Protein 2KDK (pdb70)

Sequence (118 aa):
NSGEINVKPTEFITRFAVNGKFVYVDQRATAILGYLPQELLGTSCYEYFHQDDHNNLTDKHKAVLQSKEKILTDSYKFRAKDGSFVTLKSQWFSFTNPDTKELEYIVSVNTLVLGHSENSGEINVKPTEFITRFAVNGKFVYVDQRATAILGYLPQELLGTSCYEYFHQDDHNNLTDKHKAVLQSKEKILTDSYKFRAKDGSFVTLKSQWFSFTNPDTKELEYIVSVNTLVLGHSENSGEINVKPTEFITRFAVNGKFVYVDQRATAILGYLPQELLGTSCYEYFHQDDHNNLTDKHKAVLQSKEKILTDSYKFRAKDGSFVTLKSQWFSFTNPDTKELEYIVSVNTLVLGHSENSGEINVKPTEFITRFAVNGKFVYVDQRATAILGYLPQELLGTSCYEYFHQDDHNNLTDKHKAVLQSKEKILTDSYKFRAKDGSFVTLKSQWFSFTNPDTKELEYIVSVNTLVLGHSENSGEINVKPTEFITRFAVNGKFVYVDQRATAILGYLPQELLGTSCYEYFHQDDHNNLTDKHKAVLQSKEKILTDSYKFRAKDGSFVTLKSQWFSFTNPDTKELEYIVSVNTLVLGHSENSGEINVKPTEFITRFAVNGKFVYVDQRATAILGYLPQELLGTSCYEYFHQDDHNNLTDKHKAVLQSKEKILTDSYKFRAKDGSFVTLKSQWFSFTNPDTKELEYIVSVNTLVLGHSENSGEINVKPTEFITRFAVNGKFVYVDQRATAILGYLPQELLGTSCYEYFHQDDHNNLTDKHKAVLQSKEKILTDSYKFRAKDGSFVTLKSQWFSFTNPDTKELEYIVSVNTLVLGHSENSGEINVKPTEFITRFAVNGKFVYVDQRATAILGYLPQELLGTSCYEYFHQDDHNNLTDKHKAVLQSKEKILTDSYKFRAKDGSFVTLKSQWFSFTNPDTKELEYIVSVNTLVLGHSENSGEINVKPTEFITRFAVNGKFVYVDQRATAILGYLPQELLGTSCYEYFHQDDHNNLTDKHKAVLQSKEKILTDSYKFRAKDGSFVTLKSQWFSFTNPDTKELEYIVSVNTLVLGHSENSGEINVKPTEFITRFAVNGKFVYVDQRATAILGYLPQELLGTSCYEYFHQDDHNNLTDKHKAVLQSKEKILTDSYKFRAKDGSFVTLKSQWFSFTNPDTKELEYIVSVNTLVLGHSE

CATH classification: 3.30.450.20

Structure (mmCIF, N/CA/C/O backbone):
data_2KDK
#
_entry.id   2KDK
#
loop_
_atom_site.group_PDB
_atom_site.id
_atom_site.type_symbol
_atom_site.label_atom_id
_atom_site.label_alt_id
_atom_site.label_comp_id
_atom_site.label_asym_id
_atom_site.label_entity_id
_atom_site.label_seq_id
_atom_site.pdbx_PDB_ins_code
_atom_site.Cartn_x
_atom_site.Cartn_y
_atom_site.Cartn_z
_atom_site.occupancy
_atom_site.B_iso_or_equiv
_atom_site.auth_seq_id
_atom_site.auth_comp_id
_atom_site.auth_asym_id
_atom_site.auth_atom_id
_atom_site.pdbx_PDB_model_num
ATOM 1 N N . ASN A 1 4 ? 22.939 11.244 19.318 1.00 0.00 309 ASN A N 1
ATOM 2 C CA . ASN A 1 4 ? 22.867 9.769 19.121 1.00 0.00 309 ASN A CA 1
ATOM 3 C C . ASN A 1 4 ? 22.395 9.443 17.698 1.00 0.00 309 ASN A C 1
ATOM 4 O O . ASN A 1 4 ? 21.220 9.632 17.379 1.00 0.00 309 ASN A O 1
ATOM 15 N N . SER A 1 5 ? 23.281 8.921 16.843 1.00 0.00 310 SER A N 1
ATOM 16 C CA . SER A 1 5 ? 22.981 8.588 15.447 1.00 0.00 310 SER A CA 1
ATOM 17 C C . SER A 1 5 ? 21.885 7.516 15.295 1.00 0.00 310 SER A C 1
ATOM 18 O O . SER A 1 5 ? 21.243 7.445 14.244 1.00 0.00 310 SER A O 1
ATOM 26 N N . GLY A 1 6 ? 21.649 6.696 16.330 1.00 0.00 311 GLY A N 1
ATOM 27 C CA . GLY A 1 6 ? 20.618 5.669 16.342 1.00 0.00 311 GLY A CA 1
ATOM 28 C C . GLY A 1 6 ? 19.202 6.197 16.608 1.00 0.00 311 GLY A C 1
ATOM 29 O O . GLY A 1 6 ? 18.246 5.420 16.541 1.00 0.00 311 GLY A O 1
ATOM 33 N N . GLU A 1 7 ? 19.043 7.489 16.927 1.00 0.00 312 GLU A N 1
ATOM 34 C CA . GLU A 1 7 ? 17.734 8.104 17.124 1.00 0.00 312 GLU A CA 1
ATOM 35 C C . GLU A 1 7 ? 16.953 8.065 15.800 1.00 0.00 312 GLU A C 1
ATOM 36 O O . GLU A 1 7 ? 17.514 8.340 14.733 1.00 0.00 312 GLU A O 1
ATOM 48 N N . ILE A 1 8 ? 15.663 7.729 15.865 1.00 0.00 313 ILE A N 1
ATOM 49 C CA . ILE A 1 8 ? 14.767 7.607 14.722 1.00 0.00 313 ILE A CA 1
ATOM 50 C C . ILE A 1 8 ? 13.337 7.742 15.257 1.00 0.00 313 ILE A C 1
ATOM 51 O O . ILE A 1 8 ? 13.089 7.472 16.438 1.00 0.00 313 ILE A O 1
ATOM 67 N N . ASN A 1 9 ? 12.380 8.120 14.404 1.00 0.00 314 ASN A N 1
ATOM 68 C CA . ASN A 1 9 ? 10.965 8.035 14.734 1.00 0.00 314 ASN A CA 1
ATOM 69 C C . ASN A 1 9 ? 10.176 7.908 13.434 1.00 0.00 314 ASN A C 1
ATOM 70 O O . ASN A 1 9 ? 10.477 8.613 12.469 1.00 0.00 314 ASN A O 1
ATOM 81 N N . VAL A 1 10 ? 9.187 7.008 13.397 1.00 0.00 315 VAL A N 1
ATOM 82 C CA . VAL A 1 10 ? 8.495 6.621 12.157 1.00 0.00 315 VAL A CA 1
ATOM 83 C C . VAL A 1 10 ? 6.963 6.635 12.362 1.00 0.00 315 VAL A C 1
ATOM 84 O O . VAL A 1 10 ? 6.200 6.247 11.480 1.00 0.00 315 VAL A O 1
ATOM 97 N N . LYS A 1 11 ? 6.484 7.075 13.532 1.00 0.00 316 LYS A N 1
ATOM 98 C CA . LYS A 1 11 ? 5.059 7.096 13.885 1.00 0.00 316 LYS A CA 1
ATOM 99 C C . LYS A 1 11 ? 4.309 8.061 12.972 1.00 0.00 316 LYS A C 1
ATOM 100 O O . LYS A 1 11 ? 4.892 9.011 12.449 1.00 0.00 316 LYS A O 1
ATOM 119 N N . PRO A 1 12 ? 3.050 7.735 12.651 1.00 0.00 317 PRO A N 1
ATOM 120 C CA . PRO A 1 12 ? 1.876 7.788 13.507 1.00 0.00 317 PRO A CA 1
ATOM 121 C C . PRO A 1 12 ? 1.023 6.530 13.180 1.00 0.00 317 PRO A C 1
ATOM 122 O O . PRO A 1 12 ? 1.494 5.412 13.379 1.00 0.00 317 PRO A O 1
ATOM 133 N N . THR A 1 13 ? -0.163 6.684 12.599 1.00 0.00 318 THR A N 1
ATOM 134 C CA . THR A 1 13 ? -1.164 5.642 12.438 1.00 0.00 318 THR A CA 1
ATOM 135 C C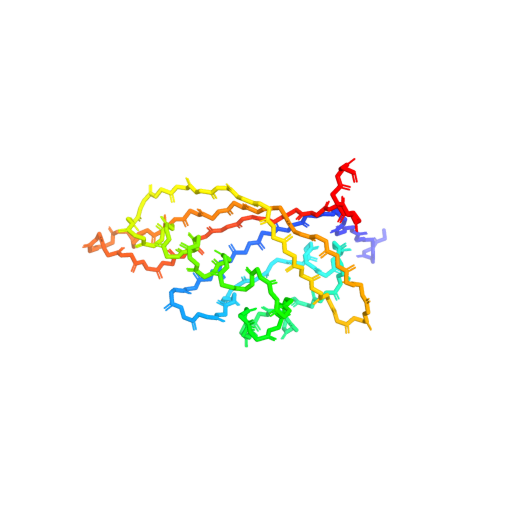 . THR A 1 13 ? -1.771 5.856 11.034 1.00 0.00 318 THR A C 1
ATOM 136 O O . THR A 1 13 ? -2.974 5.763 10.782 1.00 0.00 3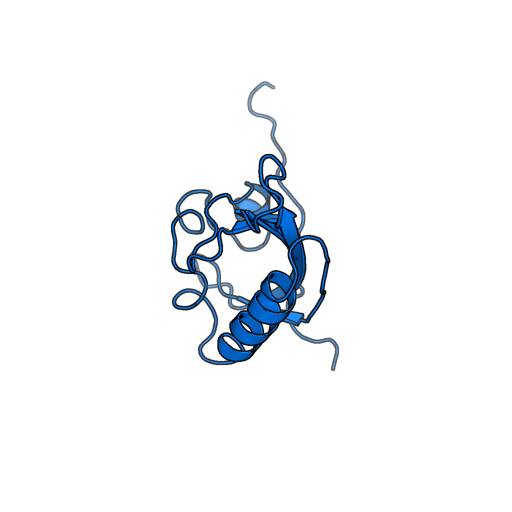18 THR A O 1
ATOM 147 N N . GLU A 1 14 ? -0.866 6.160 10.102 1.00 0.00 319 GLU A N 1
ATOM 148 C CA . GLU A 1 14 ? -1.077 6.627 8.745 1.00 0.00 319 GLU A CA 1
ATOM 149 C C . GLU A 1 14 ? 0.146 6.203 7.933 1.00 0.00 319 GLU A C 1
ATOM 150 O O . GLU A 1 14 ? 1.199 5.918 8.509 1.00 0.00 319 GLU A O 1
ATOM 162 N N . PHE A 1 15 ? 0.021 6.161 6.608 1.00 0.00 320 PHE A N 1
ATOM 163 C CA . PHE A 1 15 ? 1.135 5.990 5.685 1.00 0.00 320 PHE A CA 1
ATOM 164 C C . PHE A 1 15 ? 0.762 6.547 4.309 1.00 0.00 320 PHE A C 1
ATOM 165 O O . PHE A 1 15 ? -0.264 7.209 4.148 1.00 0.00 320 PHE A O 1
ATOM 182 N N . ILE A 1 16 ? 1.620 6.313 3.321 1.00 0.00 321 ILE A N 1
ATOM 183 C CA . ILE A 1 16 ? 1.591 6.924 2.014 1.00 0.00 321 ILE A CA 1
ATOM 184 C C . ILE A 1 16 ? 2.197 5.887 1.084 1.00 0.00 321 ILE A C 1
ATOM 185 O O . ILE A 1 16 ? 3.029 5.066 1.499 1.00 0.00 321 ILE A O 1
ATOM 201 N N . THR A 1 17 ? 1.745 5.899 -0.161 1.00 0.00 322 THR A N 1
ATOM 202 C CA . THR A 1 17 ? 1.937 4.761 -1.031 1.00 0.00 322 THR A CA 1
ATOM 203 C C . THR A 1 17 ? 1.828 5.141 -2.511 1.00 0.00 322 THR A C 1
ATOM 204 O O . THR A 1 17 ? 1.375 6.236 -2.860 1.00 0.00 322 THR A O 1
ATOM 215 N N . ARG A 1 18 ? 2.209 4.208 -3.391 1.00 0.00 323 ARG A N 1
ATOM 216 C CA . ARG A 1 18 ? 1.869 4.279 -4.813 1.00 0.00 323 ARG A CA 1
ATOM 217 C C . ARG A 1 18 ? 1.516 2.862 -5.232 1.00 0.00 323 ARG A C 1
ATOM 218 O O . ARG A 1 18 ? 2.162 1.907 -4.804 1.00 0.00 323 ARG A O 1
ATOM 239 N N . PHE A 1 19 ? 0.532 2.705 -6.098 1.00 0.00 324 PHE A N 1
ATOM 240 C CA . PHE A 1 19 ? 0.064 1.428 -6.594 1.00 0.00 324 PHE A CA 1
ATOM 241 C C . PHE A 1 19 ? -0.112 1.698 -8.078 1.00 0.00 324 PHE A C 1
ATOM 242 O O . PHE A 1 19 ? -0.727 2.688 -8.460 1.00 0.00 324 PHE A O 1
ATOM 259 N N . ALA A 1 20 ? 0.511 0.899 -8.930 1.00 0.00 325 ALA A N 1
ATOM 260 C CA . ALA A 1 20 ? 0.177 0.934 -10.353 1.00 0.00 325 ALA A CA 1
ATOM 261 C C . ALA A 1 20 ? -1.181 0.259 -10.503 1.00 0.00 325 ALA A C 1
ATOM 262 O O . ALA A 1 20 ? -1.557 -0.501 -9.617 1.00 0.00 325 ALA A O 1
ATOM 269 N N . VAL A 1 21 ? -1.896 0.476 -11.612 1.00 0.00 326 VAL A N 1
ATOM 270 C CA . VAL A 1 21 ? -3.093 -0.315 -11.961 1.00 0.00 326 VAL A CA 1
ATOM 271 C C . VAL A 1 21 ? -2.582 -1.759 -12.224 1.00 0.00 326 VAL A C 1
ATOM 272 O O . VAL A 1 21 ? -2.310 -2.153 -13.360 1.00 0.00 326 VAL A O 1
ATOM 285 N N . ASN A 1 22 ? -2.332 -2.504 -11.140 1.00 0.00 327 ASN A N 1
ATOM 286 C CA . ASN A 1 22 ? -1.543 -3.742 -11.137 1.00 0.00 327 ASN A CA 1
ATOM 287 C C . ASN A 1 22 ? -1.866 -4.695 -9.974 1.00 0.00 327 ASN A C 1
ATOM 288 O O . ASN A 1 22 ? -1.444 -5.849 -10.002 1.00 0.00 327 ASN A O 1
ATOM 299 N N . GLY A 1 23 ? -2.584 -4.245 -8.933 1.00 0.00 328 GLY A N 1
ATOM 300 C CA . GLY A 1 23 ? -2.946 -5.103 -7.803 1.00 0.00 328 GLY A CA 1
ATOM 301 C C . GLY A 1 23 ? -1.894 -5.187 -6.694 1.00 0.00 328 GLY A C 1
ATOM 302 O O . GLY A 1 23 ? -2.063 -5.996 -5.790 1.00 0.00 328 GLY A O 1
ATOM 306 N N . LYS A 1 24 ? -0.837 -4.363 -6.707 1.00 0.00 329 LYS A N 1
ATOM 307 C CA . LYS A 1 24 ? 0.129 -4.264 -5.603 1.00 0.00 329 LYS A CA 1
ATOM 308 C C . LYS A 1 24 ? 0.450 -2.805 -5.338 1.00 0.00 329 LYS A C 1
ATOM 309 O O . LYS A 1 24 ? 0.404 -1.995 -6.267 1.00 0.00 329 LYS A O 1
ATOM 328 N N . PHE A 1 25 ? 0.898 -2.488 -4.126 1.00 0.00 330 PHE A N 1
ATOM 329 C CA . PHE A 1 25 ? 1.489 -1.188 -3.876 1.00 0.00 330 PHE A CA 1
ATOM 330 C C . PHE A 1 25 ? 2.908 -1.307 -4.396 1.00 0.00 330 PHE A C 1
ATOM 331 O O . PHE A 1 25 ? 3.736 -2.014 -3.826 1.00 0.00 330 PHE A O 1
ATOM 348 N N . VAL A 1 26 ? 3.170 -0.702 -5.547 1.00 0.00 331 VAL A N 1
ATOM 349 C CA . VAL A 1 26 ? 4.476 -0.750 -6.190 1.00 0.00 331 VAL A CA 1
ATOM 350 C C . VAL A 1 26 ? 5.475 0.140 -5.425 1.00 0.00 331 VAL A C 1
ATOM 351 O O . VAL A 1 26 ? 6.681 0.021 -5.627 1.00 0.00 331 VAL A O 1
ATOM 364 N N . TYR A 1 27 ? 4.982 0.993 -4.518 1.00 0.00 332 TYR A N 1
ATOM 365 C CA . TYR A 1 27 ? 5.788 1.698 -3.527 1.00 0.00 332 TYR A CA 1
ATOM 366 C C . TYR A 1 27 ? 4.959 1.771 -2.249 1.00 0.00 332 TYR A C 1
ATOM 367 O O . TYR A 1 27 ? 3.745 1.959 -2.313 1.00 0.00 332 TYR A O 1
ATOM 385 N N . VAL A 1 28 ? 5.607 1.699 -1.088 1.00 0.00 333 VAL A N 1
ATOM 386 C CA . VAL A 1 28 ? 4.990 1.854 0.224 1.00 0.00 333 VAL A CA 1
ATOM 387 C C . VAL A 1 28 ? 5.995 2.648 1.060 1.00 0.00 333 VAL A C 1
ATOM 388 O O . VAL A 1 28 ? 7.203 2.486 0.881 1.00 0.00 333 VAL A O 1
ATOM 401 N N . ASP A 1 29 ? 5.505 3.478 1.981 1.00 0.00 334 ASP A N 1
ATOM 402 C CA . ASP A 1 29 ? 6.343 4.245 2.908 1.00 0.00 334 ASP A CA 1
ATOM 403 C C . ASP A 1 29 ? 6.520 3.536 4.253 1.00 0.00 334 ASP A C 1
ATOM 404 O O . ASP A 1 29 ? 5.644 2.790 4.669 1.00 0.00 334 ASP A O 1
ATOM 413 N N . GLN A 1 30 ? 7.625 3.772 4.962 1.00 0.00 335 GLN A N 1
ATOM 414 C CA . GLN A 1 30 ? 7.957 3.198 6.271 1.00 0.00 335 GLN A CA 1
ATOM 415 C C . GLN A 1 30 ? 6.970 3.560 7.401 1.00 0.00 335 GLN A C 1
ATOM 416 O O . GLN A 1 30 ? 6.839 2.835 8.400 1.00 0.00 335 GLN A O 1
ATOM 430 N N . ARG A 1 31 ? 6.184 4.631 7.265 1.00 0.00 336 ARG A N 1
ATOM 431 C CA . ARG A 1 31 ? 5.097 4.820 8.225 1.00 0.00 336 ARG A CA 1
ATOM 432 C C . ARG A 1 31 ? 4.141 3.619 8.116 1.00 0.00 336 ARG A C 1
ATOM 433 O O . ARG A 1 31 ? 3.492 3.302 9.104 1.00 0.00 336 ARG A O 1
ATOM 454 N N . ALA A 1 32 ? 4.139 2.855 7.009 1.00 0.00 337 ALA A N 1
ATOM 455 C CA . ALA A 1 32 ? 3.479 1.541 6.964 1.00 0.00 337 ALA A CA 1
ATOM 456 C C . ALA A 1 32 ? 4.091 0.532 7.956 1.00 0.00 337 ALA A C 1
ATOM 457 O O . ALA A 1 32 ? 3.379 -0.226 8.620 1.00 0.00 337 ALA A O 1
ATOM 464 N N . THR A 1 33 ? 5.409 0.545 8.101 1.00 0.00 338 THR A N 1
ATOM 465 C CA . THR A 1 33 ? 6.117 -0.185 9.137 1.00 0.00 338 THR A CA 1
ATOM 466 C C . THR A 1 33 ? 5.680 0.292 10.527 1.00 0.00 338 THR A C 1
ATOM 467 O O . THR A 1 33 ? 5.820 -0.483 11.473 1.00 0.00 338 THR A O 1
ATOM 478 N N . ALA A 1 34 ? 5.115 1.503 10.681 1.00 0.00 339 ALA A N 1
ATOM 479 C CA . ALA A 1 34 ? 4.751 1.968 12.023 1.00 0.00 339 ALA A CA 1
ATOM 480 C C . ALA A 1 34 ? 3.256 1.849 12.366 1.00 0.00 339 ALA A C 1
ATOM 481 O O . ALA A 1 34 ? 2.904 1.479 13.485 1.00 0.00 339 ALA A O 1
ATOM 488 N N . ILE A 1 35 ? 2.370 2.159 11.417 1.00 0.00 340 ILE A N 1
ATOM 489 C CA . ILE A 1 35 ? 0.913 2.257 11.566 1.00 0.00 340 ILE A CA 1
ATOM 490 C C . ILE A 1 35 ? 0.288 0.983 12.105 1.00 0.00 340 ILE A C 1
ATOM 491 O O . ILE A 1 35 ? -0.497 1.011 13.053 1.00 0.00 340 ILE A O 1
ATOM 507 N N . LEU A 1 36 ? 0.638 -0.119 11.459 1.00 0.00 341 LEU A N 1
ATOM 508 C CA . LEU A 1 36 ? 0.127 -1.449 11.748 1.00 0.00 341 LEU A CA 1
ATOM 509 C C . LEU A 1 36 ? 1.269 -2.468 11.674 1.00 0.00 341 LEU A C 1
ATOM 510 O O . LEU A 1 36 ? 1.220 -3.484 12.365 1.00 0.00 341 LEU A O 1
ATOM 526 N N . GLY A 1 37 ? 2.320 -2.174 10.900 1.00 0.00 342 GLY A N 1
ATOM 527 C CA . GLY A 1 37 ? 3.555 -2.916 10.934 1.00 0.00 342 GLY A CA 1
ATOM 528 C C . GLY A 1 37 ? 3.695 -3.933 9.826 1.00 0.00 342 GLY A C 1
ATOM 529 O O . GLY A 1 37 ? 3.425 -5.109 10.005 1.00 0.00 342 GLY A O 1
ATOM 533 N N . TYR A 1 38 ? 4.082 -3.462 8.645 1.00 0.00 343 TYR A N 1
ATOM 534 C CA . TYR A 1 38 ? 4.567 -4.295 7.556 1.00 0.00 343 TYR A CA 1
ATOM 535 C C . TYR A 1 38 ? 5.514 -3.423 6.764 1.00 0.00 343 TYR A C 1
ATOM 536 O O . TYR A 1 38 ? 5.416 -2.197 6.798 1.00 0.00 343 TYR A O 1
ATOM 554 N N . LEU A 1 39 ? 6.480 -4.059 6.124 1.00 0.00 344 LEU A N 1
ATOM 555 C CA . LEU A 1 39 ? 7.580 -3.303 5.566 1.00 0.00 344 LEU A CA 1
ATOM 556 C C . LEU A 1 39 ? 7.103 -2.643 4.282 1.00 0.00 344 LEU A C 1
ATOM 557 O O . LEU A 1 39 ? 6.344 -3.258 3.509 1.00 0.00 344 LEU A O 1
ATOM 573 N N . PRO A 1 40 ? 7.932 -1.685 3.881 1.00 0.00 345 PRO A N 1
ATOM 574 C CA . PRO A 1 40 ? 8.377 -1.693 2.455 1.00 0.00 345 PRO A CA 1
ATOM 575 C C . PRO A 1 40 ? 9.067 -2.947 1.866 1.00 0.00 345 PRO A C 1
ATOM 576 O O . PRO A 1 40 ? 10.113 -2.850 1.214 1.00 0.00 345 PRO A O 1
ATOM 587 N N . GLN A 1 41 ? 8.466 -4.138 2.049 1.00 0.00 346 GLN A N 1
ATOM 588 C CA . GLN A 1 41 ? 8.694 -5.403 1.335 1.00 0.00 346 GLN A CA 1
ATOM 589 C C . GLN A 1 41 ? 7.591 -6.415 1.677 1.00 0.00 346 GLN A C 1
ATOM 590 O O . GLN A 1 41 ? 7.320 -7.303 0.871 1.00 0.00 346 GLN A O 1
ATOM 604 N N . GLU A 1 42 ? 6.926 -6.283 2.846 1.00 0.00 347 GLU A N 1
ATOM 605 C CA . GLU A 1 42 ? 5.790 -7.141 3.197 1.00 0.00 347 GLU A CA 1
ATOM 606 C C . GLU A 1 42 ? 4.488 -6.511 2.689 1.00 0.00 347 GLU A C 1
ATOM 607 O O . GLU A 1 42 ? 3.445 -7.160 2.717 1.00 0.00 347 GLU A O 1
ATOM 619 N N . LEU A 1 43 ? 4.556 -5.264 2.210 1.00 0.00 348 LEU A N 1
ATOM 620 C CA . LEU A 1 43 ? 3.408 -4.591 1.600 1.00 0.00 348 LEU A CA 1
ATOM 621 C C . LEU A 1 43 ? 3.697 -4.081 0.199 1.00 0.00 348 LEU A C 1
ATOM 622 O O . LEU A 1 43 ? 2.799 -3.627 -0.505 1.00 0.00 348 LEU A O 1
ATOM 638 N N . LEU A 1 44 ? 4.965 -4.132 -0.202 1.00 0.00 349 LEU A N 1
ATOM 639 C CA . LEU A 1 44 ? 5.472 -3.447 -1.373 1.00 0.00 349 LEU A CA 1
ATOM 640 C C . LEU A 1 44 ? 5.812 -4.542 -2.371 1.00 0.00 349 LEU A C 1
ATOM 641 O O . LEU A 1 44 ? 6.577 -5.445 -2.037 1.00 0.00 349 LEU A O 1
ATOM 657 N N . GLY A 1 45 ? 5.182 -4.505 -3.546 1.00 0.00 350 GLY A N 1
ATOM 658 C CA . GLY A 1 45 ? 5.205 -5.640 -4.457 1.00 0.00 350 GLY A CA 1
ATOM 659 C C . GLY A 1 45 ? 4.448 -6.836 -3.866 1.00 0.00 350 GLY A C 1
ATOM 660 O O . GLY A 1 45 ? 4.786 -7.982 -4.157 1.00 0.00 350 GLY A O 1
ATOM 664 N N . THR A 1 46 ? 3.440 -6.562 -3.025 1.00 0.00 351 THR A N 1
ATOM 665 C CA . THR A 1 46 ? 2.622 -7.570 -2.355 1.00 0.00 351 THR A CA 1
ATOM 666 C C . THR A 1 46 ? 1.172 -7.293 -2.755 1.00 0.00 351 THR A C 1
ATOM 667 O O . THR A 1 46 ? 0.773 -6.130 -2.844 1.00 0.00 351 THR A O 1
ATOM 678 N N . SER A 1 47 ? 0.417 -8.339 -3.098 1.00 0.00 352 SER A N 1
ATOM 679 C CA . SER A 1 47 ? -0.905 -8.236 -3.697 1.00 0.00 352 SER A CA 1
ATOM 680 C C . SER A 1 47 ? -1.922 -7.625 -2.737 1.00 0.00 352 SER A C 1
ATOM 681 O O . SER A 1 47 ? -2.478 -8.325 -1.891 1.00 0.00 352 SER A O 1
ATOM 689 N N . CYS A 1 48 ? -2.180 -6.327 -2.919 1.00 0.00 353 CYS A N 1
ATOM 690 C CA . CYS A 1 48 ? -3.215 -5.554 -2.263 1.00 0.00 353 CYS A CA 1
ATOM 691 C C . CYS A 1 48 ? -4.485 -6.365 -2.033 1.00 0.00 353 CYS A C 1
ATOM 692 O O . CYS A 1 48 ? -4.913 -6.507 -0.893 1.00 0.00 353 CYS A O 1
ATOM 700 N N . TYR A 1 49 ? -5.078 -6.912 -3.097 1.00 0.00 354 TYR A N 1
ATOM 701 C CA . TYR A 1 49 ? -6.398 -7.522 -3.006 1.00 0.00 354 TYR A CA 1
ATOM 702 C C . TYR A 1 49 ? -6.390 -8.802 -2.154 1.00 0.00 354 TYR A C 1
ATOM 703 O O . TYR A 1 49 ? -7.309 -9.025 -1.366 1.00 0.00 354 TYR A O 1
ATOM 721 N N . GLU A 1 50 ? -5.362 -9.645 -2.307 1.00 0.00 355 GLU A N 1
ATOM 722 C CA . GLU A 1 50 ? -5.285 -10.936 -1.617 1.00 0.00 355 GLU A CA 1
ATOM 723 C C . GLU A 1 50 ? -4.870 -10.756 -0.150 1.00 0.00 355 GLU A C 1
ATOM 724 O O . GLU A 1 50 ? -5.241 -11.563 0.707 1.00 0.00 355 GLU A O 1
ATOM 736 N N . TYR A 1 51 ? -4.106 -9.702 0.141 1.00 0.00 356 TYR A N 1
ATOM 737 C CA . TYR A 1 51 ? -3.513 -9.421 1.446 1.00 0.00 356 TYR A CA 1
ATOM 738 C C . TYR A 1 51 ? -4.419 -8.478 2.276 1.00 0.00 356 TYR A C 1
ATOM 739 O O . TYR A 1 51 ? -4.059 -8.065 3.379 1.00 0.00 356 TYR A O 1
ATOM 757 N N . PHE A 1 52 ? -5.612 -8.156 1.765 1.00 0.00 357 PHE A N 1
ATOM 758 C CA . PHE A 1 52 ? -6.642 -7.329 2.373 1.00 0.00 357 PHE A CA 1
ATOM 759 C C . PHE A 1 52 ? -7.701 -8.277 2.964 1.00 0.00 357 PHE A C 1
ATOM 760 O O . PHE A 1 52 ? -7.596 -9.504 2.849 1.00 0.00 357 PHE A O 1
ATOM 777 N N . HIS A 1 53 ? -8.697 -7.722 3.657 1.00 0.00 358 HIS A N 1
ATOM 778 C CA . HIS A 1 53 ? -9.762 -8.497 4.297 1.00 0.00 358 HIS A CA 1
ATOM 779 C C . HIS A 1 53 ? -10.583 -9.335 3.302 1.00 0.00 358 HIS A C 1
ATOM 780 O O . HIS A 1 53 ? -10.620 -9.052 2.102 1.00 0.00 358 HIS A O 1
ATOM 794 N N . GLN A 1 54 ? -11.303 -10.337 3.825 1.00 0.00 359 GLN A N 1
ATOM 795 C CA . GLN A 1 54 ? -12.134 -11.262 3.046 1.00 0.00 359 GLN A CA 1
ATOM 796 C C . GLN A 1 54 ? -13.325 -10.581 2.349 1.00 0.00 359 GLN A C 1
ATOM 797 O O . GLN A 1 54 ? -13.935 -11.170 1.456 1.00 0.00 359 GLN A O 1
ATOM 811 N N . ASP A 1 55 ? -13.677 -9.365 2.767 1.00 0.00 360 ASP A N 1
ATOM 812 C CA . ASP A 1 55 ? -14.798 -8.572 2.271 1.00 0.00 360 ASP A CA 1
ATOM 813 C C . ASP A 1 55 ? -14.358 -7.106 2.324 1.00 0.00 360 ASP A C 1
ATOM 814 O O . ASP A 1 55 ? -13.498 -6.778 3.147 1.00 0.00 360 ASP A O 1
ATOM 823 N N . ASP A 1 56 ? -14.864 -6.237 1.438 1.00 0.00 361 ASP A N 1
ATOM 824 C CA . ASP A 1 56 ? -14.453 -4.860 1.254 1.00 0.00 361 ASP A CA 1
ATOM 825 C C . ASP A 1 56 ? -13.246 -4.829 0.317 1.00 0.00 361 ASP A C 1
ATOM 826 O O . ASP A 1 56 ? -12.951 -3.777 -0.221 1.00 0.00 361 ASP A O 1
ATOM 835 N N . HIS A 1 57 ? -12.597 -5.969 0.007 1.00 0.00 362 HIS A N 1
ATOM 836 C CA . HIS A 1 57 ? -11.609 -6.015 -1.074 1.00 0.00 362 HIS A CA 1
ATOM 837 C C . HIS A 1 57 ? -12.302 -5.718 -2.407 1.00 0.00 362 HIS A C 1
ATOM 838 O O . HIS A 1 57 ? -11.708 -5.091 -3.283 1.00 0.00 362 HIS A O 1
ATOM 852 N N . ASN A 1 58 ? -13.585 -6.085 -2.540 1.00 0.00 363 ASN A N 1
ATOM 853 C CA . ASN A 1 58 ? -14.393 -5.678 -3.682 1.00 0.00 363 ASN A CA 1
ATOM 854 C C . ASN A 1 58 ? -14.501 -4.185 -3.640 1.00 0.00 363 ASN A C 1
ATOM 855 O O . ASN A 1 58 ? -14.263 -3.539 -4.649 1.00 0.00 363 ASN A O 1
ATOM 866 N N . ASN A 1 59 ? -14.898 -3.650 -2.493 1.00 0.00 364 ASN A N 1
ATOM 867 C CA . ASN A 1 59 ? -15.192 -2.252 -2.412 1.00 0.00 364 ASN A CA 1
ATOM 868 C C . ASN A 1 59 ? -13.919 -1.469 -2.749 1.00 0.00 364 ASN A C 1
ATOM 869 O O . ASN A 1 59 ? -13.941 -0.595 -3.598 1.00 0.00 364 ASN A O 1
ATOM 880 N N . LEU A 1 60 ? -12.793 -1.869 -2.171 1.00 0.00 365 LEU A N 1
ATOM 881 C CA . LEU A 1 60 ? -11.443 -1.418 -2.441 1.00 0.00 365 LEU A CA 1
ATOM 882 C C . LEU A 1 60 ? -11.141 -1.437 -3.935 1.00 0.00 365 LEU A C 1
ATOM 883 O O . LEU A 1 60 ? -10.669 -0.438 -4.467 1.00 0.00 365 LEU A O 1
ATOM 899 N N . THR A 1 61 ? -11.487 -2.513 -4.627 1.00 0.00 366 THR A N 1
ATOM 900 C CA . THR A 1 61 ? -11.237 -2.681 -6.057 1.00 0.00 366 THR A CA 1
ATOM 901 C C . THR A 1 61 ? -12.197 -1.808 -6.880 1.00 0.00 366 THR A C 1
ATOM 902 O O . THR A 1 61 ? -11.885 -1.312 -7.962 1.00 0.00 366 THR A O 1
ATOM 913 N N . ASP A 1 62 ? -13.401 -1.598 -6.370 1.00 0.00 367 ASP A N 1
ATOM 914 C CA . ASP A 1 62 ? -14.455 -0.856 -7.040 1.00 0.00 367 ASP A CA 1
ATOM 915 C C . ASP A 1 62 ? -14.158 0.633 -6.898 1.00 0.00 367 ASP A C 1
ATOM 916 O O . ASP A 1 62 ? -14.348 1.438 -7.808 1.00 0.00 367 ASP A O 1
ATOM 925 N N . LYS A 1 63 ? -13.554 0.981 -5.772 1.00 0.00 368 LYS A N 1
ATOM 926 C CA . LYS A 1 63 ? -13.100 2.310 -5.460 1.00 0.00 368 LYS A CA 1
ATOM 927 C C . LYS A 1 63 ? -11.850 2.620 -6.216 1.00 0.00 368 LYS A C 1
ATOM 928 O O . LYS A 1 63 ? -11.772 3.694 -6.801 1.00 0.00 368 LYS A O 1
ATOM 947 N N . HIS A 1 64 ? -10.869 1.730 -6.239 1.00 0.00 369 HIS A N 1
ATOM 948 C CA . HIS A 1 64 ? -9.651 2.120 -6.895 1.00 0.00 369 HIS A CA 1
ATOM 949 C C . HIS A 1 64 ? -9.916 2.145 -8.405 1.00 0.00 369 HIS A C 1
ATOM 950 O O . HIS A 1 64 ? -9.370 3.031 -9.054 1.00 0.00 369 HIS A O 1
ATOM 964 N N . LYS A 1 65 ? -10.810 1.312 -8.989 1.00 0.00 370 LYS A N 1
ATOM 965 C CA . LYS A 1 65 ? -11.208 1.576 -10.379 1.00 0.00 370 LYS A CA 1
ATOM 966 C C . LYS A 1 65 ? -11.989 2.862 -10.450 1.00 0.00 370 LYS A C 1
ATOM 967 O O . LYS A 1 65 ? -11.882 3.520 -11.463 1.00 0.00 370 LYS A O 1
ATOM 986 N N . ALA A 1 66 ? -12.721 3.272 -9.420 1.00 0.00 371 ALA A N 1
ATOM 987 C CA . ALA A 1 66 ? -13.323 4.598 -9.438 1.00 0.00 371 ALA A CA 1
ATOM 988 C C . ALA A 1 66 ? -12.257 5.708 -9.387 1.00 0.00 371 ALA A C 1
ATOM 989 O O . ALA A 1 66 ? -12.538 6.824 -9.821 1.00 0.00 371 ALA A O 1
ATOM 996 N N . VAL A 1 67 ? -11.033 5.420 -8.927 1.00 0.00 372 VAL A N 1
ATOM 997 C CA . VAL A 1 67 ? -9.920 6.381 -8.985 1.00 0.00 372 VAL A CA 1
ATOM 998 C C . VAL A 1 67 ? -9.344 6.346 -10.417 1.00 0.00 372 VAL A C 1
ATOM 999 O O . VAL A 1 67 ? -9.246 7.376 -11.081 1.00 0.00 372 VAL A O 1
ATOM 1012 N N . LEU A 1 68 ? -9.021 5.142 -10.911 1.00 0.00 373 LEU A N 1
ATOM 1013 C CA . LEU A 1 68 ? -8.454 4.821 -12.236 1.00 0.00 373 LEU A CA 1
ATOM 1014 C C . LEU A 1 68 ? -9.416 5.103 -13.397 1.00 0.00 373 LEU A C 1
ATOM 1015 O O . LEU A 1 68 ? -9.020 5.147 -14.561 1.00 0.00 373 LEU A O 1
ATOM 1031 N N . GLN A 1 69 ? -10.691 5.257 -13.062 1.00 0.00 374 GLN A N 1
ATOM 1032 C CA . GLN A 1 69 ? -11.787 5.543 -13.981 1.00 0.00 374 GLN A CA 1
ATOM 1033 C C . GLN A 1 69 ? -11.412 6.792 -14.806 1.00 0.00 374 GLN A C 1
ATOM 1034 O O . GLN A 1 69 ? -11.670 6.855 -16.010 1.00 0.00 374 GLN A O 1
ATOM 1048 N N . SER A 1 70 ? -10.765 7.754 -14.134 1.00 0.00 375 SER A N 1
ATOM 1049 C CA . SER A 1 70 ? -10.146 8.949 -14.706 1.00 0.00 375 SER A CA 1
ATOM 1050 C C . SER A 1 70 ? -8.624 8.877 -14.470 1.00 0.00 375 SER A C 1
ATOM 1051 O O . SER A 1 70 ? -8.125 7.868 -13.970 1.00 0.00 375 SER A O 1
ATOM 1059 N N . LYS A 1 71 ? -7.845 9.916 -14.811 1.00 0.00 376 LYS A N 1
ATOM 1060 C CA . LYS A 1 71 ? -6.385 9.819 -14.848 1.00 0.00 376 LYS A CA 1
ATOM 1061 C C . LYS A 1 71 ? -5.772 10.902 -13.970 1.00 0.00 376 LYS A C 1
ATOM 1062 O O . LYS A 1 71 ? -4.551 11.018 -13.936 1.00 0.00 376 LYS A O 1
ATOM 1081 N N . GLU A 1 72 ? -6.605 11.703 -13.292 1.00 0.00 377 GLU A N 1
ATOM 1082 C CA . GLU A 1 72 ? -6.145 12.914 -12.641 1.00 0.00 377 GLU A CA 1
ATOM 1083 C C . GLU A 1 72 ? -6.990 13.330 -11.417 1.00 0.00 377 GLU A C 1
ATOM 1084 O O . GLU A 1 72 ? -7.120 14.528 -11.148 1.00 0.00 377 GLU A O 1
ATOM 1096 N N . LYS A 1 73 ? -7.611 12.393 -10.678 1.00 0.00 378 LYS A N 1
ATOM 1097 C CA . LYS A 1 73 ? -8.555 12.750 -9.606 1.00 0.00 378 LYS A CA 1
ATOM 1098 C C . LYS A 1 73 ? -8.428 11.861 -8.396 1.00 0.00 378 LYS A C 1
ATOM 1099 O O . LYS A 1 73 ? -7.789 10.821 -8.462 1.00 0.00 378 LYS A O 1
ATOM 1118 N N . ILE A 1 74 ? -9.106 12.252 -7.323 1.00 0.00 379 ILE A N 1
ATOM 1119 C CA . ILE A 1 74 ? -8.921 11.716 -5.992 1.00 0.00 379 ILE A CA 1
ATOM 1120 C C . ILE A 1 74 ? -10.253 11.293 -5.383 1.00 0.00 379 ILE A C 1
ATOM 1121 O O . ILE A 1 74 ? -11.244 12.020 -5.483 1.00 0.00 379 ILE A O 1
ATOM 1137 N N . LEU A 1 75 ? -10.262 10.116 -4.746 1.00 0.00 380 LEU A N 1
ATOM 1138 C CA . LEU A 1 75 ? -11.407 9.580 -4.006 1.00 0.00 380 LEU A CA 1
ATOM 1139 C C . LEU A 1 75 ? -10.941 9.130 -2.630 1.00 0.00 380 LEU A C 1
ATOM 1140 O O . LEU A 1 75 ? -9.789 8.729 -2.466 1.00 0.00 380 LEU A O 1
ATOM 1156 N N . THR A 1 76 ? -11.862 9.153 -1.668 1.00 0.00 381 THR A N 1
ATOM 1157 C CA . THR A 1 76 ? -11.632 8.801 -0.276 1.00 0.00 381 THR A CA 1
ATOM 1158 C C . THR A 1 76 ? -12.778 7.889 0.166 1.00 0.00 381 THR A C 1
ATOM 1159 O O . THR A 1 76 ? -13.949 8.196 -0.080 1.00 0.00 381 THR A O 1
ATOM 1170 N N . ASP A 1 77 ? -12.442 6.777 0.821 1.00 0.00 382 ASP A N 1
ATOM 1171 C CA . ASP A 1 77 ? -13.403 5.873 1.465 1.00 0.00 382 ASP A CA 1
ATOM 1172 C C . ASP A 1 77 ? -12.760 5.157 2.665 1.00 0.00 382 ASP A C 1
ATOM 1173 O O . ASP A 1 77 ? -11.539 5.224 2.861 1.00 0.00 382 ASP A O 1
ATOM 1182 N N . SER A 1 78 ? -13.579 4.499 3.486 1.00 0.00 383 SER A N 1
ATOM 1183 C CA . SER A 1 78 ? -13.141 3.593 4.540 1.00 0.00 383 SER A CA 1
ATOM 1184 C C . SER A 1 78 ? -12.890 2.203 3.931 1.00 0.00 383 SER A C 1
ATOM 1185 O O . SER A 1 78 ? -13.602 1.772 3.017 1.00 0.00 383 SER A O 1
ATOM 1193 N N . TYR A 1 79 ? -11.913 1.490 4.482 1.00 0.00 384 TYR A N 1
ATOM 1194 C CA . TYR A 1 79 ? -11.438 0.179 4.067 1.00 0.00 384 TYR A CA 1
ATOM 1195 C C . TYR A 1 79 ? -10.976 -0.554 5.301 1.00 0.00 384 TYR A C 1
ATOM 1196 O O . TYR A 1 79 ? -11.162 -0.109 6.435 1.00 0.00 384 TYR A O 1
ATOM 1214 N N . LYS A 1 80 ? -10.401 -1.723 5.078 1.00 0.00 385 LYS A N 1
ATOM 1215 C CA . LYS A 1 80 ? -10.104 -2.651 6.152 1.00 0.00 385 LYS A CA 1
ATOM 1216 C C . LYS A 1 80 ? -8.889 -3.443 5.733 1.00 0.00 385 LYS A C 1
ATOM 1217 O O . LYS A 1 80 ? -8.785 -3.833 4.577 1.00 0.00 385 LYS A O 1
ATOM 1236 N N . PHE A 1 81 ? -7.942 -3.652 6.640 1.00 0.00 386 PHE A N 1
ATOM 1237 C CA . PHE A 1 81 ? -6.630 -4.136 6.258 1.00 0.00 386 PHE A CA 1
ATOM 1238 C C . PHE A 1 81 ? -6.056 -4.943 7.411 1.00 0.00 386 PHE A C 1
ATOM 1239 O O . PHE A 1 81 ? -6.568 -4.901 8.532 1.00 0.00 386 PHE A O 1
ATOM 1256 N N . ARG A 1 82 ? -5.015 -5.721 7.148 1.00 0.00 387 ARG A N 1
ATOM 1257 C CA . ARG A 1 82 ? -4.392 -6.550 8.165 1.00 0.00 387 ARG A CA 1
ATOM 1258 C C . ARG A 1 82 ? -2.898 -6.619 7.876 1.00 0.00 387 ARG A C 1
ATOM 1259 O O . ARG A 1 82 ? -2.484 -7.032 6.796 1.00 0.00 387 ARG A O 1
ATOM 1280 N N . ALA A 1 83 ? -2.115 -6.146 8.844 1.00 0.00 388 ALA A N 1
ATOM 1281 C CA . ALA A 1 83 ? -0.667 -6.091 8.783 1.00 0.00 388 ALA A CA 1
ATOM 1282 C C . ALA A 1 83 ? -0.008 -7.439 9.089 1.00 0.00 388 ALA A C 1
ATOM 1283 O O . ALA A 1 83 ? -0.689 -8.451 9.235 1.00 0.00 388 ALA A O 1
ATOM 1290 N N . LYS A 1 84 ? 1.325 -7.450 9.176 1.00 0.00 389 LYS A N 1
ATOM 1291 C CA . LYS A 1 84 ? 2.128 -8.675 9.198 1.00 0.00 389 LYS A CA 1
ATOM 1292 C C . LYS A 1 84 ? 1.814 -9.618 10.369 1.00 0.00 389 LYS A C 1
ATOM 1293 O O . LYS A 1 84 ? 1.764 -10.834 10.184 1.00 0.00 389 LYS A O 1
ATOM 1312 N N . ASP A 1 85 ? 1.648 -9.056 11.574 1.00 0.00 390 ASP A N 1
ATOM 1313 C CA . ASP A 1 85 ? 1.719 -9.843 12.807 1.00 0.00 390 ASP A CA 1
ATOM 1314 C C . ASP A 1 85 ? 0.379 -10.473 13.148 1.00 0.00 390 ASP A C 1
ATOM 1315 O O . ASP A 1 85 ? 0.292 -11.672 13.417 1.00 0.00 390 ASP A O 1
ATOM 1324 N N . GLY A 1 86 ? -0.661 -9.642 13.128 1.00 0.00 391 GLY A N 1
ATOM 1325 C CA . GLY A 1 86 ? -1.972 -10.030 13.643 1.00 0.00 391 GLY A CA 1
ATOM 1326 C C . GLY A 1 86 ? -2.979 -8.888 13.799 1.00 0.00 391 GLY A C 1
ATOM 1327 O O . GLY A 1 86 ? -4.116 -9.120 14.205 1.00 0.00 391 GLY A O 1
ATOM 1331 N N . SER A 1 87 ? -2.569 -7.658 13.494 1.00 0.00 392 SER A N 1
ATOM 1332 C CA . SER A 1 87 ? -3.328 -6.435 13.659 1.00 0.00 392 SER A CA 1
ATOM 1333 C C . SER A 1 87 ? -4.358 -6.317 12.535 1.00 0.00 392 SER A C 1
ATOM 1334 O O . SER A 1 87 ? -4.112 -5.693 11.501 1.00 0.00 392 SER A O 1
ATOM 1342 N N . PHE A 1 88 ? -5.491 -7.000 12.695 1.00 0.00 393 PHE A N 1
ATOM 1343 C CA . PHE A 1 88 ? -6.659 -6.794 11.849 1.00 0.00 393 PHE A CA 1
ATOM 1344 C C . PHE A 1 88 ? -7.217 -5.431 12.268 1.00 0.00 393 PHE A C 1
ATOM 1345 O O . PHE A 1 88 ? -7.445 -5.188 13.457 1.00 0.00 393 PHE A O 1
ATOM 1362 N N . VAL A 1 89 ? -7.359 -4.512 11.313 1.00 0.00 394 VAL A N 1
ATOM 1363 C CA . VAL A 1 89 ? -7.577 -3.103 11.607 1.00 0.00 394 VAL A CA 1
ATOM 1364 C C . VAL A 1 89 ? -8.358 -2.433 10.470 1.00 0.00 394 VAL A C 1
ATOM 1365 O O . VAL A 1 89 ? -8.649 -3.058 9.444 1.00 0.00 394 VAL A O 1
ATOM 1378 N N . THR A 1 90 ? -8.756 -1.176 10.660 1.00 0.00 395 THR A N 1
ATOM 1379 C CA . THR A 1 90 ? -9.432 -0.428 9.613 1.00 0.00 395 THR A CA 1
ATOM 1380 C C . THR A 1 90 ? -8.329 0.166 8.745 1.00 0.00 395 THR A C 1
ATOM 1381 O O . THR A 1 90 ? -7.146 0.073 9.068 1.00 0.00 395 THR A O 1
ATOM 1392 N N . LEU A 1 91 ? -8.713 0.762 7.631 1.00 0.00 396 LEU A N 1
ATOM 1393 C CA . LEU A 1 91 ? -7.889 1.695 6.891 1.00 0.00 396 LEU A CA 1
ATOM 1394 C C . LEU A 1 91 ? -8.896 2.743 6.430 1.00 0.00 396 LEU A C 1
ATOM 1395 O O . LEU A 1 91 ? -10.095 2.492 6.340 1.00 0.00 396 LEU A O 1
ATOM 1411 N N . LYS A 1 92 ? -8.456 3.954 6.199 1.00 0.00 397 LYS A N 1
ATOM 1412 C CA . LYS A 1 92 ? -9.279 5.081 5.803 1.00 0.00 397 LYS A CA 1
ATOM 1413 C C . LYS A 1 92 ? -8.309 5.724 4.849 1.00 0.00 397 LYS A C 1
ATOM 1414 O O . LYS A 1 92 ? -7.206 6.060 5.277 1.00 0.00 397 LYS A O 1
ATOM 1433 N N . SER A 1 93 ? -8.636 5.813 3.572 1.00 0.00 398 SER A N 1
ATOM 1434 C CA . SER A 1 93 ? -7.578 6.068 2.614 1.00 0.00 398 SER A CA 1
ATOM 1435 C C . SER A 1 93 ? -8.070 6.884 1.452 1.00 0.00 398 SER A C 1
ATOM 1436 O O . SER A 1 93 ? -9.273 6.957 1.184 1.00 0.00 398 SER A O 1
ATOM 1444 N N . GLN A 1 94 ? -7.109 7.497 0.776 1.00 0.00 399 GLN A N 1
ATOM 1445 C CA . GLN A 1 94 ? -7.357 8.444 -0.287 1.00 0.00 399 GLN A CA 1
ATOM 1446 C C . GLN A 1 94 ? -6.405 8.082 -1.413 1.00 0.00 399 GLN A C 1
ATOM 1447 O O . GLN A 1 94 ? -5.214 7.889 -1.160 1.00 0.00 399 GLN A O 1
ATOM 1461 N N . TRP A 1 95 ? -6.899 8.004 -2.645 1.00 0.00 400 TRP A N 1
ATOM 1462 C CA . TRP A 1 95 ? -6.095 7.571 -3.776 1.00 0.00 400 TRP A CA 1
ATOM 1463 C C . TRP A 1 95 ? -6.378 8.514 -4.936 1.00 0.00 400 TRP A C 1
ATOM 1464 O O . TRP A 1 95 ? -7.546 8.778 -5.242 1.00 0.00 400 TRP A O 1
ATOM 1485 N N . PHE A 1 96 ? -5.317 9.017 -5.562 1.00 0.00 401 PHE A N 1
ATOM 1486 C CA . PHE A 1 96 ? -5.357 9.962 -6.659 1.00 0.00 401 PHE A CA 1
ATOM 1487 C C . PHE A 1 96 ? -4.836 9.202 -7.869 1.00 0.00 401 PHE A C 1
ATOM 1488 O O . PHE A 1 96 ? -3.768 8.589 -7.785 1.00 0.00 401 PHE A O 1
ATOM 1505 N N . SER A 1 97 ? -5.537 9.220 -8.993 1.00 0.00 402 SER A N 1
ATOM 1506 C CA . SER A 1 97 ? -4.957 8.722 -10.221 1.00 0.00 402 SER A CA 1
ATOM 1507 C C . SER A 1 97 ? -3.852 9.700 -10.639 1.00 0.00 402 SER A C 1
ATOM 1508 O O . SER A 1 97 ? -3.982 10.918 -10.486 1.00 0.00 402 SER A O 1
ATOM 1516 N N . PHE A 1 98 ? -2.748 9.146 -11.138 1.00 0.00 403 PHE A N 1
ATOM 1517 C CA . PHE A 1 98 ? -1.536 9.863 -11.478 1.00 0.00 403 PHE A CA 1
ATOM 1518 C C . PHE A 1 98 ? -1.272 9.588 -12.942 1.00 0.00 403 PHE A C 1
ATOM 1519 O O . PHE A 1 98 ? -1.102 8.432 -13.353 1.00 0.00 403 PHE A O 1
ATOM 1536 N N . THR A 1 99 ? -1.237 10.662 -13.717 1.00 0.00 404 THR A N 1
ATOM 1537 C CA . THR A 1 99 ? -0.915 10.615 -15.123 1.00 0.00 404 THR A CA 1
ATOM 1538 C C . THR A 1 99 ? 0.586 10.881 -15.299 1.00 0.00 404 THR A C 1
ATOM 1539 O O . THR A 1 99 ? 1.230 11.487 -14.441 1.00 0.00 404 THR A O 1
ATOM 1550 N N . ASN A 1 100 ? 1.141 10.387 -16.412 1.00 0.00 405 ASN A N 1
ATOM 1551 C CA . ASN A 1 100 ? 2.579 10.437 -16.723 1.00 0.00 405 ASN A CA 1
ATOM 1552 C C . ASN A 1 100 ? 3.067 11.900 -16.756 1.00 0.00 405 ASN A C 1
ATOM 1553 O O . ASN A 1 100 ? 4.198 12.167 -16.351 1.00 0.00 405 ASN A O 1
ATOM 1564 N N . PRO A 1 101 ? 2.181 12.847 -17.103 1.00 0.00 406 PRO A N 1
ATOM 1565 C CA . PRO A 1 101 ? 1.740 13.031 -18.468 1.00 0.00 406 PRO A CA 1
ATOM 1566 C C . PRO A 1 101 ? 2.921 13.444 -19.402 1.00 0.00 406 PRO A C 1
ATOM 1567 O O . PRO A 1 101 ? 3.032 14.594 -19.826 1.00 0.00 406 PRO A O 1
ATOM 1578 N N . ASP A 1 102 ? 3.709 12.462 -19.857 1.00 0.00 407 ASP A N 1
ATOM 1579 C CA . ASP A 1 102 ? 4.344 12.550 -21.186 1.00 0.00 407 ASP A CA 1
ATOM 1580 C C . ASP A 1 102 ? 3.348 12.285 -22.306 1.00 0.00 407 ASP A C 1
ATOM 1581 O O . ASP A 1 102 ? 3.501 12.795 -23.418 1.00 0.00 407 ASP A O 1
ATOM 1590 N N . THR A 1 103 ? 2.285 11.551 -21.982 1.00 0.00 408 THR A N 1
ATOM 1591 C CA . THR A 1 103 ? 1.333 11.027 -22.946 1.00 0.00 408 THR A CA 1
ATOM 1592 C C . THR A 1 103 ? -0.125 11.270 -22.523 1.00 0.00 408 THR A C 1
ATOM 1593 O O . THR A 1 103 ? -1.062 10.911 -23.240 1.00 0.00 408 THR A O 1
ATOM 1604 N N . LYS A 1 104 ? -0.304 11.838 -21.319 1.00 0.00 409 LYS A N 1
ATOM 1605 C CA . LYS A 1 104 ? -1.565 11.935 -20.583 1.00 0.00 409 LYS A CA 1
ATOM 1606 C C . LYS A 1 104 ? -2.201 10.558 -20.314 1.00 0.00 409 LYS A C 1
ATOM 1607 O O . LYS A 1 104 ? -3.408 10.465 -20.101 1.00 0.00 409 LYS A O 1
ATOM 1626 N N . GLU A 1 105 ? -1.413 9.478 -20.286 1.00 0.00 410 GLU A N 1
ATOM 1627 C CA . GLU A 1 105 ? -1.902 8.171 -19.842 1.00 0.00 410 GLU A CA 1
ATOM 1628 C C . GLU A 1 105 ? -2.051 8.141 -18.332 1.00 0.00 410 GLU A C 1
ATOM 1629 O O . GLU A 1 105 ? -1.407 8.920 -17.634 1.00 0.00 410 GLU A O 1
ATOM 1641 N N . LEU A 1 106 ? -2.859 7.210 -17.827 1.00 0.00 411 LEU A N 1
ATOM 1642 C CA . LEU A 1 106 ? -2.901 6.882 -16.418 1.00 0.00 411 LEU A CA 1
ATOM 1643 C C . LEU A 1 106 ? -1.738 5.921 -16.236 1.00 0.00 411 LEU A C 1
ATOM 1644 O O . LEU A 1 106 ? -1.637 4.908 -16.932 1.00 0.00 411 LEU A O 1
ATOM 1660 N N . GLU A 1 107 ? -0.873 6.269 -15.300 1.00 0.00 412 GLU A N 1
ATOM 1661 C CA . GLU A 1 107 ? 0.428 5.651 -15.131 1.00 0.00 412 GLU A CA 1
ATOM 1662 C C . GLU A 1 107 ? 0.565 5.067 -13.713 1.00 0.00 412 GLU A C 1
ATOM 1663 O O . GLU A 1 107 ? 1.128 3.979 -13.579 1.00 0.00 412 GLU A O 1
ATOM 1675 N N . TYR A 1 108 ? -0.050 5.663 -12.673 1.00 0.00 413 TYR A N 1
ATOM 1676 C CA . TYR A 1 108 ? -0.141 5.062 -11.343 1.00 0.00 413 TYR A CA 1
ATOM 1677 C C . TYR A 1 108 ? -1.378 5.592 -10.644 1.00 0.00 413 TYR A C 1
ATOM 1678 O O . TYR A 1 108 ? -2.105 6.435 -11.160 1.00 0.00 413 TYR A O 1
ATOM 1696 N N . ILE A 1 109 ? -1.550 5.142 -9.416 1.00 0.00 414 ILE A N 1
ATOM 1697 C CA . ILE A 1 109 ? -2.473 5.666 -8.442 1.00 0.00 414 ILE A CA 1
ATOM 1698 C C . ILE A 1 109 ? -1.541 5.981 -7.280 1.00 0.00 414 ILE A C 1
ATOM 1699 O O . ILE A 1 109 ? -0.923 5.078 -6.712 1.00 0.00 414 ILE A O 1
ATOM 1715 N N . VAL A 1 110 ? -1.346 7.261 -6.997 1.00 0.00 415 VAL A N 1
ATOM 1716 C CA . VAL A 1 110 ? -0.583 7.664 -5.809 1.00 0.00 415 VAL A CA 1
ATOM 1717 C C . VAL A 1 110 ? -1.593 7.781 -4.667 1.00 0.00 415 VAL A C 1
ATOM 1718 O O . VAL A 1 110 ? -2.789 7.925 -4.943 1.00 0.00 415 VAL A O 1
ATOM 1731 N N . SER A 1 111 ? -1.190 7.679 -3.398 1.00 0.00 416 SER A N 1
ATOM 1732 C CA . SER A 1 111 ? -2.195 7.529 -2.353 1.00 0.00 416 SER A CA 1
ATOM 1733 C C . SER A 1 111 ? -1.683 7.752 -0.942 1.00 0.00 416 SER A C 1
ATOM 1734 O O . SER A 1 111 ? -0.477 7.732 -0.693 1.00 0.00 416 SER A O 1
ATOM 1742 N N . VAL A 1 112 ? -2.623 7.885 -0.009 1.00 0.00 417 VAL A N 1
ATOM 1743 C CA . VAL A 1 112 ? -2.357 7.912 1.417 1.00 0.00 417 VAL A CA 1
ATOM 1744 C C . VAL A 1 112 ? -3.355 7.053 2.162 1.00 0.00 417 VAL A C 1
ATOM 1745 O O . VAL A 1 112 ? -4.426 6.727 1.644 1.00 0.00 417 VAL A O 1
ATOM 1758 N N . ASN A 1 113 ? -3.003 6.685 3.392 1.00 0.00 418 ASN A N 1
ATOM 1759 C CA . ASN A 1 113 ? -3.708 5.689 4.148 1.00 0.00 418 ASN A CA 1
ATOM 1760 C C . ASN A 1 113 ? -3.660 6.151 5.576 1.00 0.00 418 ASN A C 1
ATOM 1761 O O . ASN A 1 113 ? -2.670 6.733 6.016 1.00 0.00 418 ASN A O 1
ATOM 1772 N N . THR A 1 114 ? -4.683 5.784 6.311 1.00 0.00 419 THR A N 1
ATOM 1773 C CA . THR A 1 114 ? -4.859 6.125 7.707 1.00 0.00 419 THR A CA 1
ATOM 1774 C C . THR A 1 114 ? -5.564 4.929 8.346 1.00 0.00 419 THR A C 1
ATOM 1775 O O . THR A 1 114 ? -6.143 4.141 7.605 1.00 0.00 419 THR A O 1
ATOM 1786 N N . LEU A 1 115 ? -5.589 4.765 9.673 1.00 0.00 420 LEU A N 1
ATOM 1787 C CA . LEU A 1 115 ? -6.503 3.810 10.303 1.00 0.00 420 LEU A CA 1
ATOM 1788 C C . LEU A 1 115 ? -7.042 4.283 11.646 1.00 0.00 420 LEU A C 1
ATOM 1789 O O . LEU A 1 115 ? -6.586 5.268 12.221 1.00 0.00 420 LEU A O 1
ATOM 1805 N N . VAL A 1 116 ? -8.004 3.499 12.123 1.00 0.00 421 VAL A N 1
ATOM 1806 C CA . VAL A 1 116 ? -8.620 3.508 13.439 1.00 0.00 421 VAL A CA 1
ATOM 1807 C C . VAL A 1 116 ? -8.679 2.032 13.866 1.00 0.00 421 VAL A C 1
ATOM 1808 O O . VAL A 1 116 ? -8.520 1.142 13.024 1.00 0.00 421 VAL A O 1
ATOM 1821 N N . LEU A 1 117 ? -8.888 1.748 15.154 1.00 0.00 422 LEU A N 1
ATOM 1822 C CA . LEU A 1 117 ? -8.987 0.362 15.626 1.00 0.00 422 LEU A CA 1
ATOM 1823 C C . LEU A 1 117 ? -10.285 -0.292 15.135 1.00 0.00 422 LEU A C 1
ATOM 1824 O O . LEU A 1 117 ? -10.331 -1.509 14.952 1.00 0.00 422 LEU A O 1
ATOM 1840 N N . GLY A 1 118 ? -11.326 0.508 14.893 1.00 0.00 423 GLY A N 1
ATOM 1841 C CA . GLY A 1 118 ? -12.623 0.081 14.399 1.00 0.00 423 GLY A CA 1
ATOM 1842 C C . GLY A 1 118 ? -13.488 1.296 14.061 1.00 0.00 423 GLY A C 1
ATOM 1843 O O . GLY A 1 118 ? -13.095 2.433 14.344 1.00 0.00 423 GLY A O 1
ATOM 1847 N N . HIS A 1 119 ? -14.647 1.065 13.442 1.00 0.00 424 HIS A N 1
ATOM 1848 C CA . HIS A 1 119 ? -15.592 2.136 13.122 1.00 0.00 424 HIS A CA 1
ATOM 1849 C C . HIS A 1 119 ? -16.147 2.753 14.415 1.00 0.00 424 HIS A C 1
ATOM 1850 O O . HIS A 1 119 ? -16.195 2.093 15.461 1.00 0.00 424 HIS A O 1
ATOM 1864 N N . SER A 1 120 ? -16.572 4.015 14.344 1.00 0.00 425 SER A N 1
ATOM 1865 C CA . SER A 1 120 ? -17.099 4.772 15.473 1.00 0.00 425 SER A CA 1
ATOM 1866 C C . SER A 1 120 ? -18.518 4.330 15.876 1.00 0.00 425 SER A C 1
ATOM 1867 O O . SER A 1 120 ? -18.958 4.645 16.988 1.00 0.00 425 SER A O 1
ATOM 1875 N N . GLU A 1 121 ? -19.249 3.641 14.988 1.00 0.00 426 GLU A N 1
ATOM 1876 C CA . GLU A 1 121 ? -20.590 3.122 15.258 1.00 0.00 426 GLU A CA 1
ATOM 1877 C C . GLU A 1 121 ? -20.536 2.115 16.415 1.00 0.00 426 GLU A C 1
ATOM 1878 O O . GLU A 1 121 ? -19.709 1.175 16.365 1.00 0.00 426 GLU A O 1
ATOM 1891 N N . ASN A 1 4 ? 4.362 -14.501 17.307 1.00 0.00 309 ASN A N 2
ATOM 1892 C CA . ASN A 1 4 ? 3.054 -13.963 16.835 1.00 0.00 309 ASN A CA 2
ATOM 1893 C C . ASN A 1 4 ? 2.864 -12.513 17.299 1.00 0.00 309 ASN A C 2
ATOM 1894 O O . ASN A 1 4 ? 3.129 -12.194 18.462 1.00 0.00 309 ASN A O 2
ATOM 1905 N N . SER A 1 5 ? 2.380 -11.642 16.407 1.00 0.00 310 SER A N 2
ATOM 1906 C CA . SER A 1 5 ? 2.274 -10.199 16.610 1.00 0.00 310 SER A CA 2
ATOM 1907 C C . SER A 1 5 ? 0.843 -9.761 16.281 1.00 0.00 310 SER A C 2
ATOM 1908 O O . SER A 1 5 ? 0.592 -9.100 15.273 1.00 0.00 310 SER A O 2
ATOM 1916 N N . GLY A 1 6 ? -0.104 -10.198 17.123 1.00 0.00 311 GLY A N 2
ATOM 1917 C CA . GLY A 1 6 ? -1.546 -10.018 16.953 1.00 0.00 311 GLY A CA 2
ATOM 1918 C C . GLY A 1 6 ? -2.013 -8.567 16.799 1.00 0.00 311 GLY A C 2
ATOM 1919 O O . GLY A 1 6 ? -3.075 -8.325 16.225 1.00 0.00 311 GLY A O 2
ATOM 1923 N N . GLU A 1 7 ? -1.214 -7.603 17.255 1.00 0.00 312 GLU A N 2
ATOM 1924 C CA . GLU A 1 7 ? -1.392 -6.175 17.009 1.00 0.00 312 GLU A CA 2
ATOM 1925 C C . GLU A 1 7 ? 0.015 -5.572 16.954 1.00 0.00 312 GLU A C 2
ATOM 1926 O O . GLU A 1 7 ? 0.865 -5.909 17.785 1.00 0.00 312 GLU A O 2
ATOM 1938 N N . ILE A 1 8 ? 0.267 -4.723 15.953 1.00 0.00 313 ILE A N 2
ATOM 1939 C CA . ILE A 1 8 ? 1.567 -4.086 15.729 1.00 0.00 313 ILE A CA 2
ATOM 1940 C C . ILE A 1 8 ? 1.355 -2.682 15.135 1.00 0.00 313 ILE A C 2
ATOM 1941 O O . ILE A 1 8 ? 1.911 -2.290 14.108 1.00 0.00 313 ILE A O 2
ATOM 1957 N N . ASN A 1 9 ? 0.487 -1.910 15.782 1.00 0.00 314 ASN A N 2
ATOM 1958 C CA . ASN A 1 9 ? 0.182 -0.517 15.483 1.00 0.00 314 ASN A CA 2
ATOM 1959 C C . ASN A 1 9 ? 1.247 0.343 16.168 1.00 0.00 314 ASN A C 2
ATOM 1960 O O . ASN A 1 9 ? 0.953 1.103 17.089 1.00 0.00 314 ASN A O 2
ATOM 1971 N N . VAL A 1 10 ? 2.501 0.135 15.757 1.00 0.00 315 VAL A N 2
ATOM 1972 C CA . VAL A 1 10 ? 3.716 0.677 16.362 1.00 0.00 315 VAL A CA 2
ATOM 1973 C C . VAL A 1 10 ? 3.574 2.148 16.744 1.00 0.00 315 VAL A C 2
ATOM 1974 O O . VAL A 1 10 ? 3.643 2.437 17.937 1.00 0.00 315 VAL A O 2
ATOM 1987 N N . LYS A 1 11 ? 3.348 3.014 15.750 1.00 0.00 316 LYS A N 2
ATOM 1988 C CA . LYS A 1 11 ? 3.017 4.451 15.768 1.00 0.00 316 LYS A CA 2
ATOM 1989 C C . LYS A 1 11 ? 3.961 5.251 14.895 1.00 0.00 316 LYS A C 2
ATOM 1990 O O . LYS A 1 11 ? 5.157 4.951 14.879 1.00 0.00 316 LYS A O 2
ATOM 2009 N N . PRO A 1 12 ? 3.472 6.300 14.213 1.00 0.00 317 PRO A N 2
ATOM 2010 C CA . PRO A 1 12 ? 2.097 6.663 13.967 1.00 0.00 317 PRO A CA 2
ATOM 2011 C C . PRO A 1 12 ? 1.498 5.679 12.950 1.00 0.00 317 PRO A C 2
ATOM 2012 O O . PRO A 1 12 ? 2.134 4.725 12.505 1.00 0.00 317 PRO A O 2
ATOM 2023 N N . THR A 1 13 ? 0.227 5.896 12.651 1.00 0.00 318 THR A N 2
ATOM 2024 C CA . THR A 1 13 ? -0.678 4.791 12.367 1.00 0.00 318 THR A CA 2
ATOM 2025 C C . THR A 1 13 ? -1.439 5.205 11.094 1.00 0.00 318 THR A C 2
ATOM 2026 O O . THR A 1 13 ? -2.657 5.110 10.956 1.00 0.00 318 THR A O 2
ATOM 2037 N N . GLU A 1 14 ? -0.636 5.705 10.155 1.00 0.00 319 GLU A N 2
ATOM 2038 C CA . GLU A 1 14 ? -0.942 6.202 8.826 1.00 0.00 319 GLU A CA 2
ATOM 2039 C C . GLU A 1 14 ? 0.246 5.820 7.937 1.00 0.00 319 GLU A C 2
ATOM 2040 O O . GLU A 1 14 ? 1.268 5.391 8.462 1.00 0.00 319 GLU A O 2
ATOM 2052 N N . PHE A 1 15 ? 0.131 5.936 6.617 1.00 0.00 320 PHE A N 2
ATOM 2053 C CA . PHE A 1 15 ? 1.232 5.771 5.671 1.00 0.00 320 PHE A CA 2
ATOM 2054 C C . PHE A 1 15 ? 0.868 6.447 4.346 1.00 0.00 320 PHE A C 2
ATOM 2055 O O . PHE A 1 15 ? -0.236 6.969 4.181 1.00 0.00 320 PHE A O 2
ATOM 2072 N N . ILE A 1 16 ? 1.797 6.445 3.396 1.00 0.00 321 ILE A N 2
ATOM 2073 C CA . ILE A 1 16 ? 1.679 7.075 2.088 1.00 0.00 321 ILE A CA 2
ATOM 2074 C C . ILE A 1 16 ? 2.222 6.049 1.098 1.00 0.00 321 ILE A C 2
ATOM 2075 O O . ILE A 1 16 ? 3.099 5.247 1.441 1.00 0.00 321 ILE A O 2
ATOM 2091 N N . THR A 1 17 ? 1.629 6.000 -0.088 1.00 0.00 322 THR A N 2
ATOM 2092 C CA . THR A 1 17 ? 1.792 4.871 -0.995 1.00 0.00 322 THR A CA 2
ATOM 2093 C C . THR A 1 17 ? 1.705 5.287 -2.464 1.00 0.00 322 THR A C 2
ATOM 2094 O O . THR A 1 17 ? 1.161 6.344 -2.798 1.00 0.00 322 THR A O 2
ATOM 2105 N N . ARG A 1 18 ? 2.212 4.422 -3.354 1.00 0.00 323 ARG A N 2
ATOM 2106 C CA . ARG A 1 18 ? 1.932 4.488 -4.791 1.00 0.00 323 ARG A CA 2
ATOM 2107 C C . ARG A 1 18 ? 1.597 3.068 -5.226 1.00 0.00 323 ARG A C 2
ATOM 2108 O O . ARG A 1 18 ? 2.261 2.121 -4.791 1.00 0.00 323 ARG A O 2
ATOM 2129 N N . PHE A 1 19 ? 0.613 2.877 -6.100 1.00 0.00 324 PHE A N 2
ATOM 2130 C CA . PHE A 1 19 ? 0.319 1.570 -6.646 1.00 0.00 324 PHE A CA 2
ATOM 2131 C C . PHE A 1 19 ? -0.234 1.750 -8.038 1.00 0.00 324 PHE A C 2
ATOM 2132 O O . PHE A 1 19 ? -1.104 2.580 -8.284 1.00 0.00 324 PHE A O 2
ATOM 2149 N N . ALA A 1 20 ? 0.355 1.014 -8.971 1.00 0.00 325 ALA A N 2
ATOM 2150 C CA . ALA A 1 20 ? -0.179 0.917 -10.314 1.00 0.00 325 ALA A CA 2
ATOM 2151 C C . ALA A 1 20 ? -1.489 0.140 -10.271 1.00 0.00 325 ALA A C 2
ATOM 2152 O O . ALA A 1 20 ? -1.823 -0.486 -9.263 1.00 0.00 325 ALA A O 2
ATOM 2159 N N . VAL A 1 21 ? -2.195 0.123 -11.398 1.00 0.00 326 VAL A N 2
ATOM 2160 C CA . VAL A 1 21 ? -3.338 -0.779 -11.602 1.00 0.00 326 VAL A CA 2
ATOM 2161 C C . VAL A 1 21 ? -2.739 -2.191 -11.794 1.00 0.00 326 VAL A C 2
ATOM 2162 O O . VAL A 1 21 ? -2.562 -2.673 -12.913 1.00 0.00 326 VAL A O 2
ATOM 2175 N N . ASN A 1 22 ? -2.301 -2.800 -10.683 1.00 0.00 327 ASN A N 2
ATOM 2176 C CA . ASN A 1 22 ? -1.465 -4.009 -10.674 1.00 0.00 327 ASN A CA 2
ATOM 2177 C C . ASN A 1 22 ? -1.774 -4.957 -9.502 1.00 0.00 327 ASN A C 2
ATOM 2178 O O . ASN A 1 22 ? -1.179 -6.027 -9.412 1.00 0.00 327 ASN A O 2
ATOM 2189 N N . GLY A 1 23 ? -2.680 -4.591 -8.584 1.00 0.00 328 GLY A N 2
ATOM 2190 C CA . GLY A 1 23 ? -3.092 -5.453 -7.477 1.00 0.00 328 GLY A CA 2
ATOM 2191 C C . GLY A 1 23 ? -2.074 -5.625 -6.343 1.00 0.00 328 GLY A C 2
ATOM 2192 O O . GLY A 1 23 ? -2.310 -6.417 -5.433 1.00 0.00 328 GLY A O 2
ATOM 2196 N N . LYS A 1 24 ? -0.969 -4.876 -6.347 1.00 0.00 329 LYS A N 2
ATOM 2197 C CA . LYS A 1 24 ? 0.005 -4.809 -5.250 1.00 0.00 329 LYS A CA 2
ATOM 2198 C C . LYS A 1 24 ? 0.348 -3.353 -5.050 1.00 0.00 329 LYS A C 2
ATOM 2199 O O . LYS A 1 24 ? 0.271 -2.603 -6.026 1.00 0.00 329 LYS A O 2
ATOM 2218 N N . PHE A 1 25 ? 0.818 -2.959 -3.867 1.00 0.00 330 PHE A N 2
ATOM 2219 C CA . PHE A 1 25 ? 1.359 -1.618 -3.772 1.00 0.00 330 PHE A CA 2
ATOM 2220 C C . PHE A 1 25 ? 2.744 -1.700 -4.371 1.00 0.00 330 PHE A C 2
ATOM 2221 O O . PHE A 1 25 ? 3.522 -2.592 -4.031 1.00 0.00 330 PHE A O 2
ATOM 2238 N N . VAL A 1 26 ? 3.046 -0.788 -5.287 1.00 0.00 331 VAL A N 2
ATOM 2239 C CA . VAL A 1 26 ? 4.309 -0.830 -6.019 1.00 0.00 331 VAL A CA 2
ATOM 2240 C C . VAL A 1 26 ? 5.326 0.080 -5.316 1.00 0.00 331 VAL A C 2
ATOM 2241 O O . VAL A 1 26 ? 6.512 0.048 -5.636 1.00 0.00 331 VAL A O 2
ATOM 2254 N N . TYR A 1 27 ? 4.865 0.853 -4.325 1.00 0.00 332 TYR A N 2
ATOM 2255 C CA . TYR A 1 27 ? 5.691 1.565 -3.365 1.00 0.00 332 TYR A CA 2
ATOM 2256 C C . TYR A 1 27 ? 4.875 1.759 -2.095 1.00 0.00 332 TYR A C 2
ATOM 2257 O O . TYR A 1 27 ? 3.683 2.057 -2.183 1.00 0.00 332 TYR A O 2
ATOM 2275 N N . VAL A 1 28 ? 5.535 1.721 -0.941 1.00 0.00 333 VAL A N 2
ATOM 2276 C CA . VAL A 1 28 ? 4.946 2.146 0.310 1.00 0.00 333 VAL A CA 2
ATOM 2277 C C . VAL A 1 28 ? 6.027 2.784 1.182 1.00 0.00 333 VAL A C 2
ATOM 2278 O O . VAL A 1 28 ? 7.207 2.445 1.081 1.00 0.00 333 VAL A O 2
ATOM 2291 N N . ASP A 1 29 ? 5.596 3.700 2.041 1.00 0.00 334 ASP A N 2
ATOM 2292 C CA . ASP A 1 29 ? 6.424 4.425 2.996 1.00 0.00 334 ASP A CA 2
ATOM 2293 C C . ASP A 1 29 ? 6.702 3.627 4.271 1.00 0.00 334 ASP A C 2
ATOM 2294 O O . ASP A 1 29 ? 5.960 2.709 4.599 1.00 0.00 334 ASP A O 2
ATOM 2303 N N . GLN A 1 30 ? 7.740 3.995 5.032 1.00 0.00 335 GLN A N 2
ATOM 2304 C CA . GLN A 1 30 ? 8.113 3.364 6.303 1.00 0.00 335 GLN A CA 2
ATOM 2305 C C . GLN A 1 30 ? 7.061 3.520 7.421 1.00 0.00 335 GLN A C 2
ATOM 2306 O O . GLN A 1 30 ? 6.992 2.684 8.337 1.00 0.00 335 GLN A O 2
ATOM 2320 N N . ARG A 1 31 ? 6.140 4.494 7.358 1.00 0.00 336 ARG A N 2
ATOM 2321 C CA . ARG A 1 31 ? 5.031 4.403 8.299 1.00 0.00 336 ARG A CA 2
ATOM 2322 C C . ARG A 1 31 ? 4.189 3.170 7.989 1.00 0.00 336 ARG A C 2
ATOM 2323 O O . ARG A 1 31 ? 3.470 2.777 8.888 1.00 0.00 336 ARG A O 2
ATOM 2344 N N . ALA A 1 32 ? 4.315 2.478 6.840 1.00 0.00 337 ALA A N 2
ATOM 2345 C CA . ALA A 1 32 ? 3.746 1.120 6.727 1.00 0.00 337 ALA A CA 2
ATOM 2346 C C . ALA A 1 32 ? 4.295 0.202 7.848 1.00 0.00 337 ALA A C 2
ATOM 2347 O O . ALA A 1 32 ? 3.547 -0.554 8.473 1.00 0.00 337 ALA A O 2
ATOM 2354 N N . THR A 1 33 ? 5.582 0.333 8.177 1.00 0.00 338 THR A N 2
ATOM 2355 C CA . THR A 1 33 ? 6.210 -0.324 9.318 1.00 0.00 338 THR A CA 2
ATOM 2356 C C . THR A 1 33 ? 5.737 0.284 10.642 1.00 0.00 338 THR A C 2
ATOM 2357 O O . THR A 1 33 ? 5.849 -0.353 11.688 1.00 0.00 338 THR A O 2
ATOM 2368 N N . ALA A 1 34 ? 5.195 1.506 10.638 1.00 0.00 339 ALA A N 2
ATOM 2369 C CA . ALA A 1 34 ? 4.674 2.088 11.873 1.00 0.00 339 ALA A CA 2
ATOM 2370 C C . ALA A 1 34 ? 3.184 1.764 12.109 1.00 0.00 339 ALA A C 2
ATOM 2371 O O . ALA A 1 34 ? 2.746 1.697 13.255 1.00 0.00 339 ALA A O 2
ATOM 2378 N N . ILE A 1 35 ? 2.396 1.558 11.056 1.00 0.00 340 ILE A N 2
ATOM 2379 C CA . ILE A 1 35 ? 0.945 1.440 11.117 1.00 0.00 340 ILE A CA 2
ATOM 2380 C C . ILE A 1 35 ? 0.506 0.007 11.278 1.00 0.00 340 ILE A C 2
ATOM 2381 O O . ILE A 1 35 ? -0.359 -0.291 12.096 1.00 0.00 340 ILE A O 2
ATOM 2397 N N . LEU A 1 36 ? 1.074 -0.863 10.459 1.00 0.00 341 LEU A N 2
ATOM 2398 C CA . LEU A 1 36 ? 0.631 -2.238 10.277 1.00 0.00 341 LEU A CA 2
ATOM 2399 C C . LEU A 1 36 ? 1.853 -3.150 10.422 1.00 0.00 341 LEU A C 2
ATOM 2400 O O . LEU A 1 36 ? 1.883 -4.262 9.908 1.00 0.00 341 LEU A O 2
ATOM 2416 N N . GLY A 1 37 ? 2.881 -2.596 11.058 1.00 0.00 342 GLY A N 2
ATOM 2417 C CA . GLY A 1 37 ? 4.240 -3.092 11.206 1.00 0.00 342 GLY A CA 2
ATOM 2418 C C . GLY A 1 37 ? 4.716 -4.177 10.243 1.00 0.00 342 GLY A C 2
ATOM 2419 O O . GLY A 1 37 ? 5.281 -5.176 10.678 1.00 0.00 342 GLY A O 2
ATOM 2423 N N . TYR A 1 38 ? 4.538 -3.944 8.942 1.00 0.00 343 TYR A N 2
ATOM 2424 C CA . TYR A 1 38 ? 5.059 -4.769 7.864 1.00 0.00 343 TYR A CA 2
ATOM 2425 C C . TYR A 1 38 ? 5.770 -3.803 6.940 1.00 0.00 343 TYR A C 2
ATOM 2426 O O . TYR A 1 38 ? 5.324 -2.670 6.739 1.00 0.00 343 TYR A O 2
ATOM 2444 N N . LEU A 1 39 ? 6.943 -4.231 6.487 1.00 0.00 344 LEU A N 2
ATOM 2445 C CA . LEU A 1 39 ? 7.909 -3.358 5.845 1.00 0.00 344 LEU A CA 2
ATOM 2446 C C . LEU A 1 39 ? 7.320 -2.668 4.615 1.00 0.00 344 LEU A C 2
ATOM 2447 O O . LEU A 1 39 ? 6.532 -3.273 3.880 1.00 0.00 344 LEU A O 2
ATOM 2463 N N . PRO A 1 40 ? 8.071 -1.635 4.214 1.00 0.00 345 PRO A N 2
ATOM 2464 C CA . PRO A 1 40 ? 8.355 -1.518 2.754 1.00 0.00 345 PRO A CA 2
ATOM 2465 C C . PRO A 1 40 ? 9.120 -2.670 2.039 1.00 0.00 345 PRO A C 2
ATOM 2466 O O . PRO A 1 40 ? 10.110 -2.440 1.349 1.00 0.00 345 PRO A O 2
ATOM 2477 N N . GLN A 1 41 ? 8.617 -3.904 2.158 1.00 0.00 346 GLN A N 2
ATOM 2478 C CA . GLN A 1 41 ? 8.903 -5.076 1.311 1.00 0.00 346 GLN A CA 2
ATOM 2479 C C . GLN A 1 41 ? 7.817 -6.132 1.553 1.00 0.00 346 GLN A C 2
ATOM 2480 O O . GLN A 1 41 ? 7.431 -6.835 0.623 1.00 0.00 346 GLN A O 2
ATOM 2494 N N . GLU A 1 42 ? 7.261 -6.197 2.775 1.00 0.00 347 GLU A N 2
ATOM 2495 C CA . GLU A 1 42 ? 6.077 -7.015 3.015 1.00 0.00 347 GLU A CA 2
ATOM 2496 C C . GLU A 1 42 ? 4.859 -6.360 2.366 1.00 0.00 347 GLU A C 2
ATOM 2497 O O . GLU A 1 42 ? 4.045 -7.068 1.789 1.00 0.00 347 GLU A O 2
ATOM 2509 N N . LEU A 1 43 ? 4.745 -5.026 2.398 1.00 0.00 348 LEU A N 2
ATOM 2510 C CA . LEU A 1 43 ? 3.669 -4.294 1.696 1.00 0.00 348 LEU A CA 2
ATOM 2511 C C . LEU A 1 43 ? 4.092 -3.811 0.308 1.00 0.00 348 LEU A C 2
ATOM 2512 O O . LEU A 1 43 ? 3.361 -3.034 -0.305 1.00 0.00 348 LEU A O 2
ATOM 2528 N N . LEU A 1 44 ? 5.259 -4.205 -0.199 1.00 0.00 349 LEU A N 2
ATOM 2529 C CA . LEU A 1 44 ? 5.831 -3.581 -1.385 1.00 0.00 349 LEU A CA 2
ATOM 2530 C C . LEU A 1 44 ? 6.142 -4.659 -2.416 1.00 0.00 349 LEU A C 2
ATOM 2531 O O . LEU A 1 44 ? 7.025 -5.491 -2.210 1.00 0.00 349 LEU A O 2
ATOM 2547 N N . GLY A 1 45 ? 5.383 -4.642 -3.514 1.00 0.00 350 GLY A N 2
ATOM 2548 C CA . GLY A 1 45 ? 5.429 -5.668 -4.543 1.00 0.00 350 GLY A CA 2
ATOM 2549 C C . GLY A 1 45 ? 4.575 -6.894 -4.205 1.00 0.00 350 GLY A C 2
ATOM 2550 O O . GLY A 1 45 ? 4.781 -7.967 -4.767 1.00 0.00 350 GLY A O 2
ATOM 2554 N N . THR A 1 46 ? 3.617 -6.730 -3.293 1.00 0.00 351 THR A N 2
ATOM 2555 C CA . THR A 1 46 ? 2.871 -7.804 -2.647 1.00 0.00 351 THR A CA 2
ATOM 2556 C C . THR A 1 46 ? 1.365 -7.485 -2.649 1.00 0.00 351 THR A C 2
ATOM 2557 O O . THR A 1 46 ? 0.959 -6.323 -2.587 1.00 0.00 351 THR A O 2
ATOM 2568 N N . SER A 1 47 ? 0.540 -8.523 -2.774 1.00 0.00 352 SER A N 2
ATOM 2569 C CA . SER A 1 47 ? -0.882 -8.454 -3.068 1.00 0.00 352 SER A CA 2
ATOM 2570 C C . SER A 1 47 ? -1.747 -7.626 -2.106 1.00 0.00 352 SER A C 2
ATOM 2571 O O . SER A 1 47 ? -2.150 -8.084 -1.026 1.00 0.00 352 SER A O 2
ATOM 2579 N N . CYS A 1 48 ? -2.142 -6.435 -2.569 1.00 0.00 353 CYS A N 2
ATOM 2580 C CA . CYS A 1 48 ? -3.170 -5.648 -1.926 1.00 0.00 353 CYS A CA 2
ATOM 2581 C C . CYS A 1 48 ? -4.426 -6.502 -1.712 1.00 0.00 353 CYS A C 2
ATOM 2582 O O . CYS A 1 48 ? -4.966 -6.531 -0.608 1.00 0.00 353 CYS A O 2
ATOM 2590 N N . TYR A 1 49 ? -4.853 -7.249 -2.741 1.00 0.00 354 TYR A N 2
ATOM 2591 C CA . TYR A 1 49 ? -6.053 -8.081 -2.680 1.00 0.00 354 TYR A CA 2
ATOM 2592 C C . TYR A 1 49 ? -5.828 -9.423 -1.946 1.00 0.00 354 TYR A C 2
ATOM 2593 O O . TYR A 1 49 ? -6.513 -10.415 -2.207 1.00 0.00 354 TYR A O 2
ATOM 2611 N N . GLU A 1 50 ? -4.837 -9.484 -1.059 1.00 0.00 355 GLU A N 2
ATOM 2612 C CA . GLU A 1 50 ? -4.654 -10.569 -0.097 1.00 0.00 355 GLU A CA 2
ATOM 2613 C C . GLU A 1 50 ? -4.525 -9.941 1.295 1.00 0.00 355 GLU A C 2
ATOM 2614 O O . GLU A 1 50 ? -5.041 -10.506 2.259 1.00 0.00 355 GLU A O 2
ATOM 2626 N N . TYR A 1 51 ? -3.936 -8.741 1.404 1.00 0.00 356 TYR A N 2
ATOM 2627 C CA . TYR A 1 51 ? -3.982 -7.955 2.639 1.00 0.00 356 TYR A CA 2
ATOM 2628 C C . TYR A 1 51 ? -5.352 -7.309 2.908 1.00 0.00 356 TYR A C 2
ATOM 2629 O O . TYR A 1 51 ? -5.515 -6.634 3.928 1.00 0.00 356 TYR A O 2
ATOM 2647 N N . PHE A 1 52 ? -6.344 -7.484 2.033 1.00 0.00 357 PHE A N 2
ATOM 2648 C CA . PHE A 1 52 ? -7.676 -6.960 2.204 1.00 0.00 357 PHE A CA 2
ATOM 2649 C C . PHE A 1 52 ? -8.498 -7.972 3.009 1.00 0.00 357 PHE A C 2
ATOM 2650 O O . PHE A 1 52 ? -8.123 -9.144 3.133 1.00 0.00 357 PHE A O 2
ATOM 2667 N N . HIS A 1 53 ? -9.588 -7.524 3.622 1.00 0.00 358 HIS A N 2
ATOM 2668 C CA . HIS A 1 53 ? -10.455 -8.413 4.391 1.00 0.00 358 HIS A CA 2
ATOM 2669 C C . HIS A 1 53 ? -11.389 -9.187 3.448 1.00 0.00 358 HIS A C 2
ATOM 2670 O O . HIS A 1 53 ? -11.650 -8.751 2.323 1.00 0.00 358 HIS A O 2
ATOM 2684 N N . GLN A 1 54 ? -11.933 -10.320 3.919 1.00 0.00 359 GLN A N 2
ATOM 2685 C CA . GLN A 1 54 ? -12.757 -11.231 3.112 1.00 0.00 359 GLN A CA 2
ATOM 2686 C C . GLN A 1 54 ? -14.108 -10.639 2.677 1.00 0.00 359 GLN A C 2
ATOM 2687 O O . GLN A 1 54 ? -14.774 -11.201 1.809 1.00 0.00 359 GLN A O 2
ATOM 2701 N N . ASP A 1 55 ? -14.539 -9.550 3.314 1.00 0.00 360 ASP A N 2
ATOM 2702 C CA . ASP A 1 55 ? -15.745 -8.787 3.014 1.00 0.00 360 ASP A CA 2
ATOM 2703 C C . ASP A 1 55 ? -15.313 -7.343 3.232 1.00 0.00 360 ASP A C 2
ATOM 2704 O O . ASP A 1 55 ? -14.857 -7.043 4.339 1.00 0.00 360 ASP A O 2
ATOM 2713 N N . ASP A 1 56 ? -15.372 -6.504 2.183 1.00 0.00 361 ASP A N 2
ATOM 2714 C CA . ASP A 1 56 ? -14.746 -5.195 2.009 1.00 0.00 361 ASP A CA 2
ATOM 2715 C C . ASP A 1 56 ? -13.892 -5.321 0.750 1.00 0.00 361 ASP A C 2
ATOM 2716 O O . ASP A 1 56 ? -13.653 -4.338 0.073 1.00 0.00 361 ASP A O 2
ATOM 2725 N N . HIS A 1 57 ? -13.511 -6.540 0.367 1.00 0.00 362 HIS A N 2
ATOM 2726 C CA . HIS A 1 57 ? -12.879 -6.888 -0.892 1.00 0.00 362 HIS A CA 2
ATOM 2727 C C . HIS A 1 57 ? -13.517 -6.211 -2.102 1.00 0.00 362 HIS A C 2
ATOM 2728 O O . HIS A 1 57 ? -12.820 -5.572 -2.893 1.00 0.00 362 HIS A O 2
ATOM 2742 N N . ASN A 1 58 ? -14.846 -6.281 -2.231 1.00 0.00 363 ASN A N 2
ATOM 2743 C CA . ASN A 1 58 ? -15.526 -5.656 -3.361 1.00 0.00 363 ASN A CA 2
ATOM 2744 C C . ASN A 1 58 ? -15.428 -4.172 -3.169 1.00 0.00 363 ASN A C 2
ATOM 2745 O O . ASN A 1 58 ? -15.207 -3.459 -4.133 1.00 0.00 363 ASN A O 2
ATOM 2756 N N . ASN A 1 59 ? -15.599 -3.704 -1.930 1.00 0.00 364 ASN A N 2
ATOM 2757 C CA . ASN A 1 59 ? -15.642 -2.287 -1.679 1.00 0.00 364 ASN A CA 2
ATOM 2758 C C . ASN A 1 59 ? -14.293 -1.655 -2.080 1.00 0.00 364 ASN A C 2
ATOM 2759 O O . ASN A 1 59 ? -14.249 -0.682 -2.834 1.00 0.00 364 ASN A O 2
ATOM 2770 N N . LEU A 1 60 ? -13.195 -2.282 -1.643 1.00 0.00 365 LEU A N 2
ATOM 2771 C CA . LEU A 1 60 ? -11.813 -1.960 -1.951 1.00 0.00 365 LEU A CA 2
ATOM 2772 C C . LEU A 1 60 ? -11.633 -1.920 -3.453 1.00 0.00 365 LEU A C 2
ATOM 2773 O O . LEU A 1 60 ? -11.125 -0.943 -3.979 1.00 0.00 365 LEU A O 2
ATOM 2789 N N . THR A 1 61 ? -12.097 -2.951 -4.141 1.00 0.00 366 THR A N 2
ATOM 2790 C CA . THR A 1 61 ? -11.878 -3.136 -5.574 1.00 0.00 366 THR A CA 2
ATOM 2791 C C . THR A 1 61 ? -12.765 -2.168 -6.380 1.00 0.00 366 THR A C 2
ATOM 2792 O O . THR A 1 61 ? -12.450 -1.746 -7.492 1.00 0.00 366 THR A O 2
ATOM 2803 N N . ASP A 1 62 ? -13.888 -1.756 -5.805 1.00 0.00 367 ASP A N 2
ATOM 2804 C CA . ASP A 1 62 ? -14.822 -0.841 -6.435 1.00 0.00 367 ASP A CA 2
ATOM 2805 C C . ASP A 1 62 ? -14.276 0.576 -6.287 1.00 0.00 367 ASP A C 2
ATOM 2806 O O . ASP A 1 62 ? -14.406 1.390 -7.191 1.00 0.00 367 ASP A O 2
ATOM 2815 N N . LYS A 1 63 ? -13.546 0.837 -5.203 1.00 0.00 368 LYS A N 2
ATOM 2816 C CA . LYS A 1 63 ? -12.820 2.087 -4.971 1.00 0.00 368 LYS A CA 2
ATOM 2817 C C . LYS A 1 63 ? -11.582 2.112 -5.802 1.00 0.00 368 LYS A C 2
ATOM 2818 O O . LYS A 1 63 ? -11.307 3.148 -6.397 1.00 0.00 368 LYS A O 2
ATOM 2837 N N . HIS A 1 64 ? -10.820 1.027 -5.849 1.00 0.00 369 HIS A N 2
ATOM 2838 C CA . HIS A 1 64 ? -9.549 1.111 -6.504 1.00 0.00 369 HIS A CA 2
ATOM 2839 C C . HIS A 1 64 ? -9.868 1.285 -8.004 1.00 0.00 369 HIS A C 2
ATOM 2840 O O . HIS A 1 64 ? -9.280 2.158 -8.638 1.00 0.00 369 HIS A O 2
ATOM 2854 N N . LYS A 1 65 ? -10.905 0.615 -8.567 1.00 0.00 370 LYS A N 2
ATOM 2855 C CA . LYS A 1 65 ? -11.324 0.952 -9.932 1.00 0.00 370 LYS A CA 2
ATOM 2856 C C . LYS A 1 65 ? -11.908 2.337 -9.985 1.00 0.00 370 LYS A C 2
ATOM 2857 O O . LYS A 1 65 ? -11.642 3.010 -10.960 1.00 0.00 370 LYS A O 2
ATOM 2876 N N . ALA A 1 66 ? -12.636 2.800 -8.970 1.00 0.00 371 ALA A N 2
ATOM 2877 C CA . ALA A 1 66 ? -13.211 4.144 -9.006 1.00 0.00 371 ALA A CA 2
ATOM 2878 C C . ALA A 1 66 ? -12.118 5.219 -9.030 1.00 0.00 371 ALA A C 2
ATOM 2879 O O . ALA A 1 66 ? -12.354 6.335 -9.486 1.00 0.00 371 ALA A O 2
ATOM 2886 N N . VAL A 1 67 ? -10.920 4.885 -8.559 1.00 0.00 372 VAL A N 2
ATOM 2887 C CA . VAL A 1 67 ? -9.821 5.827 -8.335 1.00 0.00 372 VAL A CA 2
ATOM 2888 C C . VAL A 1 67 ? -8.793 5.654 -9.480 1.00 0.00 372 VAL A C 2
ATOM 2889 O O . VAL A 1 67 ? -8.002 6.554 -9.733 1.00 0.00 372 VAL A O 2
ATOM 2902 N N . LEU A 1 68 ? -8.896 4.552 -10.246 1.00 0.00 373 LEU A N 2
ATOM 2903 C CA . LEU A 1 68 ? -8.279 4.265 -11.558 1.00 0.00 373 LEU A CA 2
ATOM 2904 C C . LEU A 1 68 ? -9.196 4.724 -12.713 1.00 0.00 373 LEU A C 2
ATOM 2905 O O . LEU A 1 68 ? -8.754 4.846 -13.853 1.00 0.00 373 LEU A O 2
ATOM 2921 N N . GLN A 1 69 ? -10.484 4.905 -12.421 1.00 0.00 374 GLN A N 2
ATOM 2922 C CA . GLN A 1 69 ? -11.560 5.105 -13.399 1.00 0.00 374 GLN A CA 2
ATOM 2923 C C . GLN A 1 69 ? -11.203 6.273 -14.333 1.00 0.00 374 GLN A C 2
ATOM 2924 O O . GLN A 1 69 ? -11.401 6.198 -15.548 1.00 0.00 374 GLN A O 2
ATOM 2938 N N . SER A 1 70 ? -10.676 7.338 -13.723 1.00 0.00 375 SER A N 2
ATOM 2939 C CA . SER A 1 70 ? -10.149 8.539 -14.364 1.00 0.00 375 SER A CA 2
ATOM 2940 C C . SER A 1 70 ? -8.619 8.550 -14.184 1.00 0.00 375 SER A C 2
ATOM 2941 O O . SER A 1 70 ? -8.053 7.591 -13.662 1.00 0.00 375 SER A O 2
ATOM 2949 N N . LYS A 1 71 ? -7.909 9.616 -14.579 1.00 0.00 376 LYS A N 2
ATOM 2950 C CA . LYS A 1 71 ? -6.449 9.603 -14.643 1.00 0.00 376 LYS A CA 2
ATOM 2951 C C . LYS A 1 71 ? -5.883 10.679 -13.728 1.00 0.00 376 LYS A C 2
ATOM 2952 O O . LYS A 1 71 ? -4.669 10.866 -13.711 1.00 0.00 376 LYS A O 2
ATOM 2971 N N . GLU A 1 72 ? -6.749 11.380 -12.982 1.00 0.00 377 GLU A N 2
ATOM 2972 C CA . GLU A 1 72 ? -6.341 12.567 -12.263 1.00 0.00 377 GLU A CA 2
ATOM 2973 C C . GLU A 1 72 ? -7.348 12.981 -11.174 1.00 0.00 377 GLU A C 2
ATOM 2974 O O . GLU A 1 72 ? -7.572 14.180 -10.981 1.00 0.00 377 GLU A O 2
ATOM 2986 N N . LYS A 1 73 ? -8.004 12.038 -10.470 1.00 0.00 378 LYS A N 2
ATOM 2987 C CA . LYS A 1 73 ? -8.964 12.417 -9.432 1.00 0.00 378 LYS A CA 2
ATOM 2988 C C . LYS A 1 73 ? -8.867 11.520 -8.229 1.00 0.00 378 LYS A C 2
ATOM 2989 O O . LYS A 1 73 ? -8.307 10.429 -8.296 1.00 0.00 378 LYS A O 2
ATOM 3008 N N . ILE A 1 74 ? -9.452 12.019 -7.154 1.00 0.00 379 ILE A N 2
ATOM 3009 C CA . ILE A 1 74 ? -9.312 11.539 -5.805 1.00 0.00 379 ILE A CA 2
ATOM 3010 C C . ILE A 1 74 ? -10.631 10.984 -5.287 1.00 0.00 379 ILE A C 2
ATOM 3011 O O . ILE A 1 74 ? -11.697 11.545 -5.548 1.00 0.00 379 ILE A O 2
ATOM 3027 N N . LEU A 1 75 ? -10.534 9.890 -4.531 1.00 0.00 380 LEU A N 2
ATOM 3028 C CA . LEU A 1 75 ? -11.626 9.328 -3.755 1.00 0.00 380 LEU A CA 2
ATOM 3029 C C . LEU A 1 75 ? -11.127 9.026 -2.347 1.00 0.00 380 LEU A C 2
ATOM 3030 O O . LEU A 1 75 ? -9.993 8.576 -2.175 1.00 0.00 380 LEU A O 2
ATOM 3046 N N . THR A 1 76 ? -11.998 9.243 -1.364 1.00 0.00 381 THR A N 2
ATOM 3047 C CA . THR A 1 76 ? -11.756 8.960 0.043 1.00 0.00 381 THR A CA 2
ATOM 3048 C C . THR A 1 76 ? -12.915 8.087 0.526 1.00 0.00 381 THR A C 2
ATOM 3049 O O . THR A 1 76 ? -14.081 8.411 0.282 1.00 0.00 381 THR A O 2
ATOM 3060 N N . ASP A 1 77 ? -12.597 6.970 1.181 1.00 0.00 382 ASP A N 2
ATOM 3061 C CA . ASP A 1 77 ? -13.572 6.021 1.725 1.00 0.00 382 ASP A CA 2
ATOM 3062 C C . ASP A 1 77 ? -12.900 5.184 2.826 1.00 0.00 382 ASP A C 2
ATOM 3063 O O . ASP A 1 77 ? -11.744 5.440 3.190 1.00 0.00 382 ASP A O 2
ATOM 3072 N N . SER A 1 78 ? -13.613 4.190 3.350 1.00 0.00 383 SER A N 2
ATOM 3073 C CA . SER A 1 78 ? -13.130 3.201 4.302 1.00 0.00 383 SER A CA 2
ATOM 3074 C C . SER A 1 78 ? -12.739 1.914 3.567 1.00 0.00 383 SER A C 2
ATOM 3075 O O . SER A 1 78 ? -13.291 1.598 2.506 1.00 0.00 383 SER A O 2
ATOM 3083 N N . TYR A 1 79 ? -11.824 1.154 4.174 1.00 0.00 384 TYR A N 2
ATOM 3084 C CA . TYR A 1 79 ? -11.358 -0.157 3.736 1.00 0.00 384 TYR A CA 2
ATOM 3085 C C . TYR A 1 79 ? -10.996 -0.923 4.983 1.00 0.00 384 TYR A C 2
ATOM 3086 O O . TYR A 1 79 ? -10.841 -0.378 6.075 1.00 0.00 384 TYR A O 2
ATOM 3104 N N . LYS A 1 80 ? -10.859 -2.219 4.827 1.00 0.00 385 LYS A N 2
ATOM 3105 C CA . LYS A 1 80 ? -10.718 -3.149 5.922 1.00 0.00 385 LYS A CA 2
ATOM 3106 C C . LYS A 1 80 ? -9.538 -3.966 5.462 1.00 0.00 385 LYS A C 2
ATOM 3107 O O . LYS A 1 80 ? -9.595 -4.653 4.437 1.00 0.00 385 LYS A O 2
ATOM 3126 N N . PHE A 1 81 ? -8.421 -3.784 6.158 1.00 0.00 386 PHE A N 2
ATOM 3127 C CA . PHE A 1 81 ? -7.123 -4.167 5.651 1.00 0.00 386 PHE A CA 2
ATOM 3128 C C . PHE A 1 81 ? -6.275 -4.741 6.777 1.00 0.00 386 PHE A C 2
ATOM 3129 O O . PHE A 1 81 ? -6.623 -4.585 7.958 1.00 0.00 386 PHE A O 2
ATOM 3146 N N . ARG A 1 82 ? -5.203 -5.460 6.440 1.00 0.00 387 ARG A N 2
ATOM 3147 C CA . ARG A 1 82 ? -4.502 -6.252 7.455 1.00 0.00 387 ARG A CA 2
ATOM 3148 C C . ARG A 1 82 ? -2.988 -6.423 7.243 1.00 0.00 387 ARG A C 2
ATOM 3149 O O . ARG A 1 82 ? -2.518 -6.982 6.256 1.00 0.00 387 ARG A O 2
ATOM 3170 N N . ALA A 1 83 ? -2.290 -5.933 8.270 1.00 0.00 388 ALA A N 2
ATOM 3171 C CA . ALA A 1 83 ? -0.919 -5.976 8.715 1.00 0.00 388 ALA A CA 2
ATOM 3172 C C . ALA A 1 83 ? -0.246 -7.336 8.777 1.00 0.00 388 ALA A C 2
ATOM 3173 O O . ALA A 1 83 ? -0.885 -8.386 8.819 1.00 0.00 388 ALA A O 2
ATOM 3180 N N . LYS A 1 84 ? 1.075 -7.215 8.951 1.00 0.00 389 LYS A N 2
ATOM 3181 C CA . LYS A 1 84 ? 2.095 -8.202 9.302 1.00 0.00 389 LYS A CA 2
ATOM 3182 C C . LYS A 1 84 ? 1.550 -9.593 9.631 1.00 0.00 389 LYS A C 2
ATOM 3183 O O . LYS A 1 84 ? 1.613 -10.495 8.799 1.00 0.00 389 LYS A O 2
ATOM 3202 N N . ASP A 1 85 ? 1.081 -9.770 10.867 1.00 0.00 390 ASP A N 2
ATOM 3203 C CA . ASP A 1 85 ? 0.725 -11.070 11.440 1.00 0.00 390 ASP A CA 2
ATOM 3204 C C . ASP A 1 85 ? -0.469 -10.899 12.391 1.00 0.00 390 ASP A C 2
ATOM 3205 O O . ASP A 1 85 ? -0.731 -11.754 13.238 1.00 0.00 390 ASP A O 2
ATOM 3214 N N . GLY A 1 86 ? -1.190 -9.771 12.280 1.00 0.00 391 GLY A N 2
ATOM 3215 C CA . GLY A 1 86 ? -2.179 -9.432 13.288 1.00 0.00 391 GLY A CA 2
ATOM 3216 C C . GLY A 1 86 ? -3.170 -8.342 12.957 1.00 0.00 391 GLY A C 2
ATOM 3217 O O . GLY A 1 86 ? -4.300 -8.677 12.606 1.00 0.00 391 GLY A O 2
ATOM 3221 N N . SER A 1 87 ? -2.765 -7.073 13.071 1.00 0.00 392 SER A N 2
ATOM 3222 C CA . SER A 1 87 ? -3.670 -5.928 13.038 1.00 0.00 392 SER A CA 2
ATOM 3223 C C . SER A 1 87 ? -4.663 -6.047 11.876 1.00 0.00 392 SER A C 2
ATOM 3224 O O . SER A 1 87 ? -4.254 -6.104 10.719 1.00 0.00 392 SER A O 2
ATOM 3232 N N . PHE A 1 88 ? -5.954 -6.098 12.183 1.00 0.00 393 PHE A N 2
ATOM 3233 C CA . PHE A 1 88 ? -7.051 -6.388 11.268 1.00 0.00 393 PHE A CA 2
ATOM 3234 C C . PHE A 1 88 ? -7.925 -5.180 11.540 1.00 0.00 393 PHE A C 2
ATOM 3235 O O . PHE A 1 88 ? -8.683 -5.111 12.506 1.00 0.00 393 PHE A O 2
ATOM 3252 N N . VAL A 1 89 ? -7.657 -4.153 10.746 1.00 0.00 394 VAL A N 2
ATOM 3253 C CA . VAL A 1 89 ? -8.027 -2.785 11.078 1.00 0.00 394 VAL A CA 2
ATOM 3254 C C . VAL A 1 89 ? -8.714 -2.080 9.913 1.00 0.00 394 VAL A C 2
ATOM 3255 O O . VAL A 1 89 ? -8.909 -2.667 8.848 1.00 0.00 394 VAL A O 2
ATOM 3268 N N . THR A 1 90 ? -9.129 -0.828 10.126 1.00 0.00 395 THR A N 2
ATOM 3269 C CA . THR A 1 90 ? -9.984 -0.115 9.192 1.00 0.00 395 THR A CA 2
ATOM 3270 C C . THR A 1 90 ? -9.096 0.938 8.594 1.00 0.00 395 THR A C 2
ATOM 3271 O O . THR A 1 90 ? -8.832 1.935 9.257 1.00 0.00 395 THR A O 2
ATOM 3282 N N . LEU A 1 91 ? -8.597 0.693 7.386 1.00 0.00 396 LEU A N 2
ATOM 3283 C CA . LEU A 1 91 ? -7.924 1.737 6.650 1.00 0.00 396 LEU A CA 2
ATOM 3284 C C . LEU A 1 91 ? -9.006 2.728 6.237 1.00 0.00 396 LEU A C 2
ATOM 3285 O O . LEU A 1 91 ? -10.195 2.418 6.167 1.00 0.00 396 LEU A O 2
ATOM 3301 N N . LYS A 1 92 ? -8.599 3.949 5.981 1.00 0.00 397 LYS A N 2
ATOM 3302 C CA . LYS A 1 92 ? -9.459 5.096 5.812 1.00 0.00 397 LYS A CA 2
ATOM 3303 C C . LYS A 1 92 ? -8.460 5.946 5.061 1.00 0.00 397 LYS A C 2
ATOM 3304 O O . LYS A 1 92 ? -7.433 6.322 5.626 1.00 0.00 397 LYS A O 2
ATOM 3323 N N . SER A 1 93 ? -8.646 6.083 3.761 1.00 0.00 398 SER A N 2
ATOM 3324 C CA . SER A 1 93 ? -7.556 6.528 2.908 1.00 0.00 398 SER A CA 2
ATOM 3325 C C . SER A 1 93 ? -8.084 7.281 1.714 1.00 0.00 398 SER A C 2
ATOM 3326 O O . SER A 1 93 ? -9.252 7.130 1.345 1.00 0.00 398 SER A O 2
ATOM 3334 N N . GLN A 1 94 ? -7.197 8.061 1.110 1.00 0.00 399 GLN A N 2
ATOM 3335 C CA . GLN A 1 94 ? -7.478 9.006 0.061 1.00 0.00 399 GLN A CA 2
ATOM 3336 C C . GLN A 1 94 ? -6.497 8.656 -1.050 1.00 0.00 399 GLN A C 2
ATOM 3337 O O . GLN A 1 94 ? -5.285 8.722 -0.837 1.00 0.00 399 GLN A O 2
ATOM 3351 N N . TRP A 1 95 ? -6.998 8.274 -2.221 1.00 0.00 400 TRP A N 2
ATOM 3352 C CA . TRP A 1 95 ? -6.150 7.823 -3.314 1.00 0.00 400 TRP A CA 2
ATOM 3353 C C . TRP A 1 95 ? -6.515 8.625 -4.543 1.00 0.00 400 TRP A C 2
ATOM 3354 O O . TRP A 1 95 ? -7.685 8.941 -4.732 1.00 0.00 400 TRP A O 2
ATOM 3375 N N . PHE A 1 96 ? -5.545 8.946 -5.380 1.00 0.00 401 PHE A N 2
ATOM 3376 C CA . PHE A 1 96 ? -5.677 9.844 -6.502 1.00 0.00 401 PHE A CA 2
ATOM 3377 C C . PHE A 1 96 ? -4.919 9.250 -7.673 1.00 0.00 401 PHE A C 2
ATOM 3378 O O . PHE A 1 96 ? -3.757 8.849 -7.544 1.00 0.00 401 PHE A O 2
ATOM 3395 N N . SER A 1 97 ? -5.595 9.132 -8.812 1.00 0.00 402 SER A N 2
ATOM 3396 C CA . SER A 1 97 ? -4.960 8.655 -10.023 1.00 0.00 402 SER A CA 2
ATOM 3397 C C . SER A 1 97 ? -3.834 9.616 -10.432 1.00 0.00 402 SER A C 2
ATOM 3398 O O . SER A 1 97 ? -3.862 10.812 -10.121 1.00 0.00 402 SER A O 2
ATOM 3406 N N . PHE A 1 98 ? -2.851 9.075 -11.146 1.00 0.00 403 PHE A N 2
ATOM 3407 C CA . PHE A 1 98 ? -1.649 9.760 -11.579 1.00 0.00 403 PHE A CA 2
ATOM 3408 C C . PHE A 1 98 ? -1.432 9.393 -13.038 1.00 0.00 403 PHE A C 2
ATOM 3409 O O . PHE A 1 98 ? -1.520 8.216 -13.418 1.00 0.00 403 PHE A O 2
ATOM 3426 N N . THR A 1 99 ? -1.101 10.397 -13.840 1.00 0.00 404 THR A N 2
ATOM 3427 C CA . THR A 1 99 ? -0.997 10.270 -15.275 1.00 0.00 404 THR A CA 2
ATOM 3428 C C . THR A 1 99 ? 0.428 10.601 -15.724 1.00 0.00 404 THR A C 2
ATOM 3429 O O . THR A 1 99 ? 1.154 11.373 -15.085 1.00 0.00 404 THR A O 2
ATOM 3440 N N . ASN A 1 100 ? 0.813 9.975 -16.838 1.00 0.00 405 ASN A N 2
ATOM 3441 C CA . ASN A 1 100 ? 1.992 10.279 -17.615 1.00 0.00 405 ASN A CA 2
ATOM 3442 C C . ASN A 1 100 ? 1.856 11.718 -18.137 1.00 0.00 405 ASN A C 2
ATOM 3443 O O . ASN A 1 100 ? 0.792 12.323 -17.980 1.00 0.00 405 ASN A O 2
ATOM 3454 N N . PRO A 1 101 ? 2.838 12.222 -18.900 1.00 0.00 406 PRO A N 2
ATOM 3455 C CA . PRO A 1 101 ? 2.413 13.138 -19.978 1.00 0.00 406 PRO A CA 2
ATOM 3456 C C . PRO A 1 101 ? 3.274 13.126 -21.272 1.00 0.00 406 PRO A C 2
ATOM 3457 O O . PRO A 1 101 ? 2.999 13.930 -22.164 1.00 0.00 406 PRO A O 2
ATOM 3468 N N . ASP A 1 102 ? 4.230 12.208 -21.443 1.00 0.00 407 ASP A N 2
ATOM 3469 C CA . ASP A 1 102 ? 4.535 11.717 -22.797 1.00 0.00 407 ASP A CA 2
ATOM 3470 C C . ASP A 1 102 ? 3.340 11.086 -23.498 1.00 0.00 407 ASP A C 2
ATOM 3471 O O . ASP A 1 102 ? 3.184 11.277 -24.708 1.00 0.00 407 ASP A O 2
ATOM 3480 N N . THR A 1 103 ? 2.445 10.436 -22.750 1.00 0.00 408 THR A N 2
ATOM 3481 C CA . THR A 1 103 ? 1.256 9.812 -23.320 1.00 0.00 408 THR A CA 2
ATOM 3482 C C . THR A 1 103 ? -0.048 10.320 -22.692 1.00 0.00 408 THR A C 2
ATOM 3483 O O . THR A 1 103 ? -1.116 10.201 -23.296 1.00 0.00 408 THR A O 2
ATOM 3494 N N . LYS A 1 104 ? 0.047 10.872 -21.472 1.00 0.00 409 LYS A N 2
ATOM 3495 C CA . LYS A 1 104 ? -1.084 11.252 -20.620 1.00 0.00 409 LYS A CA 2
ATOM 3496 C C . LYS A 1 104 ? -2.034 10.073 -20.372 1.00 0.00 409 LYS A C 2
ATOM 3497 O O . LYS A 1 104 ? -3.245 10.249 -20.265 1.00 0.00 409 LYS A O 2
ATOM 3516 N N . GLU A 1 105 ? -1.509 8.852 -20.304 1.00 0.00 410 GLU A N 2
ATOM 3517 C CA . GLU A 1 105 ? -2.260 7.684 -19.853 1.00 0.00 410 GLU A CA 2
ATOM 3518 C C . GLU A 1 105 ? -2.398 7.714 -18.336 1.00 0.00 410 GLU A C 2
ATOM 3519 O O . GLU A 1 105 ? -1.613 8.380 -17.659 1.00 0.00 410 GLU A O 2
ATOM 3531 N N . LEU A 1 106 ? -3.378 6.986 -17.798 1.00 0.00 411 LEU A N 2
ATOM 3532 C CA . LEU A 1 106 ? -3.424 6.689 -16.378 1.00 0.00 411 LEU A CA 2
ATOM 3533 C C . LEU A 1 106 ? -2.302 5.679 -16.207 1.00 0.00 411 LEU A C 2
ATOM 3534 O O . LEU A 1 106 ? -2.312 4.616 -16.833 1.00 0.00 411 LEU A O 2
ATOM 3550 N N . GLU A 1 107 ? -1.330 6.045 -15.390 1.00 0.00 412 GLU A N 2
ATOM 3551 C CA . GLU A 1 107 ? -0.082 5.322 -15.260 1.00 0.00 412 GLU A CA 2
ATOM 3552 C C . GLU A 1 107 ? 0.022 4.723 -13.847 1.00 0.00 412 GLU A C 2
ATOM 3553 O O . GLU A 1 107 ? 0.379 3.548 -13.742 1.00 0.00 412 GLU A O 2
ATOM 3565 N N . TYR A 1 108 ? -0.430 5.416 -12.787 1.00 0.00 413 TYR A N 2
ATOM 3566 C CA . TYR A 1 108 ? -0.555 4.815 -11.449 1.00 0.00 413 TYR A CA 2
ATOM 3567 C C . TYR A 1 108 ? -1.669 5.477 -10.672 1.00 0.00 413 TYR A C 2
ATOM 3568 O O . TYR A 1 108 ? -2.366 6.365 -11.145 1.00 0.00 413 TYR A O 2
ATOM 3586 N N . ILE A 1 109 ? -1.773 5.064 -9.425 1.00 0.00 414 ILE A N 2
ATOM 3587 C CA . ILE A 1 109 ? -2.502 5.752 -8.400 1.00 0.00 414 ILE A CA 2
ATOM 3588 C C . ILE A 1 109 ? -1.445 5.991 -7.325 1.00 0.00 414 ILE A C 2
ATOM 3589 O O . ILE A 1 109 ? -0.471 5.253 -7.157 1.00 0.00 414 ILE A O 2
ATOM 3605 N N . VAL A 1 110 ? -1.660 7.061 -6.610 1.00 0.00 415 VAL A N 2
ATOM 3606 C CA . VAL A 1 110 ? -0.839 7.550 -5.499 1.00 0.00 415 VAL A CA 2
ATOM 3607 C C . VAL A 1 110 ? -1.807 7.942 -4.392 1.00 0.00 415 VAL A C 2
ATOM 3608 O O . VAL A 1 110 ? -2.970 8.235 -4.673 1.00 0.00 415 VAL A O 2
ATOM 3621 N N . SER A 1 111 ? -1.383 7.894 -3.135 1.00 0.00 416 SER A N 2
ATOM 3622 C CA . SER A 1 111 ? -2.350 7.992 -2.052 1.00 0.00 416 SER A CA 2
ATOM 3623 C C . SER A 1 111 ? -1.735 8.217 -0.684 1.00 0.00 416 SER A C 2
ATOM 3624 O O . SER A 1 111 ? -0.530 8.045 -0.491 1.00 0.00 416 SER A O 2
ATOM 3632 N N . VAL A 1 112 ? -2.602 8.529 0.280 1.00 0.00 417 VAL A N 2
ATOM 3633 C CA . VAL A 1 112 ? -2.266 8.563 1.691 1.00 0.00 417 VAL A CA 2
ATOM 3634 C C . VAL A 1 112 ? -3.355 7.818 2.434 1.00 0.00 417 VAL A C 2
ATOM 3635 O O . VAL A 1 112 ? -4.534 7.882 2.067 1.00 0.00 417 VAL A O 2
ATOM 3648 N N . ASN A 1 113 ? -2.965 7.125 3.503 1.00 0.00 418 ASN A N 2
ATOM 3649 C CA . ASN A 1 113 ? -3.771 6.107 4.104 1.00 0.00 418 ASN A CA 2
ATOM 3650 C C . ASN A 1 113 ? -3.608 6.278 5.565 1.00 0.00 418 ASN A C 2
ATOM 3651 O O . ASN A 1 113 ? -2.535 6.613 6.064 1.00 0.00 418 ASN A O 2
ATOM 3662 N N . THR A 1 114 ? -4.686 6.000 6.254 1.00 0.00 419 THR A N 2
ATOM 3663 C CA . THR A 1 114 ? -4.730 6.135 7.677 1.00 0.00 419 THR A CA 2
ATOM 3664 C C . THR A 1 114 ? -5.541 4.959 8.208 1.00 0.00 419 THR A C 2
ATOM 3665 O O . THR A 1 114 ? -6.057 4.182 7.402 1.00 0.00 419 THR A O 2
ATOM 3676 N N . LEU A 1 115 ? -5.691 4.813 9.523 1.00 0.00 420 LEU A N 2
ATOM 3677 C CA . LEU A 1 115 ? -6.693 3.900 10.063 1.00 0.00 420 LEU A CA 2
ATOM 3678 C C . LEU A 1 115 ? -7.468 4.521 11.218 1.00 0.00 420 LEU A C 2
ATOM 3679 O O . LEU A 1 115 ? -7.082 5.558 11.763 1.00 0.00 420 LEU A O 2
ATOM 3695 N N . VAL A 1 116 ? -8.560 3.857 11.587 1.00 0.00 421 VAL A N 2
ATOM 3696 C CA . VAL A 1 116 ? -9.306 4.116 12.815 1.00 0.00 421 VAL A CA 2
ATOM 3697 C C . VAL A 1 116 ? -8.746 3.132 13.850 1.00 0.00 421 VAL A C 2
ATOM 3698 O O . VAL A 1 116 ? -8.478 1.972 13.518 1.00 0.00 421 VAL A O 2
ATOM 3711 N N . LEU A 1 117 ? -8.564 3.589 15.088 1.00 0.00 422 LEU A N 2
ATOM 3712 C CA . LEU A 1 117 ? -8.094 2.784 16.215 1.00 0.00 422 LEU A CA 2
ATOM 3713 C C . LEU A 1 117 ? -8.614 3.444 17.494 1.00 0.00 422 LEU A C 2
ATOM 3714 O O . LEU A 1 117 ? -8.525 4.666 17.633 1.00 0.00 422 LEU A O 2
ATOM 3730 N N . GLY A 1 118 ? -9.166 2.651 18.412 1.00 0.00 423 GLY A N 2
ATOM 3731 C CA . GLY A 1 118 ? -9.754 3.137 19.649 1.00 0.00 423 GLY A CA 2
ATOM 3732 C C . GLY A 1 118 ? -10.570 2.051 20.350 1.00 0.00 423 GLY A C 2
ATOM 3733 O O . GLY A 1 118 ? -10.598 0.899 19.901 1.00 0.00 423 GLY A O 2
ATOM 3737 N N . HIS A 1 119 ? -11.245 2.424 21.436 1.00 0.00 424 HIS A N 2
ATOM 3738 C CA . HIS A 1 119 ? -12.168 1.576 22.187 1.00 0.00 424 HIS A CA 2
ATOM 3739 C C . HIS A 1 119 ? -13.283 2.453 22.772 1.00 0.00 424 HIS A C 2
ATOM 3740 O O . HIS A 1 119 ? -13.167 3.686 22.778 1.00 0.00 424 HIS A O 2
ATOM 3754 N N . SER A 1 120 ? -14.355 1.831 23.259 1.00 0.00 425 SER A N 2
ATOM 3755 C CA . SER A 1 120 ? -15.461 2.497 23.932 1.00 0.00 425 SER A CA 2
ATOM 3756 C C . SER A 1 120 ? -14.972 3.277 25.166 1.00 0.00 425 SER A C 2
ATOM 3757 O O . SER A 1 120 ? -13.991 2.893 25.815 1.00 0.00 425 SER A O 2
ATOM 3765 N N . GLU A 1 121 ? -15.672 4.368 25.498 1.00 0.00 426 GLU A N 2
ATOM 3766 C CA . GLU A 1 121 ? -15.479 5.098 26.751 1.00 0.00 426 GLU A CA 2
ATOM 3767 C C . GLU A 1 121 ? -15.799 4.166 27.926 1.00 0.00 426 GLU A C 2
ATOM 3768 O O . GLU A 1 121 ? -16.848 3.482 27.887 1.00 0.00 426 GLU A O 2
ATOM 3781 N N . ASN A 1 4 ? 14.222 -7.461 21.045 1.00 0.00 309 ASN A N 3
ATOM 3782 C CA . ASN A 1 4 ? 14.026 -8.453 19.958 1.00 0.00 309 ASN A CA 3
ATOM 3783 C C . ASN A 1 4 ? 12.766 -8.115 19.153 1.00 0.00 309 ASN A C 3
ATOM 3784 O O . ASN A 1 4 ? 11.670 -8.087 19.721 1.00 0.00 309 ASN A O 3
ATOM 3795 N N . SER A 1 5 ? 12.902 -7.863 17.845 1.00 0.00 310 SER A N 3
ATOM 3796 C CA . SER A 1 5 ? 11.823 -7.462 16.937 1.00 0.00 310 SER A CA 3
ATOM 3797 C C . SER A 1 5 ? 11.027 -6.237 17.436 1.00 0.00 310 SER A C 3
ATOM 3798 O O . SER A 1 5 ? 9.815 -6.141 17.213 1.00 0.00 310 SER A O 3
ATOM 3806 N N . GLY A 1 6 ? 11.693 -5.294 18.115 1.00 0.00 311 GLY A N 3
ATOM 3807 C CA . GLY A 1 6 ? 11.071 -4.109 18.690 1.00 0.00 311 GLY A CA 3
ATOM 3808 C C . GLY A 1 6 ? 12.092 -3.023 19.036 1.00 0.00 311 GLY A C 3
ATOM 3809 O O . GLY A 1 6 ? 11.960 -2.349 20.060 1.00 0.00 311 GLY A O 3
ATOM 3813 N N . GLU A 1 7 ? 13.143 -2.894 18.218 1.00 0.00 312 GLU A N 3
ATOM 3814 C CA . GLU A 1 7 ? 14.290 -2.034 18.510 1.00 0.00 312 GLU A CA 3
ATOM 3815 C C . GLU A 1 7 ? 14.021 -0.568 18.120 1.00 0.00 312 GLU A C 3
ATOM 3816 O O . GLU A 1 7 ? 14.824 0.312 18.443 1.00 0.00 312 GLU A O 3
ATOM 3828 N N . ILE A 1 8 ? 12.906 -0.286 17.434 1.00 0.00 313 ILE A N 3
ATOM 3829 C CA . ILE A 1 8 ? 12.491 1.046 17.004 1.00 0.00 313 ILE A CA 3
ATOM 3830 C C . ILE A 1 8 ? 10.952 1.052 16.936 1.00 0.00 313 ILE A C 3
ATOM 3831 O O . ILE A 1 8 ? 10.315 0.006 17.103 1.00 0.00 313 ILE A O 3
ATOM 3847 N N . ASN A 1 9 ? 10.354 2.222 16.685 1.00 0.00 314 ASN A N 3
ATOM 3848 C CA . ASN A 1 9 ? 8.894 2.407 16.625 1.00 0.00 314 ASN A CA 3
ATOM 3849 C C . ASN A 1 9 ? 8.457 3.373 15.516 1.00 0.00 314 ASN A C 3
ATOM 3850 O O . ASN A 1 9 ? 7.328 3.265 15.043 1.00 0.00 314 ASN A O 3
ATOM 3861 N N . VAL A 1 10 ? 9.347 4.262 15.052 1.00 0.00 315 VAL A N 3
ATOM 3862 C CA . VAL A 1 10 ? 9.119 5.237 13.980 1.00 0.00 315 VAL A CA 3
ATOM 3863 C C . VAL A 1 10 ? 8.072 6.285 14.394 1.00 0.00 315 VAL A C 3
ATOM 3864 O O . VAL A 1 10 ? 8.458 7.369 14.835 1.00 0.00 315 VAL A O 3
ATOM 3877 N N . LYS A 1 11 ? 6.787 5.922 14.313 1.00 0.00 316 LYS A N 3
ATOM 3878 C CA . LYS A 1 11 ? 5.579 6.750 14.539 1.00 0.00 316 LYS A CA 3
ATOM 3879 C C . LYS A 1 11 ? 5.475 7.932 13.588 1.00 0.00 316 LYS A C 3
ATOM 3880 O O . LYS A 1 11 ? 6.479 8.344 13.004 1.00 0.00 316 LYS A O 3
ATOM 3899 N N . PRO A 1 12 ? 4.268 8.515 13.434 1.00 0.00 317 PRO A N 3
ATOM 3900 C CA . PRO A 1 12 ? 2.921 8.081 13.775 1.00 0.00 317 PRO A CA 3
ATOM 3901 C C . PRO A 1 12 ? 2.400 7.005 12.819 1.00 0.00 317 PRO A C 3
ATOM 3902 O O . PRO A 1 12 ? 3.157 6.254 12.216 1.00 0.00 317 PRO A O 3
ATOM 3913 N N . THR A 1 13 ? 1.077 6.909 12.771 1.00 0.00 318 THR A N 3
ATOM 3914 C CA . THR A 1 13 ? 0.299 5.695 12.585 1.00 0.00 318 THR A CA 3
ATOM 3915 C C . THR A 1 13 ? -0.650 5.987 11.399 1.00 0.00 318 THR A C 3
ATOM 3916 O O . THR A 1 13 ? -1.867 5.845 11.457 1.00 0.00 318 THR A O 3
ATOM 3927 N N . GLU A 1 14 ? -0.017 6.440 10.317 1.00 0.00 319 GLU A N 3
ATOM 3928 C CA . GLU A 1 14 ? -0.529 6.721 8.974 1.00 0.00 319 GLU A CA 3
ATOM 3929 C C . GLU A 1 14 ? 0.472 6.089 7.993 1.00 0.00 319 GLU A C 3
ATOM 3930 O O . GLU A 1 14 ? 1.521 5.625 8.433 1.00 0.00 319 GLU A O 3
ATOM 3942 N N . PHE A 1 15 ? 0.190 6.012 6.696 1.00 0.00 320 PHE A N 3
ATOM 3943 C CA . PHE A 1 15 ? 1.217 5.663 5.700 1.00 0.00 320 PHE A CA 3
ATOM 3944 C C . PHE A 1 15 ? 0.879 6.316 4.362 1.00 0.00 320 PHE A C 3
ATOM 3945 O O . PHE A 1 15 ? -0.237 6.788 4.167 1.00 0.00 320 PHE A O 3
ATOM 3962 N N . ILE A 1 16 ? 1.836 6.351 3.439 1.00 0.00 321 ILE A N 3
ATOM 3963 C CA . ILE A 1 16 ? 1.713 6.973 2.123 1.00 0.00 321 ILE A CA 3
ATOM 3964 C C . ILE A 1 16 ? 2.265 5.947 1.134 1.00 0.00 321 ILE A C 3
ATOM 3965 O O . ILE A 1 16 ? 3.114 5.126 1.504 1.00 0.00 321 ILE A O 3
ATOM 3981 N N . THR A 1 17 ? 1.712 5.891 -0.074 1.00 0.00 322 THR A N 3
ATOM 3982 C CA . THR A 1 17 ? 1.935 4.774 -0.987 1.00 0.00 322 THR A CA 3
ATOM 3983 C C . THR A 1 17 ? 1.685 5.150 -2.450 1.00 0.00 322 THR A C 3
ATOM 3984 O O . THR A 1 17 ? 1.091 6.185 -2.758 1.00 0.00 322 THR A O 3
ATOM 3995 N N . ARG A 1 18 ? 2.136 4.271 -3.355 1.00 0.00 323 ARG A N 3
ATOM 3996 C CA . ARG A 1 18 ? 1.742 4.255 -4.769 1.00 0.00 323 ARG A CA 3
ATOM 3997 C C . ARG A 1 18 ? 1.350 2.820 -5.117 1.00 0.00 323 ARG A C 3
ATOM 3998 O O . ARG A 1 18 ? 1.962 1.873 -4.612 1.00 0.00 323 ARG A O 3
ATOM 4019 N N . PHE A 1 19 ? 0.380 2.618 -5.998 1.00 0.00 324 PHE A N 3
ATOM 4020 C CA . PHE A 1 19 ? -0.145 1.307 -6.344 1.00 0.00 324 PHE A CA 3
ATOM 4021 C C . PHE A 1 19 ? -0.349 1.392 -7.833 1.00 0.00 324 PHE A C 3
ATOM 4022 O O . PHE A 1 19 ? -0.966 2.338 -8.316 1.00 0.00 324 PHE A O 3
ATOM 4039 N N . ALA A 1 20 ? 0.220 0.457 -8.575 1.00 0.00 325 ALA A N 3
ATOM 4040 C CA . ALA A 1 20 ? -0.112 0.338 -9.982 1.00 0.00 325 ALA A CA 3
ATOM 4041 C C . ALA A 1 20 ? -1.438 -0.411 -10.070 1.00 0.00 325 ALA A C 3
ATOM 4042 O O . ALA A 1 20 ? -1.832 -1.112 -9.145 1.00 0.00 325 ALA A O 3
ATOM 4049 N N . VAL A 1 21 ? -2.110 -0.328 -11.215 1.00 0.00 326 VAL A N 3
ATOM 4050 C CA . VAL A 1 21 ? -3.412 -0.996 -11.392 1.00 0.00 326 VAL A CA 3
ATOM 4051 C C . VAL A 1 21 ? -3.274 -2.535 -11.516 1.00 0.00 326 VAL A C 3
ATOM 4052 O O . VAL A 1 21 ? -4.260 -3.241 -11.730 1.00 0.00 326 VAL A O 3
ATOM 4065 N N . ASN A 1 22 ? -2.051 -3.065 -11.349 1.00 0.00 327 ASN A N 3
ATOM 4066 C CA . ASN A 1 22 ? -1.718 -4.486 -11.217 1.00 0.00 327 ASN A CA 3
ATOM 4067 C C . ASN A 1 22 ? -2.379 -5.168 -10.005 1.00 0.00 327 ASN A C 3
ATOM 4068 O O . ASN A 1 22 ? -2.369 -6.399 -9.942 1.00 0.00 327 ASN A O 3
ATOM 4079 N N . GLY A 1 23 ? -2.917 -4.420 -9.033 1.00 0.00 328 GLY A N 3
ATOM 4080 C CA . GLY A 1 23 ? -3.480 -5.004 -7.821 1.00 0.00 328 GLY A CA 3
ATOM 4081 C C . GLY A 1 23 ? -2.469 -5.142 -6.682 1.00 0.00 328 GLY A C 3
ATOM 4082 O O . GLY A 1 23 ? -2.756 -5.825 -5.699 1.00 0.00 328 GLY A O 3
ATOM 4086 N N . LYS A 1 24 ? -1.290 -4.522 -6.782 1.00 0.00 329 LYS A N 3
ATOM 4087 C CA . LYS A 1 24 ? -0.273 -4.524 -5.726 1.00 0.00 329 LYS A CA 3
ATOM 4088 C C . LYS A 1 24 ? 0.142 -3.107 -5.403 1.00 0.00 329 LYS A C 3
ATOM 4089 O O . LYS A 1 24 ? 0.119 -2.231 -6.271 1.00 0.00 329 LYS A O 3
ATOM 4108 N N . PHE A 1 25 ? 0.567 -2.869 -4.160 1.00 0.00 330 PHE A N 3
ATOM 4109 C CA . PHE A 1 25 ? 1.247 -1.611 -3.912 1.00 0.00 330 PHE A CA 3
ATOM 4110 C C . PHE A 1 25 ? 2.574 -1.748 -4.629 1.00 0.00 330 PHE A C 3
ATOM 4111 O O . PHE A 1 25 ? 3.191 -2.815 -4.593 1.00 0.00 330 PHE A O 3
ATOM 4128 N N . VAL A 1 26 ? 3.024 -0.678 -5.263 1.00 0.00 331 VAL A N 3
ATOM 4129 C CA . VAL A 1 26 ? 4.248 -0.675 -6.053 1.00 0.00 331 VAL A CA 3
ATOM 4130 C C . VAL A 1 26 ? 5.262 0.297 -5.438 1.00 0.00 331 VAL A C 3
ATOM 4131 O O . VAL A 1 26 ? 6.438 0.276 -5.794 1.00 0.00 331 VAL A O 3
ATOM 4144 N N . TYR A 1 27 ? 4.822 1.095 -4.460 1.00 0.00 332 TYR A N 3
ATOM 4145 C CA . TYR A 1 27 ? 5.709 1.829 -3.564 1.00 0.00 332 TYR A CA 3
ATOM 4146 C C . TYR A 1 27 ? 4.959 1.991 -2.250 1.00 0.00 332 TYR A C 3
ATOM 4147 O O . TYR A 1 27 ? 3.741 2.151 -2.262 1.00 0.00 332 TYR A O 3
ATOM 4165 N N . VAL A 1 28 ? 5.668 1.958 -1.123 1.00 0.00 333 VAL A N 3
ATOM 4166 C CA . VAL A 1 28 ? 5.082 2.034 0.205 1.00 0.00 333 VAL A CA 3
ATOM 4167 C C . VAL A 1 28 ? 6.099 2.765 1.081 1.00 0.00 333 VAL A C 3
ATOM 4168 O O . VAL A 1 28 ? 7.305 2.556 0.927 1.00 0.00 333 VAL A O 3
ATOM 4181 N N . ASP A 1 29 ? 5.630 3.602 2.002 1.00 0.00 334 ASP A N 3
ATOM 4182 C CA . ASP A 1 29 ? 6.493 4.386 2.887 1.00 0.00 334 ASP A CA 3
ATOM 4183 C C . ASP A 1 29 ? 6.729 3.697 4.233 1.00 0.00 334 ASP A C 3
ATOM 4184 O O . ASP A 1 29 ? 5.913 2.891 4.662 1.00 0.00 334 ASP A O 3
ATOM 4193 N N . GLN A 1 30 ? 7.823 4.021 4.934 1.00 0.00 335 GLN A N 3
ATOM 4194 C CA . GLN A 1 30 ? 8.182 3.473 6.250 1.00 0.00 335 GLN A CA 3
ATOM 4195 C C . GLN A 1 30 ? 7.172 3.788 7.375 1.00 0.00 335 GLN A C 3
ATOM 4196 O O . GLN A 1 30 ? 7.078 3.046 8.364 1.00 0.00 335 GLN A O 3
ATOM 4210 N N . ARG A 1 31 ? 6.318 4.808 7.245 1.00 0.00 336 ARG A N 3
ATOM 4211 C CA . ARG A 1 31 ? 5.216 4.919 8.198 1.00 0.00 336 ARG A CA 3
ATOM 4212 C C . ARG A 1 31 ? 4.303 3.697 8.052 1.00 0.00 336 ARG A C 3
ATOM 4213 O O . ARG A 1 31 ? 3.689 3.330 9.044 1.00 0.00 336 ARG A O 3
ATOM 4234 N N . ALA A 1 32 ? 4.285 2.967 6.922 1.00 0.00 337 ALA A N 3
ATOM 4235 C CA . ALA A 1 32 ? 3.641 1.646 6.888 1.00 0.00 337 ALA A CA 3
ATOM 4236 C C . ALA A 1 32 ? 4.270 0.680 7.911 1.00 0.00 337 ALA A C 3
ATOM 4237 O O . ALA A 1 32 ? 3.554 -0.064 8.579 1.00 0.00 337 ALA A O 3
ATOM 4244 N N . THR A 1 33 ? 5.584 0.741 8.117 1.00 0.00 338 THR A N 3
ATOM 4245 C CA . THR A 1 33 ? 6.276 0.034 9.193 1.00 0.00 338 THR A CA 3
ATOM 4246 C C . THR A 1 33 ? 5.914 0.605 10.573 1.00 0.00 338 THR A C 3
ATOM 4247 O O . THR A 1 33 ? 6.062 -0.105 11.568 1.00 0.00 338 THR A O 3
ATOM 4258 N N . ALA A 1 34 ? 5.437 1.851 10.672 1.00 0.00 339 ALA A N 3
ATOM 4259 C CA . ALA A 1 34 ? 5.028 2.383 11.971 1.00 0.00 339 ALA A CA 3
ATOM 4260 C C . ALA A 1 34 ? 3.601 1.947 12.352 1.00 0.00 339 ALA A C 3
ATOM 4261 O O . ALA A 1 34 ? 3.347 1.573 13.493 1.00 0.00 339 ALA A O 3
ATOM 4268 N N . ILE A 1 35 ? 2.673 2.049 11.398 1.00 0.00 340 ILE A N 3
ATOM 4269 C CA . ILE A 1 35 ? 1.228 1.875 11.549 1.00 0.00 340 ILE A CA 3
ATOM 4270 C C . ILE A 1 35 ? 0.862 0.406 11.704 1.00 0.00 340 ILE A C 3
ATOM 4271 O O . ILE A 1 35 ? 0.823 -0.117 12.817 1.00 0.00 340 ILE A O 3
ATOM 4287 N N . LEU A 1 36 ? 0.571 -0.254 10.585 1.00 0.00 341 LEU A N 3
ATOM 4288 C CA . LEU A 1 36 ? 0.205 -1.650 10.563 1.00 0.00 341 LEU A CA 3
ATOM 4289 C C . LEU A 1 36 ? 1.470 -2.500 10.740 1.00 0.00 341 LEU A C 3
ATOM 4290 O O . LEU A 1 36 ? 1.376 -3.667 11.080 1.00 0.00 341 LEU A O 3
ATOM 4306 N N . GLY A 1 37 ? 2.653 -1.934 10.508 1.00 0.00 342 GLY A N 3
ATOM 4307 C CA . GLY A 1 37 ? 3.924 -2.529 10.869 1.00 0.00 342 GLY A CA 3
ATOM 4308 C C . GLY A 1 37 ? 4.449 -3.620 9.952 1.00 0.00 342 GLY A C 3
ATOM 4309 O O . GLY A 1 37 ? 5.371 -4.325 10.356 1.00 0.00 342 GLY A O 3
ATOM 4313 N N . TYR A 1 38 ? 3.914 -3.749 8.732 1.00 0.00 343 TYR A N 3
ATOM 4314 C CA . TYR A 1 38 ? 4.538 -4.609 7.734 1.00 0.00 343 TYR A CA 3
ATOM 4315 C C . TYR A 1 38 ? 5.326 -3.666 6.849 1.00 0.00 343 TYR A C 3
ATOM 4316 O O . TYR A 1 38 ? 4.895 -2.534 6.598 1.00 0.00 343 TYR A O 3
ATOM 4334 N N . LEU A 1 39 ? 6.503 -4.118 6.433 1.00 0.00 344 LEU A N 3
ATOM 4335 C CA . LEU A 1 39 ? 7.458 -3.247 5.787 1.00 0.00 344 LEU A CA 3
ATOM 4336 C C . LEU A 1 39 ? 6.876 -2.670 4.496 1.00 0.00 344 LEU A C 3
ATOM 4337 O O . LEU A 1 39 ? 6.145 -3.352 3.770 1.00 0.00 344 LEU A O 3
ATOM 4353 N N . PRO A 1 40 ? 7.614 -1.636 4.068 1.00 0.00 345 PRO A N 3
ATOM 4354 C CA . PRO A 1 40 ? 7.915 -1.586 2.613 1.00 0.00 345 PRO A CA 3
ATOM 4355 C C . PRO A 1 40 ? 8.754 -2.748 2.000 1.00 0.00 345 PRO A C 3
ATOM 4356 O O . PRO A 1 40 ? 9.750 -2.516 1.316 1.00 0.00 345 PRO A O 3
ATOM 4367 N N . GLN A 1 41 ? 8.299 -3.987 2.186 1.00 0.00 346 GLN A N 3
ATOM 4368 C CA . GLN A 1 41 ? 8.631 -5.181 1.386 1.00 0.00 346 GLN A CA 3
ATOM 4369 C C . GLN A 1 41 ? 7.550 -6.238 1.625 1.00 0.00 346 GLN A C 3
ATOM 4370 O O . GLN A 1 41 ? 7.215 -6.984 0.710 1.00 0.00 346 GLN A O 3
ATOM 4384 N N . GLU A 1 42 ? 6.937 -6.251 2.819 1.00 0.00 347 GLU A N 3
ATOM 4385 C CA . GLU A 1 42 ? 5.746 -7.068 3.063 1.00 0.00 347 GLU A CA 3
ATOM 4386 C C . GLU A 1 42 ? 4.537 -6.474 2.342 1.00 0.00 347 GLU A C 3
ATOM 4387 O O . GLU A 1 42 ? 3.578 -7.189 2.055 1.00 0.00 347 GLU A O 3
ATOM 4399 N N . LEU A 1 43 ? 4.586 -5.167 2.059 1.00 0.00 348 LEU A N 3
ATOM 4400 C CA . LEU A 1 43 ? 3.543 -4.493 1.295 1.00 0.00 348 LEU A CA 3
ATOM 4401 C C . LEU A 1 43 ? 4.066 -4.121 -0.088 1.00 0.00 348 LEU A C 3
ATOM 4402 O O . LEU A 1 43 ? 3.343 -4.213 -1.075 1.00 0.00 348 LEU A O 3
ATOM 4418 N N . LEU A 1 44 ? 5.328 -3.686 -0.178 1.00 0.00 349 LEU A N 3
ATOM 4419 C CA . LEU A 1 44 ? 5.903 -3.169 -1.414 1.00 0.00 349 LEU A CA 3
ATOM 4420 C C . LEU A 1 44 ? 6.039 -4.317 -2.414 1.00 0.00 349 LEU A C 3
ATOM 4421 O O . LEU A 1 44 ? 6.756 -5.281 -2.145 1.00 0.00 349 LEU A O 3
ATOM 4437 N N . GLY A 1 45 ? 5.348 -4.223 -3.550 1.00 0.00 350 GLY A N 3
ATOM 4438 C CA . GLY A 1 45 ? 5.364 -5.250 -4.571 1.00 0.00 350 GLY A CA 3
ATOM 4439 C C . GLY A 1 45 ? 4.495 -6.451 -4.219 1.00 0.00 350 GLY A C 3
ATOM 4440 O O . GLY A 1 45 ? 4.779 -7.563 -4.670 1.00 0.00 350 GLY A O 3
ATOM 4444 N N . THR A 1 46 ? 3.464 -6.242 -3.395 1.00 0.00 351 THR A N 3
ATOM 4445 C CA . THR A 1 46 ? 2.694 -7.326 -2.782 1.00 0.00 351 THR A CA 3
ATOM 4446 C C . THR A 1 46 ? 1.197 -7.029 -2.934 1.00 0.00 351 THR A C 3
ATOM 4447 O O . THR A 1 46 ? 0.800 -5.876 -3.114 1.00 0.00 351 THR A O 3
ATOM 4458 N N . SER A 1 47 ? 0.376 -8.079 -2.950 1.00 0.00 352 SER A N 3
ATOM 4459 C CA . SER A 1 47 ? -1.020 -8.031 -3.349 1.00 0.00 352 SER A CA 3
ATOM 4460 C C . SER A 1 47 ? -1.951 -7.286 -2.386 1.00 0.00 352 SER A C 3
ATOM 4461 O O . SER A 1 47 ? -2.342 -7.802 -1.333 1.00 0.00 352 SER A O 3
ATOM 4469 N N . CYS A 1 48 ? -2.425 -6.133 -2.869 1.00 0.00 353 CYS A N 3
ATOM 4470 C CA . CYS A 1 48 ? -3.504 -5.326 -2.321 1.00 0.00 353 CYS A CA 3
ATOM 4471 C C . CYS A 1 48 ? -4.832 -6.068 -2.188 1.00 0.00 353 CYS A C 3
ATOM 4472 O O . CYS A 1 48 ? -5.791 -5.506 -1.665 1.00 0.00 353 CYS A O 3
ATOM 4480 N N . TYR A 1 49 ? -4.906 -7.296 -2.688 1.00 0.00 354 TYR A N 3
ATOM 4481 C CA . TYR A 1 49 ? -6.086 -8.134 -2.688 1.00 0.00 354 TYR A CA 3
ATOM 4482 C C . TYR A 1 49 ? -5.829 -9.400 -1.844 1.00 0.00 354 TYR A C 3
ATOM 4483 O O . TYR A 1 49 ? -6.643 -10.321 -1.878 1.00 0.00 354 TYR A O 3
ATOM 4501 N N . GLU A 1 50 ? -4.710 -9.467 -1.101 1.00 0.00 355 GLU A N 3
ATOM 4502 C CA . GLU A 1 50 ? -4.316 -10.643 -0.319 1.00 0.00 355 GLU A CA 3
ATOM 4503 C C . GLU A 1 50 ? -3.901 -10.247 1.101 1.00 0.00 355 GLU A C 3
ATOM 4504 O O . GLU A 1 50 ? -4.338 -10.905 2.045 1.00 0.00 355 GLU A O 3
ATOM 4516 N N . TYR A 1 51 ? -3.157 -9.144 1.294 1.00 0.00 356 TYR A N 3
ATOM 4517 C CA . TYR A 1 51 ? -2.945 -8.589 2.646 1.00 0.00 356 TYR A CA 3
ATOM 4518 C C . TYR A 1 51 ? -4.176 -7.781 3.110 1.00 0.00 356 TYR A C 3
ATOM 4519 O O . TYR A 1 51 ? -4.123 -7.034 4.090 1.00 0.00 356 TYR A O 3
ATOM 4537 N N . PHE A 1 52 ? -5.288 -7.921 2.390 1.00 0.00 357 PHE A N 3
ATOM 4538 C CA . PHE A 1 52 ? -6.502 -7.149 2.458 1.00 0.00 357 PHE A CA 3
ATOM 4539 C C . PHE A 1 52 ? -7.663 -8.131 2.650 1.00 0.00 357 PHE A C 3
ATOM 4540 O O . PHE A 1 52 ? -7.581 -9.262 2.156 1.00 0.00 357 PHE A O 3
ATOM 4557 N N . HIS A 1 53 ? -8.722 -7.747 3.374 1.00 0.00 358 HIS A N 3
ATOM 4558 C CA . HIS A 1 53 ? -9.743 -8.717 3.762 1.00 0.00 358 HIS A CA 3
ATOM 4559 C C . HIS A 1 53 ? -10.717 -9.025 2.628 1.00 0.00 358 HIS A C 3
ATOM 4560 O O . HIS A 1 53 ? -11.086 -8.138 1.857 1.00 0.00 358 HIS A O 3
ATOM 4574 N N . GLN A 1 54 ? -11.190 -10.272 2.565 1.00 0.00 359 GLN A N 3
ATOM 4575 C CA . GLN A 1 54 ? -12.284 -10.664 1.682 1.00 0.00 359 GLN A CA 3
ATOM 4576 C C . GLN A 1 54 ? -13.598 -10.008 2.154 1.00 0.00 359 GLN A C 3
ATOM 4577 O O . GLN A 1 54 ? -13.727 -9.635 3.324 1.00 0.00 359 GLN A O 3
ATOM 4591 N N . ASP A 1 55 ? -14.587 -9.929 1.255 1.00 0.00 360 ASP A N 3
ATOM 4592 C CA . ASP A 1 55 ? -15.899 -9.299 1.473 1.00 0.00 360 ASP A CA 3
ATOM 4593 C C . ASP A 1 55 ? -15.735 -7.837 1.914 1.00 0.00 360 ASP A C 3
ATOM 4594 O O . ASP A 1 55 ? -16.292 -7.385 2.917 1.00 0.00 360 ASP A O 3
ATOM 4603 N N . ASP A 1 56 ? -14.906 -7.116 1.146 1.00 0.00 361 ASP A N 3
ATOM 4604 C CA . ASP A 1 56 ? -14.425 -5.748 1.272 1.00 0.00 361 ASP A CA 3
ATOM 4605 C C . ASP A 1 56 ? -13.304 -5.607 0.238 1.00 0.00 361 ASP A C 3
ATOM 4606 O O . ASP A 1 56 ? -13.059 -4.523 -0.263 1.00 0.00 361 ASP A O 3
ATOM 4615 N N . HIS A 1 57 ? -12.667 -6.714 -0.172 1.00 0.00 362 HIS A N 3
ATOM 4616 C CA . HIS A 1 57 ? -11.769 -6.776 -1.323 1.00 0.00 362 HIS A CA 3
ATOM 4617 C C . HIS A 1 57 ? -12.459 -6.231 -2.576 1.00 0.00 362 HIS A C 3
ATOM 4618 O O . HIS A 1 57 ? -11.830 -5.515 -3.351 1.00 0.00 362 HIS A O 3
ATOM 4632 N N . ASN A 1 58 ? -13.763 -6.483 -2.756 1.00 0.00 363 ASN A N 3
ATOM 4633 C CA . ASN A 1 58 ? -14.502 -5.856 -3.850 1.00 0.00 363 ASN A CA 3
ATOM 4634 C C . ASN A 1 58 ? -14.625 -4.384 -3.569 1.00 0.00 363 ASN A C 3
ATOM 4635 O O . ASN A 1 58 ? -14.497 -3.597 -4.494 1.00 0.00 363 ASN A O 3
ATOM 4646 N N . ASN A 1 59 ? -14.905 -4.011 -2.315 1.00 0.00 364 ASN A N 3
ATOM 4647 C CA . ASN A 1 59 ? -15.105 -2.620 -1.981 1.00 0.00 364 ASN A CA 3
ATOM 4648 C C . ASN A 1 59 ? -13.845 -1.840 -2.375 1.00 0.00 364 ASN A C 3
ATOM 4649 O O . ASN A 1 59 ? -13.916 -0.885 -3.144 1.00 0.00 364 ASN A O 3
ATOM 4660 N N . LEU A 1 60 ? -12.693 -2.332 -1.920 1.00 0.00 365 LEU A N 3
ATOM 4661 C CA . LEU A 1 60 ? -11.367 -1.857 -2.247 1.00 0.00 365 LEU A CA 3
ATOM 4662 C C . LEU A 1 60 ? -11.237 -1.749 -3.749 1.00 0.00 365 LEU A C 3
ATOM 4663 O O . LEU A 1 60 ? -11.037 -0.671 -4.265 1.00 0.00 365 LEU A O 3
ATOM 4679 N N . THR A 1 61 ? -11.440 -2.837 -4.466 1.00 0.00 366 THR A N 3
ATOM 4680 C CA . THR A 1 61 ? -11.174 -2.920 -5.895 1.00 0.00 366 THR A CA 3
ATOM 4681 C C . THR A 1 61 ? -12.082 -1.940 -6.647 1.00 0.00 366 THR A C 3
ATOM 4682 O O . THR A 1 61 ? -11.673 -1.324 -7.632 1.00 0.00 366 THR A O 3
ATOM 4693 N N . ASP A 1 62 ? -13.302 -1.746 -6.158 1.00 0.00 367 ASP A N 3
ATOM 4694 C CA . ASP A 1 62 ? -14.317 -0.926 -6.795 1.00 0.00 367 ASP A CA 3
ATOM 4695 C C . ASP A 1 62 ? -13.938 0.529 -6.592 1.00 0.00 367 ASP A C 3
ATOM 4696 O O . ASP A 1 62 ? -13.962 1.322 -7.532 1.00 0.00 367 ASP A O 3
ATOM 4705 N N . LYS A 1 63 ? -13.450 0.862 -5.399 1.00 0.00 368 LYS A N 3
ATOM 4706 C CA . LYS A 1 63 ? -12.835 2.146 -5.112 1.00 0.00 368 LYS A CA 3
ATOM 4707 C C . LYS A 1 63 ? -11.581 2.340 -5.917 1.00 0.00 368 LYS A C 3
ATOM 4708 O O . LYS A 1 63 ? -11.336 3.437 -6.392 1.00 0.00 368 LYS A O 3
ATOM 4727 N N . HIS A 1 64 ? -10.803 1.297 -6.126 1.00 0.00 369 HIS A N 3
ATOM 4728 C CA . HIS A 1 64 ? -9.481 1.438 -6.686 1.00 0.00 369 HIS A CA 3
ATOM 4729 C C . HIS A 1 64 ? -9.599 1.779 -8.155 1.00 0.00 369 HIS A C 3
ATOM 4730 O O . HIS A 1 64 ? -8.916 2.676 -8.647 1.00 0.00 369 HIS A O 3
ATOM 4744 N N . LYS A 1 65 ? -10.587 1.186 -8.823 1.00 0.00 370 LYS A N 3
ATOM 4745 C CA . LYS A 1 65 ? -10.956 1.668 -10.162 1.00 0.00 370 LYS A CA 3
ATOM 4746 C C . LYS A 1 65 ? -11.693 2.976 -10.057 1.00 0.00 370 LYS A C 3
ATOM 4747 O O . LYS A 1 65 ? -11.596 3.755 -10.986 1.00 0.00 370 LYS A O 3
ATOM 4766 N N . ALA A 1 66 ? -12.435 3.248 -8.995 1.00 0.00 371 ALA A N 3
ATOM 4767 C CA . ALA A 1 66 ? -13.120 4.525 -8.913 1.00 0.00 371 ALA A CA 3
ATOM 4768 C C . ALA A 1 66 ? -12.109 5.685 -8.849 1.00 0.00 371 ALA A C 3
ATOM 4769 O O . ALA A 1 66 ? -12.431 6.780 -9.301 1.00 0.00 371 ALA A O 3
ATOM 4776 N N . VAL A 1 67 ? -10.885 5.447 -8.360 1.00 0.00 372 VAL A N 3
ATOM 4777 C CA . VAL A 1 67 ? -9.763 6.374 -8.470 1.00 0.00 372 VAL A CA 3
ATOM 4778 C C . VAL A 1 67 ? -9.201 6.256 -9.907 1.00 0.00 372 VAL A C 3
ATOM 4779 O O . VAL A 1 67 ? -9.021 7.268 -10.583 1.00 0.00 372 VAL A O 3
ATOM 4792 N N . LEU A 1 68 ? -8.913 5.030 -10.387 1.00 0.00 373 LEU A N 3
ATOM 4793 C CA . LEU A 1 68 ? -8.212 4.783 -11.661 1.00 0.00 373 LEU A CA 3
ATOM 4794 C C . LEU A 1 68 ? -8.995 5.194 -12.909 1.00 0.00 373 LEU A C 3
ATOM 4795 O O . LEU A 1 68 ? -8.409 5.408 -13.963 1.00 0.00 373 LEU A O 3
ATOM 4811 N N . GLN A 1 69 ? -10.318 5.238 -12.806 1.00 0.00 374 GLN A N 3
ATOM 4812 C CA . GLN A 1 69 ? -11.217 5.527 -13.916 1.00 0.00 374 GLN A CA 3
ATOM 4813 C C . GLN A 1 69 ? -10.887 6.935 -14.463 1.00 0.00 374 GLN A C 3
ATOM 4814 O O . GLN A 1 69 ? -10.921 7.174 -15.673 1.00 0.00 374 GLN A O 3
ATOM 4828 N N . SER A 1 70 ? -10.580 7.858 -13.539 1.00 0.00 375 SER A N 3
ATOM 4829 C CA . SER A 1 70 ? -10.109 9.218 -13.773 1.00 0.00 375 SER A CA 3
ATOM 4830 C C . SER A 1 70 ? -8.609 9.204 -14.129 1.00 0.00 375 SER A C 3
ATOM 4831 O O . SER A 1 70 ? -8.002 8.142 -14.241 1.00 0.00 375 SER A O 3
ATOM 4839 N N . LYS A 1 71 ? -7.963 10.363 -14.282 1.00 0.00 376 LYS A N 3
ATOM 4840 C CA . LYS A 1 71 ? -6.533 10.456 -14.580 1.00 0.00 376 LYS A CA 3
ATOM 4841 C C . LYS A 1 71 ? -5.950 11.583 -13.728 1.00 0.00 376 LYS A C 3
ATOM 4842 O O . LYS A 1 71 ? -4.854 12.058 -14.023 1.00 0.00 376 LYS A O 3
ATOM 4861 N N . GLU A 1 72 ? -6.672 12.047 -12.699 1.00 0.00 377 GLU A N 3
ATOM 4862 C CA . GLU A 1 72 ? -6.319 13.259 -11.984 1.00 0.00 377 GLU A CA 3
ATOM 4863 C C . GLU A 1 72 ? -7.125 13.464 -10.686 1.00 0.00 377 GLU A C 3
ATOM 4864 O O . GLU A 1 72 ? -7.188 14.602 -10.213 1.00 0.00 377 GLU A O 3
ATOM 4876 N N . LYS A 1 73 ? -7.771 12.439 -10.091 1.00 0.00 378 LYS A N 3
ATOM 4877 C CA . LYS A 1 73 ? -8.753 12.691 -9.037 1.00 0.00 378 LYS A CA 3
ATOM 4878 C C . LYS A 1 73 ? -8.664 11.729 -7.901 1.00 0.00 378 LYS A C 3
ATOM 4879 O O . LYS A 1 73 ? -8.098 10.650 -8.016 1.00 0.00 378 LYS A O 3
ATOM 4898 N N . ILE A 1 74 ? -9.248 12.203 -6.811 1.00 0.00 379 ILE A N 3
ATOM 4899 C CA . ILE A 1 74 ? -9.107 11.731 -5.466 1.00 0.00 379 ILE A CA 3
ATOM 4900 C C . ILE A 1 74 ? -10.452 11.280 -4.912 1.00 0.00 379 ILE A C 3
ATOM 4901 O O . ILE A 1 74 ? -11.471 11.948 -5.106 1.00 0.00 379 ILE A O 3
ATOM 4917 N N . LEU A 1 75 ? -10.425 10.159 -4.191 1.00 0.00 380 LEU A N 3
ATOM 4918 C CA . LEU A 1 75 ? -11.540 9.611 -3.443 1.00 0.00 380 LEU A CA 3
ATOM 4919 C C . LEU A 1 75 ? -11.094 9.421 -1.998 1.00 0.00 380 LEU A C 3
ATOM 4920 O O . LEU A 1 75 ? -9.917 9.144 -1.744 1.00 0.00 380 LEU A O 3
ATOM 4936 N N . THR A 1 76 ? -12.058 9.487 -1.081 1.00 0.00 381 THR A N 3
ATOM 4937 C CA . THR A 1 76 ? -11.839 9.319 0.346 1.00 0.00 381 THR A CA 3
ATOM 4938 C C . THR A 1 76 ? -12.911 8.342 0.837 1.00 0.00 381 THR A C 3
ATOM 4939 O O . THR A 1 76 ? -14.107 8.604 0.677 1.00 0.00 381 THR A O 3
ATOM 4950 N N . ASP A 1 77 ? -12.493 7.181 1.355 1.00 0.00 382 ASP A N 3
ATOM 4951 C CA . ASP A 1 77 ? -13.387 6.065 1.690 1.00 0.00 382 ASP A CA 3
ATOM 4952 C C . ASP A 1 77 ? -12.742 5.177 2.767 1.00 0.00 382 ASP A C 3
ATOM 4953 O O . ASP A 1 77 ? -11.641 5.483 3.241 1.00 0.00 382 ASP A O 3
ATOM 4962 N N . SER A 1 78 ? -13.407 4.082 3.143 1.00 0.00 383 SER A N 3
ATOM 4963 C CA . SER A 1 78 ? -12.969 3.105 4.134 1.00 0.00 383 SER A CA 3
ATOM 4964 C C . SER A 1 78 ? -12.644 1.768 3.456 1.00 0.00 383 SER A C 3
ATOM 4965 O O . SER A 1 78 ? -13.252 1.398 2.443 1.00 0.00 383 SER A O 3
ATOM 4973 N N . TYR A 1 79 ? -11.704 1.024 4.041 1.00 0.00 384 TYR A N 3
ATOM 4974 C CA . TYR A 1 79 ? -11.186 -0.222 3.498 1.00 0.00 384 TYR A CA 3
ATOM 4975 C C . TYR A 1 79 ? -10.775 -1.087 4.665 1.00 0.00 384 TYR A C 3
ATOM 4976 O O . TYR A 1 79 ? -10.433 -0.599 5.741 1.00 0.00 384 TYR A O 3
ATOM 4994 N N . LYS A 1 80 ? -10.820 -2.388 4.462 1.00 0.00 385 LYS A N 3
ATOM 4995 C CA . LYS A 1 80 ? -10.680 -3.354 5.534 1.00 0.00 385 LYS A CA 3
ATOM 4996 C C . LYS A 1 80 ? -9.444 -4.160 5.215 1.00 0.00 385 LYS A C 3
ATOM 4997 O O . LYS A 1 80 ? -9.440 -5.082 4.404 1.00 0.00 385 LYS A O 3
ATOM 5016 N N . PHE A 1 81 ? -8.358 -3.714 5.814 1.00 0.00 386 PHE A N 3
ATOM 5017 C CA . PHE A 1 81 ? -7.013 -4.103 5.513 1.00 0.00 386 PHE A CA 3
ATOM 5018 C C . PHE A 1 81 ? -6.555 -4.949 6.704 1.00 0.00 386 PHE A C 3
ATOM 5019 O O . PHE A 1 81 ? -7.333 -5.200 7.629 1.00 0.00 386 PHE A O 3
ATOM 5036 N N . ARG A 1 82 ? -5.320 -5.442 6.725 1.00 0.00 387 ARG A N 3
ATOM 5037 C CA . ARG A 1 82 ? -4.763 -5.919 7.990 1.00 0.00 387 ARG A CA 3
ATOM 5038 C C . ARG A 1 82 ? -3.512 -5.187 8.456 1.00 0.00 387 ARG A C 3
ATOM 5039 O O . ARG A 1 82 ? -3.547 -3.965 8.459 1.00 0.00 387 ARG A O 3
ATOM 5060 N N . ALA A 1 83 ? -2.498 -5.851 8.989 1.00 0.00 388 ALA A N 3
ATOM 5061 C CA . ALA A 1 83 ? -1.357 -5.303 9.684 1.00 0.00 388 ALA A CA 3
ATOM 5062 C C . ALA A 1 83 ? -0.421 -6.487 9.913 1.00 0.00 388 ALA A C 3
ATOM 5063 O O . ALA A 1 83 ? -0.861 -7.634 9.838 1.00 0.00 388 ALA A O 3
ATOM 5070 N N . LYS A 1 84 ? 0.850 -6.242 10.215 1.00 0.00 389 LYS A N 3
ATOM 5071 C CA . LYS A 1 84 ? 1.875 -7.270 10.418 1.00 0.00 389 LYS A CA 3
ATOM 5072 C C . LYS A 1 84 ? 1.408 -8.312 11.427 1.00 0.00 389 LYS A C 3
ATOM 5073 O O . LYS A 1 84 ? 1.402 -9.500 11.116 1.00 0.00 389 LYS A O 3
ATOM 5092 N N . ASP A 1 85 ? 0.965 -7.858 12.596 1.00 0.00 390 ASP A N 3
ATOM 5093 C CA . ASP A 1 85 ? 0.557 -8.735 13.694 1.00 0.00 390 ASP A CA 3
ATOM 5094 C C . ASP A 1 85 ? -0.834 -8.314 14.180 1.00 0.00 390 ASP A C 3
ATOM 5095 O O . ASP A 1 85 ? -1.165 -8.453 15.361 1.00 0.00 390 ASP A O 3
ATOM 5104 N N . GLY A 1 86 ? -1.640 -7.745 13.273 1.00 0.00 391 GLY A N 3
ATOM 5105 C CA . GLY A 1 86 ? -2.982 -7.274 13.573 1.00 0.00 391 GLY A CA 3
ATOM 5106 C C . GLY A 1 86 ? -3.900 -7.857 12.523 1.00 0.00 391 GLY A C 3
ATOM 5107 O O . GLY A 1 86 ? -3.857 -7.435 11.371 1.00 0.00 391 GLY A O 3
ATOM 5111 N N . SER A 1 87 ? -4.653 -8.882 12.912 1.00 0.00 392 SER A N 3
ATOM 5112 C CA . SER A 1 87 ? -5.449 -9.731 12.033 1.00 0.00 392 SER A CA 3
ATOM 5113 C C . SER A 1 87 ? -6.398 -8.940 11.128 1.00 0.00 392 SER A C 3
ATOM 5114 O O . SER A 1 87 ? -6.658 -9.370 10.005 1.00 0.00 392 SER A O 3
ATOM 5122 N N . PHE A 1 88 ? -6.860 -7.761 11.558 1.00 0.00 393 PHE A N 3
ATOM 5123 C CA . PHE A 1 88 ? -7.572 -6.815 10.714 1.00 0.00 393 PHE A CA 3
ATOM 5124 C C . PHE A 1 88 ? -7.305 -5.411 11.237 1.00 0.00 393 PHE A C 3
ATOM 5125 O O . PHE A 1 88 ? -7.266 -5.197 12.450 1.00 0.00 393 PHE A O 3
ATOM 5142 N N . VAL A 1 89 ? -7.120 -4.461 10.325 1.00 0.00 394 VAL A N 3
ATOM 5143 C CA . VAL A 1 89 ? -7.113 -3.037 10.648 1.00 0.00 394 VAL A CA 3
ATOM 5144 C C . VAL A 1 89 ? -7.938 -2.279 9.589 1.00 0.00 394 VAL A C 3
ATOM 5145 O O . VAL A 1 89 ? -7.882 -2.590 8.403 1.00 0.00 394 VAL A O 3
ATOM 5158 N N . THR A 1 90 ? -8.725 -1.281 9.995 1.00 0.00 395 THR A N 3
ATOM 5159 C CA . THR A 1 90 ? -9.531 -0.512 9.039 1.00 0.00 395 THR A CA 3
ATOM 5160 C C . THR A 1 90 ? -8.626 0.578 8.486 1.00 0.00 395 THR A C 3
ATOM 5161 O O . THR A 1 90 ? -8.153 1.390 9.272 1.00 0.00 395 THR A O 3
ATOM 5172 N N . LEU A 1 91 ? -8.389 0.615 7.177 1.00 0.00 396 LEU A N 3
ATOM 5173 C CA . LEU A 1 91 ? -7.760 1.761 6.541 1.00 0.00 396 LEU A CA 3
ATOM 5174 C C . LEU A 1 91 ? -8.874 2.725 6.160 1.00 0.00 396 LEU A C 3
ATOM 5175 O O . LEU A 1 91 ? -10.054 2.372 6.087 1.00 0.00 396 LEU A O 3
ATOM 5191 N N . LYS A 1 92 ? -8.502 3.971 5.938 1.00 0.00 397 LYS A N 3
ATOM 5192 C CA . LYS A 1 92 ? -9.393 5.102 5.842 1.00 0.00 397 LYS A CA 3
ATOM 5193 C C . LYS A 1 92 ? -8.429 6.057 5.168 1.00 0.00 397 LYS A C 3
ATOM 5194 O O . LYS A 1 92 ? -7.415 6.409 5.771 1.00 0.00 397 LYS A O 3
ATOM 5213 N N . SER A 1 93 ? -8.647 6.373 3.899 1.00 0.00 398 SER A N 3
ATOM 5214 C CA . SER A 1 93 ? -7.558 6.925 3.100 1.00 0.00 398 SER A CA 3
ATOM 5215 C C . SER A 1 93 ? -8.019 7.906 2.041 1.00 0.00 398 SER A C 3
ATOM 5216 O O . SER A 1 93 ? -9.217 8.079 1.838 1.00 0.00 398 SER A O 3
ATOM 5224 N N . GLN A 1 94 ? -7.044 8.504 1.360 1.00 0.00 399 GLN A N 3
ATOM 5225 C CA . GLN A 1 94 ? -7.178 9.551 0.366 1.00 0.00 399 GLN A CA 3
ATOM 5226 C C . GLN A 1 94 ? -6.360 9.011 -0.796 1.00 0.00 399 GLN A C 3
ATOM 5227 O O . GLN A 1 94 ? -5.132 8.919 -0.702 1.00 0.00 399 GLN A O 3
ATOM 5241 N N . TRP A 1 95 ? -7.017 8.609 -1.877 1.00 0.00 400 TRP A N 3
ATOM 5242 C CA . TRP A 1 95 ? -6.444 7.795 -2.896 1.00 0.00 400 TRP A CA 3
ATOM 5243 C C . TRP A 1 95 ? -6.700 8.466 -4.250 1.00 0.00 400 TRP A C 3
ATOM 5244 O O . TRP A 1 95 ? -7.860 8.677 -4.604 1.00 0.00 400 TRP A O 3
ATOM 5265 N N . PHE A 1 96 ? -5.655 8.811 -5.005 1.00 0.00 401 PHE A N 3
ATOM 5266 C CA . PHE A 1 96 ? -5.733 9.682 -6.175 1.00 0.00 401 PHE A CA 3
ATOM 5267 C C . PHE A 1 96 ? -4.918 9.149 -7.357 1.00 0.00 401 PHE A C 3
ATOM 5268 O O . PHE A 1 96 ? -3.857 8.551 -7.184 1.00 0.00 401 PHE A O 3
ATOM 5285 N N . SER A 1 97 ? -5.444 9.308 -8.571 1.00 0.00 402 SER A N 3
ATOM 5286 C CA . SER A 1 97 ? -4.873 8.718 -9.777 1.00 0.00 402 SER A CA 3
ATOM 5287 C C . SER A 1 97 ? -3.564 9.413 -10.185 1.00 0.00 402 SER A C 3
ATOM 5288 O O . SER A 1 97 ? -3.335 10.572 -9.824 1.00 0.00 402 SER A O 3
ATOM 5296 N N . PHE A 1 98 ? -2.730 8.729 -10.984 1.00 0.00 403 PHE A N 3
ATOM 5297 C CA . PHE A 1 98 ? -1.512 9.300 -11.554 1.00 0.00 403 PHE A CA 3
ATOM 5298 C C . PHE A 1 98 ? -1.347 8.835 -13.000 1.00 0.00 403 PHE A C 3
ATOM 5299 O O . PHE A 1 98 ? -1.516 7.654 -13.330 1.00 0.00 403 PHE A O 3
ATOM 5316 N N . THR A 1 99 ? -0.920 9.763 -13.849 1.00 0.00 404 THR A N 3
ATOM 5317 C CA . THR A 1 99 ? -0.995 9.611 -15.289 1.00 0.00 404 THR A CA 3
ATOM 5318 C C . THR A 1 99 ? 0.356 9.954 -15.908 1.00 0.00 404 THR A C 3
ATOM 5319 O O . THR A 1 99 ? 0.953 10.976 -15.562 1.00 0.00 404 THR A O 3
ATOM 5330 N N . ASN A 1 100 ? 0.826 9.095 -16.818 1.00 0.00 405 ASN A N 3
ATOM 5331 C CA . ASN A 1 100 ? 1.953 9.333 -17.702 1.00 0.00 405 ASN A CA 3
ATOM 5332 C C . ASN A 1 100 ? 1.607 10.597 -18.465 1.00 0.00 405 ASN A C 3
ATOM 5333 O O . ASN A 1 100 ? 0.464 10.697 -18.896 1.00 0.00 405 ASN A O 3
ATOM 5344 N N . PRO A 1 101 ? 2.605 11.400 -18.845 1.00 0.00 406 PRO A N 3
ATOM 5345 C CA . PRO A 1 101 ? 2.277 12.373 -19.891 1.00 0.00 406 PRO A CA 3
ATOM 5346 C C . PRO A 1 101 ? 3.395 12.536 -20.934 1.00 0.00 406 PRO A C 3
ATOM 5347 O O . PRO A 1 101 ? 3.587 13.626 -21.479 1.00 0.00 406 PRO A O 3
ATOM 5358 N N . ASP A 1 102 ? 4.047 11.435 -21.311 1.00 0.00 407 ASP A N 3
ATOM 5359 C CA . ASP A 1 102 ? 4.312 11.223 -22.735 1.00 0.00 407 ASP A CA 3
ATOM 5360 C C . ASP A 1 102 ? 3.033 10.846 -23.479 1.00 0.00 407 ASP A C 3
ATOM 5361 O O . ASP A 1 102 ? 2.901 11.209 -24.651 1.00 0.00 407 ASP A O 3
ATOM 5370 N N . THR A 1 103 ? 2.058 10.218 -22.804 1.00 0.00 408 THR A N 3
ATOM 5371 C CA . THR A 1 103 ? 0.874 9.691 -23.484 1.00 0.00 408 THR A CA 3
ATOM 5372 C C . THR A 1 103 ? -0.477 10.139 -22.898 1.00 0.00 408 THR A C 3
ATOM 5373 O O . THR A 1 103 ? -1.490 10.038 -23.593 1.00 0.00 408 THR A O 3
ATOM 5384 N N . LYS A 1 104 ? -0.504 10.635 -21.650 1.00 0.00 409 LYS A N 3
ATOM 5385 C CA . LYS A 1 104 ? -1.716 11.041 -20.924 1.00 0.00 409 LYS A CA 3
ATOM 5386 C C . LYS A 1 104 ? -2.628 9.839 -20.659 1.00 0.00 409 LYS A C 3
ATOM 5387 O O . LYS A 1 104 ? -3.802 9.830 -21.038 1.00 0.00 409 LYS A O 3
ATOM 5406 N N . GLU A 1 105 ? -2.098 8.818 -19.980 1.00 0.00 410 GLU A N 3
ATOM 5407 C CA . GLU A 1 105 ? -2.858 7.636 -19.573 1.00 0.00 410 GLU A CA 3
ATOM 5408 C C . GLU A 1 105 ? -2.578 7.293 -18.117 1.00 0.00 410 GLU A C 3
ATOM 5409 O O . GLU A 1 105 ? -1.485 7.574 -17.623 1.00 0.00 410 GLU A O 3
ATOM 5421 N N . LEU A 1 106 ? -3.583 6.727 -17.435 1.00 0.00 411 LEU A N 3
ATOM 5422 C CA . LEU A 1 106 ? -3.501 6.304 -16.048 1.00 0.00 411 LEU A CA 3
ATOM 5423 C C . LEU A 1 106 ? -2.411 5.250 -16.013 1.00 0.00 411 LEU A C 3
ATOM 5424 O O . LEU A 1 106 ? -2.553 4.171 -16.594 1.00 0.00 411 LEU A O 3
ATOM 5440 N N . GLU A 1 107 ? -1.322 5.603 -15.352 1.00 0.00 412 GLU A N 3
ATOM 5441 C CA . GLU A 1 107 ? -0.106 4.809 -15.323 1.00 0.00 412 GLU A CA 3
ATOM 5442 C C . GLU A 1 107 ? 0.106 4.180 -13.933 1.00 0.00 412 GLU A C 3
ATOM 5443 O O . GLU A 1 107 ? 0.648 3.076 -13.853 1.00 0.00 412 GLU A O 3
ATOM 5455 N N . TYR A 1 108 ? -0.398 4.809 -12.858 1.00 0.00 413 TYR A N 3
ATOM 5456 C CA . TYR A 1 108 ? -0.500 4.236 -11.508 1.00 0.00 413 TYR A CA 3
ATOM 5457 C C . TYR A 1 108 ? -1.451 5.099 -10.690 1.00 0.00 413 TYR A C 3
ATOM 5458 O O . TYR A 1 108 ? -2.148 5.975 -11.192 1.00 0.00 413 TYR A O 3
ATOM 5476 N N . ILE A 1 109 ? -1.537 4.791 -9.412 1.00 0.00 414 ILE A N 3
ATOM 5477 C CA . ILE A 1 109 ? -2.305 5.504 -8.420 1.00 0.00 414 ILE A CA 3
ATOM 5478 C C . ILE A 1 109 ? -1.340 5.802 -7.284 1.00 0.00 414 ILE A C 3
ATOM 5479 O O . ILE A 1 109 ? -0.296 5.164 -7.130 1.00 0.00 414 ILE A O 3
ATOM 5495 N N . VAL A 1 110 ? -1.713 6.777 -6.485 1.00 0.00 415 VAL A N 3
ATOM 5496 C CA . VAL A 1 110 ? -0.936 7.297 -5.366 1.00 0.00 415 VAL A CA 3
ATOM 5497 C C . VAL A 1 110 ? -1.925 7.580 -4.242 1.00 0.00 415 VAL A C 3
ATOM 5498 O O . VAL A 1 110 ? -3.120 7.758 -4.493 1.00 0.00 415 VAL A O 3
ATOM 5511 N N . SER A 1 111 ? -1.467 7.582 -2.998 1.00 0.00 416 SER A N 3
ATOM 5512 C CA . SER A 1 111 ? -2.375 7.740 -1.880 1.00 0.00 416 SER A CA 3
ATOM 5513 C C . SER A 1 111 ? -1.669 8.037 -0.580 1.00 0.00 416 SER A C 3
ATOM 5514 O O . SER A 1 111 ? -0.464 7.818 -0.440 1.00 0.00 416 SER A O 3
ATOM 5522 N N . VAL A 1 112 ? -2.467 8.487 0.380 1.00 0.00 417 VAL A N 3
ATOM 5523 C CA . VAL A 1 112 ? -2.071 8.579 1.766 1.00 0.00 417 VAL A CA 3
ATOM 5524 C C . VAL A 1 112 ? -3.234 8.048 2.574 1.00 0.00 417 VAL A C 3
ATOM 5525 O O . VAL A 1 112 ? -4.405 8.266 2.241 1.00 0.00 417 VAL A O 3
ATOM 5538 N N . ASN A 1 113 ? -2.910 7.332 3.648 1.00 0.00 418 ASN A N 3
ATOM 5539 C CA . ASN A 1 113 ? -3.820 6.431 4.283 1.00 0.00 418 ASN A CA 3
ATOM 5540 C C . ASN A 1 113 ? -3.664 6.622 5.759 1.00 0.00 418 ASN A C 3
ATOM 5541 O O . ASN A 1 113 ? -2.595 7.011 6.238 1.00 0.00 418 ASN A O 3
ATOM 5552 N N . THR A 1 114 ? -4.703 6.253 6.481 1.00 0.00 419 THR A N 3
ATOM 5553 C CA . THR A 1 114 ? -4.650 6.223 7.920 1.00 0.00 419 THR A CA 3
ATOM 5554 C C . THR A 1 114 ? -5.345 4.949 8.360 1.00 0.00 419 THR A C 3
ATOM 5555 O O . THR A 1 114 ? -5.881 4.228 7.514 1.00 0.00 419 THR A O 3
ATOM 5566 N N . LEU A 1 115 ? -5.367 4.655 9.658 1.00 0.00 420 LEU A N 3
ATOM 5567 C CA . LEU A 1 115 ? -6.095 3.503 10.149 1.00 0.00 420 LEU A CA 3
ATOM 5568 C C . LEU A 1 115 ? -6.852 3.795 11.431 1.00 0.00 420 LEU A C 3
ATOM 5569 O O . LEU A 1 115 ? -6.531 4.727 12.169 1.00 0.00 420 LEU A O 3
ATOM 5585 N N . VAL A 1 116 ? -7.867 2.971 11.670 1.00 0.00 421 VAL A N 3
ATOM 5586 C CA . VAL A 1 116 ? -8.679 2.926 12.873 1.00 0.00 421 VAL A CA 3
ATOM 5587 C C . VAL A 1 116 ? -8.882 1.441 13.202 1.00 0.00 421 VAL A C 3
ATOM 5588 O O . VAL A 1 116 ? -8.765 0.583 12.320 1.00 0.00 421 VAL A O 3
ATOM 5601 N N . LEU A 1 117 ? -9.128 1.111 14.468 1.00 0.00 422 LEU A N 3
ATOM 5602 C CA . LEU A 1 117 ? -9.187 -0.269 14.939 1.00 0.00 422 LEU A CA 3
ATOM 5603 C C . LEU A 1 117 ? -10.290 -0.366 15.988 1.00 0.00 422 LEU A C 3
ATOM 5604 O O . LEU A 1 117 ? -10.244 0.311 17.018 1.00 0.00 422 LEU A O 3
ATOM 5620 N N . GLY A 1 118 ? -11.283 -1.202 15.702 1.00 0.00 423 GLY A N 3
ATOM 5621 C CA . GLY A 1 118 ? -12.440 -1.446 16.548 1.00 0.00 423 GLY A CA 3
ATOM 5622 C C . GLY A 1 118 ? -13.481 -2.295 15.816 1.00 0.00 423 GLY A C 3
ATOM 5623 O O . GLY A 1 118 ? -13.300 -2.617 14.637 1.00 0.00 423 GLY A O 3
ATOM 5627 N N . HIS A 1 119 ? -14.566 -2.648 16.507 1.00 0.00 424 HIS A N 3
ATOM 5628 C CA . HIS A 1 119 ? -15.618 -3.533 15.995 1.00 0.00 424 HIS A CA 3
ATOM 5629 C C . HIS A 1 119 ? -17.028 -3.003 16.302 1.00 0.00 424 HIS A C 3
ATOM 5630 O O . HIS A 1 119 ? -18.017 -3.688 16.024 1.00 0.00 424 HIS A O 3
ATOM 5644 N N . SER A 1 120 ? -17.136 -1.797 16.873 1.00 0.00 425 SER A N 3
ATOM 5645 C CA . SER A 1 120 ? -18.407 -1.180 17.244 1.00 0.00 425 SER A CA 3
ATOM 5646 C C . SER A 1 120 ? -19.273 -0.829 16.020 1.00 0.00 425 SER A C 3
ATOM 5647 O O . SER A 1 120 ? -20.491 -0.677 16.153 1.00 0.00 425 SER A O 3
ATOM 5655 N N . GLU A 1 121 ? -18.666 -0.710 14.835 1.00 0.00 426 GLU A N 3
ATOM 5656 C CA . GLU A 1 121 ? -19.308 -0.405 13.561 1.00 0.00 426 GLU A CA 3
ATOM 5657 C C . GLU A 1 121 ? -18.579 -1.217 12.486 1.00 0.00 426 GLU A C 3
ATOM 5658 O O . GLU A 1 121 ? -19.258 -1.749 11.578 1.00 0.00 426 GLU A O 3
ATOM 5671 N N . ASN A 1 4 ? 0.538 3.633 26.834 1.00 0.00 309 ASN A N 4
ATOM 5672 C CA . ASN A 1 4 ? 1.365 4.455 27.762 1.00 0.00 309 ASN A CA 4
ATOM 5673 C C . ASN A 1 4 ? 1.351 5.933 27.364 1.00 0.00 309 ASN A C 4
ATOM 5674 O O . ASN A 1 4 ? 1.010 6.285 26.230 1.00 0.00 309 ASN A O 4
ATOM 5685 N N . SER A 1 5 ? 1.686 6.811 28.317 1.00 0.00 310 SER A N 4
ATOM 5686 C CA . SER A 1 5 ? 1.653 8.257 28.127 1.00 0.00 310 SER A CA 4
ATOM 5687 C C . SER A 1 5 ? 2.575 8.691 26.985 1.00 0.00 310 SER A C 4
ATOM 5688 O O . SER A 1 5 ? 3.668 8.144 26.794 1.00 0.00 310 SER A O 4
ATOM 5696 N N . GLY A 1 6 ? 2.145 9.725 26.272 1.00 0.00 311 GLY A N 4
ATOM 5697 C CA . GLY A 1 6 ? 2.932 10.440 25.288 1.00 0.00 311 GLY A CA 4
ATOM 5698 C C . GLY A 1 6 ? 2.242 11.740 24.881 1.00 0.00 311 GLY A C 4
ATOM 5699 O O . GLY A 1 6 ? 1.029 11.891 25.054 1.00 0.00 311 GLY A O 4
ATOM 5703 N N . GLU A 1 7 ? 3.029 12.672 24.345 1.00 0.00 312 GLU A N 4
ATOM 5704 C CA . GLU A 1 7 ? 2.588 14.020 23.970 1.00 0.00 312 GLU A CA 4
ATOM 5705 C C . GLU A 1 7 ? 3.015 14.361 22.529 1.00 0.00 312 GLU A C 4
ATOM 5706 O O . GLU A 1 7 ? 2.969 15.523 22.114 1.00 0.00 312 GLU A O 4
ATOM 5718 N N . ILE A 1 8 ? 3.443 13.357 21.756 1.00 0.00 313 ILE A N 4
ATOM 5719 C CA . ILE A 1 8 ? 3.868 13.469 20.364 1.00 0.00 313 ILE A CA 4
ATOM 5720 C C . ILE A 1 8 ? 3.605 12.103 19.709 1.00 0.00 313 ILE A C 4
ATOM 5721 O O . ILE A 1 8 ? 3.480 11.095 20.416 1.00 0.00 313 ILE A O 4
ATOM 5737 N N . ASN A 1 9 ? 3.554 12.035 18.373 1.00 0.00 314 ASN A N 4
ATOM 5738 C CA . ASN A 1 9 ? 3.461 10.762 17.656 1.00 0.00 314 ASN A CA 4
ATOM 5739 C C . ASN A 1 9 ? 4.128 10.863 16.284 1.00 0.00 314 ASN A C 4
ATOM 5740 O O . ASN A 1 9 ? 3.532 10.527 15.263 1.00 0.00 314 ASN A O 4
ATOM 5751 N N . VAL A 1 10 ? 5.354 11.390 16.230 1.00 0.00 315 VAL A N 4
ATOM 5752 C CA . VAL A 1 10 ? 6.116 11.465 14.984 1.00 0.00 315 VAL A CA 4
ATOM 5753 C C . VAL A 1 10 ? 6.703 10.086 14.653 1.00 0.00 315 VAL A C 4
ATOM 5754 O O . VAL A 1 10 ? 7.851 9.766 14.964 1.00 0.00 315 VAL A O 4
ATOM 5767 N N . LYS A 1 11 ? 5.880 9.238 14.034 1.00 0.00 316 LYS A N 4
ATOM 5768 C CA . LYS A 1 11 ? 6.289 7.948 13.471 1.00 0.00 316 LYS A CA 4
ATOM 5769 C C . LYS A 1 11 ? 5.426 7.580 12.273 1.00 0.00 316 LYS A C 4
ATOM 5770 O O . LYS A 1 11 ? 5.870 6.819 11.419 1.00 0.00 316 LYS A O 4
ATOM 5789 N N . PRO A 1 12 ? 4.325 8.319 12.082 1.00 0.00 317 PRO A N 4
ATOM 5790 C CA . PRO A 1 12 ? 3.135 8.216 12.913 1.00 0.00 317 PRO A CA 4
ATOM 5791 C C . PRO A 1 12 ? 2.548 6.787 12.840 1.00 0.00 317 PRO A C 4
ATOM 5792 O O . PRO A 1 12 ? 3.176 5.842 13.299 1.00 0.00 317 PRO A O 4
ATOM 5803 N N . THR A 1 13 ? 1.329 6.620 12.322 1.00 0.00 318 THR A N 4
ATOM 5804 C CA . THR A 1 13 ? 0.485 5.423 12.368 1.00 0.00 318 THR A CA 4
ATOM 5805 C C . THR A 1 13 ? -0.557 5.662 11.247 1.00 0.00 318 THR A C 4
ATOM 5806 O O . THR A 1 13 ? -1.769 5.645 11.430 1.00 0.00 318 THR A O 4
ATOM 5817 N N . GLU A 1 14 ? -0.024 5.968 10.063 1.00 0.00 319 GLU A N 4
ATOM 5818 C CA . GLU A 1 14 ? -0.681 6.243 8.787 1.00 0.00 319 GLU A CA 4
ATOM 5819 C C . GLU A 1 14 ? 0.265 5.628 7.749 1.00 0.00 319 GLU A C 4
ATOM 5820 O O . GLU A 1 14 ? 1.402 5.306 8.101 1.00 0.00 319 GLU A O 4
ATOM 5832 N N . PHE A 1 15 ? -0.137 5.460 6.494 1.00 0.00 320 PHE A N 4
ATOM 5833 C CA . PHE A 1 15 ? 0.835 5.137 5.451 1.00 0.00 320 PHE A CA 4
ATOM 5834 C C . PHE A 1 15 ? 0.496 5.846 4.155 1.00 0.00 320 PHE A C 4
ATOM 5835 O O . PHE A 1 15 ? -0.617 6.325 3.968 1.00 0.00 320 PHE A O 4
ATOM 5852 N N . ILE A 1 16 ? 1.491 5.972 3.289 1.00 0.00 321 ILE A N 4
ATOM 5853 C CA . ILE A 1 16 ? 1.438 6.742 2.066 1.00 0.00 321 ILE A CA 4
ATOM 5854 C C . ILE A 1 16 ? 2.182 5.865 1.078 1.00 0.00 321 ILE A C 4
ATOM 5855 O O . ILE A 1 16 ? 3.205 5.256 1.412 1.00 0.00 321 ILE A O 4
ATOM 5871 N N . THR A 1 17 ? 1.614 5.736 -0.107 1.00 0.00 322 THR A N 4
ATOM 5872 C CA . THR A 1 17 ? 1.997 4.685 -1.027 1.00 0.00 322 THR A CA 4
ATOM 5873 C C . THR A 1 17 ? 1.817 5.097 -2.486 1.00 0.00 322 THR A C 4
ATOM 5874 O O . THR A 1 17 ? 1.124 6.070 -2.797 1.00 0.00 322 THR A O 4
ATOM 5885 N N . ARG A 1 18 ? 2.389 4.305 -3.404 1.00 0.00 323 ARG A N 4
ATOM 5886 C CA . ARG A 1 18 ? 2.025 4.352 -4.826 1.00 0.00 323 ARG A CA 4
ATOM 5887 C C . ARG A 1 18 ? 1.660 2.917 -5.157 1.00 0.00 323 ARG A C 4
ATOM 5888 O O . ARG A 1 18 ? 2.337 1.997 -4.697 1.00 0.00 323 ARG A O 4
ATOM 5909 N N . PHE A 1 19 ? 0.579 2.685 -5.886 1.00 0.00 324 PHE A N 4
ATOM 5910 C CA . PHE A 1 19 ? 0.033 1.352 -6.036 1.00 0.00 324 PHE A CA 4
ATOM 5911 C C . PHE A 1 19 ? -0.568 1.372 -7.416 1.00 0.00 324 PHE A C 4
ATOM 5912 O O . PHE A 1 19 ? -1.329 2.279 -7.743 1.00 0.00 324 PHE A O 4
ATOM 5929 N N . ALA A 1 20 ? -0.121 0.479 -8.286 1.00 0.00 325 ALA A N 4
ATOM 5930 C CA . ALA A 1 20 ? -0.590 0.526 -9.656 1.00 0.00 325 ALA A CA 4
ATOM 5931 C C . ALA A 1 20 ? -1.932 -0.186 -9.746 1.00 0.00 325 ALA A C 4
ATOM 5932 O O . ALA A 1 20 ? -2.342 -0.917 -8.848 1.00 0.00 325 ALA A O 4
ATOM 5939 N N . VAL A 1 21 ? -2.589 -0.013 -10.892 1.00 0.00 326 VAL A N 4
ATOM 5940 C CA . VAL A 1 21 ? -3.772 -0.817 -11.257 1.00 0.00 326 VAL A CA 4
ATOM 5941 C C . VAL A 1 21 ? -3.487 -2.343 -11.139 1.00 0.00 326 VAL A C 4
ATOM 5942 O O . VAL A 1 21 ? -4.421 -3.132 -10.997 1.00 0.00 326 VAL A O 4
ATOM 5955 N N . ASN A 1 22 ? -2.208 -2.761 -11.109 1.00 0.00 327 ASN A N 4
ATOM 5956 C CA . ASN A 1 22 ? -1.766 -4.117 -10.760 1.00 0.00 327 ASN A CA 4
ATOM 5957 C C . ASN A 1 22 ? -2.295 -4.636 -9.411 1.00 0.00 327 ASN A C 4
ATOM 5958 O O . ASN A 1 22 ? -2.224 -5.844 -9.181 1.00 0.00 327 ASN A O 4
ATOM 5969 N N . GLY A 1 23 ? -2.773 -3.778 -8.505 1.00 0.00 328 GLY A N 4
ATOM 5970 C CA . GLY A 1 23 ? -3.267 -4.206 -7.210 1.00 0.00 328 GLY A CA 4
ATOM 5971 C C . GLY A 1 23 ? -2.161 -4.524 -6.206 1.00 0.00 328 GLY A C 4
ATOM 5972 O O . GLY A 1 23 ? -2.414 -5.241 -5.237 1.00 0.00 328 GLY A O 4
ATOM 5976 N N . LYS A 1 24 ? -0.945 -3.993 -6.400 1.00 0.00 329 LYS A N 4
ATOM 5977 C CA . LYS A 1 24 ? 0.127 -4.044 -5.405 1.00 0.00 329 LYS A CA 4
ATOM 5978 C C . LYS A 1 24 ? 0.617 -2.642 -5.099 1.00 0.00 329 LYS A C 4
ATOM 5979 O O . LYS A 1 24 ? 0.616 -1.781 -5.981 1.00 0.00 329 LYS A O 4
ATOM 5998 N N . PHE A 1 25 ? 1.133 -2.428 -3.890 1.00 0.00 330 PHE A N 4
ATOM 5999 C CA . PHE A 1 25 ? 1.808 -1.184 -3.558 1.00 0.00 330 PHE A CA 4
ATOM 6000 C C . PHE A 1 25 ? 3.182 -1.219 -4.194 1.00 0.00 330 PHE A C 4
ATOM 6001 O O . PHE A 1 25 ? 4.141 -1.721 -3.617 1.00 0.00 330 PHE A O 4
ATOM 6018 N N . VAL A 1 26 ? 3.283 -0.733 -5.423 1.00 0.00 331 VAL A N 4
ATOM 6019 C CA . VAL A 1 26 ? 4.547 -0.692 -6.139 1.00 0.00 331 VAL A CA 4
ATOM 6020 C C . VAL A 1 26 ? 5.556 0.269 -5.479 1.00 0.00 331 VAL A C 4
ATOM 6021 O O . VAL A 1 26 ? 6.741 0.235 -5.806 1.00 0.00 331 VAL A O 4
ATOM 6034 N N . TYR A 1 27 ? 5.104 1.097 -4.531 1.00 0.00 332 TYR A N 4
ATOM 6035 C CA . TYR A 1 27 ? 5.954 1.838 -3.606 1.00 0.00 332 TYR A CA 4
ATOM 6036 C C . TYR A 1 27 ? 5.209 1.909 -2.277 1.00 0.00 332 TYR A C 4
ATOM 6037 O O . TYR A 1 27 ? 3.986 2.051 -2.268 1.00 0.00 332 TYR A O 4
ATOM 6055 N N . VAL A 1 28 ? 5.932 1.899 -1.158 1.00 0.00 333 VAL A N 4
ATOM 6056 C CA . VAL A 1 28 ? 5.353 2.028 0.173 1.00 0.00 333 VAL A CA 4
ATOM 6057 C C . VAL A 1 28 ? 6.307 2.887 1.008 1.00 0.00 333 VAL A C 4
ATOM 6058 O O . VAL A 1 28 ? 7.523 2.710 0.917 1.00 0.00 333 VAL A O 4
ATOM 6071 N N . ASP A 1 29 ? 5.769 3.778 1.842 1.00 0.00 334 ASP A N 4
ATOM 6072 C CA . ASP A 1 29 ? 6.556 4.574 2.787 1.00 0.00 334 ASP A CA 4
ATOM 6073 C C . ASP A 1 29 ? 6.731 3.823 4.109 1.00 0.00 334 ASP A C 4
ATOM 6074 O O . ASP A 1 29 ? 5.860 3.047 4.497 1.00 0.00 334 ASP A O 4
ATOM 6083 N N . GLN A 1 30 ? 7.823 4.064 4.840 1.00 0.00 335 GLN A N 4
ATOM 6084 C CA . GLN A 1 30 ? 8.097 3.527 6.181 1.00 0.00 335 GLN A CA 4
ATOM 6085 C C . GLN A 1 30 ? 7.037 3.891 7.239 1.00 0.00 335 GLN A C 4
ATOM 6086 O O . GLN A 1 30 ? 6.945 3.220 8.273 1.00 0.00 335 GLN A O 4
ATOM 6100 N N . ARG A 1 31 ? 6.148 4.865 6.999 1.00 0.00 336 ARG A N 4
ATOM 6101 C CA . ARG A 1 31 ? 4.988 5.015 7.899 1.00 0.00 336 ARG A CA 4
ATOM 6102 C C . ARG A 1 31 ? 4.179 3.714 7.871 1.00 0.00 336 ARG A C 4
ATOM 6103 O O . ARG A 1 31 ? 3.657 3.321 8.905 1.00 0.00 336 ARG A O 4
ATOM 6124 N N . ALA A 1 32 ? 4.197 2.956 6.763 1.00 0.00 337 ALA A N 4
ATOM 6125 C CA . ALA A 1 32 ? 3.661 1.584 6.764 1.00 0.00 337 ALA A CA 4
ATOM 6126 C C . ALA A 1 32 ? 4.352 0.668 7.783 1.00 0.00 337 ALA A C 4
ATOM 6127 O O . ALA A 1 32 ? 3.682 -0.120 8.449 1.00 0.00 337 ALA A O 4
ATOM 6134 N N . THR A 1 33 ? 5.666 0.793 7.964 1.00 0.00 338 THR A N 4
ATOM 6135 C CA . THR A 1 33 ? 6.397 0.090 9.014 1.00 0.00 338 THR A CA 4
ATOM 6136 C C . THR A 1 33 ? 5.983 0.594 10.400 1.00 0.00 338 THR A C 4
ATOM 6137 O O . THR A 1 33 ? 6.150 -0.131 11.382 1.00 0.00 338 THR A O 4
ATOM 6148 N N . ALA A 1 34 ? 5.436 1.813 10.515 1.00 0.00 339 ALA A N 4
ATOM 6149 C CA . ALA A 1 34 ? 5.046 2.301 11.825 1.00 0.00 339 ALA A CA 4
ATOM 6150 C C . ALA A 1 34 ? 3.641 1.817 12.209 1.00 0.00 339 ALA A C 4
ATOM 6151 O O . ALA A 1 34 ? 3.408 1.371 13.329 1.00 0.00 339 ALA A O 4
ATOM 6158 N N . ILE A 1 35 ? 2.709 1.925 11.258 1.00 0.00 340 ILE A N 4
ATOM 6159 C CA . ILE A 1 35 ? 1.275 1.698 11.429 1.00 0.00 340 ILE A CA 4
ATOM 6160 C C . ILE A 1 35 ? 0.947 0.221 11.598 1.00 0.00 340 ILE A C 4
ATOM 6161 O O . ILE A 1 35 ? 0.832 -0.275 12.717 1.00 0.00 340 ILE A O 4
ATOM 6177 N N . LEU A 1 36 ? 0.783 -0.479 10.475 1.00 0.00 341 LEU A N 4
ATOM 6178 C CA . LEU A 1 36 ? 0.436 -1.882 10.456 1.00 0.00 341 LEU A CA 4
ATOM 6179 C C . LEU A 1 36 ? 1.723 -2.700 10.580 1.00 0.00 341 LEU A C 4
ATOM 6180 O O . LEU A 1 36 ? 1.672 -3.889 10.856 1.00 0.00 341 LEU A O 4
ATOM 6196 N N . GLY A 1 37 ? 2.881 -2.079 10.374 1.00 0.00 342 GLY A N 4
ATOM 6197 C CA . GLY A 1 37 ? 4.169 -2.661 10.659 1.00 0.00 342 GLY A CA 4
ATOM 6198 C C . GLY A 1 37 ? 4.661 -3.748 9.715 1.00 0.00 342 GLY A C 4
ATOM 6199 O O . GLY A 1 37 ? 5.586 -4.464 10.099 1.00 0.00 342 GLY A O 4
ATOM 6203 N N . TYR A 1 38 ? 4.082 -3.869 8.511 1.00 0.00 343 TYR A N 4
ATOM 6204 C CA . TYR A 1 38 ? 4.680 -4.708 7.486 1.00 0.00 343 TYR A CA 4
ATOM 6205 C C . TYR A 1 38 ? 5.441 -3.717 6.622 1.00 0.00 343 TYR A C 4
ATOM 6206 O O . TYR A 1 38 ? 4.965 -2.606 6.365 1.00 0.00 343 TYR A O 4
ATOM 6224 N N . LEU A 1 39 ? 6.653 -4.111 6.245 1.00 0.00 344 LEU A N 4
ATOM 6225 C CA . LEU A 1 39 ? 7.611 -3.183 5.663 1.00 0.00 344 LEU A CA 4
ATOM 6226 C C . LEU A 1 39 ? 7.082 -2.568 4.380 1.00 0.00 344 LEU A C 4
ATOM 6227 O O . LEU A 1 39 ? 6.358 -3.217 3.615 1.00 0.00 344 LEU A O 4
ATOM 6243 N N . PRO A 1 40 ? 7.853 -1.544 4.001 1.00 0.00 345 PRO A N 4
ATOM 6244 C CA . PRO A 1 40 ? 8.182 -1.464 2.564 1.00 0.00 345 PRO A CA 4
ATOM 6245 C C . PRO A 1 40 ? 9.003 -2.623 1.932 1.00 0.00 345 PRO A C 4
ATOM 6246 O O . PRO A 1 40 ? 9.988 -2.383 1.250 1.00 0.00 345 PRO A O 4
ATOM 6257 N N . GLN A 1 41 ? 8.543 -3.867 2.094 1.00 0.00 346 GLN A N 4
ATOM 6258 C CA . GLN A 1 41 ? 8.860 -5.047 1.272 1.00 0.00 346 GLN A CA 4
ATOM 6259 C C . GLN A 1 41 ? 7.768 -6.093 1.502 1.00 0.00 346 GLN A C 4
ATOM 6260 O O . GLN A 1 41 ? 7.375 -6.775 0.557 1.00 0.00 346 GLN A O 4
ATOM 6274 N N . GLU A 1 42 ? 7.202 -6.160 2.718 1.00 0.00 347 GLU A N 4
ATOM 6275 C CA . GLU A 1 42 ? 6.010 -6.986 2.944 1.00 0.00 347 GLU A CA 4
ATOM 6276 C C . GLU A 1 42 ? 4.800 -6.351 2.252 1.00 0.00 347 GLU A C 4
ATOM 6277 O O . GLU A 1 42 ? 3.867 -7.068 1.911 1.00 0.00 347 GLU A O 4
ATOM 6289 N N . LEU A 1 43 ? 4.825 -5.037 1.984 1.00 0.00 348 LEU A N 4
ATOM 6290 C CA . LEU A 1 43 ? 3.802 -4.372 1.181 1.00 0.00 348 LEU A CA 4
ATOM 6291 C C . LEU A 1 43 ? 4.352 -4.001 -0.194 1.00 0.00 348 LEU A C 4
ATOM 6292 O O . LEU A 1 43 ? 3.584 -3.902 -1.149 1.00 0.00 348 LEU A O 4
ATOM 6308 N N . LEU A 1 44 ? 5.663 -3.742 -0.292 1.00 0.00 349 LEU A N 4
ATOM 6309 C CA . LEU A 1 44 ? 6.246 -3.158 -1.489 1.00 0.00 349 LEU A CA 4
ATOM 6310 C C . LEU A 1 44 ? 6.384 -4.251 -2.542 1.00 0.00 349 LEU A C 4
ATOM 6311 O O . LEU A 1 44 ? 7.230 -5.137 -2.414 1.00 0.00 349 LEU A O 4
ATOM 6327 N N . GLY A 1 45 ? 5.537 -4.181 -3.570 1.00 0.00 350 GLY A N 4
ATOM 6328 C CA . GLY A 1 45 ? 5.419 -5.222 -4.578 1.00 0.00 350 GLY A CA 4
ATOM 6329 C C . GLY A 1 45 ? 4.475 -6.349 -4.151 1.00 0.00 350 GLY A C 4
ATOM 6330 O O . GLY A 1 45 ? 4.625 -7.474 -4.630 1.00 0.00 350 GLY A O 4
ATOM 6334 N N . THR A 1 46 ? 3.511 -6.053 -3.273 1.00 0.00 351 THR A N 4
ATOM 6335 C CA . THR A 1 46 ? 2.700 -7.084 -2.610 1.00 0.00 351 THR A CA 4
ATOM 6336 C C . THR A 1 46 ? 1.211 -6.722 -2.679 1.00 0.00 351 THR A C 4
ATOM 6337 O O . THR A 1 46 ? 0.848 -5.544 -2.670 1.00 0.00 351 THR A O 4
ATOM 6348 N N . SER A 1 47 ? 0.369 -7.748 -2.832 1.00 0.00 352 SER A N 4
ATOM 6349 C CA . SER A 1 47 ? -1.046 -7.668 -3.154 1.00 0.00 352 SER A CA 4
ATOM 6350 C C . SER A 1 47 ? -1.889 -6.943 -2.117 1.00 0.00 352 SER A C 4
ATOM 6351 O O . SER A 1 47 ? -2.345 -7.529 -1.134 1.00 0.00 352 SER A O 4
ATOM 6359 N N . CYS A 1 48 ? -2.162 -5.675 -2.409 1.00 0.00 353 CYS A N 4
ATOM 6360 C CA . CYS A 1 48 ? -3.131 -4.867 -1.705 1.00 0.00 353 CYS A CA 4
ATOM 6361 C C . CYS A 1 48 ? -4.463 -5.617 -1.655 1.00 0.00 353 CYS A C 4
ATOM 6362 O O . CYS A 1 48 ? -5.013 -5.840 -0.578 1.00 0.00 353 CYS A O 4
ATOM 6370 N N . TYR A 1 49 ? -4.952 -6.061 -2.821 1.00 0.00 354 TYR A N 4
ATOM 6371 C CA . TYR A 1 49 ? -6.253 -6.703 -2.948 1.00 0.00 354 TYR A CA 4
ATOM 6372 C C . TYR A 1 49 ? -6.197 -8.217 -2.675 1.00 0.00 354 TYR A C 4
ATOM 6373 O O . TYR A 1 49 ? -6.784 -9.039 -3.381 1.00 0.00 354 TYR A O 4
ATOM 6391 N N . GLU A 1 50 ? -5.436 -8.560 -1.638 1.00 0.00 355 GLU A N 4
ATOM 6392 C CA . GLU A 1 50 ? -5.395 -9.851 -0.957 1.00 0.00 355 GLU A CA 4
ATOM 6393 C C . GLU A 1 50 ? -5.177 -9.553 0.533 1.00 0.00 355 GLU A C 4
ATOM 6394 O O . GLU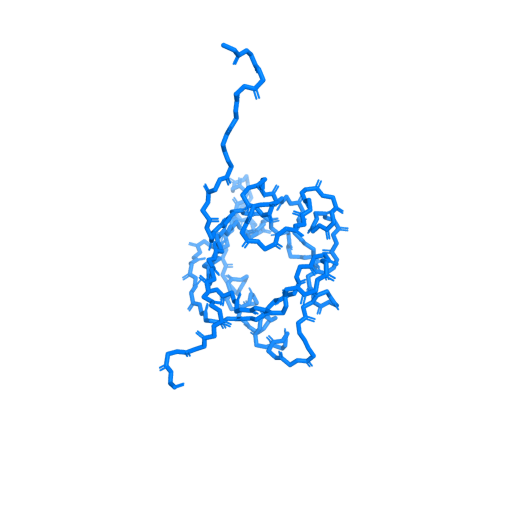 A 1 50 ? -5.837 -10.145 1.385 1.00 0.00 355 GLU A O 4
ATOM 6406 N N . TYR A 1 51 ? -4.329 -8.566 0.848 1.00 0.00 356 TYR A N 4
ATOM 6407 C CA . TYR A 1 51 ? -4.087 -8.030 2.185 1.00 0.00 356 TYR A CA 4
ATOM 6408 C C . TYR A 1 51 ? -5.256 -7.220 2.778 1.00 0.00 356 TYR A C 4
ATOM 6409 O O . TYR A 1 51 ? -5.153 -6.694 3.889 1.00 0.00 356 TYR A O 4
ATOM 6427 N N . PHE A 1 52 ? -6.371 -7.109 2.063 1.00 0.00 357 PHE A N 4
ATOM 6428 C CA . PHE A 1 52 ? -7.586 -6.492 2.541 1.00 0.00 357 PHE A CA 4
ATOM 6429 C C . PHE A 1 52 ? -8.336 -7.454 3.477 1.00 0.00 357 PHE A C 4
ATOM 6430 O O . PHE A 1 52 ? -7.702 -8.140 4.283 1.00 0.00 357 PHE A O 4
ATOM 6447 N N . HIS A 1 53 ? -9.665 -7.528 3.406 1.00 0.00 358 HIS A N 4
ATOM 6448 C CA . HIS A 1 53 ? -10.503 -8.367 4.268 1.00 0.00 358 HIS A CA 4
ATOM 6449 C C . HIS A 1 53 ? -11.477 -9.186 3.405 1.00 0.00 358 HIS A C 4
ATOM 6450 O O . HIS A 1 53 ? -11.685 -8.870 2.231 1.00 0.00 358 HIS A O 4
ATOM 6464 N N . GLN A 1 54 ? -12.123 -10.198 4.007 1.00 0.00 359 GLN A N 4
ATOM 6465 C CA . GLN A 1 54 ? -13.115 -11.060 3.347 1.00 0.00 359 GLN A CA 4
ATOM 6466 C C . GLN A 1 54 ? -14.351 -10.295 2.841 1.00 0.00 359 GLN A C 4
ATOM 6467 O O . GLN A 1 54 ? -15.049 -10.765 1.943 1.00 0.00 359 GLN A O 4
ATOM 6481 N N . ASP A 1 55 ? -14.633 -9.130 3.429 1.00 0.00 360 ASP A N 4
ATOM 6482 C CA . ASP A 1 55 ? -15.675 -8.187 3.042 1.00 0.00 360 ASP A CA 4
ATOM 6483 C C . ASP A 1 55 ? -14.990 -6.825 3.122 1.00 0.00 360 ASP A C 4
ATOM 6484 O O . ASP A 1 55 ? -14.337 -6.573 4.137 1.00 0.00 360 ASP A O 4
ATOM 6493 N N . ASP A 1 56 ? -15.064 -6.015 2.052 1.00 0.00 361 ASP A N 4
ATOM 6494 C CA . ASP A 1 56 ? -14.301 -4.804 1.755 1.00 0.00 361 ASP A CA 4
ATOM 6495 C C . ASP A 1 56 ? -13.660 -5.012 0.388 1.00 0.00 361 ASP A C 4
ATOM 6496 O O . ASP A 1 56 ? -13.435 -4.048 -0.323 1.00 0.00 361 ASP A O 4
ATOM 6505 N N . HIS A 1 57 ? -13.445 -6.262 -0.047 1.00 0.00 362 HIS A N 4
ATOM 6506 C CA . HIS A 1 57 ? -12.823 -6.549 -1.337 1.00 0.00 362 HIS A CA 4
ATOM 6507 C C . HIS A 1 57 ? -13.549 -5.898 -2.507 1.00 0.00 362 HIS A C 4
ATOM 6508 O O . HIS A 1 57 ? -12.899 -5.271 -3.351 1.00 0.00 362 HIS A O 4
ATOM 6522 N N . ASN A 1 58 ? -14.888 -5.958 -2.528 1.00 0.00 363 ASN A N 4
ATOM 6523 C CA . ASN A 1 58 ? -15.624 -5.324 -3.619 1.00 0.00 363 ASN A CA 4
ATOM 6524 C C . ASN A 1 58 ? -15.518 -3.840 -3.443 1.00 0.00 363 ASN A C 4
ATOM 6525 O O . ASN A 1 58 ? -15.379 -3.132 -4.431 1.00 0.00 363 ASN A O 4
ATOM 6536 N N . ASN A 1 59 ? -15.608 -3.369 -2.196 1.00 0.00 364 ASN A N 4
ATOM 6537 C CA . ASN A 1 59 ? -15.636 -1.953 -1.951 1.00 0.00 364 ASN A CA 4
ATOM 6538 C C . ASN A 1 59 ? -14.325 -1.354 -2.473 1.00 0.00 364 ASN A C 4
ATOM 6539 O O . ASN A 1 59 ? -14.339 -0.489 -3.339 1.00 0.00 364 ASN A O 4
ATOM 6550 N N . LEU A 1 60 ? -13.197 -1.915 -2.044 1.00 0.00 365 LEU A N 4
ATOM 6551 C CA . LEU A 1 60 ? -11.837 -1.567 -2.422 1.00 0.00 365 LEU A CA 4
ATOM 6552 C C . LEU A 1 60 ? -11.656 -1.581 -3.929 1.00 0.00 365 LEU A C 4
ATOM 6553 O O . LEU A 1 60 ? -11.169 -0.608 -4.491 1.00 0.00 365 LEU A O 4
ATOM 6569 N N . THR A 1 61 ? -12.101 -2.644 -4.580 1.00 0.00 366 THR A N 4
ATOM 6570 C CA . THR A 1 61 ? -11.906 -2.842 -6.010 1.00 0.00 366 THR A CA 4
ATOM 6571 C C . THR A 1 61 ? -12.815 -1.893 -6.803 1.00 0.00 366 THR A C 4
ATOM 6572 O O . THR A 1 61 ? -12.437 -1.364 -7.847 1.00 0.00 366 THR A O 4
ATOM 6583 N N . ASP A 1 62 ? -14.021 -1.611 -6.311 1.00 0.00 367 ASP A N 4
ATOM 6584 C CA . ASP A 1 62 ? -14.967 -0.758 -7.019 1.00 0.00 367 ASP A CA 4
ATOM 6585 C C . ASP A 1 62 ? -14.500 0.679 -6.887 1.00 0.00 367 ASP A C 4
ATOM 6586 O O . ASP A 1 62 ? -14.584 1.480 -7.819 1.00 0.00 367 ASP A O 4
ATOM 6595 N N . LYS A 1 63 ? -13.906 0.984 -5.739 1.00 0.00 368 LYS A N 4
ATOM 6596 C CA . LYS A 1 63 ? -13.393 2.291 -5.432 1.00 0.00 368 LYS A CA 4
ATOM 6597 C C . LYS A 1 63 ? -12.105 2.551 -6.148 1.00 0.00 368 LYS A C 4
ATOM 6598 O O . LYS A 1 63 ? -11.948 3.632 -6.703 1.00 0.00 368 LYS A O 4
ATOM 6617 N N . HIS A 1 64 ? -11.179 1.609 -6.184 1.00 0.00 369 HIS A N 4
ATOM 6618 C CA . HIS A 1 64 ? -9.938 1.936 -6.824 1.00 0.00 369 HIS A CA 4
ATOM 6619 C C . HIS A 1 64 ? -10.158 1.925 -8.337 1.00 0.00 369 HIS A C 4
ATOM 6620 O O . HIS A 1 64 ? -9.522 2.761 -8.974 1.00 0.00 369 HIS A O 4
ATOM 6634 N N . LYS A 1 65 ? -11.099 1.144 -8.934 1.00 0.00 370 LYS A N 4
ATOM 6635 C CA . LYS A 1 65 ? -11.423 1.432 -10.343 1.00 0.00 370 LYS A CA 4
ATOM 6636 C C . LYS A 1 65 ? -12.021 2.806 -10.399 1.00 0.00 370 LYS A C 4
ATOM 6637 O O . LYS A 1 65 ? -11.731 3.509 -11.340 1.00 0.00 370 LYS A O 4
ATOM 6656 N N . ALA A 1 66 ? -12.823 3.203 -9.419 1.00 0.00 371 ALA A N 4
ATOM 6657 C CA . ALA A 1 66 ? -13.369 4.552 -9.424 1.00 0.00 371 ALA A CA 4
ATOM 6658 C C . ALA A 1 66 ? -12.246 5.605 -9.349 1.00 0.00 371 ALA A C 4
ATOM 6659 O O . ALA A 1 66 ? -12.447 6.713 -9.840 1.00 0.00 371 ALA A O 4
ATOM 6666 N N . VAL A 1 67 ? -11.055 5.274 -8.826 1.00 0.00 372 VAL A N 4
ATOM 6667 C CA . VAL A 1 67 ? -9.908 6.196 -8.841 1.00 0.00 372 VAL A CA 4
ATOM 6668 C C . VAL A 1 67 ? -9.252 6.127 -10.238 1.00 0.00 372 VAL A C 4
ATOM 6669 O O . VAL A 1 67 ? -9.045 7.152 -10.882 1.00 0.00 372 VAL A O 4
ATOM 6682 N N . LEU A 1 68 ? -8.983 4.911 -10.734 1.00 0.00 373 LEU A N 4
ATOM 6683 C CA . LEU A 1 68 ? -8.400 4.567 -12.049 1.00 0.00 373 LEU A CA 4
ATOM 6684 C C . LEU A 1 68 ? -9.297 4.946 -13.236 1.00 0.00 373 LEU A C 4
ATOM 6685 O O . LEU A 1 68 ? -8.864 4.974 -14.388 1.00 0.00 373 LEU A O 4
ATOM 6701 N N . GLN A 1 69 ? -10.563 5.207 -12.944 1.00 0.00 374 GLN A N 4
ATOM 6702 C CA . GLN A 1 69 ? -11.584 5.616 -13.894 1.00 0.00 374 GLN A CA 4
ATOM 6703 C C . GLN A 1 69 ? -11.091 6.925 -14.555 1.00 0.00 374 GLN A C 4
ATOM 6704 O O . GLN A 1 69 ? -11.269 7.143 -15.754 1.00 0.00 374 GLN A O 4
ATOM 6718 N N . SER A 1 70 ? -10.462 7.779 -13.732 1.00 0.00 375 SER A N 4
ATOM 6719 C CA . SER A 1 70 ? -9.735 8.990 -14.097 1.00 0.00 375 SER A CA 4
ATOM 6720 C C . SER A 1 70 ? -8.226 8.678 -14.095 1.00 0.00 375 SER A C 4
ATOM 6721 O O . SER A 1 70 ? -7.820 7.572 -13.737 1.00 0.00 375 SER A O 4
ATOM 6729 N N . LYS A 1 71 ? -7.359 9.635 -14.447 1.00 0.00 376 LYS A N 4
ATOM 6730 C CA . LYS A 1 71 ? -5.912 9.414 -14.512 1.00 0.00 376 LYS A CA 4
ATOM 6731 C C . LYS A 1 71 ? -5.201 10.466 -13.666 1.00 0.00 376 LYS A C 4
ATOM 6732 O O . LYS A 1 71 ? -3.975 10.501 -13.659 1.00 0.00 376 LYS A O 4
ATOM 6751 N N . GLU A 1 72 ? -5.956 11.308 -12.955 1.00 0.00 377 GLU A N 4
ATOM 6752 C CA . GLU A 1 72 ? -5.440 12.478 -12.289 1.00 0.00 377 GLU A CA 4
ATOM 6753 C C . GLU A 1 72 ? -6.298 12.932 -11.084 1.00 0.00 377 GLU A C 4
ATOM 6754 O O . GLU A 1 72 ? -6.165 14.087 -10.667 1.00 0.00 377 GLU A O 4
ATOM 6766 N N . LYS A 1 73 ? -7.195 12.095 -10.517 1.00 0.00 378 LYS A N 4
ATOM 6767 C CA . LYS A 1 73 ? -8.194 12.558 -9.534 1.00 0.00 378 LYS A CA 4
ATOM 6768 C C . LYS A 1 73 ? -8.344 11.620 -8.355 1.00 0.00 378 LYS A C 4
ATOM 6769 O O . LYS A 1 73 ? -7.928 10.467 -8.415 1.00 0.00 378 LYS A O 4
ATOM 6788 N N . ILE A 1 74 ? -8.962 12.149 -7.300 1.00 0.00 379 ILE A N 4
ATOM 6789 C CA . ILE A 1 74 ? -8.968 11.622 -5.949 1.00 0.00 379 ILE A CA 4
ATOM 6790 C C . ILE A 1 74 ? -10.350 11.201 -5.464 1.00 0.00 379 ILE A C 4
ATOM 6791 O O . ILE A 1 74 ? -11.338 11.903 -5.691 1.00 0.00 379 ILE A O 4
ATOM 6807 N N . LEU A 1 75 ? -10.397 10.069 -4.753 1.00 0.00 380 LEU A N 4
ATOM 6808 C CA . LEU A 1 75 ? -11.576 9.554 -4.061 1.00 0.00 380 LEU A CA 4
ATOM 6809 C C . LEU A 1 75 ? -11.166 9.053 -2.685 1.00 0.00 380 LEU A C 4
ATOM 6810 O O . LEU A 1 75 ? -10.015 8.670 -2.484 1.00 0.00 380 LEU A O 4
ATOM 6826 N N . THR A 1 76 ? -12.111 9.015 -1.751 1.00 0.00 381 THR A N 4
ATOM 6827 C CA . THR A 1 76 ? -11.867 8.579 -0.389 1.00 0.00 381 THR A CA 4
ATOM 6828 C C . THR A 1 76 ? -13.087 7.799 0.103 1.00 0.00 381 THR A C 4
ATOM 6829 O O . THR A 1 76 ? -14.237 8.186 -0.130 1.00 0.00 381 THR A O 4
ATOM 6840 N N . ASP A 1 77 ? -12.815 6.677 0.764 1.00 0.00 382 ASP A N 4
ATOM 6841 C CA . ASP A 1 77 ? -13.805 5.846 1.460 1.00 0.00 382 ASP A CA 4
ATOM 6842 C C . ASP A 1 77 ? -13.142 5.118 2.645 1.00 0.00 382 ASP A C 4
ATOM 6843 O O . ASP A 1 77 ? -11.932 5.250 2.872 1.00 0.00 382 ASP A O 4
ATOM 6852 N N . SER A 1 78 ? -13.927 4.365 3.417 1.00 0.00 383 SER A N 4
ATOM 6853 C CA . SER A 1 78 ? -13.431 3.429 4.417 1.00 0.00 383 SER A CA 4
ATOM 6854 C C . SER A 1 78 ? -12.988 2.140 3.715 1.00 0.00 383 SER A C 4
ATOM 6855 O O . SER A 1 78 ? -13.542 1.776 2.672 1.00 0.00 383 SER A O 4
ATOM 6863 N N . TYR A 1 79 ? -12.051 1.424 4.340 1.00 0.00 384 TYR A N 4
ATOM 6864 C CA . TYR A 1 79 ? -11.543 0.127 3.917 1.00 0.00 384 TYR A CA 4
ATOM 6865 C C . TYR A 1 79 ? -11.178 -0.677 5.120 1.00 0.00 384 TYR A C 4
ATOM 6866 O O . TYR A 1 79 ? -11.300 -0.249 6.268 1.00 0.00 384 TYR A O 4
ATOM 6884 N N . LYS A 1 80 ? -10.732 -1.878 4.827 1.00 0.00 385 LYS A N 4
ATOM 6885 C CA . LYS A 1 80 ? -10.391 -2.846 5.831 1.00 0.00 385 LYS A CA 4
ATOM 6886 C C . LYS A 1 80 ? -9.216 -3.639 5.302 1.00 0.00 385 LYS A C 4
ATOM 6887 O O . LYS A 1 80 ? -9.200 -4.108 4.165 1.00 0.00 385 LYS A O 4
ATOM 6906 N N . PHE A 1 81 ? -8.187 -3.723 6.130 1.00 0.00 386 PHE A N 4
ATOM 6907 C CA . PHE A 1 81 ? -6.861 -4.180 5.749 1.00 0.00 386 PHE A CA 4
ATOM 6908 C C . PHE A 1 81 ? -6.301 -4.941 6.931 1.00 0.00 386 PHE A C 4
ATOM 6909 O O . PHE A 1 81 ? -6.878 -4.853 8.004 1.00 0.00 386 PHE A O 4
ATOM 6926 N N . ARG A 1 82 ? -5.213 -5.687 6.807 1.00 0.00 387 ARG A N 4
ATOM 6927 C CA . ARG A 1 82 ? -4.568 -6.202 8.043 1.00 0.00 387 ARG A CA 4
ATOM 6928 C C . ARG A 1 82 ? -3.290 -5.489 8.428 1.00 0.00 387 ARG A C 4
ATOM 6929 O O . ARG A 1 82 ? -3.317 -4.269 8.445 1.00 0.00 387 ARG A O 4
ATOM 6950 N N . ALA A 1 83 ? -2.255 -6.178 8.883 1.00 0.00 388 ALA A N 4
ATOM 6951 C CA . ALA A 1 83 ? -1.078 -5.635 9.529 1.00 0.00 388 ALA A CA 4
ATOM 6952 C C . ALA A 1 83 ? -0.102 -6.800 9.689 1.00 0.00 388 ALA A C 4
ATOM 6953 O O . ALA A 1 83 ? -0.489 -7.954 9.517 1.00 0.00 388 ALA A O 4
ATOM 6960 N N . LYS A 1 84 ? 1.145 -6.515 10.054 1.00 0.00 389 LYS A N 4
ATOM 6961 C CA . LYS A 1 84 ? 2.193 -7.506 10.293 1.00 0.00 389 LYS A CA 4
ATOM 6962 C C . LYS A 1 84 ? 1.737 -8.548 11.309 1.00 0.00 389 LYS A C 4
ATOM 6963 O O . LYS A 1 84 ? 1.893 -9.743 11.068 1.00 0.00 389 LYS A O 4
ATOM 6982 N N . ASP A 1 85 ? 1.165 -8.099 12.429 1.00 0.00 390 ASP A N 4
ATOM 6983 C CA . ASP A 1 85 ? 0.693 -9.010 13.479 1.00 0.00 390 ASP A CA 4
ATOM 6984 C C . ASP A 1 85 ? -0.718 -9.545 13.171 1.00 0.00 390 ASP A C 4
ATOM 6985 O O . ASP A 1 85 ? -1.255 -10.363 13.924 1.00 0.00 390 ASP A O 4
ATOM 6994 N N . GLY A 1 86 ? -1.340 -9.097 12.071 1.00 0.00 391 GLY A N 4
ATOM 6995 C CA . GLY A 1 86 ? -2.705 -9.421 11.716 1.00 0.00 391 GLY A CA 4
ATOM 6996 C C . GLY A 1 86 ? -3.606 -8.294 12.190 1.00 0.00 391 GLY A C 4
ATOM 6997 O O . GLY A 1 86 ? -3.728 -7.280 11.508 1.00 0.00 391 GLY A O 4
ATOM 7001 N N . SER A 1 87 ? -4.219 -8.450 13.359 1.00 0.00 392 SER A N 4
ATOM 7002 C CA . SER A 1 87 ? -5.066 -7.454 14.022 1.00 0.00 392 SER A CA 4
ATOM 7003 C C . SER A 1 87 ? -6.329 -7.024 13.245 1.00 0.00 392 SER A C 4
ATOM 7004 O O . SER A 1 87 ? -7.174 -6.357 13.838 1.00 0.00 392 SER A O 4
ATOM 7012 N N . PHE A 1 88 ? -6.493 -7.436 11.976 1.00 0.00 393 PHE A N 4
ATOM 7013 C CA . PHE A 1 88 ? -7.634 -7.161 11.096 1.00 0.00 393 PHE A CA 4
ATOM 7014 C C . PHE A 1 88 ? -8.082 -5.697 11.211 1.00 0.00 393 PHE A C 4
ATOM 7015 O O . PHE A 1 88 ? -9.112 -5.371 11.806 1.00 0.00 393 PHE A O 4
ATOM 7032 N N . VAL A 1 89 ? -7.239 -4.814 10.672 1.00 0.00 394 VAL A N 4
ATOM 7033 C CA . VAL A 1 89 ? -7.331 -3.376 10.839 1.00 0.00 394 VAL A CA 4
ATOM 7034 C C . VAL A 1 89 ? -8.495 -2.804 10.009 1.00 0.00 394 VAL A C 4
ATOM 7035 O O . VAL A 1 89 ? -8.932 -3.402 9.023 1.00 0.00 394 VAL A O 4
ATOM 7048 N N . THR A 1 90 ? -8.976 -1.611 10.371 1.00 0.00 395 THR A N 4
ATOM 7049 C CA . THR A 1 90 ? -9.873 -0.842 9.515 1.00 0.00 395 THR A CA 4
ATOM 7050 C C . THR A 1 90 ? -9.025 0.327 9.033 1.00 0.00 395 THR A C 4
ATOM 7051 O O . THR A 1 90 ? -8.295 0.934 9.813 1.00 0.00 395 THR A O 4
ATOM 7062 N N . LEU A 1 91 ? -9.069 0.612 7.739 1.00 0.00 396 LEU A N 4
ATOM 7063 C CA . LEU A 1 91 ? -8.272 1.636 7.095 1.00 0.00 396 LEU A CA 4
ATOM 7064 C C . LEU A 1 91 ? -9.256 2.693 6.624 1.00 0.00 396 LEU A C 4
ATOM 7065 O O . LEU A 1 91 ? -10.454 2.446 6.488 1.00 0.00 396 LEU A O 4
ATOM 7081 N N . LYS A 1 92 ? -8.769 3.890 6.370 1.00 0.00 397 LYS A N 4
ATOM 7082 C CA . LYS A 1 92 ? -9.589 5.004 5.935 1.00 0.00 397 LYS A CA 4
ATOM 7083 C C . LYS A 1 92 ? -8.608 5.746 5.048 1.00 0.00 397 LYS A C 4
ATOM 7084 O O . LYS A 1 92 ? -7.524 6.084 5.528 1.00 0.00 397 LYS A O 4
ATOM 7103 N N . SER A 1 93 ? -8.913 5.923 3.766 1.00 0.00 398 SER A N 4
ATOM 7104 C CA . SER A 1 93 ? -7.870 6.304 2.824 1.00 0.00 398 SER A CA 4
ATOM 7105 C C . SER A 1 93 ? -8.382 7.201 1.716 1.00 0.00 398 SER A C 4
ATOM 7106 O O . SER A 1 93 ? -9.592 7.316 1.503 1.00 0.00 398 SER A O 4
ATOM 7114 N N . GLN A 1 94 ? -7.448 7.822 1.001 1.00 0.00 399 GLN A N 4
ATOM 7115 C CA . GLN A 1 94 ? -7.692 8.716 -0.108 1.00 0.00 399 GLN A CA 4
ATOM 7116 C C . GLN A 1 94 ? -6.691 8.302 -1.188 1.00 0.00 399 GLN A C 4
ATOM 7117 O O . GLN A 1 94 ? -5.491 8.227 -0.911 1.00 0.00 399 GLN A O 4
ATOM 7131 N N . TRP A 1 95 ? -7.167 8.032 -2.403 1.00 0.00 400 TRP A N 4
ATOM 7132 C CA . TRP A 1 95 ? -6.327 7.542 -3.485 1.00 0.00 400 TRP A CA 4
ATOM 7133 C C . TRP A 1 95 ? -6.559 8.412 -4.708 1.00 0.00 400 TRP A C 4
ATOM 7134 O O . TRP A 1 95 ? -7.712 8.699 -5.044 1.00 0.00 400 TRP A O 4
ATOM 7155 N N . PHE A 1 96 ? -5.481 8.801 -5.379 1.00 0.00 401 PHE A N 4
ATOM 7156 C CA . PHE A 1 96 ? -5.471 9.709 -6.503 1.00 0.00 401 PHE A CA 4
ATOM 7157 C C . PHE A 1 96 ? -4.710 9.075 -7.652 1.00 0.00 401 PHE A C 4
ATOM 7158 O O . PHE A 1 96 ? -3.571 8.636 -7.496 1.00 0.00 401 PHE A O 4
ATOM 7175 N N . SER A 1 97 ? -5.362 8.963 -8.803 1.00 0.00 402 SER A N 4
ATOM 7176 C CA . SER A 1 97 ? -4.737 8.411 -9.988 1.00 0.00 402 SER A CA 4
ATOM 7177 C C . SER A 1 97 ? -3.577 9.317 -10.431 1.00 0.00 402 SER A C 4
ATOM 7178 O O . SER A 1 97 ? -3.617 10.536 -10.233 1.00 0.00 402 SER A O 4
ATOM 7186 N N . PHE A 1 98 ? -2.544 8.721 -11.032 1.00 0.00 403 PHE A N 4
ATOM 7187 C CA . PHE A 1 98 ? -1.332 9.391 -11.466 1.00 0.00 403 PHE A CA 4
ATOM 7188 C C . PHE A 1 98 ? -1.017 8.921 -12.878 1.00 0.00 403 PHE A C 4
ATOM 7189 O O . PHE A 1 98 ? -0.713 7.745 -13.138 1.00 0.00 403 PHE A O 4
ATOM 7206 N N . THR A 1 99 ? -1.131 9.874 -13.795 1.00 0.00 404 THR A N 4
ATOM 7207 C CA . THR A 1 99 ? -0.692 9.720 -15.156 1.00 0.00 404 THR A CA 4
ATOM 7208 C C . THR A 1 99 ? 0.834 9.876 -15.214 1.00 0.00 404 THR A C 4
ATOM 7209 O O . THR A 1 99 ? 1.443 10.532 -14.369 1.00 0.00 404 THR A O 4
ATOM 7220 N N . ASN A 1 100 ? 1.441 9.251 -16.229 1.00 0.00 405 ASN A N 4
ATOM 7221 C CA . ASN A 1 100 ? 2.896 9.194 -16.446 1.00 0.00 405 ASN A CA 4
ATOM 7222 C C . ASN A 1 100 ? 3.460 10.618 -16.600 1.00 0.00 405 ASN A C 4
ATOM 7223 O O . ASN A 1 100 ? 4.601 10.865 -16.215 1.00 0.00 405 ASN A O 4
ATOM 7234 N N . PRO A 1 101 ? 2.633 11.563 -17.072 1.00 0.00 406 PRO A N 4
ATOM 7235 C CA . PRO A 1 101 ? 2.283 11.638 -18.477 1.00 0.00 406 PRO A CA 4
ATOM 7236 C C . PRO A 1 101 ? 3.537 11.883 -19.368 1.00 0.00 406 PRO A C 4
ATOM 7237 O O . PRO A 1 101 ? 3.750 12.981 -19.882 1.00 0.00 406 PRO A O 4
ATOM 7248 N N . ASP A 1 102 ? 4.297 10.823 -19.673 1.00 0.00 407 ASP A N 4
ATOM 7249 C CA . ASP A 1 102 ? 5.007 10.742 -20.962 1.00 0.00 407 ASP A CA 4
ATOM 7250 C C . ASP A 1 102 ? 4.058 10.417 -22.105 1.00 0.00 407 ASP A C 4
ATOM 7251 O O . ASP A 1 102 ? 4.294 10.819 -23.247 1.00 0.00 407 ASP A O 4
ATOM 7260 N N . THR A 1 103 ? 2.944 9.765 -21.778 1.00 0.00 408 THR A N 4
ATOM 7261 C CA . THR A 1 103 ? 2.022 9.200 -22.750 1.00 0.00 408 THR A CA 4
ATOM 7262 C C . THR A 1 103 ? 0.560 9.592 -22.475 1.00 0.00 408 THR A C 4
ATOM 7263 O O . THR A 1 103 ? -0.340 9.208 -23.227 1.00 0.00 408 THR A O 4
ATOM 7274 N N . LYS A 1 104 ? 0.323 10.318 -21.369 1.00 0.00 409 LYS A N 4
ATOM 7275 C CA . LYS A 1 104 ? -0.997 10.608 -20.797 1.00 0.00 409 LYS A CA 4
ATOM 7276 C C . LYS A 1 104 ? -1.785 9.334 -20.456 1.00 0.00 409 LYS A C 4
ATOM 7277 O O . LYS A 1 104 ? -3.012 9.346 -20.479 1.00 0.00 409 LYS A O 4
ATOM 7296 N N . GLU A 1 105 ? -1.116 8.231 -20.125 1.00 0.00 410 GLU A N 4
ATOM 7297 C CA . GLU A 1 105 ? -1.772 7.027 -19.610 1.00 0.00 410 GLU A CA 4
ATOM 7298 C C . GLU A 1 105 ? -1.924 7.124 -18.107 1.00 0.00 410 GLU A C 4
ATOM 7299 O O . GLU A 1 105 ? -1.136 7.815 -17.472 1.00 0.00 410 GLU A O 4
ATOM 7311 N N . LEU A 1 106 ? -2.893 6.413 -17.531 1.00 0.00 411 LEU A N 4
ATOM 7312 C CA . LEU A 1 106 ? -2.927 6.190 -16.099 1.00 0.00 411 LEU A CA 4
ATOM 7313 C C . LEU A 1 106 ? -1.845 5.143 -15.884 1.00 0.00 411 LEU A C 4
ATOM 7314 O O . LEU A 1 106 ? -1.942 4.017 -16.378 1.00 0.00 411 LEU A O 4
ATOM 7330 N N . GLU A 1 107 ? -0.795 5.558 -15.199 1.00 0.00 412 GLU A N 4
ATOM 7331 C CA . GLU A 1 107 ? 0.420 4.778 -15.027 1.00 0.00 412 GLU A CA 4
ATOM 7332 C C . GLU A 1 107 ? 0.305 4.033 -13.691 1.00 0.00 412 GLU A C 4
ATOM 7333 O O . GLU A 1 107 ? 0.450 2.807 -13.663 1.00 0.00 412 GLU A O 4
ATOM 7345 N N . TYR A 1 108 ? -0.106 4.715 -12.610 1.00 0.00 413 TYR A N 4
ATOM 7346 C CA . TYR A 1 108 ? -0.401 4.066 -11.328 1.00 0.00 413 TYR A CA 4
ATOM 7347 C C . TYR A 1 108 ? -1.285 4.987 -10.504 1.00 0.00 413 TYR A C 4
ATOM 7348 O O . TYR A 1 108 ? -1.640 6.079 -10.932 1.00 0.00 413 TYR A O 4
ATOM 7366 N N . ILE A 1 109 ? -1.666 4.550 -9.317 1.00 0.00 414 ILE A N 4
ATOM 7367 C CA . ILE A 1 109 ? -2.331 5.385 -8.333 1.00 0.00 414 ILE A CA 4
ATOM 7368 C C . ILE A 1 109 ? -1.270 5.772 -7.303 1.00 0.00 414 ILE A C 4
ATOM 7369 O O . ILE A 1 109 ? -0.240 5.116 -7.142 1.00 0.00 414 ILE A O 4
ATOM 7385 N N . VAL A 1 110 ? -1.548 6.850 -6.597 1.00 0.00 415 VAL A N 4
ATOM 7386 C CA . VAL A 1 110 ? -0.763 7.380 -5.480 1.00 0.00 415 VAL A CA 4
ATOM 7387 C C . VAL A 1 110 ? -1.778 7.668 -4.385 1.00 0.00 415 VAL A C 4
ATOM 7388 O O . VAL A 1 110 ? -2.944 7.922 -4.686 1.00 0.00 415 VAL A O 4
ATOM 7401 N N . SER A 1 111 ? -1.404 7.550 -3.118 1.00 0.00 416 SER A N 4
ATOM 7402 C CA . SER A 1 111 ? -2.424 7.548 -2.078 1.00 0.00 416 SER A CA 4
ATOM 7403 C C . SER A 1 111 ? -1.879 7.717 -0.679 1.00 0.00 416 SER A C 4
ATOM 7404 O O . SER A 1 111 ? -0.684 7.528 -0.440 1.00 0.00 416 SER A O 4
ATOM 7412 N N . VAL A 1 112 ? -2.783 8.026 0.248 1.00 0.00 417 VAL A N 4
ATOM 7413 C CA . VAL A 1 112 ? -2.481 8.060 1.664 1.00 0.00 417 VAL A CA 4
ATOM 7414 C C . VAL A 1 112 ? -3.654 7.495 2.440 1.00 0.00 417 VAL A C 4
ATOM 7415 O O . VAL A 1 112 ? -4.823 7.686 2.084 1.00 0.00 417 VAL A O 4
ATOM 7428 N N . ASN A 1 113 ? -3.323 6.800 3.526 1.00 0.00 418 ASN A N 4
ATOM 7429 C CA . ASN A 1 113 ? -4.185 5.885 4.209 1.00 0.00 418 ASN A CA 4
ATOM 7430 C C . ASN A 1 113 ? -3.935 6.126 5.671 1.00 0.00 418 ASN A C 4
ATOM 7431 O O . ASN A 1 113 ? -2.835 6.523 6.068 1.00 0.00 418 ASN A O 4
ATOM 7442 N N . THR A 1 114 ? -4.908 5.786 6.488 1.00 0.00 419 THR A N 4
ATOM 7443 C CA . THR A 1 114 ? -4.738 5.817 7.921 1.00 0.00 419 THR A CA 4
ATOM 7444 C C . THR A 1 114 ? -5.511 4.638 8.491 1.00 0.00 419 THR A C 4
ATOM 7445 O O . THR A 1 114 ? -6.208 3.959 7.732 1.00 0.00 419 THR A O 4
ATOM 7456 N N . LEU A 1 115 ? -5.421 4.375 9.796 1.00 0.00 420 LEU A N 4
ATOM 7457 C CA . LEU A 1 115 ? -6.101 3.228 10.378 1.00 0.00 420 LEU A CA 4
ATOM 7458 C C . LEU A 1 115 ? -6.786 3.544 11.693 1.00 0.00 420 LEU A C 4
ATOM 7459 O O . LEU A 1 115 ? -6.483 4.531 12.365 1.00 0.00 420 LEU A O 4
ATOM 7475 N N . VAL A 1 116 ? -7.746 2.686 12.007 1.00 0.00 421 VAL A N 4
ATOM 7476 C CA . VAL A 1 116 ? -8.695 2.770 13.098 1.00 0.00 421 VAL A CA 4
ATOM 7477 C C . VAL A 1 116 ? -9.010 1.318 13.494 1.00 0.00 421 VAL A C 4
ATOM 7478 O O . VAL A 1 116 ? -8.893 0.410 12.668 1.00 0.00 421 VAL A O 4
ATOM 7491 N N . LEU A 1 117 ? -9.406 1.079 14.749 1.00 0.00 422 LEU A N 4
ATOM 7492 C CA . LEU A 1 117 ? -9.792 -0.266 15.193 1.00 0.00 422 LEU A CA 4
ATOM 7493 C C . LEU A 1 117 ? -11.080 -0.715 14.487 1.00 0.00 422 LEU A C 4
ATOM 7494 O O . LEU A 1 117 ? -11.246 -1.894 14.175 1.00 0.00 422 LEU A O 4
ATOM 7510 N N . GLY A 1 118 ? -11.976 0.237 14.216 1.00 0.00 423 GLY A N 4
ATOM 7511 C CA . GLY A 1 118 ? -13.260 0.028 13.572 1.00 0.00 423 GLY A CA 4
ATOM 7512 C C . GLY A 1 118 ? -14.070 1.325 13.562 1.00 0.00 423 GLY A C 4
ATOM 7513 O O . GLY A 1 118 ? -13.641 2.334 14.131 1.00 0.00 423 GLY A O 4
ATOM 7517 N N . HIS A 1 119 ? -15.229 1.307 12.902 1.00 0.00 424 HIS A N 4
ATOM 7518 C CA . HIS A 1 119 ? -16.175 2.423 12.925 1.00 0.00 424 HIS A CA 4
ATOM 7519 C C . HIS A 1 119 ? -16.813 2.549 14.313 1.00 0.00 424 HIS A C 4
ATOM 7520 O O . HIS A 1 119 ? -16.866 1.576 15.077 1.00 0.00 424 HIS A O 4
ATOM 7534 N N . SER A 1 120 ? -17.320 3.743 14.629 1.00 0.00 425 SER A N 4
ATOM 7535 C CA . SER A 1 120 ? -18.089 4.004 15.843 1.00 0.00 425 SER A CA 4
ATOM 7536 C C . SER A 1 120 ? -19.402 3.199 15.844 1.00 0.00 425 SER A C 4
ATOM 7537 O O . SER A 1 120 ? -19.911 2.811 14.784 1.00 0.00 425 SER A O 4
ATOM 7545 N N . GLU A 1 121 ? -19.978 2.988 17.029 1.00 0.00 426 GLU A N 4
ATOM 7546 C CA . GLU A 1 121 ? -21.266 2.336 17.244 1.00 0.00 426 GLU A CA 4
ATOM 7547 C C . GLU A 1 121 ? -21.900 2.990 18.473 1.00 0.00 426 GLU A C 4
ATOM 7548 O O . GLU A 1 121 ? -23.093 3.364 18.405 1.00 0.00 426 GLU A O 4
ATOM 7561 N N . ASN A 1 4 ? -8.151 19.167 28.790 1.00 0.00 309 ASN A N 5
ATOM 7562 C CA . ASN A 1 4 ? -6.710 19.540 28.797 1.00 0.00 309 ASN A CA 5
ATOM 7563 C C . ASN A 1 4 ? -5.890 18.528 27.996 1.00 0.00 309 ASN A C 5
ATOM 7564 O O . ASN A 1 4 ? -5.997 17.321 28.232 1.00 0.00 309 ASN A O 5
ATOM 7575 N N . SER A 1 5 ? -5.090 19.003 27.034 1.00 0.00 310 SER A N 5
ATOM 7576 C CA . SER A 1 5 ? -4.247 18.169 26.181 1.00 0.00 310 SER A CA 5
ATOM 7577 C C . SER A 1 5 ? -3.282 17.326 27.029 1.00 0.00 310 SER A C 5
ATOM 7578 O O . SER A 1 5 ? -2.654 17.833 27.964 1.00 0.00 310 SER A O 5
ATOM 7586 N N . GLY A 1 6 ? -3.163 16.039 26.695 1.00 0.00 311 GLY A N 5
ATOM 7587 C CA . GLY A 1 6 ? -2.339 15.081 27.423 1.00 0.00 311 GLY A CA 5
ATOM 7588 C C . GLY A 1 6 ? -2.180 13.754 26.678 1.00 0.00 311 GLY A C 5
ATOM 7589 O O . GLY A 1 6 ? -2.117 12.695 27.305 1.00 0.00 311 GLY A O 5
ATOM 7593 N N . GLU A 1 7 ? -2.171 13.800 25.342 1.00 0.00 312 GLU A N 5
ATOM 7594 C CA . GLU A 1 7 ? -2.065 12.643 24.458 1.00 0.00 312 GLU A CA 5
ATOM 7595 C C . GLU A 1 7 ? -1.352 13.098 23.175 1.00 0.00 312 GLU A C 5
ATOM 7596 O O . GLU A 1 7 ? -1.409 14.281 22.818 1.00 0.00 312 GLU A O 5
ATOM 7608 N N . ILE A 1 8 ? -0.681 12.171 22.485 1.00 0.00 313 ILE A N 5
ATOM 7609 C CA . ILE A 1 8 ? -0.008 12.394 21.208 1.00 0.00 313 ILE A CA 5
ATOM 7610 C C . ILE A 1 8 ? -0.037 11.058 20.441 1.00 0.00 313 ILE A C 5
ATOM 7611 O O . ILE A 1 8 ? -0.431 10.028 21.000 1.00 0.00 313 ILE A O 5
ATOM 7627 N N . ASN A 1 9 ? 0.370 11.058 19.166 1.00 0.00 314 ASN A N 5
ATOM 7628 C CA . ASN A 1 9 ? 0.265 9.899 18.268 1.00 0.00 314 ASN A CA 5
ATOM 7629 C C . ASN A 1 9 ? 1.472 9.814 17.325 1.00 0.00 314 ASN A C 5
ATOM 7630 O O . ASN A 1 9 ? 1.355 9.325 16.202 1.00 0.00 314 ASN A O 5
ATOM 7641 N N . VAL A 1 10 ? 2.636 10.317 17.753 1.00 0.00 315 VAL A N 5
ATOM 7642 C CA . VAL A 1 10 ? 3.859 10.261 16.955 1.00 0.00 315 VAL A CA 5
ATOM 7643 C C . VAL A 1 10 ? 4.403 8.825 16.913 1.00 0.00 315 VAL A C 5
ATOM 7644 O O . VAL A 1 10 ? 5.216 8.401 17.736 1.00 0.00 315 VAL A O 5
ATOM 7657 N N . LYS A 1 11 ? 3.934 8.069 15.924 1.00 0.00 316 LYS A N 5
ATOM 7658 C CA . LYS A 1 11 ? 4.473 6.764 15.539 1.00 0.00 316 LYS A CA 5
ATOM 7659 C C . LYS A 1 11 ? 4.572 6.643 14.039 1.00 0.00 316 LYS A C 5
ATOM 7660 O O . LYS A 1 11 ? 5.518 6.027 13.561 1.00 0.00 316 LYS A O 5
ATOM 7679 N N . PRO A 1 12 ? 3.803 7.455 13.312 1.00 0.00 317 PRO A N 5
ATOM 7680 C CA . PRO A 1 12 ? 2.357 7.486 13.330 1.00 0.00 317 PRO A CA 5
ATOM 7681 C C . PRO A 1 12 ? 1.793 6.158 12.761 1.00 0.00 317 PRO A C 5
ATOM 7682 O O . PRO A 1 12 ? 2.476 5.137 12.669 1.00 0.00 317 PRO A O 5
ATOM 7693 N N . THR A 1 13 ? 0.513 6.187 12.399 1.00 0.00 318 THR A N 5
ATOM 7694 C CA . THR A 1 13 ? -0.352 5.009 12.399 1.00 0.00 318 THR A CA 5
ATOM 7695 C C . THR A 1 13 ? -1.256 5.185 11.166 1.00 0.00 318 THR A C 5
ATOM 7696 O O . THR A 1 13 ? -2.482 5.091 11.190 1.00 0.00 318 THR A O 5
ATOM 7707 N N . GLU A 1 14 ? -0.559 5.492 10.076 1.00 0.00 319 GLU A N 5
ATOM 7708 C CA . GLU A 1 14 ? -0.969 5.873 8.741 1.00 0.00 319 GLU A CA 5
ATOM 7709 C C . GLU A 1 14 ? 0.172 5.417 7.828 1.00 0.00 319 GLU A C 5
ATOM 7710 O O . GLU A 1 14 ? 1.269 5.163 8.332 1.00 0.00 319 GLU A O 5
ATOM 7722 N N . PHE A 1 15 ? -0.048 5.301 6.521 1.00 0.00 320 PHE A N 5
ATOM 7723 C CA . PHE A 1 15 ? 1.058 5.140 5.588 1.00 0.00 320 PHE A CA 5
ATOM 7724 C C . PHE A 1 15 ? 0.709 5.853 4.296 1.00 0.00 320 PHE A C 5
ATOM 7725 O O . PHE A 1 15 ? -0.463 6.087 3.985 1.00 0.00 320 PHE A O 5
ATOM 7742 N N . ILE A 1 16 ? 1.736 6.200 3.532 1.00 0.00 321 ILE A N 5
ATOM 7743 C CA . ILE A 1 16 ? 1.571 6.756 2.201 1.00 0.00 321 ILE A CA 5
ATOM 7744 C C . ILE A 1 16 ? 2.246 5.789 1.240 1.00 0.00 321 ILE A C 5
ATOM 7745 O O . ILE A 1 16 ? 3.102 4.978 1.625 1.00 0.00 321 ILE A O 5
ATOM 7761 N N . THR A 1 17 ? 1.824 5.834 -0.013 1.00 0.00 322 THR A N 5
ATOM 7762 C CA . THR A 1 17 ? 2.156 4.774 -0.933 1.00 0.00 322 THR A CA 5
ATOM 7763 C C . THR A 1 17 ? 1.854 5.178 -2.371 1.00 0.00 322 THR A C 5
ATOM 7764 O O . THR A 1 17 ? 1.114 6.130 -2.633 1.00 0.00 322 THR A O 5
ATOM 7775 N N . ARG A 1 18 ? 2.402 4.414 -3.314 1.00 0.00 323 ARG A N 5
ATOM 7776 C CA . ARG A 1 18 ? 1.959 4.440 -4.709 1.00 0.00 323 ARG A CA 5
ATOM 7777 C C . ARG A 1 18 ? 1.593 3.001 -5.027 1.00 0.00 323 ARG A C 5
ATOM 7778 O O . ARG A 1 18 ? 2.318 2.087 -4.625 1.00 0.00 323 ARG A O 5
ATOM 7799 N N . PHE A 1 19 ? 0.509 2.770 -5.756 1.00 0.00 324 PHE A N 5
ATOM 7800 C CA . PHE A 1 19 ? 0.098 1.432 -6.122 1.00 0.00 324 PHE A CA 5
ATOM 7801 C C . PHE A 1 19 ? -0.432 1.525 -7.536 1.00 0.00 324 PHE A C 5
ATOM 7802 O O . PHE A 1 19 ? -1.193 2.425 -7.890 1.00 0.00 324 PHE A O 5
ATOM 7819 N N . ALA A 1 20 ? 0.098 0.658 -8.386 1.00 0.00 325 ALA A N 5
ATOM 7820 C CA . ALA A 1 20 ? -0.364 0.557 -9.759 1.00 0.00 325 ALA A CA 5
ATOM 7821 C C . ALA A 1 20 ? -1.728 -0.131 -9.764 1.00 0.00 325 ALA A C 5
ATOM 7822 O O . ALA A 1 20 ? -2.185 -0.687 -8.764 1.00 0.00 325 ALA A O 5
ATOM 7829 N N . VAL A 1 21 ? -2.374 -0.131 -10.931 1.00 0.00 326 VAL A N 5
ATOM 7830 C CA . VAL A 1 21 ? -3.683 -0.788 -11.071 1.00 0.00 326 VAL A CA 5
ATOM 7831 C C . VAL A 1 21 ? -3.573 -2.320 -10.882 1.00 0.00 326 VAL A C 5
ATOM 7832 O O . VAL A 1 21 ? -4.584 -2.989 -10.684 1.00 0.00 326 VAL A O 5
ATOM 7845 N N . ASN A 1 22 ? -2.342 -2.861 -10.908 1.00 0.00 327 ASN A N 5
ATOM 7846 C CA . ASN A 1 22 ? -1.983 -4.249 -10.590 1.00 0.00 327 ASN A CA 5
ATOM 7847 C C . ASN A 1 22 ? -2.511 -4.756 -9.242 1.00 0.00 327 ASN A C 5
ATOM 7848 O O . ASN A 1 22 ? -2.514 -5.969 -9.027 1.00 0.00 327 ASN A O 5
ATOM 7859 N N . GLY A 1 23 ? -2.916 -3.876 -8.323 1.00 0.00 328 GLY A N 5
ATOM 7860 C CA . GLY A 1 23 ? -3.361 -4.303 -7.009 1.00 0.00 328 GLY A CA 5
ATOM 7861 C C . GLY A 1 23 ? -2.211 -4.753 -6.106 1.00 0.00 328 GLY A C 5
ATOM 7862 O O . GLY A 1 23 ? -2.416 -5.626 -5.263 1.00 0.00 328 GLY A O 5
ATOM 7866 N N . LYS A 1 24 ? -1.003 -4.198 -6.275 1.00 0.00 329 LYS A N 5
ATOM 7867 C CA . LYS A 1 24 ? 0.099 -4.331 -5.318 1.00 0.00 329 LYS A CA 5
ATOM 7868 C C . LYS A 1 24 ? 0.646 -2.946 -5.023 1.00 0.00 329 LYS A C 5
ATOM 7869 O O . LYS A 1 24 ? 0.743 -2.120 -5.936 1.00 0.00 329 LYS A O 5
ATOM 7888 N N . PHE A 1 25 ? 1.061 -2.696 -3.782 1.00 0.00 330 PHE A N 5
ATOM 7889 C CA . PHE A 1 25 ? 1.616 -1.403 -3.423 1.00 0.00 330 PHE A CA 5
ATOM 7890 C C . PHE A 1 25 ? 3.024 -1.321 -3.974 1.00 0.00 330 PHE A C 5
ATOM 7891 O O . PHE A 1 25 ? 3.983 -1.752 -3.342 1.00 0.00 330 PHE A O 5
ATOM 7908 N N . VAL A 1 26 ? 3.159 -0.842 -5.201 1.00 0.00 331 VAL A N 5
ATOM 7909 C CA . VAL A 1 26 ? 4.445 -0.803 -5.878 1.00 0.00 331 VAL A CA 5
ATOM 7910 C C . VAL A 1 26 ? 5.424 0.164 -5.184 1.00 0.00 331 VAL A C 5
ATOM 7911 O O . VAL A 1 26 ? 6.616 0.144 -5.480 1.00 0.00 331 VAL A O 5
ATOM 7924 N N . TYR A 1 27 ? 4.947 0.970 -4.229 1.00 0.00 332 TYR A N 5
ATOM 7925 C CA . TYR A 1 27 ? 5.784 1.716 -3.305 1.00 0.00 332 TYR A CA 5
ATOM 7926 C C . TYR A 1 27 ? 5.025 1.857 -2.000 1.00 0.00 332 TYR A C 5
ATOM 7927 O O . TYR A 1 27 ? 3.811 2.059 -2.020 1.00 0.00 332 TYR A O 5
ATOM 7945 N N . VAL A 1 28 ? 5.735 1.882 -0.882 1.00 0.00 333 VAL A N 5
ATOM 7946 C CA . VAL A 1 28 ? 5.163 2.242 0.398 1.00 0.00 333 VAL A CA 5
ATOM 7947 C C . VAL A 1 28 ? 6.230 2.943 1.251 1.00 0.00 333 VAL A C 5
ATOM 7948 O O . VAL A 1 28 ? 7.427 2.710 1.066 1.00 0.00 333 VAL A O 5
ATOM 7961 N N . ASP A 1 29 ? 5.788 3.760 2.205 1.00 0.00 334 ASP A N 5
ATOM 7962 C CA . ASP A 1 29 ? 6.643 4.519 3.126 1.00 0.00 334 ASP A CA 5
ATOM 7963 C C . ASP A 1 29 ? 6.919 3.768 4.444 1.00 0.00 334 ASP A C 5
ATOM 7964 O O . ASP A 1 29 ? 6.250 2.793 4.760 1.00 0.00 334 ASP A O 5
ATOM 7973 N N . GLN A 1 30 ? 7.889 4.223 5.242 1.00 0.00 335 GLN A N 5
ATOM 7974 C CA . GLN A 1 30 ? 8.291 3.615 6.517 1.00 0.00 335 GLN A CA 5
ATOM 7975 C C . GLN A 1 30 ? 7.237 3.760 7.638 1.00 0.00 335 GLN A C 5
ATOM 7976 O O . GLN A 1 30 ? 7.142 2.906 8.529 1.00 0.00 335 GLN A O 5
ATOM 7990 N N . ARG A 1 31 ? 6.351 4.765 7.605 1.00 0.00 336 ARG A N 5
ATOM 7991 C CA . ARG A 1 31 ? 5.233 4.710 8.545 1.00 0.00 336 ARG A CA 5
ATOM 7992 C C . ARG A 1 31 ? 4.387 3.473 8.216 1.00 0.00 336 ARG A C 5
ATOM 7993 O O . ARG A 1 31 ? 3.723 3.014 9.126 1.00 0.00 336 ARG A O 5
ATOM 8014 N N . ALA A 1 32 ? 4.478 2.827 7.034 1.00 0.00 337 ALA A N 5
ATOM 8015 C CA . ALA A 1 32 ? 3.908 1.477 6.852 1.00 0.00 337 ALA A CA 5
ATOM 8016 C C . ALA A 1 32 ? 4.503 0.468 7.851 1.00 0.00 337 ALA A C 5
ATOM 8017 O O . ALA A 1 32 ? 3.782 -0.345 8.440 1.00 0.00 337 ALA A O 5
ATOM 8024 N N . THR A 1 33 ? 5.806 0.563 8.117 1.00 0.00 338 THR A N 5
ATOM 8025 C CA . THR A 1 33 ? 6.475 -0.185 9.183 1.00 0.00 338 THR A CA 5
ATOM 8026 C C . THR A 1 33 ? 6.006 0.277 10.566 1.00 0.00 338 THR A C 5
ATOM 8027 O O . THR A 1 33 ? 6.162 -0.475 11.527 1.00 0.00 338 THR A O 5
ATOM 8038 N N . ALA A 1 34 ? 5.422 1.474 10.710 1.00 0.00 339 ALA A N 5
ATOM 8039 C CA . ALA A 1 34 ? 4.918 1.870 12.024 1.00 0.00 339 ALA A CA 5
ATOM 8040 C C . ALA A 1 34 ? 3.461 1.440 12.249 1.00 0.00 339 ALA A C 5
ATOM 8041 O O . ALA A 1 34 ? 3.125 0.890 13.295 1.00 0.00 339 ALA A O 5
ATOM 8048 N N . ILE A 1 35 ? 2.599 1.677 11.261 1.00 0.00 340 ILE A N 5
ATOM 8049 C CA . ILE A 1 35 ? 1.148 1.541 11.345 1.00 0.00 340 ILE A CA 5
ATOM 8050 C C . ILE A 1 35 ? 0.717 0.100 11.541 1.00 0.00 340 ILE A C 5
ATOM 8051 O O . ILE A 1 35 ? -0.035 -0.215 12.461 1.00 0.00 340 ILE A O 5
ATOM 8067 N N . LEU A 1 36 ? 1.174 -0.747 10.627 1.00 0.00 341 LEU A N 5
ATOM 8068 C CA . LEU A 1 36 ? 0.731 -2.123 10.466 1.00 0.00 341 LEU A CA 5
ATOM 8069 C C . LEU A 1 36 ? 1.949 -3.034 10.582 1.00 0.00 341 LEU A C 5
ATOM 8070 O O . LEU A 1 36 ? 1.821 -4.249 10.608 1.00 0.00 341 LEU A O 5
ATOM 8086 N N . GLY A 1 37 ? 3.135 -2.433 10.592 1.00 0.00 342 GLY A N 5
ATOM 8087 C CA . GLY A 1 37 ? 4.405 -3.105 10.789 1.00 0.00 342 GLY A CA 5
ATOM 8088 C C . GLY A 1 37 ? 4.781 -4.160 9.753 1.00 0.00 342 GLY A C 5
ATOM 8089 O O . GLY A 1 37 ? 5.589 -5.029 10.068 1.00 0.00 342 GLY A O 5
ATOM 8093 N N . TYR A 1 38 ? 4.254 -4.077 8.525 1.00 0.00 343 TYR A N 5
ATOM 8094 C CA . TYR A 1 38 ? 4.759 -4.878 7.412 1.00 0.00 343 TYR A CA 5
ATOM 8095 C C . TYR A 1 38 ? 5.454 -3.815 6.581 1.00 0.00 343 TYR A C 5
ATOM 8096 O O . TYR A 1 38 ? 4.931 -2.720 6.380 1.00 0.00 343 TYR A O 5
ATOM 8114 N N . LEU A 1 39 ? 6.699 -4.118 6.232 1.00 0.00 344 LEU A N 5
ATOM 8115 C CA . LEU A 1 39 ? 7.640 -3.113 5.801 1.00 0.00 344 LEU A CA 5
ATOM 8116 C C . LEU A 1 39 ? 7.263 -2.494 4.463 1.00 0.00 344 LEU A C 5
ATOM 8117 O O . LEU A 1 39 ? 6.540 -3.095 3.664 1.00 0.00 344 LEU A O 5
ATOM 8133 N N . PRO A 1 40 ? 8.108 -1.518 4.133 1.00 0.00 345 PRO A N 5
ATOM 8134 C CA . PRO A 1 40 ? 8.519 -1.456 2.711 1.00 0.00 345 PRO A CA 5
ATOM 8135 C C . PRO A 1 40 ? 9.306 -2.665 2.122 1.00 0.00 345 PRO A C 5
ATOM 8136 O O . PRO A 1 40 ? 10.339 -2.494 1.487 1.00 0.00 345 PRO A O 5
ATOM 8147 N N . GLN A 1 41 ? 8.745 -3.873 2.263 1.00 0.00 346 GLN A N 5
ATOM 8148 C CA . GLN A 1 41 ? 8.990 -5.071 1.450 1.00 0.00 346 GLN A CA 5
ATOM 8149 C C . GLN A 1 41 ? 7.842 -6.061 1.668 1.00 0.00 346 GLN A C 5
ATOM 8150 O O . GLN A 1 41 ? 7.472 -6.776 0.744 1.00 0.00 346 GLN A O 5
ATOM 8164 N N . GLU A 1 42 ? 7.259 -6.091 2.879 1.00 0.00 347 GLU A N 5
ATOM 8165 C CA . GLU A 1 42 ? 6.107 -6.954 3.172 1.00 0.00 347 GLU A CA 5
ATOM 8166 C C . GLU A 1 42 ? 4.802 -6.317 2.663 1.00 0.00 347 GLU A C 5
ATOM 8167 O O . GLU A 1 42 ? 3.791 -7.002 2.574 1.00 0.00 347 GLU A O 5
ATOM 8179 N N . LEU A 1 43 ? 4.817 -5.022 2.310 1.00 0.00 348 LEU A N 5
ATOM 8180 C CA . LEU A 1 43 ? 3.728 -4.367 1.576 1.00 0.00 348 LEU A CA 5
ATOM 8181 C C . LEU A 1 43 ? 4.220 -4.004 0.178 1.00 0.00 348 LEU A C 5
ATOM 8182 O O . LEU A 1 43 ? 3.459 -4.068 -0.785 1.00 0.00 348 LEU A O 5
ATOM 8198 N N . LEU A 1 44 ? 5.489 -3.593 0.065 1.00 0.00 349 LEU A N 5
ATOM 8199 C CA . LEU A 1 44 ? 6.057 -3.131 -1.195 1.00 0.00 349 LEU A CA 5
ATOM 8200 C C . LEU A 1 44 ? 6.062 -4.305 -2.172 1.00 0.00 349 LEU A C 5
ATOM 8201 O O . LEU A 1 44 ? 6.627 -5.351 -1.858 1.00 0.00 349 LEU A O 5
ATOM 8217 N N . GLY A 1 45 ? 5.430 -4.162 -3.337 1.00 0.00 350 GLY A N 5
ATOM 8218 C CA . GLY A 1 45 ? 5.353 -5.232 -4.321 1.00 0.00 350 GLY A CA 5
ATOM 8219 C C . GLY A 1 45 ? 4.433 -6.378 -3.892 1.00 0.00 350 GLY A C 5
ATOM 8220 O O . GLY A 1 45 ? 4.597 -7.496 -4.380 1.00 0.00 350 GLY A O 5
ATOM 8224 N N . THR A 1 46 ? 3.479 -6.108 -2.996 1.00 0.00 351 THR A N 5
ATOM 8225 C CA . THR A 1 46 ? 2.687 -7.146 -2.328 1.00 0.00 351 THR A CA 5
ATOM 8226 C C . THR A 1 46 ? 1.194 -6.839 -2.469 1.00 0.00 351 THR A C 5
ATOM 8227 O O . THR A 1 46 ? 0.786 -5.677 -2.488 1.00 0.00 351 THR A O 5
ATOM 8238 N N . SER A 1 47 ? 0.403 -7.901 -2.634 1.00 0.00 352 SER A N 5
ATOM 8239 C CA . SER A 1 47 ? -0.998 -7.900 -3.026 1.00 0.00 352 SER A CA 5
ATOM 8240 C C . SER A 1 47 ? -1.930 -7.169 -2.059 1.00 0.00 352 SER A C 5
ATOM 8241 O O . SER A 1 47 ? -2.404 -7.726 -1.064 1.00 0.00 352 SER A O 5
ATOM 8249 N N . CYS A 1 48 ? -2.253 -5.932 -2.434 1.00 0.00 353 CYS A N 5
ATOM 8250 C CA . CYS A 1 48 ? -3.246 -5.094 -1.815 1.00 0.00 353 CYS A CA 5
ATOM 8251 C C . CYS A 1 48 ? -4.526 -5.875 -1.520 1.00 0.00 353 CYS A C 5
ATOM 8252 O O . CYS A 1 48 ? -4.863 -6.035 -0.356 1.00 0.00 353 CYS A O 5
ATOM 8260 N N . TYR A 1 49 ? -5.230 -6.384 -2.541 1.00 0.00 354 TYR A N 5
ATOM 8261 C CA . TYR A 1 49 ? -6.574 -6.918 -2.339 1.00 0.00 354 TYR A CA 5
ATOM 8262 C C . TYR A 1 49 ? -6.549 -8.256 -1.596 1.00 0.00 354 TYR A C 5
ATOM 8263 O O . TYR A 1 49 ? -7.518 -8.602 -0.922 1.00 0.00 354 TYR A O 5
ATOM 8281 N N . GLU A 1 50 ? -5.433 -8.985 -1.657 1.00 0.00 355 GLU A N 5
ATOM 8282 C CA . GLU A 1 50 ? -5.230 -10.153 -0.816 1.00 0.00 355 GLU A CA 5
ATOM 8283 C C . GLU A 1 50 ? -5.162 -9.716 0.656 1.00 0.00 355 GLU A C 5
ATOM 8284 O O . GLU A 1 50 ? -5.686 -10.402 1.538 1.00 0.00 355 GLU A O 5
ATOM 8296 N N . TYR A 1 51 ? -4.535 -8.564 0.921 1.00 0.00 356 TYR A N 5
ATOM 8297 C CA . TYR A 1 51 ? -4.354 -8.023 2.259 1.00 0.00 356 TYR A CA 5
ATOM 8298 C C . TYR A 1 51 ? -5.529 -7.172 2.771 1.00 0.00 356 TYR A C 5
ATOM 8299 O O . TYR A 1 51 ? -5.515 -6.787 3.946 1.00 0.00 356 TYR A O 5
ATOM 8317 N N . PHE A 1 52 ? -6.556 -6.882 1.965 1.00 0.00 357 PHE A N 5
ATOM 8318 C CA . PHE A 1 52 ? -7.778 -6.315 2.495 1.00 0.00 357 PHE A CA 5
ATOM 8319 C C . PHE A 1 52 ? -8.667 -7.487 2.887 1.00 0.00 357 PHE A C 5
ATOM 8320 O O . PHE A 1 52 ? -8.484 -8.629 2.453 1.00 0.00 357 PHE A O 5
ATOM 8337 N N . HIS A 1 53 ? -9.608 -7.191 3.772 1.00 0.00 358 HIS A N 5
ATOM 8338 C CA . HIS A 1 53 ? -10.447 -8.203 4.390 1.00 0.00 358 HIS A CA 5
ATOM 8339 C C . HIS A 1 53 ? -11.399 -8.772 3.335 1.00 0.00 358 HIS A C 5
ATOM 8340 O O . HIS A 1 53 ? -11.698 -8.106 2.339 1.00 0.00 358 HIS A O 5
ATOM 8354 N N . GLN A 1 54 ? -11.927 -9.978 3.576 1.00 0.00 359 GLN A N 5
ATOM 8355 C CA . GLN A 1 54 ? -12.998 -10.522 2.748 1.00 0.00 359 GLN A CA 5
ATOM 8356 C C . GLN A 1 54 ? -14.208 -9.577 2.806 1.00 0.00 359 GLN A C 5
ATOM 8357 O O . GLN A 1 54 ? -14.462 -8.953 3.843 1.00 0.00 359 GLN A O 5
ATOM 8371 N N . ASP A 1 55 ? -14.971 -9.527 1.705 1.00 0.00 360 ASP A N 5
ATOM 8372 C CA . ASP A 1 55 ? -16.129 -8.645 1.528 1.00 0.00 360 ASP A CA 5
ATOM 8373 C C . ASP A 1 55 ? -15.790 -7.192 1.912 1.00 0.00 360 ASP A C 5
ATOM 8374 O O . ASP A 1 55 ? -16.458 -6.553 2.727 1.00 0.00 360 ASP A O 5
ATOM 8383 N N . ASP A 1 56 ? -14.678 -6.692 1.355 1.00 0.00 361 ASP A N 5
ATOM 8384 C CA . ASP A 1 56 ? -14.129 -5.364 1.573 1.00 0.00 361 ASP A CA 5
ATOM 8385 C C . ASP A 1 56 ? -13.007 -5.138 0.567 1.00 0.00 361 ASP A C 5
ATOM 8386 O O . ASP A 1 56 ? -12.949 -4.072 -0.029 1.00 0.00 361 ASP A O 5
ATOM 8395 N N . HIS A 1 57 ? -12.181 -6.150 0.260 1.00 0.00 362 HIS A N 5
ATOM 8396 C CA . HIS A 1 57 ? -11.255 -6.022 -0.862 1.00 0.00 362 HIS A CA 5
ATOM 8397 C C . HIS A 1 57 ? -11.999 -5.760 -2.171 1.00 0.00 362 HIS A C 5
ATOM 8398 O O . HIS A 1 57 ? -11.446 -5.060 -3.016 1.00 0.00 362 HIS A O 5
ATOM 8412 N N . ASN A 1 58 ? -13.248 -6.235 -2.355 1.00 0.00 363 ASN A N 5
ATOM 8413 C CA . ASN A 1 58 ? -13.985 -5.823 -3.552 1.00 0.00 363 ASN A CA 5
ATOM 8414 C C . ASN A 1 58 ? -14.309 -4.359 -3.429 1.00 0.00 363 ASN A C 5
ATOM 8415 O O . ASN A 1 58 ? -14.206 -3.646 -4.414 1.00 0.00 363 ASN A O 5
ATOM 8426 N N . ASN A 1 59 ? -14.743 -3.930 -2.240 1.00 0.00 364 ASN A N 5
ATOM 8427 C CA . ASN A 1 59 ? -15.161 -2.559 -2.027 1.00 0.00 364 ASN A CA 5
ATOM 8428 C C . ASN A 1 59 ? -13.990 -1.641 -2.398 1.00 0.00 364 ASN A C 5
ATOM 8429 O O . ASN A 1 59 ? -14.105 -0.777 -3.260 1.00 0.00 364 ASN A O 5
ATOM 8440 N N . LEU A 1 60 ? -12.828 -1.948 -1.826 1.00 0.00 365 LEU A N 5
ATOM 8441 C CA . LEU A 1 60 ? -11.531 -1.361 -2.088 1.00 0.00 365 LEU A CA 5
ATOM 8442 C C . LEU A 1 60 ? -11.194 -1.357 -3.577 1.00 0.00 365 LEU A C 5
ATOM 8443 O O . LEU A 1 60 ? -10.791 -0.328 -4.099 1.00 0.00 365 LEU A O 5
ATOM 8459 N N . THR A 1 61 ? -11.376 -2.473 -4.271 1.00 0.00 366 THR A N 5
ATOM 8460 C CA . THR A 1 61 ? -10.998 -2.620 -5.672 1.00 0.00 366 THR A CA 5
ATOM 8461 C C . THR A 1 61 ? -11.967 -1.821 -6.551 1.00 0.00 366 THR A C 5
ATOM 8462 O O . THR A 1 61 ? -11.596 -1.190 -7.541 1.00 0.00 366 THR A O 5
ATOM 8473 N N . ASP A 1 62 ? -13.240 -1.795 -6.183 1.00 0.00 367 ASP A N 5
ATOM 8474 C CA . ASP A 1 62 ? -14.252 -1.019 -6.876 1.00 0.00 367 ASP A CA 5
ATOM 8475 C C . ASP A 1 62 ? -13.975 0.468 -6.671 1.00 0.00 367 ASP A C 5
ATOM 8476 O O . ASP A 1 62 ? -14.159 1.283 -7.576 1.00 0.00 367 ASP A O 5
ATOM 8485 N N . LYS A 1 63 ? -13.410 0.813 -5.518 1.00 0.00 368 LYS A N 5
ATOM 8486 C CA . LYS A 1 63 ? -13.061 2.177 -5.161 1.00 0.00 368 LYS A CA 5
ATOM 8487 C C . LYS A 1 63 ? -11.773 2.609 -5.793 1.00 0.00 368 LYS A C 5
ATOM 8488 O O . LYS A 1 63 ? -11.719 3.711 -6.328 1.00 0.00 368 LYS A O 5
ATOM 8507 N N . HIS A 1 64 ? -10.743 1.788 -5.807 1.00 0.00 369 HIS A N 5
ATOM 8508 C CA . HIS A 1 64 ? -9.504 2.268 -6.360 1.00 0.00 369 HIS A CA 5
ATOM 8509 C C . HIS A 1 64 ? -9.636 2.243 -7.903 1.00 0.00 369 HIS A C 5
ATOM 8510 O O . HIS A 1 64 ? -9.019 3.082 -8.547 1.00 0.00 369 HIS A O 5
ATOM 8524 N N . LYS A 1 65 ? -10.497 1.407 -8.544 1.00 0.00 370 LYS A N 5
ATOM 8525 C CA . LYS A 1 65 ? -10.808 1.642 -9.971 1.00 0.00 370 LYS A CA 5
ATOM 8526 C C . LYS A 1 65 ? -11.644 2.885 -10.059 1.00 0.00 370 LYS A C 5
ATOM 8527 O O . LYS A 1 65 ? -11.478 3.614 -11.017 1.00 0.00 370 LYS A O 5
ATOM 8546 N N . ALA A 1 66 ? -12.517 3.154 -9.094 1.00 0.00 371 ALA A N 5
ATOM 8547 C CA . ALA A 1 66 ? -13.242 4.424 -9.113 1.00 0.00 371 ALA A CA 5
ATOM 8548 C C . ALA A 1 66 ? -12.246 5.592 -9.071 1.00 0.00 371 ALA A C 5
ATOM 8549 O O . ALA A 1 66 ? -12.552 6.659 -9.596 1.00 0.00 371 ALA A O 5
ATOM 8556 N N . VAL A 1 67 ? -11.038 5.377 -8.530 1.00 0.00 372 VAL A N 5
ATOM 8557 C CA . VAL A 1 67 ? -9.964 6.365 -8.602 1.00 0.00 372 VAL A CA 5
ATOM 8558 C C . VAL A 1 67 ? -9.342 6.311 -10.007 1.00 0.00 372 VAL A C 5
ATOM 8559 O O . VAL A 1 67 ? -9.225 7.343 -10.662 1.00 0.00 372 VAL A O 5
ATOM 8572 N N . LEU A 1 68 ? -8.968 5.122 -10.501 1.00 0.00 373 LEU A N 5
ATOM 8573 C CA . LEU A 1 68 ? -8.303 4.932 -11.797 1.00 0.00 373 LEU A CA 5
ATOM 8574 C C . LEU A 1 68 ? -9.137 5.471 -12.960 1.00 0.00 373 LEU A C 5
ATOM 8575 O O . LEU A 1 68 ? -8.580 5.997 -13.920 1.00 0.00 373 LEU A O 5
ATOM 8591 N N . GLN A 1 69 ? -10.457 5.332 -12.838 1.00 0.00 374 GLN A N 5
ATOM 8592 C CA . GLN A 1 69 ? -11.486 5.517 -13.849 1.00 0.00 374 GLN A CA 5
ATOM 8593 C C . GLN A 1 69 ? -11.225 6.804 -14.650 1.00 0.00 374 GLN A C 5
ATOM 8594 O O . GLN A 1 69 ? -11.153 6.782 -15.880 1.00 0.00 374 GLN A O 5
ATOM 8608 N N . SER A 1 70 ? -11.094 7.921 -13.922 1.00 0.00 375 SER A N 5
ATOM 8609 C CA . SER A 1 70 ? -11.051 9.269 -14.489 1.00 0.00 375 SER A CA 5
ATOM 8610 C C . SER A 1 70 ? -9.704 9.569 -15.167 1.00 0.00 375 SER A C 5
ATOM 8611 O O . SER A 1 70 ? -9.688 10.187 -16.231 1.00 0.00 375 SER A O 5
ATOM 8619 N N . LYS A 1 71 ? -8.597 9.132 -14.543 1.00 0.00 376 LYS A N 5
ATOM 8620 C CA . LYS A 1 71 ? -7.197 9.049 -14.991 1.00 0.00 376 LYS A CA 5
ATOM 8621 C C . LYS A 1 71 ? -6.336 10.051 -14.229 1.00 0.00 376 LYS A C 5
ATOM 8622 O O . LYS A 1 71 ? -5.124 9.852 -14.177 1.00 0.00 376 LYS A O 5
ATOM 8641 N N . GLU A 1 72 ? -6.933 11.056 -13.574 1.00 0.00 377 GLU A N 5
ATOM 8642 C CA . GLU A 1 72 ? -6.195 11.938 -12.681 1.00 0.00 377 GLU A CA 5
ATOM 8643 C C . GLU A 1 72 ? -7.108 12.740 -11.730 1.00 0.00 377 GLU A C 5
ATOM 8644 O O . GLU A 1 72 ? -7.231 13.963 -11.841 1.00 0.00 377 GLU A O 5
ATOM 8656 N N . LYS A 1 73 ? -7.775 12.067 -10.783 1.00 0.00 378 LYS A N 5
ATOM 8657 C CA . LYS A 1 73 ? -8.468 12.734 -9.676 1.00 0.00 378 LYS A CA 5
ATOM 8658 C C . LYS A 1 73 ? -8.472 11.872 -8.427 1.00 0.00 378 LYS A C 5
ATOM 8659 O O . LYS A 1 73 ? -7.880 10.798 -8.415 1.00 0.00 378 LYS A O 5
ATOM 8678 N N . ILE A 1 74 ? -9.128 12.359 -7.378 1.00 0.00 379 ILE A N 5
ATOM 8679 C CA . ILE A 1 74 ? -9.010 11.859 -6.021 1.00 0.00 379 ILE A CA 5
ATOM 8680 C C . ILE A 1 74 ? -10.368 11.449 -5.456 1.00 0.00 379 ILE A C 5
ATOM 8681 O O . ILE A 1 74 ? -11.361 12.159 -5.645 1.00 0.00 379 ILE A O 5
ATOM 8697 N N . LEU A 1 75 ? -10.395 10.316 -4.744 1.00 0.00 380 LEU A N 5
ATOM 8698 C CA . LEU A 1 75 ? -11.569 9.833 -4.007 1.00 0.00 380 LEU A CA 5
ATOM 8699 C C . LEU A 1 75 ? -11.129 9.411 -2.610 1.00 0.00 380 LEU A C 5
ATOM 8700 O O . LEU A 1 75 ? -9.993 8.966 -2.428 1.00 0.00 380 LEU A O 5
ATOM 8716 N N . THR A 1 76 ? -12.046 9.506 -1.644 1.00 0.00 381 THR A N 5
ATOM 8717 C CA . THR A 1 76 ? -11.809 9.167 -0.246 1.00 0.00 381 THR A CA 5
ATOM 8718 C C . THR A 1 76 ? -12.928 8.217 0.199 1.00 0.00 381 THR A C 5
ATOM 8719 O O . THR A 1 76 ? -14.110 8.525 0.018 1.00 0.00 381 THR A O 5
ATOM 8730 N N . ASP A 1 77 ? -12.562 7.056 0.752 1.00 0.00 382 ASP A N 5
ATOM 8731 C CA . ASP A 1 77 ? -13.506 6.047 1.270 1.00 0.00 382 ASP A CA 5
ATOM 8732 C C . ASP A 1 77 ? -12.849 5.184 2.365 1.00 0.00 382 ASP A C 5
ATOM 8733 O O . ASP A 1 77 ? -11.705 5.448 2.757 1.00 0.00 382 ASP A O 5
ATOM 8742 N N . SER A 1 78 ? -13.558 4.163 2.860 1.00 0.00 383 SER A N 5
ATOM 8743 C CA . SER A 1 78 ? -13.191 3.333 4.008 1.00 0.00 383 SER A CA 5
ATOM 8744 C C . SER A 1 78 ? -13.036 1.869 3.590 1.00 0.00 383 SER A C 5
ATOM 8745 O O . SER A 1 78 ? -13.821 1.356 2.783 1.00 0.00 383 SER A O 5
ATOM 8753 N N . TYR A 1 79 ? -12.055 1.192 4.191 1.00 0.00 384 TYR A N 5
ATOM 8754 C CA . TYR A 1 79 ? -11.662 -0.180 3.902 1.00 0.00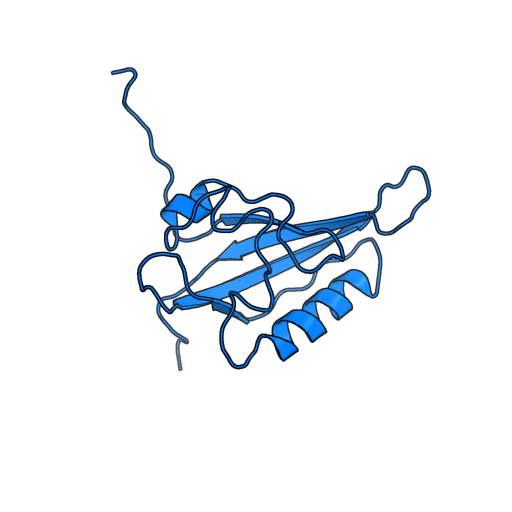 384 TYR A CA 5
ATOM 8755 C C . TYR A 1 79 ? -11.257 -0.857 5.191 1.00 0.00 384 TYR A C 5
ATOM 8756 O O . TYR A 1 79 ? -11.245 -0.271 6.272 1.00 0.00 384 TYR A O 5
ATOM 8774 N N . LYS A 1 80 ? -10.926 -2.124 5.076 1.00 0.00 385 LYS A N 5
ATOM 8775 C CA . LYS A 1 80 ? -10.679 -3.018 6.170 1.00 0.00 385 LYS A CA 5
ATOM 8776 C C . LYS A 1 80 ? -9.482 -3.787 5.673 1.00 0.00 385 LYS A C 5
ATOM 8777 O O . LYS A 1 80 ? -9.564 -4.508 4.682 1.00 0.00 385 LYS A O 5
ATOM 8796 N N . PHE A 1 81 ? -8.341 -3.569 6.307 1.00 0.00 386 PHE A N 5
ATOM 8797 C CA . PHE A 1 81 ? -7.059 -3.950 5.790 1.00 0.00 386 PHE A CA 5
ATOM 8798 C C . PHE A 1 81 ? -6.336 -4.678 6.882 1.00 0.00 386 PHE A C 5
ATOM 8799 O O . PHE A 1 81 ? -6.760 -4.663 8.043 1.00 0.00 386 PHE A O 5
ATOM 8816 N N . ARG A 1 82 ? -5.226 -5.290 6.532 1.00 0.00 387 ARG A N 5
ATOM 8817 C CA . ARG A 1 82 ? -4.458 -5.971 7.554 1.00 0.00 387 ARG A CA 5
ATOM 8818 C C . ARG A 1 82 ? -3.098 -5.335 7.753 1.00 0.00 387 ARG A C 5
ATOM 8819 O O . ARG A 1 82 ? -2.904 -4.161 7.474 1.00 0.00 387 ARG A O 5
ATOM 8840 N N . ALA A 1 83 ? -2.240 -6.076 8.411 1.00 0.00 388 ALA A N 5
ATOM 8841 C CA . ALA A 1 83 ? -1.004 -5.737 9.065 1.00 0.00 388 ALA A CA 5
ATOM 8842 C C . ALA A 1 83 ? -0.152 -6.980 9.260 1.00 0.00 388 ALA A C 5
ATOM 8843 O O . ALA A 1 83 ? -0.602 -8.090 8.999 1.00 0.00 388 ALA A O 5
ATOM 8850 N N . LYS A 1 84 ? 1.073 -6.805 9.747 1.00 0.00 389 LYS A N 5
ATOM 8851 C CA . LYS A 1 84 ? 2.047 -7.880 9.903 1.00 0.00 389 LYS A CA 5
ATOM 8852 C C . LYS A 1 84 ? 1.627 -8.863 10.990 1.00 0.00 389 LYS A C 5
ATOM 8853 O O . LYS A 1 84 ? 1.445 -10.044 10.714 1.00 0.00 389 LYS A O 5
ATOM 8872 N N . ASP A 1 85 ? 1.494 -8.369 12.222 1.00 0.00 390 ASP A N 5
ATOM 8873 C CA . ASP A 1 85 ? 1.382 -9.232 13.402 1.00 0.00 390 ASP A CA 5
ATOM 8874 C C . ASP A 1 85 ? 0.073 -10.018 13.445 1.00 0.00 390 ASP A C 5
ATOM 8875 O O . ASP A 1 85 ? 0.027 -11.109 14.020 1.00 0.00 390 ASP A O 5
ATOM 8884 N N . GLY A 1 86 ? -0.987 -9.484 12.827 1.00 0.00 391 GLY A N 5
ATOM 8885 C CA . GLY A 1 86 ? -2.308 -10.095 12.903 1.00 0.00 391 GLY A CA 5
ATOM 8886 C C . GLY A 1 86 ? -3.471 -9.113 12.771 1.00 0.00 391 GLY A C 5
ATOM 8887 O O . GLY A 1 86 ? -4.551 -9.517 12.355 1.00 0.00 391 GLY A O 5
ATOM 8891 N N . SER A 1 87 ? -3.234 -7.843 13.112 1.00 0.00 392 SER A N 5
ATOM 8892 C CA . SER A 1 87 ? -4.170 -6.734 13.221 1.00 0.00 392 SER A CA 5
ATOM 8893 C C . SER A 1 87 ? -5.006 -6.523 11.957 1.00 0.00 392 SER A C 5
ATOM 8894 O O . SER A 1 87 ? -4.675 -5.738 11.070 1.00 0.00 392 SER A O 5
ATOM 8902 N N . PHE A 1 88 ? -6.093 -7.273 11.876 1.00 0.00 393 PHE A N 5
ATOM 8903 C CA . PHE A 1 88 ? -7.177 -7.097 10.934 1.00 0.00 393 PHE A CA 5
ATOM 8904 C C . PHE A 1 88 ? -7.859 -5.799 11.374 1.00 0.00 393 PHE A C 5
ATOM 8905 O O . PHE A 1 88 ? -8.664 -5.798 12.306 1.00 0.00 393 PHE A O 5
ATOM 8922 N N . VAL A 1 89 ? -7.478 -4.683 10.751 1.00 0.00 394 VAL A N 5
ATOM 8923 C CA . VAL A 1 89 ? -7.829 -3.335 11.208 1.00 0.00 394 VAL A CA 5
ATOM 8924 C C . VAL A 1 89 ? -8.527 -2.547 10.090 1.00 0.00 394 VAL A C 5
ATOM 8925 O O . VAL A 1 89 ? -8.939 -3.140 9.090 1.00 0.00 394 VAL A O 5
ATOM 8938 N N . THR A 1 90 ? -8.750 -1.244 10.265 1.00 0.00 395 THR A N 5
ATOM 8939 C CA . THR A 1 90 ? -9.461 -0.444 9.272 1.00 0.00 395 THR A CA 5
ATOM 8940 C C . THR A 1 90 ? -8.421 0.228 8.395 1.00 0.00 395 THR A C 5
ATOM 8941 O O . THR A 1 90 ? -7.249 0.265 8.747 1.00 0.00 395 THR A O 5
ATOM 8952 N N . LEU A 1 91 ? -8.828 0.739 7.244 1.00 0.00 396 LEU A N 5
ATOM 8953 C CA . LEU A 1 91 ? -8.048 1.697 6.498 1.00 0.00 396 LEU A CA 5
ATOM 8954 C C . LEU A 1 91 ? -9.061 2.714 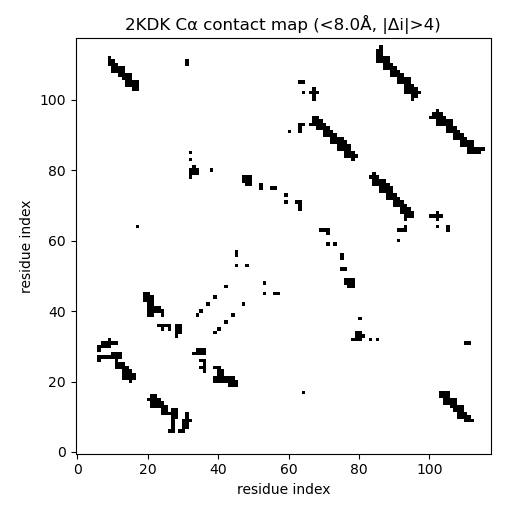5.992 1.00 0.00 396 LEU A C 5
ATOM 8955 O O . LEU A 1 91 ? -10.273 2.478 5.994 1.00 0.00 396 LEU A O 5
ATOM 8971 N N . LYS A 1 92 ? -8.601 3.888 5.621 1.00 0.00 397 LYS A N 5
ATOM 8972 C CA . LYS A 1 92 ? -9.414 5.059 5.412 1.00 0.00 397 LYS A CA 5
ATOM 8973 C C . LYS A 1 92 ? -8.435 5.860 4.597 1.00 0.00 397 LYS A C 5
ATOM 8974 O O . LYS A 1 92 ? -7.369 6.203 5.113 1.00 0.00 397 LYS A O 5
ATOM 8993 N N . SER A 1 93 ? -8.717 6.069 3.326 1.00 0.00 398 SER A N 5
ATOM 8994 C CA . SER A 1 93 ? -7.668 6.530 2.440 1.00 0.00 398 SER A CA 5
ATOM 8995 C C . SER A 1 93 ? -8.184 7.533 1.450 1.00 0.00 398 SER A C 5
ATOM 8996 O O . SER A 1 93 ? -9.381 7.576 1.175 1.00 0.00 398 SER A O 5
ATOM 9004 N N . GLN A 1 94 ? -7.247 8.285 0.886 1.00 0.00 399 GLN A N 5
ATOM 9005 C CA . GLN A 1 94 ? -7.483 9.203 -0.200 1.00 0.00 399 GLN A CA 5
ATOM 9006 C C . GLN A 1 94 ? -6.527 8.743 -1.286 1.00 0.00 399 GLN A C 5
ATOM 9007 O O . GLN A 1 94 ? -5.307 8.711 -1.069 1.00 0.00 399 GLN A O 5
ATOM 9021 N N . TRP A 1 95 ? -7.066 8.333 -2.429 1.00 0.00 400 TRP A N 5
ATOM 9022 C CA . TRP A 1 95 ? -6.260 7.812 -3.508 1.00 0.00 400 TRP A CA 5
ATOM 9023 C C . TRP A 1 95 ? -6.475 8.696 -4.730 1.00 0.00 400 TRP A C 5
ATOM 9024 O O . TRP A 1 95 ? -7.625 9.018 -5.052 1.00 0.00 400 TRP A O 5
ATOM 9045 N N . PHE A 1 96 ? -5.390 9.054 -5.412 1.00 0.00 401 PHE A N 5
ATOM 9046 C CA . PHE A 1 96 ? -5.367 9.992 -6.520 1.00 0.00 401 PHE A CA 5
ATOM 9047 C C . PHE A 1 96 ? -4.864 9.201 -7.723 1.00 0.00 401 PHE A C 5
ATOM 9048 O O . PHE A 1 96 ? -3.786 8.610 -7.651 1.00 0.00 401 PHE A O 5
ATOM 9065 N N . SER A 1 97 ? -5.598 9.154 -8.828 1.00 0.00 402 SER A N 5
ATOM 9066 C CA . SER A 1 97 ? -5.058 8.554 -10.036 1.00 0.00 402 SER A CA 5
ATOM 9067 C C . SER A 1 97 ? -3.906 9.412 -10.563 1.00 0.00 402 SER A C 5
ATOM 9068 O O . SER A 1 97 ? -3.860 10.626 -10.338 1.00 0.00 402 SER A O 5
ATOM 9076 N N . PHE A 1 98 ? -2.972 8.777 -11.270 1.00 0.00 403 PHE A N 5
ATOM 9077 C CA . PHE A 1 98 ? -1.748 9.403 -11.737 1.00 0.00 403 PHE A CA 5
ATOM 9078 C C . PHE A 1 98 ? -1.543 8.999 -13.184 1.00 0.00 403 PHE A C 5
ATOM 9079 O O . PHE A 1 98 ? -1.413 7.808 -13.498 1.00 0.00 403 PHE A O 5
ATOM 9096 N N . THR A 1 99 ? -1.502 10.002 -14.054 1.00 0.00 404 THR A N 5
ATOM 9097 C CA . THR A 1 99 ? -1.215 9.819 -15.461 1.00 0.00 404 THR A CA 5
ATOM 9098 C C . THR A 1 99 ? 0.296 9.965 -15.696 1.00 0.00 404 THR A C 5
ATOM 9099 O O . THR A 1 99 ? 1.004 10.608 -14.920 1.00 0.00 404 THR A O 5
ATOM 9110 N N . ASN A 1 100 ? 0.785 9.338 -16.774 1.00 0.00 405 ASN A N 5
ATOM 9111 C CA . ASN A 1 100 ? 2.206 9.269 -17.144 1.00 0.00 405 ASN A CA 5
ATOM 9112 C C . ASN A 1 100 ? 2.781 10.689 -17.332 1.00 0.00 405 ASN A C 5
ATOM 9113 O O . ASN A 1 100 ? 3.941 10.919 -16.993 1.00 0.00 405 ASN A O 5
ATOM 9124 N N . PRO A 1 101 ? 1.942 11.657 -17.738 1.00 0.00 406 PRO A N 5
ATOM 9125 C CA . PRO A 1 101 ? 1.441 11.739 -19.092 1.00 0.00 406 PRO A CA 5
ATOM 9126 C C . PRO A 1 101 ? 2.601 11.970 -20.113 1.00 0.00 406 PRO A C 5
ATOM 9127 O O . PRO A 1 101 ? 2.767 13.063 -20.656 1.00 0.00 406 PRO A O 5
ATOM 9138 N N . ASP A 1 102 ? 3.298 10.896 -20.500 1.00 0.00 407 ASP A N 5
ATOM 9139 C CA . ASP A 1 102 ? 3.862 10.809 -21.858 1.00 0.00 407 ASP A CA 5
ATOM 9140 C C . ASP A 1 102 ? 2.794 10.488 -22.893 1.00 0.00 407 ASP A C 5
ATOM 9141 O O . ASP A 1 102 ? 2.934 10.843 -24.064 1.00 0.00 407 ASP A O 5
ATOM 9150 N N . THR A 1 103 ? 1.691 9.891 -22.440 1.00 0.00 408 THR A N 5
ATOM 9151 C CA . THR A 1 103 ? 0.671 9.321 -23.302 1.00 0.00 408 THR A CA 5
ATOM 9152 C C . THR A 1 103 ? -0.754 9.713 -22.880 1.00 0.00 408 THR A C 5
ATOM 9153 O O . THR A 1 103 ? -1.723 9.318 -23.534 1.00 0.00 408 THR A O 5
ATOM 9164 N N . LYS A 1 104 ? -0.881 10.437 -21.755 1.00 0.00 409 LYS A N 5
ATOM 9165 C CA . LYS A 1 104 ? -2.133 10.722 -21.040 1.00 0.00 409 LYS A CA 5
ATOM 9166 C C . LYS A 1 104 ? -2.834 9.451 -20.521 1.00 0.00 409 LYS A C 5
ATOM 9167 O O . LYS A 1 104 ? -4.010 9.497 -20.160 1.00 0.00 409 LYS A O 5
ATOM 9186 N N . GLU A 1 105 ? -2.140 8.311 -20.454 1.00 0.00 410 GLU A N 5
ATOM 9187 C CA . GLU A 1 105 ? -2.692 7.090 -19.867 1.00 0.00 410 GLU A CA 5
ATOM 9188 C C . GLU A 1 105 ? -2.726 7.200 -18.355 1.00 0.00 410 GLU A C 5
ATOM 9189 O O . GLU A 1 105 ? -1.945 7.951 -17.775 1.00 0.00 410 GLU A O 5
ATOM 9201 N N . LEU A 1 106 ? -3.578 6.406 -17.715 1.00 0.00 411 LEU A N 5
ATOM 9202 C CA . LEU A 1 106 ? -3.521 6.199 -16.287 1.00 0.00 411 LEU A CA 5
ATOM 9203 C C . LEU A 1 106 ? -2.427 5.162 -16.114 1.00 0.00 411 LEU A C 5
ATOM 9204 O O . LEU A 1 106 ? -2.450 4.099 -16.742 1.00 0.00 411 LEU A O 5
ATOM 9220 N N . GLU A 1 107 ? -1.483 5.492 -15.252 1.00 0.00 412 GLU A N 5
ATOM 9221 C CA . GLU A 1 107 ? -0.233 4.776 -15.103 1.00 0.00 412 GLU A CA 5
ATOM 9222 C C . GLU A 1 107 ? -0.076 4.280 -13.652 1.00 0.00 412 GLU A C 5
ATOM 9223 O O . GLU A 1 107 ? 0.351 3.139 -13.461 1.00 0.00 412 GLU A O 5
ATOM 9235 N N . TYR A 1 108 ? -0.549 5.016 -12.629 1.00 0.00 413 TYR A N 5
ATOM 9236 C CA . TYR A 1 108 ? -0.574 4.550 -11.239 1.00 0.00 413 TYR A CA 5
ATOM 9237 C C . TYR A 1 108 ? -1.726 5.213 -10.507 1.00 0.00 413 TYR A C 5
ATOM 9238 O O . TYR A 1 108 ? -2.464 6.030 -11.059 1.00 0.00 413 TYR A O 5
ATOM 9256 N N . ILE A 1 109 ? -1.802 4.903 -9.228 1.00 0.00 414 ILE A N 5
ATOM 9257 C CA . ILE A 1 109 ? -2.603 5.577 -8.244 1.00 0.00 414 ILE A CA 5
ATOM 9258 C C . ILE A 1 109 ? -1.546 5.986 -7.215 1.00 0.00 414 ILE A C 5
ATOM 9259 O O . ILE A 1 109 ? -0.791 5.141 -6.729 1.00 0.00 414 ILE A O 5
ATOM 9275 N N . VAL A 1 110 ? -1.406 7.283 -6.968 1.00 0.00 415 VAL A N 5
ATOM 9276 C CA . VAL A 1 110 ? -0.601 7.769 -5.843 1.00 0.00 415 VAL A CA 5
ATOM 9277 C C . VAL A 1 110 ? -1.599 7.832 -4.680 1.00 0.00 415 VAL A C 5
ATOM 9278 O O . VAL A 1 110 ? -2.813 7.910 -4.911 1.00 0.00 415 VAL A O 5
ATOM 9291 N N . SER A 1 111 ? -1.144 7.778 -3.426 1.00 0.00 416 SER A N 5
ATOM 9292 C CA . SER A 1 111 ? -2.109 7.452 -2.376 1.00 0.00 416 SER A CA 5
ATOM 9293 C C . SER A 1 111 ? -1.633 7.703 -0.944 1.00 0.00 416 SER A C 5
ATOM 9294 O O . SER A 1 111 ? -0.472 7.454 -0.635 1.00 0.00 416 SER A O 5
ATOM 9302 N N . VAL A 1 112 ? -2.544 8.092 -0.046 1.00 0.00 417 VAL A N 5
ATOM 9303 C CA . VAL A 1 112 ? -2.291 8.244 1.387 1.00 0.00 417 VAL A CA 5
ATOM 9304 C C . VAL A 1 112 ? -3.416 7.554 2.142 1.00 0.00 417 VAL A C 5
ATOM 9305 O O . VAL A 1 112 ? -4.551 7.545 1.655 1.00 0.00 417 VAL A O 5
ATOM 9318 N N . ASN A 1 113 ? -3.145 6.946 3.301 1.00 0.00 418 ASN A N 5
ATOM 9319 C CA . ASN A 1 113 ? -4.157 6.185 3.983 1.00 0.00 418 ASN A CA 5
ATOM 9320 C C . ASN A 1 113 ? -3.846 6.168 5.452 1.00 0.00 418 ASN A C 5
ATOM 9321 O O . ASN A 1 113 ? -2.734 6.499 5.872 1.00 0.00 418 ASN A O 5
ATOM 9332 N N . THR A 1 114 ? -4.838 5.760 6.222 1.00 0.00 419 THR A N 5
ATOM 9333 C CA . THR A 1 114 ? -4.705 5.696 7.647 1.00 0.00 419 THR A CA 5
ATOM 9334 C C . THR A 1 114 ? -5.602 4.587 8.160 1.00 0.00 419 THR A C 5
ATOM 9335 O O . THR A 1 114 ? -6.506 4.185 7.433 1.00 0.00 419 THR A O 5
ATOM 9346 N N . LEU A 1 115 ? -5.418 4.137 9.398 1.00 0.00 420 LEU A N 5
ATOM 9347 C CA . LEU A 1 115 ? -6.370 3.241 10.060 1.00 0.00 420 LEU A CA 5
ATOM 9348 C C . LEU A 1 115 ? -7.083 3.980 11.186 1.00 0.00 420 LEU A C 5
ATOM 9349 O O . LEU A 1 115 ? -6.723 5.097 11.557 1.00 0.00 420 LEU A O 5
ATOM 9365 N N . VAL A 1 116 ? -8.080 3.304 11.751 1.00 0.00 421 VAL A N 5
ATOM 9366 C CA . VAL A 1 116 ? -8.781 3.677 12.966 1.00 0.00 421 VAL A CA 5
ATOM 9367 C C . VAL A 1 116 ? -9.027 2.362 13.718 1.00 0.00 421 VAL A C 5
ATOM 9368 O O . VAL A 1 116 ? -9.149 1.312 13.081 1.00 0.00 421 VAL A O 5
ATOM 9381 N N . LEU A 1 117 ? -9.064 2.402 15.053 1.00 0.00 422 LEU A N 5
ATOM 9382 C CA . LEU A 1 117 ? -9.272 1.204 15.877 1.00 0.00 422 LEU A CA 5
ATOM 9383 C C . LEU A 1 117 ? -10.708 0.679 15.735 1.00 0.00 422 LEU A C 5
ATOM 9384 O O . LEU A 1 117 ? -10.952 -0.516 15.909 1.00 0.00 422 LEU A O 5
ATOM 9400 N N . GLY A 1 118 ? -11.645 1.560 15.383 1.00 0.00 423 GLY A N 5
ATOM 9401 C CA . GLY A 1 118 ? -13.033 1.255 15.090 1.00 0.00 423 GLY A CA 5
ATOM 9402 C C . GLY A 1 118 ? -13.633 2.353 14.212 1.00 0.00 423 GLY A C 5
ATOM 9403 O O . GLY A 1 118 ? -13.035 3.420 14.057 1.00 0.00 423 GLY A O 5
ATOM 9407 N N . HIS A 1 119 ? -14.782 2.080 13.599 1.00 0.00 424 HIS A N 5
ATOM 9408 C CA . HIS A 1 119 ? -15.419 2.930 12.591 1.00 0.00 424 HIS A CA 5
ATOM 9409 C C . HIS A 1 119 ? -16.937 2.683 12.635 1.00 0.00 424 HIS A C 5
ATOM 9410 O O . HIS A 1 119 ? -17.408 1.827 13.393 1.00 0.00 424 HIS A O 5
ATOM 9424 N N . SER A 1 120 ? -17.707 3.435 11.845 1.00 0.00 425 SER A N 5
ATOM 9425 C CA . SER A 1 120 ? -19.156 3.304 11.707 1.00 0.00 425 SER A CA 5
ATOM 9426 C C . SER A 1 120 ? -19.594 1.935 11.147 1.00 0.00 425 SER A C 5
ATOM 9427 O O . SER A 1 120 ? -20.786 1.611 11.178 1.00 0.00 425 SER A O 5
ATOM 9435 N N . GLU A 1 121 ? -18.654 1.122 10.656 1.00 0.00 426 GLU A N 5
ATOM 9436 C CA . GLU A 1 121 ? -18.832 -0.253 10.221 1.00 0.00 426 GLU A CA 5
ATOM 9437 C C . GLU A 1 121 ? -17.545 -0.987 10.606 1.00 0.00 426 GLU A C 5
ATOM 9438 O O . GLU A 1 121 ? -17.619 -2.166 11.020 1.00 0.00 426 GLU A O 5
ATOM 9451 N N . ASN A 1 4 ? 21.851 16.633 12.553 1.00 0.00 309 ASN A N 6
ATOM 9452 C CA . ASN A 1 4 ? 20.669 16.247 13.374 1.00 0.00 309 ASN A CA 6
ATOM 9453 C C . ASN A 1 4 ? 21.112 15.834 14.784 1.00 0.00 309 ASN A C 6
ATOM 9454 O O . ASN A 1 4 ? 21.819 14.837 14.944 1.00 0.00 309 ASN A O 6
ATOM 9465 N N . SER A 1 5 ? 20.694 16.581 15.813 1.00 0.00 310 SER A N 6
ATOM 9466 C CA . SER A 1 5 ? 21.033 16.312 17.213 1.00 0.00 310 SER A CA 6
ATOM 9467 C C . SER A 1 5 ? 20.397 15.015 17.748 1.00 0.00 310 SER A C 6
ATOM 9468 O O . SER A 1 5 ? 20.941 14.412 18.678 1.00 0.00 310 SER A O 6
ATOM 9476 N N . GLY A 1 6 ? 19.267 14.572 17.177 1.00 0.00 311 GLY A N 6
ATOM 9477 C CA . GLY A 1 6 ? 18.592 13.345 17.580 1.00 0.00 311 GLY A CA 6
ATOM 9478 C C . GLY A 1 6 ? 17.077 13.331 17.348 1.00 0.00 311 GLY A C 6
ATOM 9479 O O . GLY A 1 6 ? 16.382 12.510 17.952 1.00 0.00 311 GLY A O 6
ATOM 9483 N N . GLU A 1 7 ? 16.542 14.244 16.530 1.00 0.00 312 GLU A N 6
ATOM 9484 C CA . GLU A 1 7 ? 15.125 14.267 16.182 1.00 0.00 312 GLU A CA 6
ATOM 9485 C C . GLU A 1 7 ? 14.798 13.045 15.315 1.00 0.00 312 GLU A C 6
ATOM 9486 O O . GLU A 1 7 ? 15.638 12.585 14.532 1.00 0.00 312 GLU A O 6
ATOM 9498 N N . ILE A 1 8 ? 13.572 12.532 15.435 1.00 0.00 313 ILE A N 6
ATOM 9499 C CA . ILE A 1 8 ? 13.067 11.367 14.717 1.00 0.00 313 ILE A CA 6
ATOM 9500 C C . ILE A 1 8 ? 11.538 11.509 14.677 1.00 0.00 313 ILE A C 6
ATOM 9501 O O . ILE A 1 8 ? 10.958 12.081 15.607 1.00 0.00 313 ILE A O 6
ATOM 9517 N N . ASN A 1 9 ? 10.871 11.021 13.621 1.00 0.00 314 ASN A N 6
ATOM 9518 C CA . ASN A 1 9 ? 9.411 11.149 13.499 1.00 0.00 314 ASN A CA 6
ATOM 9519 C C . ASN A 1 9 ? 8.785 9.996 12.703 1.00 0.00 314 ASN A C 6
ATOM 9520 O O . ASN A 1 9 ? 7.874 10.201 11.902 1.00 0.00 314 ASN A O 6
ATOM 9531 N N . VAL A 1 10 ? 9.278 8.763 12.885 1.00 0.00 315 VAL A N 6
ATOM 9532 C CA . VAL A 1 10 ? 8.747 7.569 12.209 1.00 0.00 315 VAL A CA 6
ATOM 9533 C C . VAL A 1 10 ? 7.545 6.970 12.952 1.00 0.00 315 VAL A C 6
ATOM 9534 O O . VAL A 1 10 ? 7.463 5.783 13.261 1.00 0.00 315 VAL A O 6
ATOM 9547 N N . LYS A 1 11 ? 6.582 7.829 13.230 1.00 0.00 316 LYS A N 6
ATOM 9548 C CA . LYS A 1 11 ? 5.272 7.485 13.775 1.00 0.00 316 LYS A CA 6
ATOM 9549 C C . LYS A 1 11 ? 4.272 8.374 13.055 1.00 0.00 316 LYS A C 6
ATOM 9550 O O . LYS A 1 11 ? 4.604 9.510 12.720 1.00 0.00 316 LYS A O 6
ATOM 9569 N N . PRO A 1 12 ? 3.113 7.811 12.688 1.00 0.00 317 PRO A N 6
ATOM 9570 C CA . PRO A 1 12 ? 1.962 7.572 13.549 1.00 0.00 317 PRO A CA 6
ATOM 9571 C C . PRO A 1 12 ? 1.350 6.209 13.147 1.00 0.00 317 PRO A C 6
ATOM 9572 O O . PRO A 1 12 ? 2.023 5.185 13.229 1.00 0.00 317 PRO A O 6
ATOM 9583 N N . THR A 1 13 ? 0.113 6.207 12.647 1.00 0.00 318 THR A N 6
ATOM 9584 C CA . THR A 1 13 ? -0.712 5.023 12.473 1.00 0.00 318 THR A CA 6
ATOM 9585 C C . THR A 1 13 ? -1.466 5.239 11.147 1.00 0.00 318 THR A C 6
ATOM 9586 O O . THR A 1 13 ? -2.686 5.156 11.039 1.00 0.00 318 THR A O 6
ATOM 9597 N N . GLU A 1 14 ? -0.674 5.600 10.134 1.00 0.00 319 GLU A N 6
ATOM 9598 C CA . GLU A 1 14 ? -1.041 5.955 8.769 1.00 0.00 319 GLU A CA 6
ATOM 9599 C C . GLU A 1 14 ? 0.046 5.408 7.843 1.00 0.00 319 GLU A C 6
ATOM 9600 O O . GLU A 1 14 ? 1.095 4.988 8.327 1.00 0.00 319 GLU A O 6
ATOM 9612 N N . PHE A 1 15 ? -0.169 5.426 6.532 1.00 0.00 320 PHE A N 6
ATOM 9613 C CA . PHE A 1 15 ? 0.901 5.199 5.572 1.00 0.00 320 PHE A CA 6
ATOM 9614 C C . PHE A 1 15 ? 0.578 5.926 4.276 1.00 0.00 320 PHE A C 6
ATOM 9615 O O . PHE A 1 15 ? -0.579 6.232 3.995 1.00 0.00 320 PHE A O 6
ATOM 9632 N N . ILE A 1 16 ? 1.607 6.211 3.484 1.00 0.00 321 ILE A N 6
ATOM 9633 C CA . ILE A 1 16 ? 1.500 6.930 2.224 1.00 0.00 321 ILE A CA 6
ATOM 9634 C C . ILE A 1 16 ? 2.217 6.062 1.199 1.00 0.00 321 ILE A C 6
ATOM 9635 O O . ILE A 1 16 ? 3.158 5.337 1.544 1.00 0.00 321 ILE A O 6
ATOM 9651 N N . THR A 1 17 ? 1.703 6.031 -0.026 1.00 0.00 322 THR A N 6
ATOM 9652 C CA . THR A 1 17 ? 2.105 5.013 -0.989 1.00 0.00 322 THR A CA 6
ATOM 9653 C C . THR A 1 17 ? 1.928 5.426 -2.457 1.00 0.00 322 THR A C 6
ATOM 9654 O O . THR A 1 17 ? 1.202 6.364 -2.792 1.00 0.00 322 THR A O 6
ATOM 9665 N N . ARG A 1 18 ? 2.582 4.653 -3.333 1.00 0.00 323 ARG A N 6
ATOM 9666 C CA . ARG A 1 18 ? 2.279 4.578 -4.764 1.00 0.00 323 ARG A CA 6
ATOM 9667 C C . ARG A 1 18 ? 1.992 3.098 -4.993 1.00 0.00 323 ARG A C 6
ATOM 9668 O O . ARG A 1 18 ? 2.816 2.242 -4.663 1.00 0.00 323 ARG A O 6
ATOM 9689 N N . PHE A 1 19 ? 0.844 2.754 -5.553 1.00 0.00 324 PHE A N 6
ATOM 9690 C CA . PHE A 1 19 ? 0.538 1.418 -5.988 1.00 0.00 324 PHE A CA 6
ATOM 9691 C C . PHE A 1 19 ? 0.122 1.574 -7.446 1.00 0.00 324 PHE A C 6
ATOM 9692 O O . PHE A 1 19 ? 0.082 2.687 -7.980 1.00 0.00 324 PHE A O 6
ATOM 9709 N N . ALA A 1 20 ? -0.105 0.467 -8.127 1.00 0.00 325 ALA A N 6
ATOM 9710 C CA . ALA A 1 20 ? -0.404 0.480 -9.559 1.00 0.00 325 ALA A CA 6
ATOM 9711 C C . ALA A 1 20 ? -1.679 -0.297 -9.872 1.00 0.00 325 ALA A C 6
ATOM 9712 O O . ALA A 1 20 ? -2.206 -1.032 -9.043 1.00 0.00 325 ALA A O 6
ATOM 9719 N N . VAL A 1 21 ? -2.166 -0.147 -11.107 1.00 0.00 326 VAL A N 6
ATOM 9720 C CA . VAL A 1 21 ? -3.350 -0.868 -11.608 1.00 0.00 326 VAL A CA 6
ATOM 9721 C C . VAL A 1 21 ? -3.130 -2.402 -11.580 1.00 0.00 326 VAL A C 6
ATOM 9722 O O . VAL A 1 21 ? -4.093 -3.169 -11.587 1.00 0.00 326 VAL A O 6
ATOM 9735 N N . ASN A 1 22 ? -1.871 -2.855 -11.462 1.00 0.00 327 ASN A N 6
ATOM 9736 C CA . ASN A 1 22 ? -1.508 -4.245 -11.166 1.00 0.00 327 ASN A CA 6
ATOM 9737 C C . ASN A 1 22 ? -2.173 -4.789 -9.887 1.00 0.00 327 ASN A C 6
ATOM 9738 O O . ASN A 1 22 ? -2.168 -6.003 -9.684 1.00 0.00 327 ASN A O 6
ATOM 9749 N N . GLY A 1 23 ? -2.711 -3.931 -9.013 1.00 0.00 328 GLY A N 6
ATOM 9750 C CA . GLY A 1 23 ? -3.322 -4.343 -7.766 1.00 0.00 328 GLY A CA 6
ATOM 9751 C C . GLY A 1 23 ? -2.297 -4.755 -6.714 1.00 0.00 328 GLY A C 6
ATOM 9752 O O . GLY A 1 23 ? -2.643 -5.511 -5.805 1.00 0.00 328 GLY A O 6
ATOM 9756 N N . LYS A 1 24 ? -1.050 -4.282 -6.813 1.00 0.00 329 LYS A N 6
ATOM 9757 C CA . LYS A 1 24 ? -0.051 -4.451 -5.764 1.00 0.00 329 LYS A CA 6
ATOM 9758 C C . LYS A 1 24 ? 0.581 -3.127 -5.407 1.00 0.00 329 LYS A C 6
ATOM 9759 O O . LYS A 1 24 ? 0.649 -2.201 -6.217 1.00 0.00 329 LYS A O 6
ATOM 9778 N N . PHE A 1 25 ? 1.105 -3.088 -4.187 1.00 0.00 330 PHE A N 6
ATOM 9779 C CA . PHE A 1 25 ? 1.912 -1.992 -3.701 1.00 0.00 330 PHE A CA 6
ATOM 9780 C C . PHE A 1 25 ? 3.161 -1.928 -4.553 1.00 0.00 330 PHE A C 6
ATOM 9781 O O . PHE A 1 25 ? 3.771 -2.969 -4.788 1.00 0.00 330 PHE A O 6
ATOM 9798 N N . VAL A 1 26 ? 3.559 -0.743 -5.011 1.00 0.00 331 VAL A N 6
ATOM 9799 C CA . VAL A 1 26 ? 4.681 -0.623 -5.941 1.00 0.00 331 VAL A CA 6
ATOM 9800 C C . VAL A 1 26 ? 5.762 0.330 -5.403 1.00 0.00 331 VAL A C 6
ATOM 9801 O O . VAL A 1 26 ? 6.885 0.336 -5.902 1.00 0.00 331 VAL A O 6
ATOM 9814 N N . TYR A 1 27 ? 5.445 1.078 -4.343 1.00 0.00 332 TYR A N 6
ATOM 9815 C CA . TYR A 1 27 ? 6.364 1.800 -3.470 1.00 0.00 332 TYR A CA 6
ATOM 9816 C C . TYR A 1 27 ? 5.537 2.174 -2.227 1.00 0.00 332 TYR A C 6
ATOM 9817 O O . TYR A 1 27 ? 4.372 2.548 -2.364 1.00 0.00 332 TYR A O 6
ATOM 9835 N N . VAL A 1 28 ? 6.105 2.101 -1.024 1.00 0.00 333 VAL A N 6
ATOM 9836 C CA . VAL A 1 28 ? 5.379 2.338 0.223 1.00 0.00 333 VAL A CA 6
ATOM 9837 C C . VAL A 1 28 ? 6.314 3.057 1.198 1.00 0.00 333 VAL A C 6
ATOM 9838 O O . VAL A 1 28 ? 7.533 2.883 1.152 1.00 0.00 333 VAL A O 6
ATOM 9851 N N . ASP A 1 29 ? 5.729 3.875 2.073 1.00 0.00 334 ASP A N 6
ATOM 9852 C CA . ASP A 1 29 ? 6.446 4.656 3.079 1.00 0.00 334 ASP A CA 6
ATOM 9853 C C . ASP A 1 29 ? 6.582 3.890 4.398 1.00 0.00 334 ASP A C 6
ATOM 9854 O O . ASP A 1 29 ? 5.705 3.104 4.746 1.00 0.00 334 ASP A O 6
ATOM 9863 N N . GLN A 1 30 ? 7.645 4.127 5.169 1.00 0.00 335 GLN A N 6
ATOM 9864 C CA . GLN A 1 30 ? 7.908 3.482 6.462 1.00 0.00 335 GLN A CA 6
ATOM 9865 C C . GLN A 1 30 ? 6.848 3.771 7.550 1.00 0.00 335 GLN A C 6
ATOM 9866 O O . GLN A 1 30 ? 6.744 3.058 8.554 1.00 0.00 335 GLN A O 6
ATOM 9880 N N . ARG A 1 31 ? 5.985 4.773 7.383 1.00 0.00 336 ARG A N 6
ATOM 9881 C CA . ARG A 1 31 ? 4.814 4.894 8.259 1.00 0.00 336 ARG A CA 6
ATOM 9882 C C . ARG A 1 31 ? 3.974 3.625 8.152 1.00 0.00 336 ARG A C 6
ATOM 9883 O O . ARG A 1 31 ? 3.385 3.201 9.138 1.00 0.00 336 ARG A O 6
ATOM 9904 N N . ALA A 1 32 ? 4.050 2.928 7.021 1.00 0.00 337 ALA A N 6
ATOM 9905 C CA . ALA A 1 32 ? 3.519 1.565 6.917 1.00 0.00 337 ALA A CA 6
ATOM 9906 C C . ALA A 1 32 ? 4.206 0.558 7.860 1.00 0.00 337 ALA A C 6
ATOM 9907 O O . ALA A 1 32 ? 3.553 -0.301 8.454 1.00 0.00 337 ALA A O 6
ATOM 9914 N N . THR A 1 33 ? 5.506 0.707 8.088 1.00 0.00 338 THR A N 6
ATOM 9915 C CA . THR A 1 33 ? 6.236 -0.011 9.123 1.00 0.00 338 THR A CA 6
ATOM 9916 C C . THR A 1 33 ? 5.800 0.441 10.523 1.00 0.00 338 THR A C 6
ATOM 9917 O O . THR A 1 33 ? 6.065 -0.284 11.481 1.00 0.00 338 THR A O 6
ATOM 9928 N N . ALA A 1 34 ? 5.119 1.587 10.687 1.00 0.00 339 ALA A N 6
ATOM 9929 C CA . ALA A 1 34 ? 4.705 2.026 12.017 1.00 0.00 339 ALA A CA 6
ATOM 9930 C C . ALA A 1 34 ? 3.263 1.608 12.356 1.00 0.00 339 ALA A C 6
ATOM 9931 O O . ALA A 1 34 ? 2.994 1.119 13.451 1.00 0.00 339 ALA A O 6
ATOM 9938 N N . ILE A 1 35 ? 2.339 1.799 11.412 1.00 0.00 340 ILE A N 6
ATOM 9939 C CA . ILE A 1 35 ? 0.893 1.650 11.576 1.00 0.00 340 ILE A CA 6
ATOM 9940 C C . ILE A 1 35 ? 0.471 0.271 12.058 1.00 0.00 340 ILE A C 6
ATOM 9941 O O . ILE A 1 35 ? -0.188 0.121 13.083 1.00 0.00 340 ILE A O 6
ATOM 9957 N N . LEU A 1 36 ? 0.827 -0.723 11.262 1.00 0.00 341 LEU A N 6
ATOM 9958 C CA . LEU A 1 36 ? 0.422 -2.113 11.403 1.00 0.00 341 LEU A CA 6
ATOM 9959 C C . LEU A 1 36 ? 1.642 -3.023 11.176 1.00 0.00 341 LEU A C 6
ATOM 9960 O O . LEU A 1 36 ? 1.519 -4.235 11.054 1.00 0.00 341 LEU A O 6
ATOM 9976 N N . GLY A 1 37 ? 2.821 -2.389 11.165 1.00 0.00 342 GLY A N 6
ATOM 9977 C CA . GLY A 1 37 ? 4.140 -2.979 11.238 1.00 0.00 342 GLY A CA 6
ATOM 9978 C C . GLY A 1 37 ? 4.544 -4.030 10.219 1.00 0.00 342 GLY A C 6
ATOM 9979 O O . GLY A 1 37 ? 5.038 -5.083 10.609 1.00 0.00 342 GLY A O 6
ATOM 9983 N N . TYR A 1 38 ? 4.389 -3.738 8.926 1.00 0.00 343 TYR A N 6
ATOM 9984 C CA . TYR A 1 38 ? 5.021 -4.541 7.883 1.00 0.00 343 TYR A CA 6
ATOM 9985 C C . TYR A 1 38 ? 5.663 -3.562 6.924 1.00 0.00 343 TYR A C 6
ATOM 9986 O O . TYR A 1 38 ? 5.235 -2.418 6.792 1.00 0.00 343 TYR A O 6
ATOM 10004 N N . LEU A 1 39 ? 6.775 -4.004 6.346 1.00 0.00 344 LEU A N 6
ATOM 10005 C CA . LEU A 1 39 ? 7.710 -3.090 5.741 1.00 0.00 344 LEU A CA 6
ATOM 10006 C C . LEU A 1 39 ? 7.151 -2.566 4.438 1.00 0.00 344 LEU A C 6
ATOM 10007 O O . LEU A 1 39 ? 6.383 -3.270 3.780 1.00 0.00 344 LEU A O 6
ATOM 10023 N N . PRO A 1 40 ? 7.870 -1.558 3.954 1.00 0.00 345 PRO A N 6
ATOM 10024 C CA . PRO A 1 40 ? 8.081 -1.533 2.485 1.00 0.00 345 PRO A CA 6
ATOM 10025 C C . PRO A 1 40 ? 8.880 -2.714 1.867 1.00 0.00 345 PRO A C 6
ATOM 10026 O O . PRO A 1 40 ? 9.927 -2.533 1.246 1.00 0.00 345 PRO A O 6
ATOM 10037 N N . GLN A 1 41 ? 8.355 -3.933 2.018 1.00 0.00 346 GLN A N 6
ATOM 10038 C CA . GLN A 1 41 ? 8.618 -5.133 1.205 1.00 0.00 346 GLN A CA 6
ATOM 10039 C C . GLN A 1 41 ? 7.495 -6.147 1.430 1.00 0.00 346 GLN A C 6
ATOM 10040 O O . GLN A 1 41 ? 7.209 -6.945 0.539 1.00 0.00 346 GLN A O 6
ATOM 10054 N N . GLU A 1 42 ? 6.867 -6.143 2.613 1.00 0.00 347 GLU A N 6
ATOM 10055 C CA . GLU A 1 42 ? 5.659 -6.936 2.811 1.00 0.00 347 GLU A CA 6
ATOM 10056 C C . GLU A 1 42 ? 4.505 -6.168 2.162 1.00 0.00 347 GLU A C 6
ATOM 10057 O O . GLU A 1 42 ? 3.602 -6.754 1.579 1.00 0.00 347 GLU A O 6
ATOM 10069 N N . LEU A 1 43 ? 4.590 -4.839 2.228 1.00 0.00 348 LEU A N 6
ATOM 10070 C CA . LEU A 1 43 ? 3.816 -3.883 1.444 1.00 0.00 348 LEU A CA 6
ATOM 10071 C C . LEU A 1 43 ? 4.733 -3.385 0.321 1.00 0.00 348 LEU A C 6
ATOM 10072 O O . LEU A 1 43 ? 5.077 -2.209 0.275 1.00 0.00 348 LEU A O 6
ATOM 10088 N N . LEU A 1 44 ? 5.256 -4.261 -0.536 1.00 0.00 349 LEU A N 6
ATOM 10089 C CA . LEU A 1 44 ? 5.938 -3.824 -1.753 1.00 0.00 349 LEU A CA 6
ATOM 10090 C C . LEU A 1 44 ? 6.062 -5.028 -2.681 1.00 0.00 349 LEU A C 6
ATOM 10091 O O . LEU A 1 44 ? 6.659 -6.038 -2.306 1.00 0.00 349 LEU A O 6
ATOM 10107 N N . GLY A 1 45 ? 5.498 -4.931 -3.886 1.00 0.00 350 GLY A N 6
ATOM 10108 C CA . GLY A 1 45 ? 5.398 -6.053 -4.793 1.00 0.00 350 GLY A CA 6
ATOM 10109 C C . GLY A 1 45 ? 4.368 -7.086 -4.337 1.00 0.00 350 GLY A C 6
ATOM 10110 O O . GLY A 1 45 ? 4.512 -8.272 -4.640 1.00 0.00 350 GLY A O 6
ATOM 10114 N N . THR A 1 46 ? 3.344 -6.647 -3.601 1.00 0.00 351 THR A N 6
ATOM 10115 C CA . THR A 1 46 ? 2.425 -7.528 -2.877 1.00 0.00 351 THR A CA 6
ATOM 10116 C C . THR A 1 46 ? 0.975 -7.056 -3.022 1.00 0.00 351 THR A C 6
ATOM 10117 O O . THR A 1 46 ? 0.715 -5.856 -3.125 1.00 0.00 351 THR A O 6
ATOM 10128 N N . SER A 1 47 ? 0.042 -8.008 -3.087 1.00 0.00 352 SER A N 6
ATOM 10129 C CA . SER A 1 47 ? -1.351 -7.818 -3.469 1.00 0.00 352 SER A CA 6
ATOM 10130 C C . SER A 1 47 ? -2.139 -6.929 -2.511 1.00 0.00 352 SER A C 6
ATOM 10131 O O . SER A 1 47 ? -2.544 -7.345 -1.423 1.00 0.00 352 SER A O 6
ATOM 10139 N N . CYS A 1 48 ? -2.413 -5.709 -2.974 1.00 0.00 353 CYS A N 6
ATOM 10140 C CA . CYS A 1 48 ? -3.327 -4.778 -2.345 1.00 0.00 353 CYS A CA 6
ATOM 10141 C C . CYS A 1 48 ? -4.690 -5.435 -2.158 1.00 0.00 353 CYS A C 6
ATOM 10142 O O . CYS A 1 48 ? -5.209 -5.472 -1.041 1.00 0.00 353 CYS A O 6
ATOM 10150 N N . TYR A 1 49 ? -5.248 -6.005 -3.232 1.00 0.00 354 TYR A N 6
ATOM 10151 C CA . TYR A 1 49 ? -6.576 -6.601 -3.203 1.00 0.00 354 TYR A CA 6
ATOM 10152 C C . TYR A 1 49 ? -6.476 -8.078 -2.820 1.00 0.00 354 TYR A C 6
ATOM 10153 O O . TYR A 1 49 ? -6.981 -8.988 -3.479 1.00 0.00 354 TYR A O 6
ATOM 10171 N N . GLU A 1 50 ? -5.741 -8.283 -1.735 1.00 0.00 355 GLU A N 6
ATOM 10172 C CA . GLU A 1 50 ? -5.625 -9.511 -0.983 1.00 0.00 355 GLU A CA 6
ATOM 10173 C C . GLU A 1 50 ? -5.381 -9.103 0.478 1.00 0.00 355 GLU A C 6
ATOM 10174 O O . GLU A 1 50 ? -6.003 -9.659 1.384 1.00 0.00 355 GLU A O 6
ATOM 10186 N N . TYR A 1 51 ? -4.536 -8.085 0.704 1.00 0.00 356 TYR A N 6
ATOM 10187 C CA . TYR A 1 51 ? -4.247 -7.557 2.032 1.00 0.00 356 TYR A CA 6
ATOM 10188 C C . TYR A 1 51 ? -5.363 -6.729 2.678 1.00 0.00 356 TYR A C 6
ATOM 10189 O O . TYR A 1 51 ? -5.229 -6.257 3.810 1.00 0.00 356 TYR A O 6
ATOM 10207 N N . PHE A 1 52 ? -6.476 -6.576 1.976 1.00 0.00 357 PHE A N 6
ATOM 10208 C CA . PHE A 1 52 ? -7.700 -6.032 2.488 1.00 0.00 357 PHE A CA 6
ATOM 10209 C C . PHE A 1 52 ? -8.379 -7.041 3.431 1.00 0.00 357 PHE A C 6
ATOM 10210 O O . PHE A 1 52 ? -7.743 -7.960 3.958 1.00 0.00 357 PHE A O 6
ATOM 10227 N N . HIS A 1 53 ? -9.689 -6.917 3.610 1.00 0.00 358 HIS A N 6
ATOM 10228 C CA . HIS A 1 53 ? -10.546 -7.886 4.290 1.00 0.00 358 HIS A CA 6
ATOM 10229 C C . HIS A 1 53 ? -11.588 -8.391 3.286 1.00 0.00 358 HIS A C 6
ATOM 10230 O O . HIS A 1 53 ? -11.809 -7.744 2.259 1.00 0.00 358 HIS A O 6
ATOM 10244 N N . GLN A 1 54 ? -12.248 -9.519 3.584 1.00 0.00 359 GLN A N 6
ATOM 10245 C CA . GLN A 1 54 ? -13.331 -10.040 2.748 1.00 0.00 359 GLN A CA 6
ATOM 10246 C C . GLN A 1 54 ? -14.465 -9.010 2.696 1.00 0.00 359 GLN A C 6
ATOM 10247 O O . GLN A 1 54 ? -14.823 -8.536 1.621 1.00 0.00 359 GLN A O 6
ATOM 10261 N N . ASP A 1 55 ? -15.009 -8.620 3.850 1.00 0.00 360 ASP A N 6
ATOM 10262 C CA . ASP A 1 55 ? -15.901 -7.465 3.929 1.00 0.00 360 ASP A CA 6
ATOM 10263 C C . ASP A 1 55 ? -14.995 -6.246 3.757 1.00 0.00 360 ASP A C 6
ATOM 10264 O O . ASP A 1 55 ? -14.247 -5.950 4.690 1.00 0.00 360 ASP A O 6
ATOM 10273 N N . ASP A 1 56 ? -14.996 -5.621 2.562 1.00 0.00 361 ASP A N 6
ATOM 10274 C CA . ASP A 1 56 ? -14.101 -4.587 2.059 1.00 0.00 361 ASP A CA 6
ATOM 10275 C C . ASP A 1 56 ? -13.621 -4.968 0.660 1.00 0.00 361 ASP A C 6
ATOM 10276 O O . ASP A 1 56 ? -13.335 -4.077 -0.124 1.00 0.00 361 ASP A O 6
ATOM 10285 N N . HIS A 1 57 ? -13.587 -6.251 0.271 1.00 0.00 362 HIS A N 6
ATOM 10286 C CA . HIS A 1 57 ? -12.957 -6.617 -0.999 1.00 0.00 362 HIS A CA 6
ATOM 10287 C C . HIS A 1 57 ? -13.640 -5.967 -2.191 1.00 0.00 362 HIS A C 6
ATOM 10288 O O . HIS A 1 57 ? -12.964 -5.369 -3.038 1.00 0.00 362 HIS A O 6
ATOM 10302 N N . ASN A 1 58 ? -14.980 -5.985 -2.215 1.00 0.00 363 ASN A N 6
ATOM 10303 C CA . ASN A 1 58 ? -15.688 -5.370 -3.329 1.00 0.00 363 ASN A CA 6
ATOM 10304 C C . ASN A 1 58 ? -15.507 -3.887 -3.216 1.00 0.00 363 ASN A C 6
ATOM 10305 O O . ASN A 1 58 ? -15.349 -3.214 -4.227 1.00 0.00 363 ASN A O 6
ATOM 10316 N N . ASN A 1 59 ? -15.555 -3.375 -1.986 1.00 0.00 364 ASN A N 6
ATOM 10317 C CA . ASN A 1 59 ? -15.567 -1.956 -1.779 1.00 0.00 364 ASN A CA 6
ATOM 10318 C C . ASN A 1 59 ? -14.251 -1.384 -2.308 1.00 0.00 364 ASN A C 6
ATOM 10319 O O . ASN A 1 59 ? -14.249 -0.535 -3.195 1.00 0.00 364 ASN A O 6
ATOM 10330 N N . LEU A 1 60 ? -13.134 -1.946 -1.853 1.00 0.00 365 LEU A N 6
ATOM 10331 C CA . LEU A 1 60 ? -11.780 -1.618 -2.248 1.00 0.00 365 LEU A CA 6
ATOM 10332 C C . LEU A 1 60 ? -11.636 -1.704 -3.753 1.00 0.00 365 LEU A C 6
ATOM 10333 O O . LEU A 1 60 ? -11.201 -0.743 -4.371 1.00 0.00 365 LEU A O 6
ATOM 10349 N N . THR A 1 61 ? -12.068 -2.805 -4.344 1.00 0.00 366 THR A N 6
ATOM 10350 C CA . THR A 1 61 ? -11.817 -3.086 -5.753 1.00 0.00 366 THR A CA 6
ATOM 10351 C C . THR A 1 61 ? -12.689 -2.182 -6.636 1.00 0.00 366 THR A C 6
ATOM 10352 O O . THR A 1 61 ? -12.293 -1.765 -7.727 1.00 0.00 366 THR A O 6
ATOM 10363 N N . ASP A 1 62 ? -13.882 -1.821 -6.165 1.00 0.00 367 ASP A N 6
ATOM 10364 C CA . ASP A 1 62 ? -14.804 -1.008 -6.939 1.00 0.00 367 ASP A CA 6
ATOM 10365 C C . ASP A 1 62 ? -14.377 0.444 -6.834 1.00 0.00 367 ASP A C 6
ATOM 10366 O O . ASP A 1 62 ? -14.514 1.224 -7.774 1.00 0.00 367 ASP A O 6
ATOM 10375 N N . LYS A 1 63 ? -13.763 0.801 -5.713 1.00 0.00 368 LYS A N 6
ATOM 10376 C CA . LYS A 1 63 ? -13.273 2.143 -5.478 1.00 0.00 368 LYS A CA 6
ATOM 10377 C C . LYS A 1 63 ? -11.969 2.346 -6.176 1.00 0.00 368 LYS A C 6
ATOM 10378 O O . LYS A 1 63 ? -11.792 3.385 -6.793 1.00 0.00 368 LYS A O 6
ATOM 10397 N N . HIS A 1 64 ? -11.056 1.395 -6.116 1.00 0.00 369 HIS A N 6
ATOM 10398 C CA . HIS A 1 64 ? -9.778 1.616 -6.721 1.00 0.00 369 HIS A CA 6
ATOM 10399 C C . HIS A 1 64 ? -9.976 1.562 -8.237 1.00 0.00 369 HIS A C 6
ATOM 10400 O O . HIS A 1 64 ? -9.380 2.403 -8.903 1.00 0.00 369 HIS A O 6
ATOM 10414 N N . LYS A 1 65 ? -10.880 0.729 -8.807 1.00 0.00 370 LYS A N 6
ATOM 10415 C CA . LYS A 1 65 ? -11.187 0.926 -10.226 1.00 0.00 370 LYS A CA 6
ATOM 10416 C C . LYS A 1 65 ? -11.900 2.235 -10.413 1.00 0.00 370 LYS A C 6
ATOM 10417 O O . LYS A 1 65 ? -11.701 2.826 -11.452 1.00 0.00 370 LYS A O 6
ATOM 10436 N N . ALA A 1 66 ? -12.677 2.726 -9.452 1.00 0.00 371 ALA A N 6
ATOM 10437 C CA . ALA A 1 66 ? -13.256 4.053 -9.592 1.00 0.00 371 ALA A CA 6
ATOM 10438 C C . ALA A 1 66 ? -12.179 5.148 -9.522 1.00 0.00 371 ALA A C 6
ATOM 10439 O O . ALA A 1 66 ? -12.419 6.242 -10.026 1.00 0.00 371 ALA A O 6
ATOM 10446 N N . VAL A 1 67 ? -10.987 4.875 -8.973 1.00 0.00 372 VAL A N 6
ATOM 10447 C CA . VAL A 1 67 ? -9.867 5.822 -9.016 1.00 0.00 372 VAL A CA 6
ATOM 10448 C C . VAL A 1 67 ? -9.223 5.680 -10.411 1.00 0.00 372 VAL A C 6
ATOM 10449 O O . VAL A 1 67 ? -9.100 6.659 -11.143 1.00 0.00 372 VAL A O 6
ATOM 10462 N N . LEU A 1 68 ? -8.882 4.447 -10.814 1.00 0.00 373 LEU A N 6
ATOM 10463 C CA . LEU A 1 68 ? -8.296 4.056 -12.112 1.00 0.00 373 LEU A CA 6
ATOM 10464 C C . LEU A 1 68 ? -9.212 4.342 -13.311 1.00 0.00 373 LEU A C 6
ATOM 10465 O O . LEU A 1 68 ? -8.781 4.352 -14.463 1.00 0.00 373 LEU A O 6
ATOM 10481 N N . GLN A 1 69 ? -10.489 4.546 -13.026 1.00 0.00 374 GLN A N 6
ATOM 10482 C CA . GLN A 1 69 ? -11.543 4.824 -13.992 1.00 0.00 374 GLN A CA 6
ATOM 10483 C C . GLN A 1 69 ? -11.111 6.037 -14.842 1.00 0.00 374 GLN A C 6
ATOM 10484 O O . GLN A 1 69 ? -11.371 6.092 -16.047 1.00 0.00 374 GLN A O 6
ATOM 10498 N N . SER A 1 70 ? -10.431 6.984 -14.183 1.00 0.00 375 SER A N 6
ATOM 10499 C CA . SER A 1 70 ? -9.792 8.166 -14.747 1.00 0.00 375 SER A CA 6
ATOM 10500 C C . SER A 1 70 ? -8.280 8.068 -14.463 1.00 0.00 375 SER A C 6
ATOM 10501 O O . SER A 1 70 ? -7.816 7.058 -13.934 1.00 0.00 375 SER A O 6
ATOM 10509 N N . LYS A 1 71 ? -7.468 9.084 -14.793 1.00 0.00 376 LYS A N 6
ATOM 10510 C CA . LYS A 1 71 ? -6.010 8.965 -14.755 1.00 0.00 376 LYS A CA 6
ATOM 10511 C C . LYS A 1 71 ? -5.419 10.094 -13.920 1.00 0.00 376 LYS A C 6
ATOM 10512 O O . LYS A 1 71 ? -4.201 10.242 -13.898 1.00 0.00 376 LYS A O 6
ATOM 10531 N N . GLU A 1 72 ? -6.271 10.886 -13.254 1.00 0.00 377 GLU A N 6
ATOM 10532 C CA . GLU A 1 72 ? -5.848 12.131 -12.632 1.00 0.00 377 GLU A CA 6
ATOM 10533 C C . GLU A 1 72 ? -6.653 12.528 -11.377 1.00 0.00 377 GLU A C 6
ATOM 10534 O O . GLU A 1 72 ? -6.466 13.651 -10.899 1.00 0.00 377 GLU A O 6
ATOM 10546 N N . LYS A 1 73 ? -7.560 11.695 -10.826 1.00 0.00 378 LYS A N 6
ATOM 10547 C CA . LYS A 1 73 ? -8.508 12.170 -9.806 1.00 0.00 378 LYS A CA 6
ATOM 10548 C C . LYS A 1 73 ? -8.595 11.246 -8.614 1.00 0.00 378 LYS A C 6
ATOM 10549 O O . LYS A 1 73 ? -8.114 10.118 -8.651 1.00 0.00 378 LYS A O 6
ATOM 10568 N N . ILE A 1 74 ? -9.204 11.779 -7.561 1.00 0.00 379 ILE A N 6
ATOM 10569 C CA . ILE A 1 74 ? -9.160 11.286 -6.201 1.00 0.00 379 ILE A CA 6
ATOM 10570 C C . ILE A 1 74 ? -10.519 10.818 -5.694 1.00 0.00 379 ILE A C 6
ATOM 10571 O O . ILE A 1 74 ? -11.533 11.483 -5.922 1.00 0.00 379 ILE A O 6
ATOM 10587 N N . LEU A 1 75 ? -10.511 9.694 -4.970 1.00 0.00 380 LEU A N 6
ATOM 10588 C CA . LEU A 1 75 ? -11.656 9.185 -4.216 1.00 0.00 380 LEU A CA 6
ATOM 10589 C C . LEU A 1 75 ? -11.215 8.874 -2.794 1.00 0.00 380 LEU A C 6
ATOM 10590 O O . LEU A 1 75 ? -10.079 8.449 -2.587 1.00 0.00 380 LEU A O 6
ATOM 10606 N N . THR A 1 76 ? -12.137 9.021 -1.844 1.00 0.00 381 THR A N 6
ATOM 10607 C CA . THR A 1 76 ? -11.910 8.808 -0.420 1.00 0.00 381 THR A CA 6
ATOM 10608 C C . THR A 1 76 ? -13.044 7.912 0.085 1.00 0.00 381 THR A C 6
ATOM 10609 O O . THR A 1 76 ? -14.218 8.201 -0.168 1.00 0.00 381 THR A O 6
ATOM 10620 N N . ASP A 1 77 ? -12.705 6.832 0.788 1.00 0.00 382 ASP A N 6
ATOM 10621 C CA . ASP A 1 77 ? -13.688 5.942 1.419 1.00 0.00 382 ASP A CA 6
ATOM 10622 C C . ASP A 1 77 ? -13.066 5.221 2.623 1.00 0.00 382 ASP A C 6
ATOM 10623 O O . ASP A 1 77 ? -11.867 5.365 2.896 1.00 0.00 382 ASP A O 6
ATOM 10632 N N . SER A 1 78 ? -13.877 4.457 3.351 1.00 0.00 383 SER A N 6
ATOM 10633 C CA . SER A 1 78 ? -13.425 3.537 4.384 1.00 0.00 383 SER A CA 6
ATOM 10634 C C . SER A 1 78 ? -12.997 2.219 3.735 1.00 0.00 383 SER A C 6
ATOM 10635 O O . SER A 1 78 ? -13.544 1.821 2.703 1.00 0.00 383 SER A O 6
ATOM 10643 N N . TYR A 1 79 ? -12.058 1.529 4.383 1.00 0.00 384 TYR A N 6
ATOM 10644 C CA . TYR A 1 79 ? -11.521 0.234 4.001 1.00 0.00 384 TYR A CA 6
ATOM 10645 C C . TYR A 1 79 ? -11.217 -0.550 5.256 1.00 0.00 384 TYR A C 6
ATOM 10646 O O . TYR A 1 79 ? -11.451 -0.116 6.389 1.00 0.00 384 TYR A O 6
ATOM 10664 N N . LYS A 1 80 ? -10.687 -1.736 5.046 1.00 0.00 385 LYS A N 6
ATOM 10665 C CA . LYS A 1 80 ? -10.384 -2.662 6.123 1.00 0.00 385 LYS A CA 6
ATOM 10666 C C . LYS A 1 80 ? -9.219 -3.503 5.639 1.00 0.00 385 LYS A C 6
ATOM 10667 O O . LYS A 1 80 ? -9.170 -3.882 4.468 1.00 0.00 385 LYS A O 6
ATOM 10686 N N . PHE A 1 81 ? -8.239 -3.753 6.505 1.00 0.00 386 PHE A N 6
ATOM 10687 C CA . PHE A 1 81 ? -6.933 -4.154 6.030 1.00 0.00 386 PHE A CA 6
ATOM 10688 C C . PHE A 1 81 ? -6.204 -4.982 7.070 1.00 0.00 386 PHE A C 6
ATOM 10689 O O . PHE A 1 81 ? -6.549 -4.927 8.256 1.00 0.00 386 PHE A O 6
ATOM 10706 N N . ARG A 1 82 ? -5.196 -5.757 6.673 1.00 0.00 387 ARG A N 6
ATOM 10707 C CA . ARG A 1 82 ? -4.492 -6.613 7.627 1.00 0.00 387 ARG A CA 6
ATOM 10708 C C . ARG A 1 82 ? -3.013 -6.653 7.251 1.00 0.00 387 ARG A C 6
ATOM 10709 O O . ARG A 1 82 ? -2.694 -6.531 6.078 1.00 0.00 387 ARG A O 6
ATOM 10730 N N . ALA A 1 83 ? -2.107 -6.788 8.226 1.00 0.00 388 ALA A N 6
ATOM 10731 C CA . ALA A 1 83 ? -0.672 -6.711 8.034 1.00 0.00 388 ALA A CA 6
ATOM 10732 C C . ALA A 1 83 ? 0.092 -7.680 8.925 1.00 0.00 388 ALA A C 6
ATOM 10733 O O . ALA A 1 83 ? -0.433 -8.166 9.930 1.00 0.00 388 ALA A O 6
ATOM 10740 N N . LYS A 1 84 ? 1.389 -7.798 8.606 1.00 0.00 389 LYS A N 6
ATOM 10741 C CA . LYS A 1 84 ? 2.482 -8.449 9.338 1.00 0.00 389 LYS A CA 6
ATOM 10742 C C . LYS A 1 84 ? 2.217 -9.926 9.582 1.00 0.00 389 LYS A C 6
ATOM 10743 O O . LYS A 1 84 ? 2.854 -10.784 8.980 1.00 0.00 389 LYS A O 6
ATOM 10762 N N . ASP A 1 85 ? 1.314 -10.191 10.507 1.00 0.00 390 ASP A N 6
ATOM 10763 C CA . ASP A 1 85 ? 1.044 -11.511 11.054 1.00 0.00 390 ASP A CA 6
ATOM 10764 C C . ASP A 1 85 ? -0.394 -11.547 11.561 1.00 0.00 390 ASP A C 6
ATOM 10765 O O . ASP A 1 85 ? -1.097 -12.543 11.386 1.00 0.00 390 ASP A O 6
ATOM 10774 N N . GLY A 1 86 ? -0.868 -10.422 12.121 1.00 0.00 391 GLY A N 6
ATOM 10775 C CA . GLY A 1 86 ? -2.127 -10.381 12.846 1.00 0.00 391 GLY A CA 6
ATOM 10776 C C . GLY A 1 86 ? -2.566 -8.989 13.282 1.00 0.00 391 GLY A C 6
ATOM 10777 O O . GLY A 1 86 ? -3.380 -8.871 14.196 1.00 0.00 391 GLY A O 6
ATOM 10781 N N . SER A 1 87 ? -2.031 -7.940 12.653 1.00 0.00 392 SER A N 6
ATOM 10782 C CA . SER A 1 87 ? -2.558 -6.595 12.820 1.00 0.00 392 SER A CA 6
ATOM 10783 C C . SER A 1 87 ? -3.791 -6.582 11.913 1.00 0.00 392 SER A C 6
ATOM 10784 O O . SER A 1 87 ? -3.642 -6.810 10.714 1.00 0.00 392 SER A O 6
ATOM 10792 N N . PHE A 1 88 ? -4.998 -6.380 12.438 1.00 0.00 393 PHE A N 6
ATOM 10793 C CA . PHE A 1 88 ? -6.253 -6.567 11.714 1.00 0.00 393 PHE A CA 6
ATOM 10794 C C . PHE A 1 88 ? -7.005 -5.297 12.059 1.00 0.00 393 PHE A C 6
ATOM 10795 O O . PHE A 1 88 ? -7.421 -5.089 13.201 1.00 0.00 393 PHE A O 6
ATOM 10812 N N . VAL A 1 89 ? -7.034 -4.384 11.095 1.00 0.00 394 VAL A N 6
ATOM 10813 C CA . VAL A 1 89 ? -7.374 -3.002 11.376 1.00 0.00 394 VAL A CA 6
ATOM 10814 C C . VAL A 1 89 ? -8.365 -2.434 10.361 1.00 0.00 394 VAL A C 6
ATOM 10815 O O . VAL A 1 89 ? -8.657 -3.049 9.331 1.00 0.00 394 VAL A O 6
ATOM 10828 N N . THR A 1 90 ? -8.879 -1.243 10.660 1.00 0.00 395 THR A N 6
ATOM 10829 C CA . THR A 1 90 ? -9.645 -0.481 9.689 1.00 0.00 395 THR A CA 6
ATOM 10830 C C . THR A 1 90 ? -8.611 0.295 8.892 1.00 0.00 395 THR A C 6
ATOM 10831 O O . THR A 1 90 ? -7.488 0.482 9.356 1.00 0.00 395 THR A O 6
ATOM 10842 N N . LEU A 1 91 ? -8.973 0.763 7.708 1.00 0.00 396 LEU A N 6
ATOM 10843 C CA . LEU A 1 91 ? -8.178 1.760 7.021 1.00 0.00 396 LEU A CA 6
ATOM 10844 C C . LEU A 1 91 ? -9.185 2.789 6.524 1.00 0.00 396 LEU A C 6
ATOM 10845 O O . LEU A 1 91 ? -10.373 2.511 6.379 1.00 0.00 396 LEU A O 6
ATOM 10861 N N . LYS A 1 92 ? -8.741 4.004 6.298 1.00 0.00 397 LYS A N 6
ATOM 10862 C CA . LYS A 1 92 ? -9.560 5.117 5.863 1.00 0.00 397 LYS A CA 6
ATOM 10863 C C . LYS A 1 92 ? -8.576 5.823 4.965 1.00 0.00 397 LYS A C 6
ATOM 10864 O O . LYS A 1 92 ? -7.493 6.175 5.438 1.00 0.00 397 LYS A O 6
ATOM 10883 N N . SER A 1 93 ? -8.869 5.927 3.679 1.00 0.00 398 SER A N 6
ATOM 10884 C CA . SER A 1 93 ? -7.832 6.282 2.730 1.00 0.00 398 SER A CA 6
ATOM 10885 C C . SER A 1 93 ? -8.395 7.088 1.587 1.00 0.00 398 SER A C 6
ATOM 10886 O O . SER A 1 93 ? -9.600 7.056 1.322 1.00 0.00 398 SER A O 6
ATOM 10894 N N . GLN A 1 94 ? -7.495 7.761 0.880 1.00 0.00 399 GLN A N 6
ATOM 10895 C CA . GLN A 1 94 ? -7.811 8.470 -0.331 1.00 0.00 399 GLN A CA 6
ATOM 10896 C C . GLN A 1 94 ? -6.741 8.143 -1.361 1.00 0.00 399 GLN A C 6
ATOM 10897 O O . GLN A 1 94 ? -5.545 8.144 -1.052 1.00 0.00 399 GLN A O 6
ATOM 10911 N N . TRP A 1 95 ? -7.172 7.871 -2.588 1.00 0.00 400 TRP A N 6
ATOM 10912 C CA . TRP A 1 95 ? -6.299 7.407 -3.646 1.00 0.00 400 TRP A CA 6
ATOM 10913 C C . TRP A 1 95 ? -6.589 8.208 -4.900 1.00 0.00 400 TRP A C 6
ATOM 10914 O O . TRP A 1 95 ? -7.758 8.420 -5.239 1.00 0.00 400 TRP A O 6
ATOM 10935 N N . PHE A 1 96 ? -5.533 8.624 -5.588 1.00 0.00 401 PHE A N 6
ATOM 10936 C CA . PHE A 1 96 ? -5.583 9.486 -6.741 1.00 0.00 401 PHE A CA 6
ATOM 10937 C C . PHE A 1 96 ? -4.858 8.799 -7.877 1.00 0.00 401 PHE A C 6
ATOM 10938 O O . PHE A 1 96 ? -3.699 8.392 -7.748 1.00 0.00 401 PHE A O 6
ATOM 10955 N N . SER A 1 97 ? -5.562 8.625 -8.989 1.00 0.00 402 SER A N 6
ATOM 10956 C CA . SER A 1 97 ? -4.948 8.099 -10.183 1.00 0.00 402 SER A CA 6
ATOM 10957 C C . SER A 1 97 ? -3.917 9.110 -10.677 1.00 0.00 402 SER A C 6
ATOM 10958 O O . SER A 1 97 ? -4.057 10.321 -10.475 1.00 0.00 402 SER A O 6
ATOM 10966 N N . PHE A 1 98 ? -2.864 8.590 -11.298 1.00 0.00 403 PHE A N 6
ATOM 10967 C CA . PHE A 1 98 ? -1.695 9.353 -11.665 1.00 0.00 403 PHE A CA 6
ATOM 10968 C C . PHE A 1 98 ? -1.286 8.913 -13.056 1.00 0.00 403 PHE A C 6
ATOM 10969 O O . PHE A 1 98 ? -1.243 7.706 -13.342 1.00 0.00 403 PHE A O 6
ATOM 10986 N N . THR A 1 99 ? -0.939 9.886 -13.892 1.00 0.00 404 THR A N 6
ATOM 10987 C CA . THR A 1 99 ? -0.640 9.663 -15.286 1.00 0.00 404 THR A CA 6
ATOM 10988 C C . THR A 1 99 ? 0.837 9.956 -15.550 1.00 0.00 404 THR A C 6
ATOM 10989 O O . THR A 1 99 ? 1.446 10.834 -14.934 1.00 0.00 404 THR A O 6
ATOM 11000 N N . ASN A 1 100 ? 1.387 9.205 -16.502 1.00 0.00 405 ASN A N 6
ATOM 11001 C CA . ASN A 1 100 ? 2.638 9.501 -17.167 1.00 0.00 405 ASN A CA 6
ATOM 11002 C C . ASN A 1 100 ? 2.307 10.773 -17.939 1.00 0.00 405 ASN A C 6
ATOM 11003 O O . ASN A 1 100 ? 1.167 10.890 -18.402 1.00 0.00 405 ASN A O 6
ATOM 11014 N N . PRO A 1 101 ? 3.284 11.641 -18.223 1.00 0.00 406 PRO A N 6
ATOM 11015 C CA . PRO A 1 101 ? 3.125 12.343 -19.505 1.00 0.00 406 PRO A CA 6
ATOM 11016 C C . PRO A 1 101 ? 4.441 12.590 -20.271 1.00 0.00 406 PRO A C 6
ATOM 11017 O O . PRO A 1 101 ? 4.634 13.654 -20.861 1.00 0.00 406 PRO A O 6
ATOM 11028 N N . ASP A 1 102 ? 5.289 11.568 -20.383 1.00 0.00 407 ASP A N 6
ATOM 11029 C CA . ASP A 1 102 ? 5.919 11.304 -21.682 1.00 0.00 407 ASP A CA 6
ATOM 11030 C C . ASP A 1 102 ? 4.919 10.705 -22.667 1.00 0.00 407 ASP A C 6
ATOM 11031 O O . ASP A 1 102 ? 4.993 11.021 -23.859 1.00 0.00 407 ASP A O 6
ATOM 11040 N N . THR A 1 103 ? 3.934 9.933 -22.188 1.00 0.00 408 THR A N 6
ATOM 11041 C CA . THR A 1 103 ? 3.041 9.181 -23.061 1.00 0.00 408 THR A CA 6
ATOM 11042 C C . THR A 1 103 ? 1.548 9.500 -22.874 1.00 0.00 408 THR A C 6
ATOM 11043 O O . THR A 1 103 ? 0.763 9.228 -23.786 1.00 0.00 408 THR A O 6
ATOM 11054 N N . LYS A 1 104 ? 1.168 10.068 -21.714 1.00 0.00 409 LYS A N 6
ATOM 11055 C CA . LYS A 1 104 ? -0.215 10.242 -21.248 1.00 0.00 409 LYS A CA 6
ATOM 11056 C C . LYS A 1 104 ? -0.936 8.893 -21.144 1.00 0.00 409 LYS A C 6
ATOM 11057 O O . LYS A 1 104 ? -1.657 8.472 -22.050 1.00 0.00 409 LYS A O 6
ATOM 11076 N N . GLU A 1 105 ? -0.753 8.229 -20.003 1.00 0.00 410 GLU A N 6
ATOM 11077 C CA . GLU A 1 105 ? -1.420 6.982 -19.648 1.00 0.00 410 GLU A CA 6
ATOM 11078 C C . GLU A 1 105 ? -1.543 6.924 -18.136 1.00 0.00 410 GLU A C 6
ATOM 11079 O O . GLU A 1 105 ? -0.667 7.428 -17.436 1.00 0.00 410 GLU A O 6
ATOM 11091 N N . LEU A 1 106 ? -2.598 6.278 -17.634 1.00 0.00 411 LEU A N 6
ATOM 11092 C CA . LEU A 1 106 ? -2.728 5.937 -16.232 1.00 0.00 411 LEU A CA 6
ATOM 11093 C C . LEU A 1 106 ? -1.580 4.982 -15.940 1.00 0.00 411 LEU A C 6
ATOM 11094 O O . LEU A 1 106 ? -1.479 3.907 -16.536 1.00 0.00 411 LEU A O 6
ATOM 11110 N N . GLU A 1 107 ? -0.718 5.407 -15.030 1.00 0.00 412 GLU A N 6
ATOM 11111 C CA . GLU A 1 107 ? 0.553 4.771 -14.747 1.00 0.00 412 GLU A CA 6
ATOM 11112 C C . GLU A 1 107 ? 0.631 4.369 -13.265 1.00 0.00 412 GLU A C 6
ATOM 11113 O O . GLU A 1 107 ? 1.208 3.318 -12.981 1.00 0.00 412 GLU A O 6
ATOM 11125 N N . TYR A 1 108 ? -0.033 5.083 -12.339 1.00 0.00 413 TYR A N 6
ATOM 11126 C CA . TYR A 1 108 ? -0.084 4.692 -10.930 1.00 0.00 413 TYR A CA 6
ATOM 11127 C C . TYR A 1 108 ? -1.382 5.138 -10.294 1.00 0.00 413 TYR A C 6
ATOM 11128 O O . TYR A 1 108 ? -2.162 5.891 -10.872 1.00 0.00 413 TYR A O 6
ATOM 11146 N N . ILE A 1 109 ? -1.549 4.720 -9.050 1.00 0.00 414 ILE A N 6
ATOM 11147 C CA . ILE A 1 109 ? -2.547 5.212 -8.136 1.00 0.00 414 ILE A CA 6
ATOM 11148 C C . ILE A 1 109 ? -1.720 5.572 -6.907 1.00 0.00 414 ILE A C 6
ATOM 11149 O O . ILE A 1 109 ? -1.254 4.708 -6.160 1.00 0.00 414 ILE A O 6
ATOM 11165 N N . VAL A 1 110 ? -1.411 6.854 -6.799 1.00 0.00 415 VAL A N 6
ATOM 11166 C CA . VAL A 1 110 ? -0.699 7.396 -5.641 1.00 0.00 415 VAL A CA 6
ATOM 11167 C C . VAL A 1 110 ? -1.761 7.682 -4.575 1.00 0.00 415 VAL A C 6
ATOM 11168 O O . VAL A 1 110 ? -2.924 7.915 -4.912 1.00 0.00 415 VAL A O 6
ATOM 11181 N N . SER A 1 111 ? -1.417 7.619 -3.291 1.00 0.00 416 SER A N 6
ATOM 11182 C CA . SER A 1 111 ? -2.444 7.631 -2.256 1.00 0.00 416 SER A CA 6
ATOM 11183 C C . SER A 1 111 ? -1.898 7.835 -0.850 1.00 0.00 416 SER A C 6
ATOM 11184 O O . SER A 1 111 ? -0.693 7.712 -0.608 1.00 0.00 416 SER A O 6
ATOM 11192 N N . VAL A 1 112 ? -2.808 8.096 0.091 1.00 0.00 417 VAL A N 6
ATOM 11193 C CA . VAL A 1 112 ? -2.493 8.099 1.511 1.00 0.00 417 VAL A CA 6
ATOM 11194 C C . VAL A 1 112 ? -3.641 7.482 2.292 1.00 0.00 417 VAL A C 6
ATOM 11195 O O . VAL A 1 112 ? -4.815 7.628 1.931 1.00 0.00 417 VAL A O 6
ATOM 11208 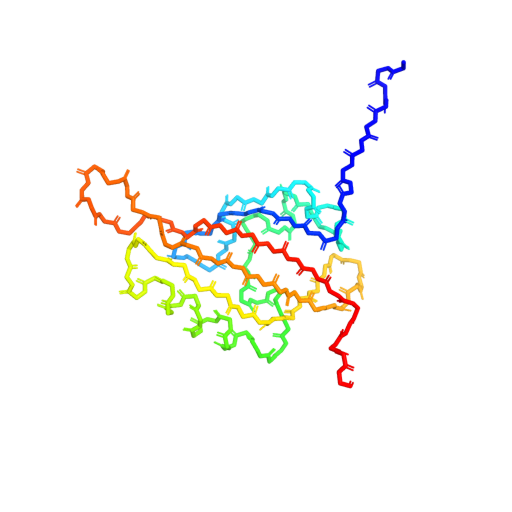N N . ASN A 1 113 ? -3.286 6.792 3.377 1.00 0.00 418 ASN A N 6
ATOM 11209 C CA . ASN A 1 113 ? -4.131 5.843 4.032 1.00 0.00 418 ASN A CA 6
ATOM 11210 C C . ASN A 1 113 ? -3.864 6.001 5.492 1.00 0.00 418 ASN A C 6
ATOM 11211 O O . ASN A 1 113 ? -2.763 6.357 5.910 1.00 0.00 418 ASN A O 6
ATOM 11222 N N . THR A 1 114 ? -4.872 5.708 6.277 1.00 0.00 419 THR A N 6
ATOM 11223 C CA . THR A 1 114 ? -4.848 6.007 7.688 1.00 0.00 419 THR A CA 6
ATOM 11224 C C . THR A 1 114 ? -5.676 4.932 8.385 1.00 0.00 419 THR A C 6
ATOM 11225 O O . THR A 1 114 ? -6.367 4.193 7.692 1.00 0.00 419 THR A O 6
ATOM 11236 N N . LEU A 1 115 ? -5.683 4.843 9.715 1.00 0.00 420 LEU A N 6
ATOM 11237 C CA . LEU A 1 115 ? -6.700 4.055 10.417 1.00 0.00 420 LEU A CA 6
ATOM 11238 C C . LEU A 1 115 ? -7.385 4.914 11.486 1.00 0.00 420 LEU A C 6
ATOM 11239 O O . LEU A 1 115 ? -6.875 5.970 11.869 1.00 0.00 420 LEU A O 6
ATOM 11255 N N . VAL A 1 116 ? -8.555 4.464 11.948 1.00 0.00 421 VAL A N 6
ATOM 11256 C CA . VAL A 1 116 ? -9.301 5.122 13.019 1.00 0.00 421 VAL A CA 6
ATOM 11257 C C . VAL A 1 116 ? -8.669 4.682 14.344 1.00 0.00 421 VAL A C 6
ATOM 11258 O O . VAL A 1 116 ? -8.340 3.505 14.519 1.00 0.00 421 VAL A O 6
ATOM 11271 N N . LEU A 1 117 ? -8.504 5.624 15.272 1.00 0.00 422 LEU A N 6
ATOM 11272 C CA . LEU A 1 117 ? -7.861 5.421 16.568 1.00 0.00 422 LEU A CA 6
ATOM 11273 C C . LEU A 1 117 ? -8.570 6.335 17.566 1.00 0.00 422 LEU A C 6
ATOM 11274 O O . LEU A 1 117 ? -8.781 7.517 17.278 1.00 0.00 422 LEU A O 6
ATOM 11290 N N . GLY A 1 118 ? -8.952 5.792 18.721 1.00 0.00 423 GLY A N 6
ATOM 11291 C CA . GLY A 1 118 ? -9.656 6.516 19.768 1.00 0.00 423 GLY A CA 6
ATOM 11292 C C . GLY A 1 118 ? -9.914 5.631 20.988 1.00 0.00 423 GLY A C 6
ATOM 11293 O O . GLY A 1 118 ? -9.537 4.455 21.001 1.00 0.00 423 GLY A O 6
ATOM 11297 N N . HIS A 1 119 ? -10.558 6.201 22.006 1.00 0.00 424 HIS A N 6
ATOM 11298 C CA . HIS A 1 119 ? -10.939 5.530 23.249 1.00 0.00 424 HIS A CA 6
ATOM 11299 C C . HIS A 1 119 ? -12.250 6.141 23.759 1.00 0.00 424 HIS A C 6
ATOM 11300 O O . HIS A 1 119 ? -12.683 7.193 23.273 1.00 0.00 424 HIS A O 6
ATOM 11314 N N . SER A 1 120 ? -12.888 5.488 24.731 1.00 0.00 425 SER A N 6
ATOM 11315 C CA . SER A 1 120 ? -14.163 5.880 25.324 1.00 0.00 425 SER A CA 6
ATOM 11316 C C . SER A 1 120 ? -14.084 7.178 26.155 1.00 0.00 425 SER A C 6
ATOM 11317 O O . SER A 1 120 ? -15.121 7.677 26.605 1.00 0.00 425 SER A O 6
ATOM 11325 N N . GLU A 1 121 ? -12.888 7.737 26.367 1.00 0.00 426 GLU A N 6
ATOM 11326 C CA . GLU A 1 121 ? -12.633 8.965 27.110 1.00 0.00 426 GLU A CA 6
ATOM 11327 C C . GLU A 1 121 ? -11.468 9.678 26.419 1.00 0.00 426 GLU A C 6
ATOM 11328 O O . GLU A 1 121 ? -10.461 9.008 26.092 1.00 0.00 426 GLU A O 6
ATOM 11341 N N . ASN A 1 4 ? 18.805 16.817 20.878 1.00 0.00 309 ASN A N 7
ATOM 11342 C CA . ASN A 1 4 ? 18.827 16.007 19.632 1.00 0.00 309 ASN A CA 7
ATOM 11343 C C . ASN A 1 4 ? 19.742 14.792 19.811 1.00 0.00 309 ASN A C 7
ATOM 11344 O O . ASN A 1 4 ? 20.951 14.949 20.002 1.00 0.00 309 ASN A O 7
ATOM 11355 N N . SER A 1 5 ? 19.163 13.589 19.737 1.00 0.00 310 SER A N 7
ATOM 11356 C CA . SER A 1 5 ? 19.844 12.319 19.986 1.00 0.00 310 SER A CA 7
ATOM 11357 C C . SER A 1 5 ? 19.395 11.211 19.016 1.00 0.00 310 SER A C 7
ATOM 11358 O O . SER A 1 5 ? 20.053 10.167 18.951 1.00 0.00 310 SER A O 7
ATOM 11366 N N . GLY A 1 6 ? 18.306 11.401 18.256 1.00 0.00 311 GLY A N 7
ATOM 11367 C CA . GLY A 1 6 ? 17.809 10.384 17.333 1.00 0.00 311 GLY A CA 7
ATOM 11368 C C . GLY A 1 6 ? 16.355 10.579 16.895 1.00 0.00 311 GLY A C 7
ATOM 11369 O O . GLY A 1 6 ? 15.661 9.602 16.607 1.00 0.00 311 GLY A O 7
ATOM 11373 N N . GLU A 1 7 ? 15.867 11.819 16.919 1.00 0.00 312 GLU A N 7
ATOM 11374 C CA . GLU A 1 7 ? 14.494 12.177 16.602 1.00 0.00 312 GLU A CA 7
ATOM 11375 C C . GLU A 1 7 ? 14.203 11.855 15.128 1.00 0.00 312 GLU A C 7
ATOM 11376 O O . GLU A 1 7 ? 15.013 12.164 14.245 1.00 0.00 312 GLU A O 7
ATOM 11388 N N . ILE A 1 8 ? 13.038 11.254 14.870 1.00 0.00 313 ILE A N 7
ATOM 11389 C CA . ILE A 1 8 ? 12.552 10.816 13.559 1.00 0.00 313 ILE A CA 7
ATOM 11390 C C . ILE A 1 8 ? 11.019 10.976 13.552 1.00 0.00 313 ILE A C 7
ATOM 11391 O O . ILE A 1 8 ? 10.416 11.211 14.603 1.00 0.00 313 ILE A O 7
ATOM 11407 N N . ASN A 1 9 ? 10.379 10.833 12.382 1.00 0.00 314 ASN A N 7
ATOM 11408 C CA . ASN A 1 9 ? 8.944 11.106 12.188 1.00 0.00 314 ASN A CA 7
ATOM 11409 C C . ASN A 1 9 ? 8.228 9.921 11.524 1.00 0.00 314 ASN A C 7
ATOM 11410 O O . ASN A 1 9 ? 7.179 10.082 10.902 1.00 0.00 314 ASN A O 7
ATOM 11421 N N . VAL A 1 10 ? 8.798 8.716 11.637 1.00 0.00 315 VAL A N 7
ATOM 11422 C CA . VAL A 1 10 ? 8.271 7.513 10.981 1.00 0.00 315 VAL A CA 7
ATOM 11423 C C . VAL A 1 10 ? 6.981 6.996 11.600 1.00 0.00 315 VAL A C 7
ATOM 11424 O O . VAL A 1 10 ? 6.178 6.351 10.936 1.00 0.00 315 VAL A O 7
ATOM 11437 N N . LYS A 1 11 ? 6.773 7.305 12.873 1.00 0.00 316 LYS A N 7
ATOM 11438 C CA . LYS A 1 11 ? 5.503 7.080 13.555 1.00 0.00 316 LYS A CA 7
ATOM 11439 C C . LYS A 1 11 ? 4.460 7.969 12.897 1.00 0.00 316 LYS A C 7
ATOM 11440 O O . LYS A 1 11 ? 4.758 9.106 12.536 1.00 0.00 316 LYS A O 7
ATOM 11459 N N . PRO A 1 12 ? 3.260 7.419 12.668 1.00 0.00 317 PRO A N 7
ATOM 11460 C CA . PRO A 1 12 ? 2.217 7.230 13.661 1.00 0.00 317 PRO A CA 7
ATOM 11461 C C . PRO A 1 12 ? 1.510 5.885 13.341 1.00 0.00 317 PRO A C 7
ATOM 11462 O O . PRO A 1 12 ? 2.115 4.824 13.482 1.00 0.00 317 PRO A O 7
ATOM 11473 N N . THR A 1 13 ? 0.290 5.934 12.803 1.00 0.00 318 THR A N 7
ATOM 11474 C CA . THR A 1 13 ? -0.567 4.791 12.548 1.00 0.00 318 THR A CA 7
ATOM 11475 C C . THR A 1 13 ? -1.294 5.150 11.231 1.00 0.00 318 THR A C 7
ATOM 11476 O O . THR A 1 13 ? -2.517 5.165 11.119 1.00 0.00 318 THR A O 7
ATOM 11487 N N . GLU A 1 14 ? -0.467 5.503 10.240 1.00 0.00 319 GLU A N 7
ATOM 11488 C CA . GLU A 1 14 ? -0.776 6.003 8.901 1.00 0.00 319 GLU A CA 7
ATOM 11489 C C . GLU A 1 14 ? 0.237 5.377 7.948 1.00 0.00 319 GLU A C 7
ATOM 11490 O O . GLU A 1 14 ? 1.324 5.000 8.381 1.00 0.00 319 GLU A O 7
ATOM 11502 N N . PHE A 1 15 ? -0.067 5.305 6.656 1.00 0.00 320 PHE A N 7
ATOM 11503 C CA . PHE A 1 15 ? 0.921 4.968 5.634 1.00 0.00 320 PHE A CA 7
ATOM 11504 C C . PHE A 1 15 ? 0.566 5.767 4.400 1.00 0.00 320 PHE A C 7
ATOM 11505 O O . PHE A 1 15 ? -0.574 6.205 4.249 1.00 0.00 320 PHE A O 7
ATOM 11522 N N . ILE A 1 16 ? 1.540 5.983 3.529 1.00 0.00 321 ILE A N 7
ATOM 11523 C CA . ILE A 1 16 ? 1.333 6.687 2.288 1.00 0.00 321 ILE A CA 7
ATOM 11524 C C . ILE A 1 16 ? 2.028 5.836 1.257 1.00 0.00 321 ILE A C 7
ATOM 11525 O O . ILE A 1 16 ? 2.987 5.122 1.584 1.00 0.00 321 ILE A O 7
ATOM 11541 N N . THR A 1 17 ? 1.548 5.900 0.027 1.00 0.00 322 THR A N 7
ATOM 11542 C CA . THR A 1 17 ? 1.836 4.806 -0.877 1.00 0.00 322 THR A CA 7
ATOM 11543 C C . THR A 1 17 ? 1.734 5.184 -2.348 1.00 0.00 322 THR A C 7
ATOM 11544 O O . THR A 1 17 ? 1.182 6.227 -2.706 1.00 0.00 322 THR A O 7
ATOM 11555 N N . ARG A 1 18 ? 2.235 4.289 -3.205 1.00 0.00 323 ARG A N 7
ATOM 11556 C CA . ARG A 1 18 ? 1.904 4.313 -4.631 1.00 0.00 323 ARG A CA 7
ATOM 11557 C C . ARG A 1 18 ? 1.578 2.874 -4.989 1.00 0.00 323 ARG A C 7
ATOM 11558 O O . ARG A 1 18 ? 2.222 1.955 -4.475 1.00 0.00 323 ARG A O 7
ATOM 11579 N N . PHE A 1 19 ? 0.604 2.641 -5.858 1.00 0.00 324 PHE A N 7
ATOM 11580 C CA . PHE A 1 19 ? 0.221 1.294 -6.226 1.00 0.00 324 PHE A CA 7
ATOM 11581 C C . PHE A 1 19 ? -0.242 1.386 -7.656 1.00 0.00 324 PHE A C 7
ATOM 11582 O O . PHE A 1 19 ? -0.965 2.306 -8.037 1.00 0.00 324 PHE A O 7
ATOM 11599 N N . ALA A 1 20 ? 0.281 0.489 -8.474 1.00 0.00 325 ALA A N 7
ATOM 11600 C CA . ALA A 1 20 ? -0.190 0.380 -9.842 1.00 0.00 325 ALA A CA 7
ATOM 11601 C C . ALA A 1 20 ? -1.527 -0.356 -9.826 1.00 0.00 325 ALA A C 7
ATOM 11602 O O . ALA A 1 20 ? -1.937 -0.939 -8.819 1.00 0.00 325 ALA A O 7
ATOM 11609 N N . VAL A 1 21 ? -2.201 -0.371 -10.972 1.00 0.00 326 VAL A N 7
ATOM 11610 C CA . VAL A 1 21 ? -3.473 -1.107 -11.086 1.00 0.00 326 VAL A CA 7
ATOM 11611 C C . VAL A 1 21 ? -3.269 -2.637 -11.030 1.00 0.00 326 VAL A C 7
ATOM 11612 O O . VAL A 1 21 ? -4.237 -3.397 -11.006 1.00 0.00 326 VAL A O 7
ATOM 11625 N N . ASN 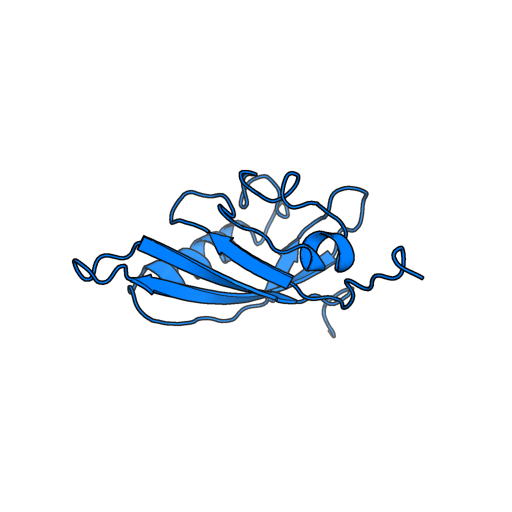A 1 22 ? -2.005 -3.086 -10.956 1.00 0.00 327 ASN A N 7
ATOM 11626 C CA . ASN A 1 22 ? -1.609 -4.450 -10.609 1.00 0.00 327 ASN A CA 7
ATOM 11627 C C . ASN A 1 22 ? -2.172 -4.886 -9.246 1.00 0.00 327 ASN A C 7
ATOM 11628 O O . ASN A 1 22 ? -2.153 -6.080 -8.946 1.00 0.00 327 ASN A O 7
ATOM 11639 N N . GLY A 1 23 ? -2.629 -3.952 -8.403 1.00 0.00 328 GLY A N 7
ATOM 11640 C CA . GLY A 1 23 ? -3.163 -4.271 -7.095 1.00 0.00 328 GLY A CA 7
ATOM 11641 C C . GLY A 1 23 ? -2.077 -4.657 -6.096 1.00 0.00 328 GLY A C 7
ATOM 11642 O O . GLY A 1 23 ? -2.351 -5.418 -5.171 1.00 0.00 328 GLY A O 7
ATOM 11646 N N . LYS A 1 24 ? -0.848 -4.156 -6.262 1.00 0.00 329 LYS A N 7
ATOM 11647 C CA . LYS A 1 24 ? 0.209 -4.259 -5.256 1.00 0.00 329 LYS A CA 7
ATOM 11648 C C . LYS A 1 24 ? 0.750 -2.877 -4.963 1.00 0.00 329 LYS A C 7
ATOM 11649 O O . LYS A 1 24 ? 0.877 -2.076 -5.889 1.00 0.00 329 LYS A O 7
ATOM 11668 N N . PHE A 1 25 ? 1.147 -2.608 -3.716 1.00 0.00 330 PHE A N 7
ATOM 11669 C CA . PHE A 1 25 ? 1.759 -1.327 -3.399 1.00 0.00 330 PHE A CA 7
ATOM 11670 C C . PHE A 1 25 ? 3.153 -1.337 -3.981 1.00 0.00 330 PHE A C 7
ATOM 11671 O O . PHE A 1 25 ? 4.102 -1.828 -3.379 1.00 0.00 330 PHE A O 7
ATOM 11688 N N . VAL A 1 26 ? 3.279 -0.839 -5.198 1.00 0.00 331 VAL A N 7
ATOM 11689 C CA . VAL A 1 26 ? 4.553 -0.756 -5.882 1.00 0.00 331 VAL A CA 7
ATOM 11690 C C . VAL A 1 26 ? 5.498 0.241 -5.186 1.00 0.00 331 VAL A C 7
ATOM 11691 O O . VAL A 1 26 ? 6.682 0.304 -5.508 1.00 0.00 331 VAL A O 7
ATOM 11704 N N . TYR A 1 27 ? 4.984 1.001 -4.214 1.00 0.00 332 TYR A N 7
ATOM 11705 C CA . TYR A 1 27 ? 5.765 1.760 -3.257 1.00 0.00 332 TYR A CA 7
ATOM 11706 C C . TYR A 1 27 ? 4.977 1.814 -1.965 1.00 0.00 332 TYR A C 7
ATOM 11707 O O . TYR A 1 27 ? 3.756 1.969 -1.988 1.00 0.00 332 TYR A O 7
ATOM 11725 N N . VAL A 1 28 ? 5.691 1.846 -0.851 1.00 0.00 333 VAL A N 7
ATOM 11726 C CA . VAL A 1 28 ? 5.129 2.109 0.452 1.00 0.00 333 VAL A CA 7
ATOM 11727 C C . VAL A 1 28 ? 6.141 2.967 1.208 1.00 0.00 333 VAL A C 7
ATOM 11728 O O . VAL A 1 28 ? 7.348 2.741 1.113 1.00 0.00 333 VAL A O 7
ATOM 11741 N N . ASP A 1 29 ? 5.636 3.910 1.992 1.00 0.00 334 ASP A N 7
ATOM 11742 C CA . ASP A 1 29 ? 6.423 4.721 2.916 1.00 0.00 334 ASP A CA 7
ATOM 11743 C C . ASP A 1 29 ? 6.688 3.925 4.196 1.00 0.00 334 ASP A C 7
ATOM 11744 O O . ASP A 1 29 ? 5.850 3.110 4.566 1.00 0.00 334 ASP A O 7
ATOM 11753 N N . GLN A 1 30 ? 7.799 4.150 4.908 1.00 0.00 335 GLN A N 7
ATOM 11754 C CA . GLN A 1 30 ? 8.101 3.518 6.207 1.00 0.00 335 GLN A CA 7
ATOM 11755 C C . GLN A 1 30 ? 7.048 3.779 7.308 1.00 0.00 335 GLN A C 7
ATOM 11756 O O . GLN A 1 30 ? 6.952 3.030 8.292 1.00 0.00 335 GLN A O 7
ATOM 11770 N N . ARG A 1 31 ? 6.174 4.778 7.147 1.00 0.00 336 ARG A N 7
ATOM 11771 C CA . ARG A 1 31 ? 5.031 4.881 8.058 1.00 0.00 336 ARG A CA 7
ATOM 11772 C C . ARG A 1 31 ? 4.222 3.579 7.955 1.00 0.00 336 ARG A C 7
ATOM 11773 O O . ARG A 1 31 ? 3.693 3.169 8.976 1.00 0.00 336 ARG A O 7
ATOM 11794 N N . ALA A 1 32 ? 4.264 2.832 6.832 1.00 0.00 337 ALA A N 7
ATOM 11795 C CA . ALA A 1 32 ? 3.786 1.432 6.748 1.00 0.00 337 ALA A CA 7
ATOM 11796 C C . ALA A 1 32 ? 4.372 0.545 7.862 1.00 0.00 337 ALA A C 7
ATOM 11797 O O . ALA A 1 32 ? 3.635 -0.119 8.594 1.00 0.00 337 ALA A O 7
ATOM 11804 N N . THR A 1 33 ? 5.691 0.591 8.045 1.00 0.00 338 THR A N 7
ATOM 11805 C CA . THR A 1 33 ? 6.405 -0.063 9.139 1.00 0.00 338 THR A CA 7
ATOM 11806 C C . THR A 1 33 ? 5.975 0.472 10.509 1.00 0.00 338 THR A C 7
ATOM 11807 O O . THR A 1 33 ? 6.177 -0.228 11.503 1.00 0.00 338 THR A O 7
ATOM 11818 N N . ALA A 1 34 ? 5.358 1.657 10.602 1.00 0.00 339 ALA A N 7
ATOM 11819 C CA . ALA A 1 34 ? 4.820 2.081 11.892 1.00 0.00 339 ALA A CA 7
ATOM 11820 C C . ALA A 1 34 ? 3.368 1.619 12.103 1.00 0.00 339 ALA A C 7
ATOM 11821 O O . ALA A 1 34 ? 3.011 1.189 13.199 1.00 0.00 339 ALA A O 7
ATOM 11828 N N . ILE A 1 35 ? 2.526 1.714 11.070 1.00 0.00 340 ILE A N 7
ATOM 11829 C CA . ILE A 1 35 ? 1.083 1.506 11.166 1.00 0.00 340 ILE A CA 7
ATOM 11830 C C . ILE A 1 35 ? 0.713 0.044 11.334 1.00 0.00 340 ILE A C 7
ATOM 11831 O O . ILE A 1 35 ? -0.017 -0.317 12.255 1.00 0.00 340 ILE A O 7
ATOM 11847 N N . LEU A 1 36 ? 1.187 -0.767 10.399 1.00 0.00 341 LEU A N 7
ATOM 11848 C CA . LEU A 1 36 ? 0.797 -2.155 10.227 1.00 0.00 341 LEU A CA 7
ATOM 11849 C C . LEU A 1 36 ? 2.038 -3.030 10.409 1.00 0.00 341 LEU A C 7
ATOM 11850 O O . LEU A 1 36 ? 1.975 -4.238 10.233 1.00 0.00 341 LEU A O 7
ATOM 11866 N N . GLY A 1 37 ? 3.170 -2.386 10.690 1.00 0.00 342 GLY A N 7
ATOM 11867 C CA . GLY A 1 37 ? 4.465 -2.975 10.963 1.00 0.00 342 GLY A CA 7
ATOM 11868 C C . GLY A 1 37 ? 4.955 -4.059 10.002 1.00 0.00 342 GLY A C 7
ATOM 11869 O O . GLY A 1 37 ? 5.782 -4.877 10.405 1.00 0.00 342 GLY A O 7
ATOM 11873 N N . TYR A 1 38 ? 4.498 -4.045 8.743 1.00 0.00 343 TYR A N 7
ATOM 11874 C CA . TYR A 1 38 ? 5.057 -4.863 7.676 1.00 0.00 343 TYR A CA 7
ATOM 11875 C C . TYR A 1 38 ? 5.677 -3.842 6.754 1.00 0.00 343 TYR A C 7
ATOM 11876 O O . TYR A 1 38 ? 5.160 -2.733 6.576 1.00 0.00 343 TYR A O 7
ATOM 11894 N N . LEU A 1 39 ? 6.865 -4.196 6.278 1.00 0.00 344 LEU A N 7
ATOM 11895 C CA . LEU A 1 39 ? 7.776 -3.203 5.752 1.00 0.00 344 LEU A CA 7
ATOM 11896 C C . LEU A 1 39 ? 7.328 -2.613 4.424 1.00 0.00 344 LEU A C 7
ATOM 11897 O O . LEU A 1 39 ? 6.621 -3.261 3.651 1.00 0.00 344 LEU A O 7
ATOM 11913 N N . PRO A 1 40 ? 8.112 -1.601 4.054 1.00 0.00 345 PRO A N 7
ATOM 11914 C CA . PRO A 1 40 ? 8.501 -1.516 2.624 1.00 0.00 345 PRO A CA 7
ATOM 11915 C C . PRO A 1 40 ? 9.333 -2.682 2.015 1.00 0.00 345 PRO A C 7
ATOM 11916 O O . PRO A 1 40 ? 10.370 -2.470 1.391 1.00 0.00 345 PRO A O 7
ATOM 11927 N N . GLN A 1 41 ? 8.822 -3.911 2.143 1.00 0.00 346 GLN A N 7
ATOM 11928 C CA . GLN A 1 41 ? 9.118 -5.091 1.320 1.00 0.00 346 GLN A CA 7
ATOM 11929 C C . GLN A 1 41 ? 7.972 -6.087 1.507 1.00 0.00 346 GLN A C 7
ATOM 11930 O O . GLN A 1 41 ? 7.569 -6.750 0.557 1.00 0.00 346 GLN A O 7
ATOM 11944 N N . GLU A 1 42 ? 7.412 -6.169 2.726 1.00 0.00 347 GLU A N 7
ATOM 11945 C CA . GLU A 1 42 ? 6.267 -7.043 2.984 1.00 0.00 347 GLU A CA 7
ATOM 11946 C C . GLU A 1 42 ? 4.985 -6.432 2.416 1.00 0.00 347 GLU A C 7
ATOM 11947 O O . GLU A 1 42 ? 4.099 -7.175 2.015 1.00 0.00 347 GLU A O 7
ATOM 11959 N N . LEU A 1 43 ? 4.909 -5.101 2.298 1.00 0.00 348 LEU A N 7
ATOM 11960 C CA . LEU A 1 43 ? 3.847 -4.443 1.524 1.00 0.00 348 LEU A CA 7
ATOM 11961 C C . LEU A 1 43 ? 4.351 -4.081 0.123 1.00 0.00 348 LEU A C 7
ATOM 11962 O O . LEU A 1 43 ? 3.545 -3.964 -0.801 1.00 0.00 348 LEU A O 7
ATOM 11978 N N . LEU A 1 44 ? 5.657 -3.842 -0.033 1.00 0.00 349 LEU A N 7
ATOM 11979 C CA . LEU A 1 44 ? 6.215 -3.295 -1.263 1.00 0.00 349 LEU A CA 7
ATOM 11980 C C . LEU A 1 44 ? 6.289 -4.409 -2.305 1.00 0.00 349 LEU A C 7
ATOM 11981 O O . LEU A 1 44 ? 7.084 -5.339 -2.163 1.00 0.00 349 LEU A O 7
ATOM 11997 N N . GLY A 1 45 ? 5.475 -4.299 -3.353 1.00 0.00 350 GLY A N 7
ATOM 11998 C CA . GLY A 1 45 ? 5.347 -5.349 -4.350 1.00 0.00 350 GLY A CA 7
ATOM 11999 C C . GLY A 1 45 ? 4.389 -6.457 -3.909 1.00 0.00 350 GLY A C 7
ATOM 12000 O O . GLY A 1 45 ? 4.518 -7.586 -4.390 1.00 0.00 350 GLY A O 7
ATOM 12004 N N . THR A 1 46 ? 3.438 -6.141 -3.023 1.00 0.00 351 THR A N 7
ATOM 12005 C CA . THR A 1 46 ? 2.613 -7.158 -2.358 1.00 0.00 351 THR A CA 7
ATOM 12006 C C . THR A 1 46 ? 1.127 -6.791 -2.453 1.00 0.00 351 THR A C 7
ATOM 12007 O O . THR A 1 46 ? 0.765 -5.614 -2.440 1.00 0.00 351 THR A O 7
ATOM 12018 N N . SER A 1 47 ? 0.290 -7.817 -2.620 1.00 0.00 352 SER A N 7
ATOM 12019 C CA . SER A 1 47 ? -1.114 -7.779 -2.993 1.00 0.00 352 SER A CA 7
ATOM 12020 C C . SER A 1 47 ? -2.024 -7.020 -2.039 1.00 0.00 352 SER A C 7
ATOM 12021 O O . SER A 1 47 ? -2.567 -7.585 -1.092 1.00 0.00 352 SER A O 7
ATOM 12029 N N . CYS A 1 48 ? -2.250 -5.749 -2.368 1.00 0.00 353 CYS A N 7
ATOM 12030 C CA . CYS A 1 48 ? -3.249 -4.902 -1.756 1.00 0.00 353 CYS A CA 7
ATOM 12031 C C . CYS A 1 48 ? -4.596 -5.630 -1.717 1.00 0.00 353 CYS A C 7
ATOM 12032 O O . CYS A 1 48 ? -5.194 -5.771 -0.652 1.00 0.00 353 CYS A O 7
ATOM 12040 N N . TYR A 1 49 ? -5.057 -6.140 -2.869 1.00 0.00 354 TYR A N 7
ATOM 12041 C CA . TYR A 1 49 ? -6.384 -6.733 -2.992 1.00 0.00 354 TYR A CA 7
ATOM 12042 C C . TYR A 1 49 ? -6.364 -8.234 -2.674 1.00 0.00 354 TYR A C 7
ATOM 12043 O O . TYR A 1 49 ? -6.915 -9.081 -3.377 1.00 0.00 354 TYR A O 7
ATOM 12061 N N . GLU A 1 50 ? -5.647 -8.531 -1.595 1.00 0.00 355 GLU A N 7
ATOM 12062 C CA . GLU A 1 50 ? -5.634 -9.784 -0.866 1.00 0.00 355 GLU A CA 7
ATOM 12063 C C . GLU A 1 50 ? -5.427 -9.397 0.598 1.00 0.00 355 GLU A C 7
ATOM 12064 O O . GLU A 1 50 ? -6.178 -9.847 1.460 1.00 0.00 355 GLU A O 7
ATOM 12076 N N . TYR A 1 51 ? -4.488 -8.485 0.877 1.00 0.00 356 TYR A N 7
ATOM 12077 C CA . TYR A 1 51 ? -4.205 -7.936 2.195 1.00 0.00 356 TYR A CA 7
ATOM 12078 C C . TYR A 1 51 ? -5.316 -7.051 2.782 1.00 0.00 356 TYR A C 7
ATOM 12079 O O . TYR A 1 51 ? -5.179 -6.539 3.898 1.00 0.00 356 TYR A O 7
ATOM 12097 N N . PHE A 1 52 ? -6.422 -6.889 2.067 1.00 0.00 357 PHE A N 7
ATOM 12098 C CA . PHE A 1 52 ? -7.613 -6.233 2.531 1.00 0.00 357 PHE A CA 7
ATOM 12099 C C . PHE A 1 52 ? -8.342 -7.135 3.537 1.00 0.00 357 PHE A C 7
ATOM 12100 O O . PHE A 1 52 ? -7.710 -7.910 4.262 1.00 0.00 357 PHE A O 7
ATOM 12117 N N . HIS A 1 53 ? -9.669 -7.085 3.580 1.00 0.00 358 HIS A N 7
ATOM 12118 C CA . HIS A 1 53 ? -10.503 -8.030 4.313 1.00 0.00 358 HIS A CA 7
ATOM 12119 C C . HIS A 1 53 ? -11.558 -8.549 3.340 1.00 0.00 358 HIS A C 7
ATOM 12120 O O . HIS A 1 53 ? -11.887 -7.860 2.375 1.00 0.00 358 HIS A O 7
ATOM 12134 N N . GLN A 1 54 ? -12.138 -9.722 3.609 1.00 0.00 359 GLN A N 7
ATOM 12135 C CA . GLN A 1 54 ? -13.324 -10.168 2.883 1.00 0.00 359 GLN A CA 7
ATOM 12136 C C . GLN A 1 54 ? -14.523 -9.309 3.331 1.00 0.00 359 GLN A C 7
ATOM 12137 O O . GLN A 1 54 ? -14.516 -8.782 4.448 1.00 0.00 359 GLN A O 7
ATOM 12151 N N . ASP A 1 55 ? -15.565 -9.213 2.493 1.00 0.00 360 ASP A N 7
ATOM 12152 C CA . ASP A 1 55 ? -16.744 -8.358 2.705 1.00 0.00 360 ASP A CA 7
ATOM 12153 C C . ASP A 1 55 ? -16.317 -6.910 2.978 1.00 0.00 360 ASP A C 7
ATOM 12154 O O . ASP A 1 55 ? -16.578 -6.326 4.034 1.00 0.00 360 ASP A O 7
ATOM 12163 N N . ASP A 1 56 ? -15.568 -6.371 2.010 1.00 0.00 361 ASP A N 7
ATOM 12164 C CA . ASP A 1 56 ? -14.813 -5.127 1.985 1.00 0.00 361 ASP A CA 7
ATOM 12165 C C . ASP A 1 56 ? -13.884 -5.221 0.775 1.00 0.00 361 ASP A C 7
ATOM 12166 O O . ASP A 1 56 ? -13.623 -4.229 0.116 1.00 0.00 361 ASP A O 7
ATOM 12175 N N . HIS A 1 57 ? -13.481 -6.437 0.410 1.00 0.00 362 HIS A N 7
ATOM 12176 C CA . HIS A 1 57 ? -12.773 -6.778 -0.808 1.00 0.00 362 HIS A CA 7
ATOM 12177 C C . HIS A 1 57 ? -13.396 -6.150 -2.046 1.00 0.00 362 HIS A C 7
ATOM 12178 O O . HIS A 1 57 ? -12.703 -5.466 -2.802 1.00 0.00 362 HIS A O 7
ATOM 12192 N N . ASN A 1 58 ? -14.712 -6.295 -2.223 1.00 0.00 363 ASN A N 7
ATOM 12193 C CA . ASN A 1 58 ? -15.382 -5.693 -3.372 1.00 0.00 363 ASN A CA 7
ATOM 12194 C C . ASN A 1 58 ? -15.336 -4.203 -3.203 1.00 0.00 363 ASN A C 7
ATOM 12195 O O . ASN A 1 58 ? -15.151 -3.490 -4.175 1.00 0.00 363 ASN A O 7
ATOM 12206 N N . ASN A 1 59 ? -15.527 -3.730 -1.969 1.00 0.00 364 ASN A N 7
ATOM 12207 C CA . ASN A 1 59 ? -15.647 -2.317 -1.721 1.00 0.00 364 ASN A CA 7
ATOM 12208 C C . ASN A 1 59 ? -14.332 -1.626 -2.116 1.00 0.00 364 ASN A C 7
ATOM 12209 O O . ASN A 1 59 ? -14.330 -0.662 -2.880 1.00 0.00 364 ASN A O 7
ATOM 12220 N N . LEU A 1 60 ? -13.207 -2.191 -1.668 1.00 0.00 365 LEU A N 7
ATOM 12221 C CA . LEU A 1 60 ? -11.847 -1.783 -1.974 1.00 0.00 365 LEU A CA 7
ATOM 12222 C C . LEU A 1 60 ? -11.642 -1.765 -3.473 1.00 0.00 365 LEU A C 7
ATOM 12223 O O . LEU A 1 60 ? -11.217 -0.758 -4.020 1.00 0.00 365 LEU A O 7
ATOM 12239 N N . THR A 1 61 ? -11.985 -2.864 -4.124 1.00 0.00 366 THR A N 7
ATOM 12240 C CA . THR A 1 61 ? -11.716 -3.089 -5.535 1.00 0.00 366 THR A CA 7
ATOM 12241 C C . THR A 1 61 ? -12.592 -2.150 -6.378 1.00 0.00 366 THR A C 7
ATOM 12242 O O . THR A 1 61 ? -12.208 -1.665 -7.443 1.00 0.00 366 THR A O 7
ATOM 12253 N N . ASP A 1 62 ? -13.783 -1.834 -5.886 1.00 0.00 367 ASP A N 7
ATOM 12254 C CA . ASP A 1 62 ? -14.733 -0.987 -6.582 1.00 0.00 367 ASP A CA 7
ATOM 12255 C C . ASP A 1 62 ? -14.268 0.450 -6.439 1.00 0.00 367 ASP A C 7
ATOM 12256 O O . ASP A 1 62 ? -14.363 1.230 -7.382 1.00 0.00 367 ASP A O 7
ATOM 12265 N N . LYS A 1 63 ? -13.664 0.776 -5.299 1.00 0.00 368 LYS A N 7
ATOM 12266 C CA . LYS A 1 63 ? -13.105 2.094 -5.047 1.00 0.00 368 LYS A CA 7
ATOM 12267 C C . LYS A 1 63 ? -11.842 2.267 -5.823 1.00 0.00 368 LYS A C 7
ATOM 12268 O O . LYS A 1 63 ? -11.648 3.322 -6.403 1.00 0.00 368 LYS A O 7
ATOM 12287 N N . HIS A 1 64 ? -10.936 1.302 -5.803 1.00 0.00 369 HIS A N 7
ATOM 12288 C CA . HIS A 1 64 ? -9.647 1.582 -6.357 1.00 0.00 369 HIS A CA 7
ATOM 12289 C C . HIS A 1 64 ? -9.830 1.579 -7.890 1.00 0.00 369 HIS A C 7
ATOM 12290 O O . HIS A 1 64 ? -9.204 2.412 -8.546 1.00 0.00 369 HIS A O 7
ATOM 12304 N N . LYS A 1 65 ? -10.771 0.791 -8.483 1.00 0.00 370 LYS A N 7
ATOM 12305 C CA . LYS A 1 65 ? -11.123 1.040 -9.890 1.00 0.00 370 LYS A CA 7
ATOM 12306 C C . LYS A 1 65 ? -11.782 2.379 -9.973 1.00 0.00 370 LYS A C 7
ATOM 12307 O O . LYS A 1 65 ? -11.563 3.041 -10.961 1.00 0.00 370 LYS A O 7
ATOM 12326 N N . ALA A 1 66 ? -12.585 2.780 -8.997 1.00 0.00 371 ALA A N 7
ATOM 12327 C CA . ALA A 1 66 ? -13.160 4.118 -9.036 1.00 0.00 371 ALA A CA 7
ATOM 12328 C C . ALA A 1 66 ? -12.051 5.182 -9.073 1.00 0.00 371 ALA A C 7
ATOM 12329 O O . ALA A 1 66 ? -12.286 6.257 -9.619 1.00 0.00 371 ALA A O 7
ATOM 12336 N N . VAL A 1 67 ? -10.842 4.886 -8.573 1.00 0.00 372 VAL A N 7
ATOM 12337 C CA . VAL A 1 67 ? -9.714 5.809 -8.704 1.00 0.00 372 VAL A CA 7
ATOM 12338 C C . VAL A 1 67 ? -9.168 5.684 -10.138 1.00 0.00 372 VAL A C 7
ATOM 12339 O O . VAL A 1 67 ? -9.057 6.685 -10.842 1.00 0.00 372 VAL A O 7
ATOM 12352 N N . LEU A 1 68 ? -8.882 4.457 -10.594 1.00 0.00 373 LEU A N 7
ATOM 12353 C CA . LEU A 1 68 ? -8.340 4.116 -11.923 1.00 0.00 373 LEU A CA 7
ATOM 12354 C C . LEU A 1 68 ? -9.276 4.499 -13.083 1.00 0.00 373 LEU A C 7
ATOM 12355 O O . LEU A 1 68 ? -8.873 4.638 -14.237 1.00 0.00 373 LEU A O 7
ATOM 12371 N N . GLN A 1 69 ? -10.550 4.629 -12.758 1.00 0.00 374 GLN A N 7
ATOM 12372 C CA . GLN A 1 69 ? -11.669 4.952 -13.629 1.00 0.00 374 GLN A CA 7
ATOM 12373 C C . GLN A 1 69 ? -11.378 6.299 -14.325 1.00 0.00 374 GLN A C 7
ATOM 12374 O O . GLN A 1 69 ? -11.777 6.512 -15.473 1.00 0.00 374 GLN A O 7
ATOM 12388 N N . SER A 1 70 ? -10.661 7.183 -13.623 1.00 0.00 375 SER A N 7
ATOM 12389 C CA . SER A 1 70 ? -10.123 8.455 -14.089 1.00 0.00 375 SER A CA 7
ATOM 12390 C C . SER A 1 70 ? -8.590 8.358 -14.008 1.00 0.00 375 SER A C 7
ATOM 12391 O O . SER A 1 70 ? -8.061 7.340 -13.562 1.00 0.00 375 SER A O 7
ATOM 12399 N N . LYS A 1 71 ? -7.829 9.387 -14.410 1.00 0.00 376 LYS A N 7
ATOM 12400 C CA . LYS A 1 71 ? -6.377 9.259 -14.554 1.00 0.00 376 LYS A CA 7
ATOM 12401 C C . LYS A 1 71 ? -5.687 10.262 -13.644 1.00 0.00 376 LYS A C 7
ATOM 12402 O O . LYS A 1 71 ? -4.465 10.232 -13.548 1.00 0.00 376 LYS A O 7
ATOM 12421 N N . GLU A 1 72 ? -6.456 11.148 -12.996 1.00 0.00 377 GLU A N 7
ATOM 12422 C CA . GLU A 1 72 ? -5.906 12.296 -12.298 1.00 0.00 377 GLU A CA 7
ATOM 12423 C C . GLU A 1 72 ? -6.784 12.727 -11.104 1.00 0.00 377 GLU A C 7
ATOM 12424 O O . GLU A 1 72 ? -6.748 13.900 -10.724 1.00 0.00 377 GLU A O 7
ATOM 12436 N N . LYS A 1 73 ? -7.624 11.844 -10.534 1.00 0.00 378 LYS A N 7
ATOM 12437 C CA . LYS A 1 73 ? -8.658 12.246 -9.568 1.00 0.00 378 LYS A CA 7
ATOM 12438 C C . LYS A 1 73 ? -8.680 11.348 -8.355 1.00 0.00 378 LYS A C 7
ATOM 12439 O O . LYS A 1 73 ? -8.037 10.304 -8.342 1.00 0.00 378 LYS A O 7
ATOM 12458 N N . ILE A 1 74 ? -9.430 11.776 -7.345 1.00 0.00 379 ILE A N 7
ATOM 12459 C CA . ILE A 1 74 ? -9.298 11.306 -5.980 1.00 0.00 379 ILE A CA 7
ATOM 12460 C C . ILE A 1 74 ? -10.590 10.749 -5.388 1.00 0.00 379 ILE A C 7
ATOM 12461 O O . ILE A 1 74 ? -11.662 11.337 -5.546 1.00 0.00 379 ILE A O 7
ATOM 12477 N N . LEU A 1 75 ? -10.453 9.615 -4.689 1.00 0.00 380 LEU A N 7
ATOM 12478 C CA . LEU A 1 75 ? -11.516 8.895 -3.986 1.00 0.00 380 LEU A CA 7
ATOM 12479 C C . LEU A 1 75 ? -11.134 8.785 -2.518 1.00 0.00 380 LEU A C 7
ATOM 12480 O O . LEU A 1 75 ? -9.956 8.604 -2.189 1.00 0.00 380 LEU A O 7
ATOM 12496 N N . THR A 1 76 ? -12.152 8.796 -1.659 1.00 0.00 381 THR A N 7
ATOM 12497 C CA . THR A 1 76 ? -12.017 8.510 -0.246 1.00 0.00 381 THR A CA 7
ATOM 12498 C C . THR A 1 76 ? -13.307 7.821 0.223 1.00 0.00 381 THR A C 7
ATOM 12499 O O . THR A 1 76 ? -14.416 8.232 -0.131 1.00 0.00 381 THR A O 7
ATOM 12510 N N . ASP A 1 77 ? -13.144 6.734 0.978 1.00 0.00 382 ASP A N 7
ATOM 12511 C CA . ASP A 1 77 ? -14.189 5.936 1.622 1.00 0.00 382 ASP A CA 7
ATOM 12512 C C . ASP A 1 77 ? -13.499 5.130 2.739 1.00 0.00 382 ASP A C 7
ATOM 12513 O O . ASP A 1 77 ? -12.300 5.316 2.983 1.00 0.00 382 ASP A O 7
ATOM 12522 N N . SER A 1 78 ? -14.223 4.244 3.415 1.00 0.00 383 SER A N 7
ATOM 12523 C CA . SER A 1 78 ? -13.663 3.265 4.337 1.00 0.00 383 SER A CA 7
ATOM 12524 C C . SER A 1 78 ? -13.171 2.036 3.560 1.00 0.00 383 SER A C 7
ATOM 12525 O O . SER A 1 78 ? -13.710 1.698 2.500 1.00 0.00 383 SER A O 7
ATOM 12533 N N . TYR A 1 79 ? -12.199 1.328 4.137 1.00 0.00 384 TYR A N 7
ATOM 12534 C CA . TYR A 1 79 ? -11.693 0.029 3.696 1.00 0.00 384 TYR A CA 7
ATOM 12535 C C . TYR A 1 79 ? -11.226 -0.705 4.922 1.00 0.00 384 TYR A C 7
ATOM 12536 O O . TYR A 1 79 ? -11.211 -0.172 6.033 1.00 0.00 384 TYR A O 7
ATOM 12554 N N . LYS A 1 80 ? -10.821 -1.943 4.724 1.00 0.00 385 LYS A N 7
ATOM 12555 C CA . LYS A 1 80 ? -10.376 -2.795 5.787 1.00 0.00 385 LYS A CA 7
ATOM 12556 C C . LYS A 1 80 ? -9.190 -3.573 5.260 1.00 0.00 385 LYS A C 7
ATOM 12557 O O . LYS A 1 80 ? -9.151 -3.978 4.099 1.00 0.00 385 LYS A O 7
ATOM 12576 N N . PHE A 1 81 ? -8.172 -3.700 6.100 1.00 0.00 386 PHE A N 7
ATOM 12577 C CA . PHE A 1 81 ? -6.851 -4.160 5.696 1.00 0.00 386 PHE A CA 7
ATOM 12578 C C . PHE A 1 81 ? -6.190 -4.851 6.865 1.00 0.00 386 PHE A C 7
ATOM 12579 O O . PHE A 1 81 ? -6.672 -4.709 7.984 1.00 0.00 386 PHE A O 7
ATOM 12596 N N . ARG A 1 82 ? -5.090 -5.571 6.668 1.00 0.00 387 ARG A N 7
ATOM 12597 C CA . ARG A 1 82 ? -4.321 -6.029 7.853 1.00 0.00 387 ARG A CA 7
ATOM 12598 C C . ARG A 1 82 ? -2.911 -5.498 7.988 1.00 0.00 387 ARG A C 7
ATOM 12599 O O . ARG A 1 82 ? -2.665 -4.353 7.663 1.00 0.00 387 ARG A O 7
ATOM 12620 N N . ALA A 1 83 ? -2.054 -6.281 8.614 1.00 0.00 388 ALA A N 7
ATOM 12621 C CA . ALA A 1 83 ? -0.773 -5.931 9.183 1.00 0.00 388 ALA A CA 7
ATOM 12622 C C . ALA A 1 83 ? 0.065 -7.181 9.396 1.00 0.00 388 ALA A C 7
ATOM 12623 O O . ALA A 1 83 ? -0.458 -8.295 9.388 1.00 0.00 388 ALA A O 7
ATOM 12630 N N . LYS A 1 84 ? 1.344 -6.950 9.692 1.00 0.00 389 LYS A N 7
ATOM 12631 C CA . LYS A 1 84 ? 2.373 -7.927 10.034 1.00 0.00 389 LYS A CA 7
ATOM 12632 C C . LYS A 1 84 ? 1.861 -9.012 10.976 1.00 0.00 389 LYS A C 7
ATOM 12633 O O . LYS A 1 84 ? 2.028 -10.198 10.694 1.00 0.00 389 LYS A O 7
ATOM 12652 N N . ASP A 1 85 ? 1.274 -8.605 12.103 1.00 0.00 390 ASP A N 7
ATOM 12653 C CA . ASP A 1 85 ? 0.925 -9.538 13.177 1.00 0.00 390 ASP A CA 7
ATOM 12654 C C . ASP A 1 85 ? -0.454 -10.180 12.957 1.00 0.00 390 ASP A C 7
ATOM 12655 O O . ASP A 1 85 ? -0.886 -11.013 13.756 1.00 0.00 390 ASP A O 7
ATOM 12664 N N . GLY A 1 86 ? -1.169 -9.806 11.883 1.00 0.00 391 GLY A N 7
ATOM 12665 C CA . GLY A 1 86 ? -2.548 -10.227 11.682 1.00 0.00 391 GLY A CA 7
ATOM 12666 C C . GLY A 1 86 ? -3.535 -9.336 12.443 1.00 0.00 391 GLY A C 7
ATOM 12667 O O . GLY A 1 86 ? -4.614 -9.784 12.824 1.00 0.00 391 GLY A O 7
ATOM 12671 N N . SER A 1 87 ? -3.162 -8.074 12.688 1.00 0.00 392 SER A N 7
ATOM 12672 C CA . SER A 1 87 ? -4.029 -7.029 13.205 1.00 0.00 392 SER A CA 7
ATOM 12673 C C . SER A 1 87 ? -4.968 -6.631 12.068 1.00 0.00 392 SER A C 7
ATOM 12674 O O . SER A 1 87 ? -4.698 -5.715 11.292 1.00 0.00 392 SER A O 7
ATOM 12682 N N . PHE A 1 88 ? -6.027 -7.412 11.895 1.00 0.00 393 PHE A N 7
ATOM 12683 C CA . PHE A 1 88 ? -7.111 -7.132 10.971 1.00 0.00 393 PHE A CA 7
ATOM 12684 C C . PHE A 1 88 ? -7.724 -5.794 11.381 1.00 0.00 393 PHE A C 7
ATOM 12685 O O . PHE A 1 88 ? -8.400 -5.704 12.406 1.00 0.00 393 PHE A O 7
ATOM 12702 N N . VAL A 1 89 ? -7.431 -4.752 10.596 1.00 0.00 394 VAL A N 7
ATOM 12703 C CA . VAL A 1 89 ? -7.720 -3.357 10.977 1.00 0.00 394 VAL A CA 7
ATOM 12704 C C . VAL A 1 89 ? -8.519 -2.599 9.900 1.00 0.00 394 VAL A C 7
ATOM 12705 O O . VAL A 1 89 ? -8.887 -3.196 8.885 1.00 0.00 394 VAL A O 7
ATOM 12718 N N . THR A 1 90 ? -8.830 -1.310 10.095 1.00 0.00 395 THR A N 7
ATOM 12719 C CA . THR A 1 90 ? -9.806 -0.600 9.259 1.00 0.00 395 THR A CA 7
ATOM 12720 C C . THR A 1 90 ? -9.146 0.678 8.806 1.00 0.00 395 THR A C 7
ATOM 12721 O O . THR A 1 90 ? -8.623 1.396 9.643 1.00 0.00 395 THR A O 7
ATOM 12732 N N . LEU A 1 91 ? -9.143 0.960 7.509 1.00 0.00 396 LEU A N 7
ATOM 12733 C CA . LEU A 1 91 ? -8.440 2.077 6.915 1.00 0.00 396 LEU A CA 7
ATOM 12734 C C . LEU A 1 91 ? -9.469 3.021 6.332 1.00 0.00 396 LEU A C 7
ATOM 12735 O O . LEU A 1 91 ? -10.657 2.718 6.215 1.00 0.00 396 LEU A O 7
ATOM 12751 N N . LYS A 1 92 ? -8.992 4.200 5.989 1.00 0.00 397 LYS A N 7
ATOM 12752 C CA . LYS A 1 92 ? -9.764 5.360 5.626 1.00 0.00 397 LYS A CA 7
ATOM 12753 C C . LYS A 1 92 ? -8.657 6.110 4.896 1.00 0.00 397 LYS A C 7
ATOM 12754 O O . LYS A 1 92 ? -7.595 6.339 5.480 1.00 0.00 397 LYS A O 7
ATOM 12773 N N . SER A 1 93 ? -8.819 6.349 3.603 1.00 0.00 398 SER A N 7
ATOM 12774 C CA . SER A 1 93 ? -7.691 6.736 2.762 1.00 0.00 398 SER A CA 7
ATOM 12775 C C . SER A 1 93 ? -8.141 7.629 1.623 1.00 0.00 398 SER A C 7
ATOM 12776 O O . SER A 1 93 ? -9.338 7.821 1.407 1.00 0.00 398 SER A O 7
ATOM 12784 N N . GLN A 1 94 ? -7.168 8.164 0.905 1.00 0.00 399 GLN A N 7
ATOM 12785 C CA . GLN A 1 94 ? -7.279 9.169 -0.127 1.00 0.00 399 GLN A CA 7
ATOM 12786 C C . GLN A 1 94 ? -6.395 8.628 -1.242 1.00 0.00 399 GLN A C 7
ATOM 12787 O O . GLN A 1 94 ? -5.173 8.640 -1.067 1.00 0.00 399 GLN A O 7
ATOM 12801 N N . TRP A 1 95 ? -6.955 8.132 -2.350 1.00 0.00 400 TRP A N 7
ATOM 12802 C CA . TRP A 1 95 ? -6.116 7.672 -3.460 1.00 0.00 400 TRP A CA 7
ATOM 12803 C C . TRP A 1 95 ? -6.429 8.501 -4.698 1.00 0.00 400 TRP A C 7
ATOM 12804 O O . TRP A 1 95 ? -7.598 8.607 -5.079 1.00 0.00 400 TRP A O 7
ATOM 12825 N N . PHE A 1 96 ? -5.389 9.049 -5.322 1.00 0.00 401 PHE A N 7
ATOM 12826 C CA . PHE A 1 96 ? -5.459 9.893 -6.500 1.00 0.00 401 PHE A CA 7
ATOM 12827 C C . PHE A 1 96 ? -4.832 9.099 -7.645 1.00 0.00 401 PHE A C 7
ATOM 12828 O O . PHE A 1 96 ? -3.716 8.587 -7.497 1.00 0.00 401 PHE A O 7
ATOM 12845 N N . SER A 1 97 ? -5.514 8.963 -8.779 1.00 0.00 402 SER A N 7
ATOM 12846 C CA . SER A 1 97 ? -4.925 8.326 -9.948 1.00 0.00 402 SER A CA 7
ATOM 12847 C C . SER A 1 97 ? -3.754 9.168 -10.477 1.00 0.00 402 SER A C 7
ATOM 12848 O O . SER A 1 97 ? -3.691 10.381 -10.239 1.00 0.00 402 SER A O 7
ATOM 12856 N N . PHE A 1 98 ? -2.825 8.520 -11.185 1.00 0.00 403 PHE A N 7
ATOM 12857 C CA . PHE A 1 98 ? -1.603 9.132 -11.682 1.00 0.00 403 PHE A CA 7
ATOM 12858 C C . PHE A 1 98 ? -1.434 8.733 -13.136 1.00 0.00 403 PHE A C 7
ATOM 12859 O O . PHE A 1 98 ? -1.330 7.545 -13.476 1.00 0.00 403 PHE A O 7
ATOM 12876 N N . THR A 1 99 ? -1.380 9.750 -13.987 1.00 0.00 404 THR A N 7
ATOM 12877 C CA . THR A 1 99 ? -1.253 9.572 -15.410 1.00 0.00 404 THR A CA 7
ATOM 12878 C C . THR A 1 99 ? 0.205 9.737 -15.830 1.00 0.00 404 THR A C 7
ATOM 12879 O O . THR A 1 99 ? 0.970 10.536 -15.282 1.00 0.00 404 THR A O 7
ATOM 12890 N N . ASN A 1 100 ? 0.546 8.967 -16.853 1.00 0.00 405 ASN A N 7
ATOM 12891 C CA . ASN A 1 100 ? 1.697 9.162 -17.694 1.00 0.00 405 ASN A CA 7
ATOM 12892 C C . ASN A 1 100 ? 1.337 10.472 -18.368 1.00 0.00 405 ASN A C 7
ATOM 12893 O O . ASN A 1 100 ? 0.155 10.658 -18.681 1.00 0.00 405 ASN A O 7
ATOM 12904 N N . PRO A 1 101 ? 2.302 11.322 -18.721 1.00 0.00 406 PRO A N 7
ATOM 12905 C CA . PRO A 1 101 ? 2.230 11.780 -20.105 1.00 0.00 406 PRO A CA 7
ATOM 12906 C C . PRO A 1 101 ? 3.622 12.017 -20.724 1.00 0.00 406 PRO A C 7
ATOM 12907 O O . PRO A 1 101 ? 3.988 13.130 -21.107 1.00 0.00 406 PRO A O 7
ATOM 12918 N N . ASP A 1 102 ? 4.354 10.927 -20.951 1.00 0.00 407 ASP A N 7
ATOM 12919 C CA . ASP A 1 102 ? 5.036 10.793 -22.240 1.00 0.00 407 ASP A CA 7
ATOM 12920 C C . ASP A 1 102 ? 4.009 10.686 -23.369 1.00 0.00 407 ASP A C 7
ATOM 12921 O O . ASP A 1 102 ? 4.277 11.162 -24.476 1.00 0.00 407 ASP A O 7
ATOM 12930 N N . THR A 1 103 ? 2.804 10.181 -23.070 1.00 0.00 408 THR A N 7
ATOM 12931 C CA . THR A 1 103 ? 1.689 10.151 -24.002 1.00 0.00 408 THR A CA 7
ATOM 12932 C C . THR A 1 103 ? 0.394 10.716 -23.385 1.00 0.00 408 THR A C 7
ATOM 12933 O O . THR A 1 103 ? -0.112 11.718 -23.893 1.00 0.00 408 THR A O 7
ATOM 12944 N N . LYS A 1 104 ? -0.089 10.100 -22.288 1.00 0.00 409 LYS A N 7
ATOM 12945 C CA . LYS A 1 104 ? -1.360 10.255 -21.538 1.00 0.00 409 LYS A CA 7
ATOM 12946 C C . LYS A 1 104 ? -1.975 8.860 -21.384 1.00 0.00 409 LYS A C 7
ATOM 12947 O O . LYS A 1 104 ? -2.538 8.330 -22.341 1.00 0.00 409 LYS A O 7
ATOM 12966 N N . GLU A 1 105 ? -1.881 8.275 -20.189 1.00 0.00 410 GLU A N 7
ATOM 12967 C CA . GLU A 1 105 ? -2.585 7.049 -19.801 1.00 0.00 410 GLU A CA 7
ATOM 12968 C C . GLU A 1 105 ? -2.562 6.951 -18.283 1.00 0.00 410 GLU A C 7
ATOM 12969 O O . GLU A 1 105 ? -1.616 7.433 -17.669 1.00 0.00 410 GLU A O 7
ATOM 12981 N N . LEU A 1 106 ? -3.559 6.310 -17.667 1.00 0.00 411 LEU A N 7
ATOM 12982 C CA . LEU A 1 106 ? -3.508 5.980 -16.254 1.00 0.00 411 LEU A CA 7
ATOM 12983 C C . LEU A 1 106 ? -2.414 4.933 -16.121 1.00 0.00 411 LEU A C 7
ATOM 12984 O O . LEU A 1 106 ? -2.508 3.841 -16.688 1.00 0.00 411 LEU A O 7
ATOM 13000 N N . GLU A 1 107 ? -1.380 5.305 -15.384 1.00 0.00 412 GLU A N 7
ATOM 13001 C CA . GLU A 1 107 ? -0.123 4.577 -15.308 1.00 0.00 412 GLU A CA 7
ATOM 13002 C C . GLU A 1 107 ? 0.102 4.011 -13.893 1.00 0.00 412 GLU A C 7
ATOM 13003 O O . GLU A 1 107 ? 0.626 2.902 -13.779 1.00 0.00 412 GLU A O 7
ATOM 13015 N N . TYR A 1 108 ? -0.379 4.670 -12.827 1.00 0.00 413 TYR A N 7
ATOM 13016 C CA . TYR A 1 108 ? -0.445 4.122 -11.458 1.00 0.00 413 TYR A CA 7
ATOM 13017 C C . TYR A 1 108 ? -1.363 5.007 -10.638 1.00 0.00 413 TYR A C 7
ATOM 13018 O O . TYR A 1 108 ? -2.063 5.865 -11.162 1.00 0.00 413 TYR A O 7
ATOM 13036 N N . ILE A 1 109 ? -1.429 4.745 -9.349 1.00 0.00 414 ILE A N 7
ATOM 13037 C CA . ILE A 1 109 ? -2.192 5.510 -8.390 1.00 0.00 414 ILE A CA 7
ATOM 13038 C C . ILE A 1 109 ? -1.224 5.836 -7.265 1.00 0.00 414 ILE A C 7
ATOM 13039 O O . ILE A 1 109 ? -0.215 5.158 -7.051 1.00 0.00 414 ILE A O 7
ATOM 13055 N N . VAL A 1 110 ? -1.538 6.901 -6.556 1.00 0.00 415 VAL A N 7
ATOM 13056 C CA . VAL A 1 110 ? -0.735 7.448 -5.464 1.00 0.00 415 VAL A CA 7
ATOM 13057 C C . VAL A 1 110 ? -1.719 7.780 -4.355 1.00 0.00 415 VAL A C 7
ATOM 13058 O O . VAL A 1 110 ? -2.899 7.991 -4.644 1.00 0.00 415 VAL A O 7
ATOM 13071 N N . SER A 1 111 ? -1.292 7.807 -3.095 1.00 0.00 416 SER A N 7
ATOM 13072 C CA . SER A 1 111 ? -2.264 7.909 -2.019 1.00 0.00 416 SER A CA 7
ATOM 13073 C C . SER A 1 111 ? -1.691 8.201 -0.644 1.00 0.00 416 SER A C 7
ATOM 13074 O O . SER A 1 111 ? -0.480 8.090 -0.413 1.00 0.00 416 SER A O 7
ATOM 13082 N N . VAL A 1 112 ? -2.607 8.506 0.277 1.00 0.00 417 VAL A N 7
ATOM 13083 C CA . VAL A 1 112 ? -2.336 8.565 1.701 1.00 0.00 417 VAL A CA 7
ATOM 13084 C C . VAL A 1 112 ? -3.453 7.849 2.446 1.00 0.00 417 VAL A C 7
ATOM 13085 O O . VAL A 1 112 ? -4.616 7.911 2.038 1.00 0.00 417 VAL A O 7
ATOM 13098 N N . ASN A 1 113 ? -3.110 7.174 3.545 1.00 0.00 418 ASN A N 7
ATOM 13099 C CA . ASN A 1 113 ? -3.979 6.201 4.167 1.00 0.00 418 ASN A CA 7
ATOM 13100 C C . ASN A 1 113 ? -3.812 6.369 5.656 1.00 0.00 418 ASN A C 7
ATOM 13101 O O . ASN A 1 113 ? -2.720 6.697 6.140 1.00 0.00 418 ASN A O 7
ATOM 13112 N N . THR A 1 114 ? -4.857 6.026 6.386 1.00 0.00 419 THR A N 7
ATOM 13113 C CA . THR A 1 114 ? -4.781 5.938 7.825 1.00 0.00 419 THR A CA 7
ATOM 13114 C C . THR A 1 114 ? -5.466 4.650 8.277 1.00 0.00 419 THR A C 7
ATOM 13115 O O . THR A 1 114 ? -5.970 3.910 7.431 1.00 0.00 419 THR A O 7
ATOM 13126 N N . LEU A 1 115 ? -5.543 4.400 9.587 1.00 0.00 420 LEU A N 7
ATOM 13127 C CA . LEU A 1 115 ? -6.408 3.369 10.141 1.00 0.00 420 LEU A CA 7
ATOM 13128 C C . LEU A 1 115 ? -7.114 3.862 11.400 1.00 0.00 420 LEU A C 7
ATOM 13129 O O . LEU A 1 115 ? -6.761 4.884 11.988 1.00 0.00 420 LEU A O 7
ATOM 13145 N N . VAL A 1 116 ? -8.110 3.082 11.798 1.00 0.00 421 VAL A N 7
ATOM 13146 C CA . VAL A 1 116 ? -8.968 3.227 12.957 1.00 0.00 421 VAL A CA 7
ATOM 13147 C C . VAL A 1 116 ? -9.165 1.804 13.498 1.00 0.00 421 VAL A C 7
ATOM 13148 O O . VAL A 1 116 ? -9.182 0.841 12.726 1.00 0.00 421 VAL A O 7
ATOM 13161 N N . LEU A 1 117 ? -9.277 1.654 14.822 1.00 0.00 422 LEU A N 7
ATOM 13162 C CA . LEU A 1 117 ? -9.462 0.338 15.442 1.00 0.00 422 LEU A CA 7
ATOM 13163 C C . LEU A 1 117 ? -10.901 -0.157 15.251 1.00 0.00 422 LEU A C 7
ATOM 13164 O O . LEU A 1 117 ? -11.142 -1.364 15.200 1.00 0.00 422 LEU A O 7
ATOM 13180 N N . GLY A 1 118 ? -11.858 0.770 15.137 1.00 0.00 423 GLY A N 7
ATOM 13181 C CA . GLY A 1 118 ? -13.283 0.499 15.061 1.00 0.00 423 GLY A CA 7
ATOM 13182 C C . GLY A 1 118 ? -14.072 1.808 15.023 1.00 0.00 423 GLY A C 7
ATOM 13183 O O . GLY A 1 118 ? -13.483 2.878 14.831 1.00 0.00 423 GLY A O 7
ATOM 13187 N N . HIS A 1 119 ? -15.393 1.726 15.203 1.00 0.00 424 HIS A N 7
ATOM 13188 C CA . HIS A 1 119 ? -16.258 2.904 15.309 1.00 0.00 424 HIS A CA 7
ATOM 13189 C C . HIS A 1 119 ? -15.850 3.765 16.511 1.00 0.00 424 HIS A C 7
ATOM 13190 O O . HIS A 1 119 ? -15.315 3.254 17.503 1.00 0.00 424 HIS A O 7
ATOM 13204 N N . SER A 1 120 ? -16.116 5.071 16.425 1.00 0.00 425 SER A N 7
ATOM 13205 C CA . SER A 1 120 ? -15.703 6.056 17.421 1.00 0.00 425 SER A CA 7
ATOM 13206 C C . SER A 1 120 ? -16.429 5.897 18.769 1.00 0.00 425 SER A C 7
ATOM 13207 O O . SER A 1 120 ? -15.947 6.398 19.791 1.00 0.00 425 SER A O 7
ATOM 13215 N N . GLU A 1 121 ? -17.575 5.210 18.794 1.00 0.00 426 GLU A N 7
ATOM 13216 C CA . GLU A 1 121 ? -18.393 4.930 19.967 1.00 0.00 426 GLU A CA 7
ATOM 13217 C C . GLU A 1 121 ? -19.199 3.653 19.697 1.00 0.00 426 GLU A C 7
ATOM 13218 O O . GLU A 1 121 ? -19.416 3.316 18.507 1.00 0.00 426 GLU A O 7
ATOM 13231 N N . ASN A 1 4 ? 18.592 14.844 5.503 1.00 0.00 309 ASN A N 8
ATOM 13232 C CA . ASN A 1 4 ? 18.367 13.442 5.951 1.00 0.00 309 ASN A CA 8
ATOM 13233 C C . ASN A 1 4 ? 17.098 13.373 6.808 1.00 0.00 309 ASN A C 8
ATOM 13234 O O . ASN A 1 4 ? 17.054 13.963 7.892 1.00 0.00 309 ASN A O 8
ATOM 13245 N N . SER A 1 5 ? 16.069 12.662 6.328 1.00 0.00 310 SER A N 8
ATOM 13246 C CA . SER A 1 5 ? 14.723 12.671 6.911 1.00 0.00 310 SER A CA 8
ATOM 13247 C C . SER A 1 5 ? 14.138 11.250 7.011 1.00 0.00 310 SER A C 8
ATOM 13248 O O . SER A 1 5 ? 12.916 11.078 7.060 1.00 0.00 310 SER A O 8
ATOM 13256 N N . GLY A 1 6 ? 14.997 10.221 7.020 1.00 0.00 311 GLY A N 8
ATOM 13257 C CA . GLY A 1 6 ? 14.601 8.818 7.002 1.00 0.00 311 GLY A CA 8
ATOM 13258 C C . GLY A 1 6 ? 15.689 7.900 7.563 1.00 0.00 311 GLY A C 8
ATOM 13259 O O . GLY A 1 6 ? 15.891 6.795 7.057 1.00 0.00 311 GLY A O 8
ATOM 13263 N N . GLU A 1 7 ? 16.421 8.378 8.576 1.00 0.00 312 GLU A N 8
ATOM 13264 C CA . GLU A 1 7 ? 17.525 7.639 9.190 1.00 0.00 312 GLU A CA 8
ATOM 13265 C C . GLU A 1 7 ? 17.022 6.385 9.928 1.00 0.00 312 GLU A C 8
ATOM 13266 O O . GLU A 1 7 ? 17.759 5.407 10.067 1.00 0.00 312 GLU A O 8
ATOM 13278 N N . ILE A 1 8 ? 15.766 6.403 10.387 1.00 0.00 313 ILE A N 8
ATOM 13279 C CA . ILE A 1 8 ? 15.111 5.325 11.118 1.00 0.00 313 ILE A CA 8
ATOM 13280 C C . ILE A 1 8 ? 13.600 5.429 10.824 1.00 0.00 313 ILE A C 8
ATOM 13281 O O . ILE A 1 8 ? 13.162 6.321 10.092 1.00 0.00 313 ILE A O 8
ATOM 13297 N N . ASN A 1 9 ? 12.796 4.535 11.401 1.00 0.00 314 ASN A N 8
ATOM 13298 C CA . ASN A 1 9 ? 11.339 4.541 11.344 1.00 0.00 314 ASN A CA 8
ATOM 13299 C C . ASN A 1 9 ? 10.858 3.979 12.682 1.00 0.00 314 ASN A C 8
ATOM 13300 O O . ASN A 1 9 ? 11.513 3.090 13.232 1.00 0.00 314 ASN A O 8
ATOM 13311 N N . VAL A 1 10 ? 9.760 4.513 13.230 1.00 0.00 315 VAL A N 8
ATOM 13312 C CA . VAL A 1 10 ? 9.356 4.192 14.606 1.00 0.00 315 VAL A CA 8
ATOM 13313 C C . VAL A 1 10 ? 7.843 4.069 14.739 1.00 0.00 315 VAL A C 8
ATOM 13314 O O . VAL A 1 10 ? 7.306 3.001 15.036 1.00 0.00 315 VAL A O 8
ATOM 13327 N N . LYS A 1 11 ? 7.144 5.172 14.517 1.00 0.00 316 LYS A N 8
ATOM 13328 C CA . LYS A 1 11 ? 5.721 5.353 14.801 1.00 0.00 316 LYS A CA 8
ATOM 13329 C C . LYS A 1 11 ? 5.216 6.453 13.888 1.00 0.00 316 LYS A C 8
ATOM 13330 O O . LYS A 1 11 ? 6.015 7.243 13.385 1.00 0.00 316 LYS A O 8
ATOM 13349 N N . PRO A 1 12 ? 3.955 6.349 13.451 1.00 0.00 317 PRO A N 8
ATOM 13350 C CA . PRO A 1 12 ? 2.717 6.471 14.196 1.00 0.00 317 PRO A CA 8
ATOM 13351 C C . PRO A 1 12 ? 1.766 5.366 13.673 1.00 0.00 317 PRO A C 8
ATOM 13352 O O . PRO A 1 12 ? 2.080 4.185 13.804 1.00 0.00 317 PRO A O 8
ATOM 13363 N N . THR A 1 13 ? 0.682 5.732 12.990 1.00 0.00 318 THR A N 8
ATOM 13364 C CA . THR A 1 13 ? -0.403 4.833 12.625 1.00 0.00 318 THR A CA 8
ATOM 13365 C C . THR A 1 13 ? -1.121 5.475 11.415 1.00 0.00 318 THR A C 8
ATOM 13366 O O . THR A 1 13 ? -2.331 5.678 11.391 1.00 0.00 318 THR A O 8
ATOM 13377 N N . GLU A 1 14 ? -0.333 5.840 10.396 1.00 0.00 319 GLU A N 8
ATOM 13378 C CA . GLU A 1 14 ? -0.760 6.318 9.079 1.00 0.00 319 GLU A CA 8
ATOM 13379 C C . GLU A 1 14 ? 0.332 5.867 8.102 1.00 0.00 319 GLU A C 8
ATOM 13380 O O . GLU A 1 14 ? 1.406 5.463 8.549 1.00 0.00 319 GLU A O 8
ATOM 13392 N N . PHE A 1 15 ? 0.092 5.911 6.794 1.00 0.00 320 PHE A N 8
ATOM 13393 C CA . PHE A 1 15 ? 1.134 5.696 5.791 1.00 0.00 320 PHE A CA 8
ATOM 13394 C C . PHE A 1 15 ? 0.727 6.351 4.472 1.00 0.00 320 PHE A C 8
ATOM 13395 O O . PHE A 1 15 ? -0.326 6.985 4.381 1.00 0.00 320 PHE A O 8
ATOM 13412 N N . ILE A 1 16 ? 1.590 6.228 3.467 1.00 0.00 321 ILE A N 8
ATOM 13413 C CA . ILE A 1 16 ? 1.433 6.831 2.158 1.00 0.00 321 ILE A CA 8
ATOM 13414 C C . ILE A 1 16 ? 1.980 5.809 1.155 1.00 0.00 321 ILE A C 8
ATOM 13415 O O . ILE A 1 16 ? 2.867 5.016 1.501 1.00 0.00 321 ILE A O 8
ATOM 13431 N N . THR A 1 17 ? 1.412 5.747 -0.046 1.00 0.00 322 THR A N 8
ATOM 13432 C CA . THR A 1 17 ? 1.671 4.656 -0.979 1.00 0.00 322 THR A CA 8
ATOM 13433 C C . THR A 1 17 ? 1.538 5.088 -2.448 1.00 0.00 322 THR A C 8
ATOM 13434 O O . THR A 1 17 ? 1.038 6.169 -2.767 1.00 0.00 322 THR A O 8
ATOM 13445 N N . ARG A 1 18 ? 1.991 4.208 -3.350 1.00 0.00 323 ARG A N 8
ATOM 13446 C CA . ARG A 1 18 ? 1.658 4.237 -4.774 1.00 0.00 323 ARG A CA 8
ATOM 13447 C C . ARG A 1 18 ? 1.213 2.825 -5.140 1.00 0.00 323 ARG A C 8
ATOM 13448 O O . ARG A 1 18 ? 1.774 1.844 -4.648 1.00 0.00 323 ARG A O 8
ATOM 13469 N N . PHE A 1 19 ? 0.252 2.696 -6.044 1.00 0.00 324 PHE A N 8
ATOM 13470 C CA . PHE A 1 19 ? -0.278 1.426 -6.490 1.00 0.00 324 PHE A CA 8
ATOM 13471 C C . PHE A 1 19 ? -0.457 1.618 -7.972 1.00 0.00 324 PHE A C 8
ATOM 13472 O O . PHE A 1 19 ? -1.146 2.541 -8.399 1.00 0.00 324 PHE A O 8
ATOM 13489 N N . ALA A 1 20 ? 0.249 0.826 -8.769 1.00 0.00 325 ALA A N 8
ATOM 13490 C CA . ALA A 1 20 ? -0.092 0.766 -10.178 1.00 0.00 325 ALA A CA 8
ATOM 13491 C C . ALA A 1 20 ? -1.425 0.033 -10.241 1.00 0.00 325 ALA A C 8
ATOM 13492 O O . ALA A 1 20 ? -1.833 -0.617 -9.284 1.00 0.00 325 ALA A O 8
ATOM 13499 N N . VAL A 1 21 ? -2.103 0.102 -11.374 1.00 0.00 326 VAL A N 8
ATOM 13500 C CA . VAL A 1 21 ? -3.426 -0.518 -11.517 1.00 0.00 326 VAL A CA 8
ATOM 13501 C C . VAL A 1 21 ? -3.264 -2.036 -11.783 1.00 0.00 326 VAL A C 8
ATOM 13502 O O . VAL A 1 21 ? -3.707 -2.563 -12.805 1.00 0.00 326 VAL A O 8
ATOM 13515 N N . ASN A 1 22 ? -2.572 -2.730 -10.868 1.00 0.00 327 ASN A N 8
ATOM 13516 C CA . ASN A 1 22 ? -2.052 -4.096 -10.998 1.00 0.00 327 ASN A CA 8
ATOM 13517 C C . ASN A 1 22 ? -2.406 -5.018 -9.823 1.00 0.00 327 ASN A C 8
ATOM 13518 O O . ASN A 1 22 ? -2.000 -6.181 -9.832 1.00 0.00 327 ASN A O 8
ATOM 13529 N N . GLY A 1 23 ? -3.115 -4.538 -8.796 1.00 0.00 328 GLY A N 8
ATOM 13530 C CA . GLY A 1 23 ? -3.389 -5.340 -7.605 1.00 0.00 328 GLY A CA 8
ATOM 13531 C C . GLY A 1 23 ? -2.255 -5.359 -6.581 1.00 0.00 328 GLY A C 8
ATOM 13532 O O . GLY A 1 23 ? -2.356 -6.154 -5.651 1.00 0.00 328 GLY A O 8
ATOM 13536 N N . LYS A 1 24 ? -1.205 -4.527 -6.681 1.00 0.00 329 LYS A N 8
ATOM 13537 C CA . LYS A 1 24 ? -0.165 -4.409 -5.636 1.00 0.00 329 LYS A CA 8
ATOM 13538 C C . LYS A 1 24 ? 0.179 -2.959 -5.312 1.00 0.00 329 LYS A C 8
ATOM 13539 O O . LYS A 1 24 ? 0.206 -2.113 -6.206 1.00 0.00 329 LYS A O 8
ATOM 13558 N N . PHE A 1 25 ? 0.553 -2.660 -4.063 1.00 0.00 330 PHE A N 8
ATOM 13559 C CA . PHE A 1 25 ? 1.120 -1.351 -3.741 1.00 0.00 330 PHE A CA 8
ATOM 13560 C C . PHE A 1 25 ? 2.549 -1.343 -4.239 1.00 0.00 330 PHE A C 8
ATOM 13561 O O . PHE A 1 25 ? 3.485 -1.727 -3.537 1.00 0.00 330 PHE A O 8
ATOM 13578 N N . VAL A 1 26 ? 2.717 -0.961 -5.500 1.00 0.00 331 VAL A N 8
ATOM 13579 C CA . VAL A 1 26 ? 4.003 -0.914 -6.170 1.00 0.00 331 VAL A CA 8
ATOM 13580 C C . VAL A 1 26 ? 5.013 -0.006 -5.437 1.00 0.00 331 VAL A C 8
ATOM 13581 O O . VAL A 1 26 ? 6.213 -0.155 -5.660 1.00 0.00 331 VAL A O 8
ATOM 13594 N N . TYR A 1 27 ? 4.560 0.891 -4.554 1.00 0.00 332 TYR A N 8
ATOM 13595 C CA . TYR A 1 27 ? 5.449 1.594 -3.631 1.00 0.00 332 TYR A CA 8
ATOM 13596 C C . TYR A 1 27 ? 4.700 1.808 -2.314 1.00 0.00 332 TYR A C 8
ATOM 13597 O O . TYR A 1 27 ? 3.488 2.015 -2.315 1.00 0.00 332 TYR A O 8
ATOM 13615 N N . VAL A 1 28 ? 5.418 1.787 -1.195 1.00 0.00 333 VAL A N 8
ATOM 13616 C CA . VAL A 1 28 ? 4.862 1.898 0.141 1.00 0.00 333 VAL A CA 8
ATOM 13617 C C . VAL A 1 28 ? 5.898 2.649 0.979 1.00 0.00 333 VAL A C 8
ATOM 13618 O O . VAL A 1 28 ? 7.097 2.405 0.833 1.00 0.00 333 VAL A O 8
ATOM 13631 N N . ASP A 1 29 ? 5.443 3.521 1.875 1.00 0.00 334 ASP A N 8
ATOM 13632 C CA . ASP A 1 29 ? 6.295 4.267 2.799 1.00 0.00 334 ASP A CA 8
ATOM 13633 C C . ASP A 1 29 ? 6.546 3.523 4.110 1.00 0.00 334 ASP A C 8
ATOM 13634 O O . ASP A 1 29 ? 5.749 2.681 4.506 1.00 0.00 334 ASP A O 8
ATOM 13643 N N . GLN A 1 30 ? 7.631 3.841 4.827 1.00 0.00 335 GLN A N 8
ATOM 13644 C CA . GLN A 1 30 ? 8.008 3.223 6.106 1.00 0.00 335 GLN A CA 8
ATOM 13645 C C . GLN A 1 30 ? 7.034 3.519 7.261 1.00 0.00 335 GLN A C 8
ATOM 13646 O O . GLN A 1 30 ? 6.946 2.742 8.223 1.00 0.00 335 GLN A O 8
ATOM 13660 N N . ARG A 1 31 ? 6.189 4.552 7.179 1.00 0.00 336 ARG A N 8
ATOM 13661 C CA . ARG A 1 31 ? 5.115 4.644 8.166 1.00 0.00 336 ARG A CA 8
ATOM 13662 C C . ARG A 1 31 ? 4.174 3.436 7.969 1.00 0.00 336 ARG A C 8
ATOM 13663 O O . ARG A 1 31 ? 3.486 3.089 8.917 1.00 0.00 336 ARG A O 8
ATOM 13684 N N . ALA A 1 32 ? 4.208 2.683 6.851 1.00 0.00 337 ALA A N 8
ATOM 13685 C CA . ALA A 1 32 ? 3.560 1.357 6.813 1.00 0.00 337 ALA A CA 8
ATOM 13686 C C . ALA A 1 32 ? 4.159 0.411 7.868 1.00 0.00 337 ALA A C 8
ATOM 13687 O O . ALA A 1 32 ? 3.433 -0.264 8.598 1.00 0.00 337 ALA A O 8
ATOM 13694 N N . THR A 1 33 ? 5.483 0.419 8.014 1.00 0.00 338 THR A N 8
ATOM 13695 C CA . THR A 1 33 ? 6.188 -0.271 9.088 1.00 0.00 338 THR A CA 8
ATOM 13696 C C . THR A 1 33 ? 5.838 0.322 10.455 1.00 0.00 338 THR A C 8
ATOM 13697 O O . THR A 1 33 ? 6.060 -0.327 11.476 1.00 0.00 338 THR A O 8
ATOM 13708 N N . ALA A 1 34 ? 5.266 1.529 10.525 1.00 0.00 339 ALA A N 8
ATOM 13709 C CA . ALA A 1 34 ? 4.764 2.009 11.804 1.00 0.00 339 ALA A CA 8
ATOM 13710 C C . ALA A 1 34 ? 3.338 1.507 12.075 1.00 0.00 339 ALA A C 8
ATOM 13711 O O . ALA A 1 34 ? 3.068 0.955 13.136 1.00 0.00 339 ALA A O 8
ATOM 13718 N N . ILE A 1 35 ? 2.434 1.686 11.113 1.00 0.00 340 ILE A N 8
ATOM 13719 C CA . ILE A 1 35 ? 0.992 1.488 11.254 1.00 0.00 340 ILE A CA 8
ATOM 13720 C C . ILE A 1 35 ? 0.590 0.043 11.419 1.00 0.00 340 ILE A C 8
ATOM 13721 O O . ILE A 1 35 ? -0.214 -0.282 12.291 1.00 0.00 340 ILE A O 8
ATOM 13737 N N . LEU A 1 36 ? 1.126 -0.797 10.542 1.00 0.00 341 LEU A N 8
ATOM 13738 C CA . LEU A 1 36 ? 0.690 -2.176 10.391 1.00 0.00 341 LEU A CA 8
ATOM 13739 C C . LEU A 1 36 ? 1.921 -3.089 10.490 1.00 0.00 341 LEU A C 8
ATOM 13740 O O . LEU A 1 36 ? 1.858 -4.275 10.190 1.00 0.00 341 LEU A O 8
ATOM 13756 N N . GLY A 1 37 ? 3.048 -2.479 10.846 1.00 0.00 342 GLY A N 8
ATOM 13757 C CA . GLY A 1 37 ? 4.341 -3.084 11.121 1.00 0.00 342 GLY A CA 8
ATOM 13758 C C . GLY A 1 37 ? 4.841 -4.190 10.192 1.00 0.00 342 GLY A C 8
ATOM 13759 O O . GLY A 1 37 ? 5.571 -5.074 10.639 1.00 0.00 342 GLY A O 8
ATOM 13763 N N . TYR A 1 38 ? 4.510 -4.102 8.901 1.00 0.00 343 TYR A N 8
ATOM 13764 C CA . TYR A 1 38 ? 5.072 -4.887 7.807 1.00 0.00 343 TYR A CA 8
ATOM 13765 C C . TYR A 1 38 ? 5.742 -3.864 6.909 1.00 0.00 343 TYR A C 8
ATOM 13766 O O . TYR A 1 38 ? 5.337 -2.704 6.858 1.00 0.00 343 TYR A O 8
ATOM 13784 N N . LEU A 1 39 ? 6.803 -4.302 6.245 1.00 0.00 344 LEU A N 8
ATOM 13785 C CA . LEU A 1 39 ? 7.707 -3.379 5.600 1.00 0.00 344 LEU A CA 8
ATOM 13786 C C . LEU A 1 39 ? 7.060 -2.712 4.394 1.00 0.00 344 LEU A C 8
ATOM 13787 O O . LEU A 1 39 ? 6.273 -3.322 3.673 1.00 0.00 344 LEU A O 8
ATOM 13803 N N . PRO A 1 40 ? 7.756 -1.644 4.001 1.00 0.00 345 PRO A N 8
ATOM 13804 C CA . PRO A 1 40 ? 8.075 -1.564 2.547 1.00 0.00 345 PRO A CA 8
ATOM 13805 C C . PRO A 1 40 ? 8.820 -2.737 1.845 1.00 0.00 345 PRO A C 8
ATOM 13806 O O . PRO A 1 40 ? 9.766 -2.515 1.102 1.00 0.00 345 PRO A O 8
ATOM 13817 N N . GLN A 1 41 ? 8.325 -3.965 1.995 1.00 0.00 346 GLN A N 8
ATOM 13818 C CA . GLN A 1 41 ? 8.593 -5.148 1.151 1.00 0.00 346 GLN A CA 8
ATOM 13819 C C . GLN A 1 41 ? 7.530 -6.211 1.447 1.00 0.00 346 GLN A C 8
ATOM 13820 O O . GLN A 1 41 ? 7.194 -6.981 0.552 1.00 0.00 346 GLN A O 8
ATOM 13834 N N . GLU A 1 42 ? 6.953 -6.232 2.658 1.00 0.00 347 GLU A N 8
ATOM 13835 C CA . GLU A 1 42 ? 5.817 -7.103 2.958 1.00 0.00 347 GLU A CA 8
ATOM 13836 C C . GLU A 1 42 ? 4.497 -6.458 2.484 1.00 0.00 347 GLU A C 8
ATOM 13837 O O . GLU A 1 42 ? 3.509 -7.166 2.291 1.00 0.00 347 GLU A O 8
ATOM 13849 N N . LEU A 1 43 ? 4.490 -5.131 2.274 1.00 0.00 348 LEU A N 8
ATOM 13850 C CA . LEU A 1 43 ? 3.396 -4.463 1.552 1.00 0.00 348 LEU A CA 8
ATOM 13851 C C . LEU A 1 43 ? 3.868 -4.102 0.144 1.00 0.00 348 LEU A C 8
ATOM 13852 O O . LEU A 1 43 ? 3.099 -4.149 -0.814 1.00 0.00 348 LEU A O 8
ATOM 13868 N N . LEU A 1 44 ? 5.138 -3.706 0.005 1.00 0.00 349 LEU A N 8
ATOM 13869 C CA . LEU A 1 44 ? 5.633 -3.130 -1.241 1.00 0.00 349 LEU A CA 8
ATOM 13870 C C . LEU A 1 44 ? 5.760 -4.214 -2.309 1.00 0.00 349 LEU A C 8
ATOM 13871 O O . LEU A 1 44 ? 6.387 -5.243 -2.067 1.00 0.00 349 LEU A O 8
ATOM 13887 N N . GLY A 1 45 ? 5.158 -3.986 -3.479 1.00 0.00 350 GLY A N 8
ATOM 13888 C CA . GLY A 1 45 ? 5.127 -4.938 -4.580 1.00 0.00 350 GLY A CA 8
ATOM 13889 C C . GLY A 1 45 ? 4.443 -6.250 -4.197 1.00 0.00 350 GLY A C 8
ATOM 13890 O O . GLY A 1 45 ? 4.800 -7.315 -4.700 1.00 0.00 350 GLY A O 8
ATOM 13894 N N . THR A 1 46 ? 3.461 -6.156 -3.302 1.00 0.00 351 THR A N 8
ATOM 13895 C CA . THR A 1 46 ? 2.756 -7.294 -2.716 1.00 0.00 351 THR A CA 8
ATOM 13896 C C . THR A 1 46 ? 1.258 -7.060 -2.913 1.00 0.00 351 THR A C 8
ATOM 13897 O O . THR A 1 46 ? 0.830 -5.926 -3.118 1.00 0.00 351 THR A O 8
ATOM 13908 N N . SER A 1 47 ? 0.475 -8.132 -2.924 1.00 0.00 352 SER A N 8
ATOM 13909 C CA . SER A 1 47 ? -0.914 -8.107 -3.330 1.00 0.00 352 SER A CA 8
ATOM 13910 C C . SER A 1 47 ? -1.830 -7.341 -2.383 1.00 0.00 352 SER A C 8
ATOM 13911 O O . SER A 1 47 ? -2.135 -7.816 -1.279 1.00 0.00 352 SER A O 8
ATOM 13919 N N . CYS A 1 48 ? -2.351 -6.214 -2.885 1.00 0.00 353 CYS A N 8
ATOM 13920 C CA . CYS A 1 48 ? -3.482 -5.516 -2.317 1.00 0.00 353 CYS A CA 8
ATOM 13921 C C . CYS A 1 48 ? -4.509 -6.546 -1.891 1.00 0.00 353 CYS A C 8
ATOM 13922 O O . CYS A 1 48 ? -4.833 -6.667 -0.715 1.00 0.00 353 CYS A O 8
ATOM 13930 N N . TYR A 1 49 ? -4.961 -7.363 -2.836 1.00 0.00 354 TYR A N 8
ATOM 13931 C CA . TYR A 1 49 ? -6.080 -8.247 -2.603 1.00 0.00 354 TYR A CA 8
ATOM 13932 C C . TYR A 1 49 ? -5.727 -9.468 -1.725 1.00 0.00 354 TYR A C 8
ATOM 13933 O O . TYR A 1 49 ? -6.518 -10.413 -1.668 1.00 0.00 354 TYR A O 8
ATOM 13951 N N . GLU A 1 50 ? -4.576 -9.463 -1.036 1.00 0.00 355 GLU A N 8
ATOM 13952 C CA . GLU A 1 50 ? -4.225 -10.467 -0.039 1.00 0.00 355 GLU A CA 8
ATOM 13953 C C . GLU A 1 50 ? -3.918 -9.825 1.320 1.00 0.00 355 GLU A C 8
ATOM 13954 O O . GLU A 1 50 ? -4.237 -10.455 2.333 1.00 0.00 355 GLU A O 8
ATOM 13966 N N . TYR A 1 51 ? -3.361 -8.602 1.389 1.00 0.00 356 TYR A N 8
ATOM 13967 C CA . TYR A 1 51 ? -3.223 -7.921 2.686 1.00 0.00 356 TYR A CA 8
ATOM 13968 C C . TYR A 1 51 ? -4.470 -7.106 3.055 1.00 0.00 356 TYR A C 8
ATOM 13969 O O . TYR A 1 51 ? -4.732 -6.888 4.242 1.00 0.00 356 TYR A O 8
ATOM 13987 N N . PHE A 1 52 ? -5.276 -6.669 2.084 1.00 0.00 357 PHE A N 8
ATOM 13988 C CA . PHE A 1 52 ? -6.604 -6.146 2.377 1.00 0.00 357 PHE A CA 8
ATOM 13989 C C . PHE A 1 52 ? -7.463 -7.322 2.869 1.00 0.00 357 PHE A C 8
ATOM 13990 O O . PHE A 1 52 ? -7.214 -8.475 2.503 1.00 0.00 357 PHE A O 8
ATOM 14007 N N . HIS A 1 53 ? -8.543 -7.031 3.603 1.00 0.00 358 HIS A N 8
ATOM 14008 C CA . HIS A 1 53 ? -9.582 -8.006 3.937 1.00 0.00 358 HIS A CA 8
ATOM 14009 C C . HIS A 1 53 ? -10.953 -7.323 3.890 1.00 0.00 358 HIS A C 8
ATOM 14010 O O . HIS A 1 53 ? -11.714 -7.330 4.858 1.00 0.00 358 HIS A O 8
ATOM 14024 N N . GLN A 1 54 ? -11.232 -6.626 2.778 1.00 0.00 359 GLN A N 8
ATOM 14025 C CA . GLN A 1 54 ? -12.399 -5.756 2.700 1.00 0.00 359 GLN A CA 8
ATOM 14026 C C . GLN A 1 54 ? -13.721 -6.530 2.870 1.00 0.00 359 GLN A C 8
ATOM 14027 O O . GLN A 1 54 ? -13.818 -7.700 2.497 1.00 0.00 359 GLN A O 8
ATOM 14041 N N . ASP A 1 55 ? -14.748 -5.809 3.346 1.00 0.00 360 ASP A N 8
ATOM 14042 C CA . ASP A 1 55 ? -16.144 -6.241 3.458 1.00 0.00 360 ASP A CA 8
ATOM 14043 C C . ASP A 1 55 ? -16.627 -7.063 2.260 1.00 0.00 360 ASP A C 8
ATOM 14044 O O . ASP A 1 55 ? -17.059 -8.207 2.425 1.00 0.00 360 ASP A O 8
ATOM 14053 N N . ASP A 1 56 ? -16.510 -6.502 1.054 1.00 0.00 361 ASP A N 8
ATOM 14054 C CA . ASP A 1 56 ? -16.628 -7.237 -0.194 1.00 0.00 361 ASP A CA 8
ATOM 14055 C C . ASP A 1 56 ? -15.559 -6.596 -1.039 1.00 0.00 361 ASP A C 8
ATOM 14056 O O . ASP A 1 56 ? -15.562 -5.374 -1.190 1.00 0.00 361 ASP A O 8
ATOM 14065 N N . HIS A 1 57 ? -14.574 -7.379 -1.471 1.00 0.00 362 HIS A N 8
ATOM 14066 C CA . HIS A 1 57 ? -13.338 -6.874 -2.069 1.00 0.00 362 HIS A CA 8
ATOM 14067 C C . HIS A 1 57 ? -13.568 -6.001 -3.297 1.00 0.00 362 HIS A C 8
ATOM 14068 O O . HIS A 1 57 ? -12.847 -5.028 -3.525 1.00 0.00 362 HIS A O 8
ATOM 14082 N N . ASN A 1 58 ? -14.678 -6.254 -3.987 1.00 0.00 363 ASN A N 8
ATOM 14083 C CA . ASN A 1 58 ? -15.193 -5.429 -5.068 1.00 0.00 363 ASN A CA 8
ATOM 14084 C C . ASN A 1 58 ? -15.246 -3.975 -4.669 1.00 0.00 363 ASN A C 8
ATOM 14085 O O . ASN A 1 58 ? -15.116 -3.132 -5.541 1.00 0.00 363 ASN A O 8
ATOM 14096 N N . ASN A 1 59 ? -15.476 -3.660 -3.387 1.00 0.00 364 ASN A N 8
ATOM 14097 C CA . ASN A 1 59 ? -15.684 -2.280 -2.990 1.00 0.00 364 ASN A CA 8
ATOM 14098 C C . ASN A 1 59 ? -14.370 -1.546 -3.234 1.00 0.00 364 ASN A C 8
ATOM 14099 O O . ASN A 1 59 ? -14.309 -0.571 -3.971 1.00 0.00 364 ASN A O 8
ATOM 14110 N N . LEU A 1 60 ? -13.284 -2.106 -2.690 1.00 0.00 365 LEU A N 8
ATOM 14111 C CA . LEU A 1 60 ? -11.922 -1.595 -2.834 1.00 0.00 365 LEU A CA 8
ATOM 14112 C C . LEU A 1 60 ? -11.539 -1.534 -4.311 1.00 0.00 365 LEU A C 8
ATOM 14113 O O . LEU A 1 60 ? -11.002 -0.535 -4.778 1.00 0.00 365 LEU A O 8
ATOM 14129 N N . THR A 1 61 ? -11.913 -2.555 -5.066 1.00 0.00 366 THR A N 8
ATOM 14130 C CA . THR A 1 61 ? -11.562 -2.664 -6.478 1.00 0.00 366 THR A CA 8
ATOM 14131 C C . THR A 1 61 ? -12.306 -1.614 -7.310 1.00 0.00 366 THR A C 8
ATOM 14132 O O . THR A 1 61 ? -11.724 -0.958 -8.172 1.00 0.00 366 THR A O 8
ATOM 14143 N N . ASP A 1 62 ? -13.589 -1.411 -7.024 1.00 0.00 367 ASP A N 8
ATOM 14144 C CA . ASP A 1 62 ? -14.473 -0.503 -7.751 1.00 0.00 367 ASP A CA 8
ATOM 14145 C C . ASP A 1 62 ? -14.111 0.924 -7.396 1.00 0.00 367 ASP A C 8
ATOM 14146 O O . ASP A 1 62 ? -14.242 1.840 -8.198 1.00 0.00 367 ASP A O 8
ATOM 14155 N N . LYS A 1 63 ? -13.591 1.108 -6.191 1.00 0.00 368 LYS A N 8
ATOM 14156 C CA . LYS A 1 63 ? -13.168 2.400 -5.704 1.00 0.00 368 LYS A CA 8
ATOM 14157 C C . LYS A 1 63 ? -11.840 2.771 -6.279 1.00 0.00 368 LYS A C 8
ATOM 14158 O O . LYS A 1 63 ? -11.705 3.891 -6.761 1.00 0.00 368 LYS A O 8
ATOM 14177 N N . HIS A 1 64 ? -10.880 1.863 -6.318 1.00 0.00 369 HIS A N 8
ATOM 14178 C CA . HIS A 1 64 ? -9.625 2.274 -6.891 1.00 0.00 369 HIS A CA 8
ATOM 14179 C C . HIS A 1 64 ? -9.811 2.464 -8.406 1.00 0.00 369 HIS A C 8
ATOM 14180 O O . HIS A 1 64 ? -9.218 3.397 -8.931 1.00 0.00 369 HIS A O 8
ATOM 14194 N N . LYS A 1 65 ? -10.693 1.722 -9.117 1.00 0.00 370 LYS A N 8
ATOM 14195 C CA . LYS A 1 65 ? -11.000 2.109 -10.502 1.00 0.00 370 LYS A CA 8
ATOM 14196 C C . LYS A 1 65 ? -11.846 3.351 -10.522 1.00 0.00 370 LYS A C 8
ATOM 14197 O O . LYS A 1 65 ? -11.768 4.053 -11.509 1.00 0.00 370 LYS A O 8
ATOM 14216 N N . ALA A 1 66 ? -12.596 3.687 -9.480 1.00 0.00 371 ALA A N 8
ATOM 14217 C CA . ALA A 1 66 ? -13.212 5.000 -9.444 1.00 0.00 371 ALA A CA 8
ATOM 14218 C C . ALA A 1 66 ? -12.107 6.067 -9.364 1.00 0.00 371 ALA A C 8
ATOM 14219 O O . ALA A 1 66 ? -12.318 7.174 -9.854 1.00 0.00 371 ALA A O 8
ATOM 14226 N N . VAL A 1 67 ? -10.917 5.736 -8.839 1.00 0.00 372 VAL A N 8
ATOM 14227 C CA . VAL A 1 67 ? -9.777 6.662 -8.865 1.00 0.00 372 VAL A CA 8
ATOM 14228 C C . VAL A 1 67 ? -9.148 6.612 -10.276 1.00 0.00 372 VAL A C 8
ATOM 14229 O O . VAL A 1 67 ? -8.959 7.653 -10.901 1.00 0.00 372 VAL A O 8
ATOM 14242 N N . LEU A 1 68 ? -8.880 5.410 -10.810 1.00 0.00 373 LEU A N 8
ATOM 14243 C CA . LEU A 1 68 ? -8.243 5.151 -12.116 1.00 0.00 373 LEU A CA 8
ATOM 14244 C C . LEU A 1 68 ? -9.116 5.548 -13.311 1.00 0.00 373 LEU A C 8
ATOM 14245 O O . LEU A 1 68 ? -8.652 5.674 -14.443 1.00 0.00 373 LEU A O 8
ATOM 14261 N N . GLN A 1 69 ? -10.403 5.720 -13.052 1.00 0.00 374 GLN A N 8
ATOM 14262 C CA . GLN A 1 69 ? -11.394 6.181 -14.013 1.00 0.00 374 GLN A CA 8
ATOM 14263 C C . GLN A 1 69 ? -10.919 7.543 -14.566 1.00 0.00 374 GLN A C 8
ATOM 14264 O O . GLN A 1 69 ? -11.048 7.822 -15.759 1.00 0.00 374 GLN A O 8
ATOM 14278 N N . SER A 1 70 ? -10.370 8.375 -13.668 1.00 0.00 375 SER A N 8
ATOM 14279 C CA . SER A 1 70 ? -9.664 9.618 -13.962 1.00 0.00 375 SER A CA 8
ATOM 14280 C C . SER A 1 70 ? -8.158 9.322 -14.032 1.00 0.00 375 SER A C 8
ATOM 14281 O O . SER A 1 70 ? -7.723 8.230 -13.665 1.00 0.00 375 SER A O 8
ATOM 14289 N N . LYS A 1 71 ? -7.326 10.277 -14.458 1.00 0.00 376 LYS A N 8
ATOM 14290 C CA . LYS A 1 71 ? -5.888 10.059 -14.593 1.00 0.00 376 LYS A CA 8
ATOM 14291 C C . LYS A 1 71 ? -5.147 11.012 -13.661 1.00 0.00 376 LYS A C 8
ATOM 14292 O O . LYS A 1 71 ? -3.922 10.948 -13.595 1.00 0.00 376 LYS A O 8
ATOM 14311 N N . GLU A 1 72 ? -5.873 11.864 -12.931 1.00 0.00 377 GLU A N 8
ATOM 14312 C CA . GLU A 1 72 ? -5.313 12.978 -12.214 1.00 0.00 377 GLU A CA 8
ATOM 14313 C C . GLU A 1 72 ? -6.147 13.419 -10.990 1.00 0.00 377 GLU A C 8
ATOM 14314 O O . GLU A 1 72 ? -5.950 14.543 -10.518 1.00 0.00 377 GLU A O 8
ATOM 14326 N N . LYS A 1 73 ? -7.089 12.607 -10.468 1.00 0.00 378 LYS A N 8
ATOM 14327 C CA . LYS A 1 73 ? -8.070 13.078 -9.470 1.00 0.00 378 LYS A CA 8
ATOM 14328 C C . LYS A 1 73 ? -8.232 12.115 -8.314 1.00 0.00 378 LYS A C 8
ATOM 14329 O O . LYS A 1 73 ? -7.842 10.956 -8.407 1.00 0.00 378 LYS A O 8
ATOM 14348 N N . ILE A 1 74 ? -8.829 12.635 -7.243 1.00 0.00 379 ILE A N 8
ATOM 14349 C CA . ILE A 1 74 ? -8.834 12.072 -5.905 1.00 0.00 379 ILE A CA 8
ATOM 14350 C C . ILE A 1 74 ? -10.217 11.629 -5.426 1.00 0.00 379 ILE A C 8
ATOM 14351 O O . ILE A 1 74 ? -11.209 12.334 -5.624 1.00 0.00 379 ILE A O 8
ATOM 14367 N N . LEU A 1 75 ? -10.254 10.473 -4.753 1.00 0.00 380 LEU A N 8
ATOM 14368 C CA . LEU A 1 75 ? -11.421 9.921 -4.062 1.00 0.00 380 LEU A CA 8
ATOM 14369 C C . LEU A 1 75 ? -10.985 9.364 -2.712 1.00 0.00 380 LEU A C 8
ATOM 14370 O O . LEU A 1 75 ? -9.820 9.014 -2.532 1.00 0.00 380 LEU A O 8
ATOM 14386 N N . THR A 1 76 ? -11.930 9.226 -1.785 1.00 0.00 381 THR A N 8
ATOM 14387 C CA . THR A 1 76 ? -11.687 8.674 -0.464 1.00 0.00 381 THR A CA 8
ATOM 14388 C C . THR A 1 76 ? -12.874 7.775 -0.106 1.00 0.00 381 THR A C 8
ATOM 14389 O O . THR A 1 76 ? -14.035 8.105 -0.374 1.00 0.00 381 THR A O 8
ATOM 14400 N N . ASP A 1 77 ? -12.557 6.609 0.455 1.00 0.00 382 ASP A N 8
ATOM 14401 C CA . ASP A 1 77 ? -13.520 5.608 0.931 1.00 0.00 382 ASP A CA 8
ATOM 14402 C C . ASP A 1 77 ? -12.930 4.829 2.124 1.00 0.00 382 ASP A C 8
ATOM 14403 O O . ASP A 1 77 ? -11.867 5.200 2.640 1.00 0.00 382 ASP A O 8
ATOM 14412 N N . SER A 1 78 ? -13.593 3.758 2.567 1.00 0.00 383 SER A N 8
ATOM 14413 C CA . SER A 1 78 ? -13.324 3.049 3.814 1.00 0.00 383 SER A CA 8
ATOM 14414 C C . SER A 1 78 ? -13.124 1.559 3.529 1.00 0.00 383 SER A C 8
ATOM 14415 O O . SER A 1 78 ? -13.966 0.927 2.878 1.00 0.00 383 SER A O 8
ATOM 14423 N N . TYR A 1 79 ? -12.041 0.970 4.040 1.00 0.00 384 TYR A N 8
ATOM 14424 C CA . TYR A 1 79 ? -11.718 -0.431 3.782 1.00 0.00 384 TYR A CA 8
ATOM 14425 C C . TYR A 1 79 ? -11.059 -1.058 4.972 1.00 0.00 384 TYR A C 8
ATOM 14426 O O . TYR A 1 79 ? -10.861 -0.427 6.002 1.00 0.00 384 TYR A O 8
ATOM 14444 N N . LYS A 1 80 ? -10.730 -2.332 4.829 1.00 0.00 385 LYS A N 8
ATOM 14445 C CA . LYS A 1 80 ? -10.289 -3.148 5.943 1.00 0.00 385 LYS A CA 8
ATOM 14446 C C . LYS A 1 80 ? -9.066 -3.889 5.471 1.00 0.00 385 LYS A C 8
ATOM 14447 O O . LYS A 1 80 ? -9.007 -4.338 4.324 1.00 0.00 385 LYS A O 8
ATOM 14466 N N . PHE A 1 81 ? -8.055 -3.934 6.324 1.00 0.00 386 PHE A N 8
ATOM 14467 C CA . PHE A 1 81 ? -6.691 -4.232 5.921 1.00 0.00 386 PHE A CA 8
ATOM 14468 C C . PHE A 1 81 ? -5.939 -4.840 7.093 1.00 0.00 386 PHE A C 8
ATOM 14469 O O . PHE A 1 81 ? -6.281 -4.556 8.246 1.00 0.00 386 PHE A O 8
ATOM 14486 N N . ARG A 1 82 ? -4.969 -5.715 6.827 1.00 0.00 387 ARG A N 8
ATOM 14487 C CA . ARG A 1 82 ? -4.362 -6.504 7.917 1.00 0.00 387 ARG A CA 8
ATOM 14488 C C . ARG A 1 82 ? -2.833 -6.675 7.856 1.00 0.00 387 ARG A C 8
ATOM 14489 O O . ARG A 1 82 ? -2.298 -7.384 7.013 1.00 0.00 387 ARG A O 8
ATOM 14510 N N . ALA A 1 83 ? -2.208 -6.004 8.832 1.00 0.00 388 ALA A N 8
ATOM 14511 C CA . ALA A 1 83 ? -0.873 -5.947 9.384 1.00 0.00 388 ALA A CA 8
ATOM 14512 C C . ALA A 1 83 ? -0.152 -7.264 9.642 1.00 0.00 388 ALA A C 8
ATOM 14513 O O . ALA A 1 83 ? -0.722 -8.356 9.662 1.00 0.00 388 ALA A O 8
ATOM 14520 N N . LYS A 1 84 ? 1.132 -7.087 9.941 1.00 0.00 389 LYS A N 8
ATOM 14521 C CA . LYS A 1 84 ? 2.139 -8.113 10.185 1.00 0.00 389 LYS A CA 8
ATOM 14522 C C . LYS A 1 84 ? 1.863 -8.909 11.458 1.00 0.00 389 LYS A C 8
ATOM 14523 O O . LYS A 1 84 ? 1.794 -10.134 11.426 1.00 0.00 389 LYS A O 8
ATOM 14542 N N . ASP A 1 85 ? 1.748 -8.196 12.586 1.00 0.00 390 ASP A N 8
ATOM 14543 C CA . ASP A 1 85 ? 1.710 -8.813 13.921 1.00 0.00 390 ASP A CA 8
ATOM 14544 C C . ASP A 1 85 ? 0.379 -9.518 14.184 1.00 0.00 390 ASP A C 8
ATOM 14545 O O . ASP A 1 85 ? 0.335 -10.516 14.908 1.00 0.00 390 ASP A O 8
ATOM 14554 N N . GLY A 1 86 ? -0.697 -9.017 13.567 1.00 0.00 391 GLY A N 8
ATOM 14555 C CA . GLY A 1 86 ? -2.031 -9.587 13.697 1.00 0.00 391 GLY A CA 8
ATOM 14556 C C . GLY A 1 86 ? -3.167 -8.569 13.602 1.00 0.00 391 GLY A C 8
ATOM 14557 O O . GLY A 1 86 ? -4.302 -8.966 13.338 1.00 0.00 391 GLY A O 8
ATOM 14561 N N . SER A 1 87 ? -2.876 -7.279 13.806 1.00 0.00 392 SER A N 8
ATOM 14562 C CA . SER A 1 87 ? -3.856 -6.199 13.820 1.00 0.00 392 SER A CA 8
ATOM 14563 C C . SER A 1 87 ? -4.693 -6.228 12.535 1.00 0.00 392 SER A C 8
ATOM 14564 O O . SER A 1 87 ? -4.153 -6.300 11.432 1.00 0.00 392 SER A O 8
ATOM 14572 N N . PHE A 1 88 ? -6.013 -6.149 12.665 1.00 0.00 393 PHE A N 8
ATOM 14573 C CA . PHE A 1 88 ? -6.971 -6.366 11.594 1.00 0.00 393 PHE A CA 8
ATOM 14574 C C . PHE A 1 88 ? -7.836 -5.130 11.733 1.00 0.00 393 PHE A C 8
ATOM 14575 O O . PHE A 1 88 ? -8.655 -5.015 12.646 1.00 0.00 393 PHE A O 8
ATOM 14592 N N . VAL A 1 89 ? -7.523 -4.143 10.901 1.00 0.00 394 VAL A N 8
ATOM 14593 C CA . VAL A 1 89 ? -7.967 -2.780 11.134 1.00 0.00 394 VAL A CA 8
ATOM 14594 C C . VAL A 1 89 ? -8.723 -2.221 9.938 1.00 0.00 394 VAL A C 8
ATOM 14595 O O . VAL A 1 89 ? -8.757 -2.838 8.870 1.00 0.00 394 VAL A O 8
ATOM 14608 N N . THR A 1 90 ? -9.318 -1.047 10.116 1.00 0.00 395 THR A N 8
ATOM 14609 C CA . THR A 1 90 ? -10.014 -0.343 9.055 1.00 0.00 395 THR A CA 8
ATOM 14610 C C . THR A 1 90 ? -9.037 0.709 8.566 1.00 0.00 395 THR A C 8
ATOM 14611 O O . THR A 1 90 ? -8.599 1.504 9.391 1.00 0.00 395 THR A O 8
ATOM 14622 N N . LEU A 1 91 ? -8.664 0.726 7.284 1.00 0.00 396 LEU A N 8
ATOM 14623 C CA . LEU A 1 91 ? -7.967 1.889 6.764 1.00 0.00 396 LEU A CA 8
ATOM 14624 C C . LEU A 1 91 ? -9.050 2.824 6.259 1.00 0.00 396 LEU A C 8
ATOM 14625 O O . LEU A 1 91 ? -10.166 2.423 5.916 1.00 0.00 396 LEU A O 8
ATOM 14641 N N . LYS A 1 92 ? -8.695 4.087 6.166 1.00 0.00 397 LYS A N 8
ATOM 14642 C CA . LYS A 1 92 ? -9.561 5.139 5.701 1.00 0.00 397 LYS A CA 8
ATOM 14643 C C . LYS A 1 92 ? -8.547 5.947 4.919 1.00 0.00 397 LYS A C 8
ATOM 14644 O O . LYS A 1 92 ? -7.558 6.400 5.499 1.00 0.00 397 LYS A O 8
ATOM 14663 N N . SER A 1 93 ? -8.705 6.007 3.605 1.00 0.00 398 SER A N 8
ATOM 14664 C CA . SER A 1 93 ? -7.618 6.431 2.738 1.00 0.00 398 SER A CA 8
ATOM 14665 C C . SER A 1 93 ? -8.129 7.298 1.606 1.00 0.00 398 SER A C 8
ATOM 14666 O O . SER A 1 93 ? -9.333 7.373 1.358 1.00 0.00 398 SER A O 8
ATOM 14674 N N . GLN A 1 94 ? -7.203 7.966 0.927 1.00 0.00 399 GLN A N 8
ATOM 14675 C CA . GLN A 1 94 ? -7.491 8.905 -0.139 1.00 0.00 399 GLN A CA 8
ATOM 14676 C C . GLN A 1 94 ? -6.508 8.583 -1.256 1.00 0.00 399 GLN A C 8
ATOM 14677 O O . GLN A 1 94 ? -5.304 8.520 -0.995 1.00 0.00 399 GLN A O 8
ATOM 14691 N N . TRP A 1 95 ? -6.988 8.383 -2.481 1.00 0.00 400 TRP A N 8
ATOM 14692 C CA . TRP A 1 95 ? -6.153 7.945 -3.588 1.00 0.00 400 TRP A CA 8
ATOM 14693 C C . TRP A 1 95 ? -6.399 8.842 -4.782 1.00 0.00 400 TRP A C 8
ATOM 14694 O O . TRP A 1 95 ? -7.554 9.145 -5.090 1.00 0.00 400 TRP A O 8
ATOM 14715 N N . PHE A 1 96 ? -5.330 9.217 -5.471 1.00 0.00 401 PHE A N 8
ATOM 14716 C CA . PHE A 1 96 ? -5.322 10.132 -6.582 1.00 0.00 401 PHE A CA 8
ATOM 14717 C C . PHE A 1 96 ? -4.583 9.487 -7.741 1.00 0.00 401 PHE A C 8
ATOM 14718 O O . PHE A 1 96 ? -3.457 9.001 -7.600 1.00 0.00 401 PHE A O 8
ATOM 14735 N N . SER A 1 97 ? -5.247 9.420 -8.887 1.00 0.00 402 SER A N 8
ATOM 14736 C CA . SER A 1 97 ? -4.656 8.872 -10.090 1.00 0.00 402 SER A CA 8
ATOM 14737 C C . SER A 1 97 ? -3.463 9.741 -10.523 1.00 0.00 402 SER A C 8
ATOM 14738 O O . SER A 1 97 ? -3.409 10.938 -10.220 1.00 0.00 402 SER A O 8
ATOM 14746 N N . PHE A 1 98 ? -2.500 9.129 -11.214 1.00 0.00 403 PHE A N 8
ATOM 14747 C CA . PHE A 1 98 ? -1.229 9.735 -11.577 1.00 0.00 403 PHE A CA 8
ATOM 14748 C C . PHE A 1 98 ? -0.937 9.387 -13.026 1.00 0.00 403 PHE A C 8
ATOM 14749 O O . PHE A 1 98 ? -0.984 8.214 -13.425 1.00 0.00 403 PHE A O 8
ATOM 14766 N N . THR A 1 99 ? -0.567 10.410 -13.788 1.00 0.00 404 THR A N 8
ATOM 14767 C CA . THR A 1 99 ? -0.398 10.337 -15.221 1.00 0.00 404 THR A CA 8
ATOM 14768 C C . THR A 1 99 ? 1.031 10.729 -15.585 1.00 0.00 404 THR A C 8
ATOM 14769 O O . THR A 1 99 ? 1.673 11.522 -14.889 1.00 0.00 404 THR A O 8
ATOM 14780 N N . ASN A 1 100 ? 1.533 10.131 -16.669 1.00 0.00 405 ASN A N 8
ATOM 14781 C CA . ASN A 1 100 ? 2.947 10.154 -17.011 1.00 0.00 405 ASN A CA 8
ATOM 14782 C C . ASN A 1 100 ? 3.101 10.036 -18.518 1.00 0.00 405 ASN A C 8
ATOM 14783 O O . ASN A 1 100 ? 2.122 10.008 -19.256 1.00 0.00 405 ASN A O 8
ATOM 14794 N N . PRO A 1 101 ? 4.325 9.747 -18.953 1.00 0.00 406 PRO A N 8
ATOM 14795 C CA . PRO A 1 101 ? 5.357 10.765 -18.969 1.00 0.00 406 PRO A CA 8
ATOM 14796 C C . PRO A 1 101 ? 4.860 11.951 -19.827 1.00 0.00 406 PRO A C 8
ATOM 14797 O O . PRO A 1 101 ? 4.754 13.090 -19.374 1.00 0.00 406 PRO A O 8
ATOM 14808 N N . ASP A 1 102 ? 4.499 11.620 -21.060 1.00 0.00 407 ASP A N 8
ATOM 14809 C CA . ASP A 1 102 ? 4.022 12.493 -22.141 1.00 0.00 407 ASP A CA 8
ATOM 14810 C C . ASP A 1 102 ? 2.979 11.835 -23.027 1.00 0.00 407 ASP A C 8
ATOM 14811 O O . ASP A 1 102 ? 2.333 12.513 -23.828 1.00 0.00 407 ASP A O 8
ATOM 14820 N N . THR A 1 103 ? 2.737 10.537 -22.842 1.00 0.00 408 THR A N 8
ATOM 14821 C CA . THR A 1 103 ? 1.544 9.930 -23.388 1.00 0.00 408 THR A CA 8
ATOM 14822 C C . THR A 1 103 ? 0.322 10.529 -22.677 1.00 0.00 408 THR A C 8
ATOM 14823 O O . THR A 1 103 ? -0.776 10.600 -23.236 1.00 0.00 408 THR A O 8
ATOM 14834 N N . LYS A 1 104 ? 0.568 10.971 -21.433 1.00 0.00 409 LYS A N 8
ATOM 14835 C CA . LYS A 1 104 ? -0.386 11.374 -20.432 1.00 0.00 409 LYS A CA 8
ATOM 14836 C C . LYS A 1 104 ? -1.413 10.262 -20.245 1.00 0.00 409 LYS A C 8
ATOM 14837 O O . LYS A 1 104 ? -2.620 10.497 -20.204 1.00 0.00 409 LYS A O 8
ATOM 14856 N N . GLU A 1 105 ? -0.923 9.025 -20.166 1.00 0.00 410 GLU A N 8
ATOM 14857 C CA . GLU A 1 105 ? -1.730 7.879 -19.779 1.00 0.00 410 GLU A CA 8
ATOM 14858 C C . GLU A 1 105 ? -1.894 7.881 -18.274 1.00 0.00 410 GLU A C 8
ATOM 14859 O O . GLU A 1 105 ? -1.076 8.475 -17.568 1.00 0.00 410 GLU A O 8
ATOM 14871 N N . LEU A 1 106 ? -2.927 7.210 -17.771 1.00 0.00 411 LEU A N 8
ATOM 14872 C CA . LEU A 1 106 ? -2.994 6.901 -16.360 1.00 0.00 411 LEU A CA 8
ATOM 14873 C C . LEU A 1 106 ? -2.004 5.760 -16.210 1.00 0.00 411 LEU A C 8
ATOM 14874 O O . LEU A 1 106 ? -2.145 4.704 -16.834 1.00 0.00 411 LEU A O 8
ATOM 14890 N N . GLU A 1 107 ? -0.993 6.013 -15.400 1.00 0.00 412 GLU A N 8
ATOM 14891 C CA . GLU A 1 107 ? 0.176 5.169 -15.273 1.00 0.00 412 GLU A CA 8
ATOM 14892 C C . GLU A 1 107 ? 0.199 4.549 -13.866 1.00 0.00 412 GLU A C 8
ATOM 14893 O O . GLU A 1 107 ? 0.429 3.341 -13.760 1.00 0.00 412 GLU A O 8
ATOM 14905 N N . TYR A 1 108 ? -0.169 5.288 -12.806 1.00 0.00 413 TYR A N 8
ATOM 14906 C CA . TYR A 1 108 ? -0.357 4.698 -11.472 1.00 0.00 413 TYR A CA 8
ATOM 14907 C C . TYR A 1 108 ? -1.424 5.453 -10.710 1.00 0.00 413 TYR A C 8
ATOM 14908 O O . TYR A 1 108 ? -2.039 6.398 -11.191 1.00 0.00 413 TYR A O 8
ATOM 14926 N N . ILE A 1 109 ? -1.593 5.046 -9.470 1.00 0.00 414 ILE A N 8
ATOM 14927 C CA . ILE A 1 109 ? -2.301 5.776 -8.462 1.00 0.00 414 ILE A CA 8
ATOM 14928 C C . ILE A 1 109 ? -1.254 6.006 -7.385 1.00 0.00 414 ILE A C 8
ATOM 14929 O O . ILE A 1 109 ? -0.328 5.220 -7.173 1.00 0.00 414 ILE A O 8
ATOM 14945 N N . VAL A 1 110 ? -1.434 7.109 -6.706 1.00 0.00 415 VAL A N 8
ATOM 14946 C CA . VAL A 1 110 ? -0.657 7.541 -5.544 1.00 0.00 415 VAL A CA 8
ATOM 14947 C C . VAL A 1 110 ? -1.685 7.909 -4.479 1.00 0.00 415 VAL A C 8
ATOM 14948 O O . VAL A 1 110 ? -2.820 8.249 -4.809 1.00 0.00 415 VAL A O 8
ATOM 14961 N N . SER A 1 111 ? -1.346 7.798 -3.201 1.00 0.00 416 SER A N 8
ATOM 14962 C CA . SER A 1 111 ? -2.371 7.863 -2.176 1.00 0.00 416 SER A CA 8
ATOM 14963 C C . SER A 1 111 ? -1.806 7.994 -0.778 1.00 0.00 416 SER A C 8
ATOM 14964 O O . SER A 1 111 ? -0.604 7.822 -0.562 1.00 0.00 416 SER A O 8
ATOM 14972 N N . VAL A 1 112 ? -2.699 8.251 0.174 1.00 0.00 417 VAL A N 8
ATOM 14973 C CA . VAL A 1 112 ? -2.380 8.294 1.589 1.00 0.00 417 VAL A CA 8
ATOM 14974 C C . VAL A 1 112 ? -3.445 7.556 2.378 1.00 0.00 417 VAL A C 8
ATOM 14975 O O . VAL A 1 112 ? -4.567 7.389 1.889 1.00 0.00 417 VAL A O 8
ATOM 14988 N N . ASN A 1 113 ? -3.116 7.105 3.592 1.00 0.00 418 ASN A N 8
ATOM 14989 C CA . ASN A 1 113 ? -3.882 6.105 4.271 1.00 0.00 418 ASN A CA 8
ATOM 14990 C C . ASN A 1 113 ? -3.777 6.436 5.741 1.00 0.00 418 ASN A C 8
ATOM 14991 O O . ASN A 1 113 ? -2.685 6.750 6.224 1.00 0.00 418 ASN A O 8
ATOM 15002 N N . THR A 1 114 ? -4.875 6.292 6.465 1.00 0.00 419 THR A N 8
ATOM 15003 C CA . THR A 1 114 ? -4.846 6.289 7.913 1.00 0.00 419 THR A CA 8
ATOM 15004 C C . THR A 1 114 ? -5.547 5.001 8.358 1.00 0.00 419 THR A C 8
ATOM 15005 O O . THR A 1 114 ? -6.015 4.245 7.500 1.00 0.00 419 THR A O 8
ATOM 15016 N N . LEU A 1 115 ? -5.666 4.741 9.665 1.00 0.00 420 LEU A N 8
ATOM 15017 C CA . LEU A 1 115 ? -6.503 3.648 10.158 1.00 0.00 420 LEU A CA 8
ATOM 15018 C C . LEU A 1 115 ? -7.376 4.073 11.335 1.00 0.00 420 LEU A C 8
ATOM 15019 O O . LEU A 1 115 ? -7.128 5.094 11.977 1.00 0.00 420 LEU A O 8
ATOM 15035 N N . VAL A 1 116 ? -8.399 3.264 11.605 1.00 0.00 421 VAL A N 8
ATOM 15036 C CA . VAL A 1 116 ? -9.291 3.340 12.753 1.00 0.00 421 VAL A CA 8
ATOM 15037 C C . VAL A 1 116 ? -9.591 1.897 13.187 1.00 0.00 421 VAL A C 8
ATOM 15038 O O . VAL A 1 116 ? -9.398 0.957 12.410 1.00 0.00 421 VAL A O 8
ATOM 15051 N N . LEU A 1 117 ? -10.033 1.711 14.434 1.00 0.00 422 LEU A N 8
ATOM 15052 C CA . LEU A 1 117 ? -10.286 0.392 15.027 1.00 0.00 422 LEU A CA 8
ATOM 15053 C C . LEU A 1 117 ? -11.508 0.468 15.963 1.00 0.00 422 LEU A C 8
ATOM 15054 O O . LEU A 1 117 ? -11.590 -0.237 16.969 1.00 0.00 422 LEU A O 8
ATOM 15070 N N . GLY A 1 118 ? -12.448 1.369 15.660 1.00 0.00 423 GLY A N 8
ATOM 15071 C CA . GLY A 1 118 ? -13.633 1.635 16.457 1.00 0.00 423 GLY A CA 8
ATOM 15072 C C . GLY A 1 118 ? -14.447 2.787 15.867 1.00 0.00 423 GLY A C 8
ATOM 15073 O O . GLY A 1 118 ? -14.060 3.364 14.843 1.00 0.00 423 GLY A O 8
ATOM 15077 N N . HIS A 1 119 ? -15.567 3.124 16.509 1.00 0.00 424 HIS A N 8
ATOM 15078 C CA . HIS A 1 119 ? -16.447 4.229 16.133 1.00 0.00 424 HIS A CA 8
ATOM 15079 C C . HIS A 1 119 ? -17.098 4.801 17.399 1.00 0.00 424 HIS A C 8
ATOM 15080 O O . HIS A 1 119 ? -17.043 4.182 18.468 1.00 0.00 424 HIS A O 8
ATOM 15094 N N . SER A 1 120 ? -17.709 5.980 17.283 1.00 0.00 425 SER A N 8
ATOM 15095 C CA . SER A 1 120 ? -18.356 6.708 18.371 1.00 0.00 425 SER A CA 8
ATOM 15096 C C . SER A 1 120 ? -19.641 6.028 18.891 1.00 0.00 425 SER A C 8
ATOM 15097 O O . SER A 1 120 ? -20.217 6.492 19.880 1.00 0.00 425 SER A O 8
ATOM 15105 N N . GLU A 1 121 ? -20.103 4.950 18.250 1.00 0.00 426 GLU A N 8
ATOM 15106 C CA . GLU A 1 121 ? -21.292 4.189 18.607 1.00 0.00 426 GLU A CA 8
ATOM 15107 C C . GLU A 1 121 ? -20.993 2.715 18.325 1.00 0.00 426 GLU A C 8
ATOM 15108 O O . GLU A 1 121 ? -21.246 1.873 19.218 1.00 0.00 426 GLU A O 8
ATOM 15121 N N . ASN A 1 4 ? 18.345 15.222 12.769 1.00 0.00 309 ASN A N 9
ATOM 15122 C CA . ASN A 1 4 ? 19.568 14.695 13.442 1.00 0.00 309 ASN A CA 9
ATOM 15123 C C . ASN A 1 4 ? 19.310 13.313 14.064 1.00 0.00 309 ASN A C 9
ATOM 15124 O O . ASN A 1 4 ? 18.165 12.935 14.308 1.00 0.00 309 ASN A O 9
ATOM 15135 N N . SER A 1 5 ? 20.374 12.547 14.341 1.00 0.00 310 SER A N 9
ATOM 15136 C CA . SER A 1 5 ? 20.301 11.151 14.786 1.00 0.00 310 SER A CA 9
ATOM 15137 C C . SER A 1 5 ? 19.580 10.956 16.135 1.00 0.00 310 SER A C 9
ATOM 15138 O O . SER A 1 5 ? 19.097 9.858 16.419 1.00 0.00 310 SER A O 9
ATOM 15146 N N . GLY A 1 6 ? 19.486 12.010 16.956 1.00 0.00 311 GLY A N 9
ATOM 15147 C CA . GLY A 1 6 ? 18.805 11.999 18.243 1.00 0.00 311 GLY A CA 9
ATOM 15148 C C . GLY A 1 6 ? 17.273 12.053 18.157 1.00 0.00 311 GLY A C 9
ATOM 15149 O O . GLY A 1 6 ? 16.619 12.159 19.196 1.00 0.00 311 GLY A O 9
ATOM 15153 N N . GLU A 1 7 ? 16.693 12.001 16.954 1.00 0.00 312 GLU A N 9
ATOM 15154 C CA . GLU A 1 7 ? 15.254 12.047 16.718 1.00 0.00 312 GLU A CA 9
ATOM 15155 C C . GLU A 1 7 ? 14.900 11.024 15.629 1.00 0.00 312 GLU A C 9
ATOM 15156 O O . GLU A 1 7 ? 15.741 10.657 14.800 1.00 0.00 312 GLU A O 9
ATOM 15168 N N . ILE A 1 8 ? 13.648 10.558 15.632 1.00 0.00 313 ILE A N 9
ATOM 15169 C CA . ILE A 1 8 ? 13.082 9.622 14.666 1.00 0.00 313 ILE A CA 9
ATOM 15170 C C . ILE A 1 8 ? 11.589 9.962 14.558 1.00 0.00 313 ILE A C 9
ATOM 15171 O O . ILE A 1 8 ? 11.004 10.466 15.521 1.00 0.00 313 ILE A O 9
ATOM 15187 N N . ASN A 1 9 ? 10.963 9.724 13.397 1.00 0.00 314 ASN A N 9
ATOM 15188 C CA . ASN A 1 9 ? 9.561 10.100 13.183 1.00 0.00 314 ASN A CA 9
ATOM 15189 C C . ASN A 1 9 ? 8.871 9.156 12.192 1.00 0.00 314 ASN A C 9
ATOM 15190 O O . ASN A 1 9 ? 8.131 9.590 11.310 1.00 0.00 314 ASN A O 9
ATOM 15201 N N . VAL A 1 10 ? 9.170 7.852 12.282 1.00 0.00 315 VAL A N 9
ATOM 15202 C CA . VAL A 1 10 ? 8.635 6.850 11.344 1.00 0.00 315 VAL A CA 9
ATOM 15203 C C . VAL A 1 10 ? 7.149 6.568 11.533 1.00 0.00 315 VAL A C 9
ATOM 15204 O O . VAL A 1 10 ? 6.461 6.201 10.588 1.00 0.00 315 VAL A O 9
ATOM 15217 N N . LYS A 1 11 ? 6.650 6.784 12.738 1.00 0.00 316 LYS A N 9
ATOM 15218 C CA . LYS A 1 11 ? 5.227 6.737 13.063 1.00 0.00 316 LYS A CA 9
ATOM 15219 C C . LYS A 1 11 ? 4.698 8.154 13.119 1.00 0.00 316 LYS A C 9
ATOM 15220 O O . LYS A 1 11 ? 5.520 9.070 13.229 1.00 0.00 316 LYS A O 9
ATOM 15239 N N . PRO A 1 12 ? 3.377 8.382 13.000 1.00 0.00 317 PRO A N 9
ATOM 15240 C CA . PRO A 1 12 ? 2.211 7.611 13.438 1.00 0.00 317 PRO A CA 9
ATOM 15241 C C . PRO A 1 12 ? 1.704 6.537 12.471 1.00 0.00 317 PRO A C 9
ATOM 15242 O O . PRO A 1 12 ? 2.389 6.058 11.577 1.00 0.00 317 PRO A O 9
ATOM 15253 N N . THR A 1 13 ? 0.456 6.146 12.728 1.00 0.00 318 THR A N 9
ATOM 15254 C CA . THR A 1 13 ? -0.155 4.852 12.472 1.00 0.00 318 THR A CA 9
ATOM 15255 C C . THR A 1 13 ? -1.053 5.089 11.239 1.00 0.00 318 THR A C 9
ATOM 15256 O O . THR A 1 13 ? -2.245 4.800 11.213 1.00 0.00 318 THR A O 9
ATOM 15267 N N . GLU A 1 14 ? -0.444 5.702 10.225 1.00 0.00 319 GLU A N 9
ATOM 15268 C CA . GLU A 1 14 ? -0.961 6.066 8.909 1.00 0.00 319 GLU A CA 9
ATOM 15269 C C . GLU A 1 14 ? 0.038 5.522 7.881 1.00 0.00 319 GLU A C 9
ATOM 15270 O O . GLU A 1 14 ? 1.090 5.018 8.267 1.00 0.00 319 GLU A O 9
ATOM 15282 N N . PHE A 1 15 ? -0.248 5.606 6.585 1.00 0.00 320 PHE A N 9
ATOM 15283 C CA . PHE A 1 15 ? 0.776 5.368 5.566 1.00 0.00 320 PHE A CA 9
ATOM 15284 C C . PHE A 1 15 ? 0.435 6.095 4.277 1.00 0.00 320 PHE A C 9
ATOM 15285 O O . PHE A 1 15 ? -0.700 6.510 4.061 1.00 0.00 320 PHE A O 9
ATOM 15302 N N . ILE A 1 16 ? 1.428 6.225 3.405 1.00 0.00 321 ILE A N 9
ATOM 15303 C CA . ILE A 1 16 ? 1.326 6.872 2.109 1.00 0.00 321 ILE A CA 9
ATOM 15304 C C . ILE A 1 16 ? 2.010 5.924 1.126 1.00 0.00 321 ILE A C 9
ATOM 15305 O O . ILE A 1 16 ? 2.866 5.126 1.522 1.00 0.00 321 ILE A O 9
ATOM 15321 N N . THR A 1 17 ? 1.559 5.897 -0.123 1.00 0.00 322 THR A N 9
ATOM 15322 C CA . THR A 1 17 ? 1.943 4.849 -1.063 1.00 0.00 322 THR A CA 9
ATOM 15323 C C . THR A 1 17 ? 1.811 5.320 -2.518 1.00 0.00 322 THR A C 9
ATOM 15324 O O . THR A 1 17 ? 1.201 6.351 -2.811 1.00 0.00 322 THR A O 9
ATOM 15335 N N . ARG A 1 18 ? 2.365 4.524 -3.440 1.00 0.00 323 ARG A N 9
ATOM 15336 C CA . ARG A 1 18 ? 2.144 4.641 -4.882 1.00 0.00 323 ARG A CA 9
ATOM 15337 C C . ARG A 1 18 ? 1.942 3.215 -5.396 1.00 0.00 323 ARG A C 9
ATOM 15338 O O . ARG A 1 18 ? 2.605 2.288 -4.920 1.00 0.00 323 ARG A O 9
ATOM 15359 N N . PHE A 1 19 ? 1.018 2.990 -6.330 1.00 0.00 324 PHE A N 9
ATOM 15360 C CA . PHE A 1 19 ? 0.644 1.656 -6.741 1.00 0.00 324 PHE A CA 9
ATOM 15361 C C . PHE A 1 19 ? 0.137 1.729 -8.163 1.00 0.00 324 PHE A C 9
ATOM 15362 O O . PHE A 1 19 ? -0.517 2.688 -8.564 1.00 0.00 324 PHE A O 9
ATOM 15379 N N . ALA A 1 20 ? 0.542 0.746 -8.948 1.00 0.00 325 ALA A N 9
ATOM 15380 C CA . ALA A 1 20 ? 0.165 0.629 -10.344 1.00 0.00 325 ALA A CA 9
ATOM 15381 C C . ALA A 1 20 ? -1.253 0.063 -10.451 1.00 0.00 325 ALA A C 9
ATOM 15382 O O . ALA A 1 20 ? -1.885 -0.319 -9.467 1.00 0.00 325 ALA A O 9
ATOM 15389 N N . VAL A 1 21 ? -1.736 -0.007 -11.691 1.00 0.00 326 VAL A N 9
ATOM 15390 C CA . VAL A 1 21 ? -3.088 -0.501 -12.003 1.00 0.00 326 VAL A CA 9
ATOM 15391 C C . VAL A 1 21 ? -3.303 -1.964 -11.556 1.00 0.00 326 VAL A C 9
ATOM 15392 O O . VAL A 1 21 ? -4.438 -2.381 -11.335 1.00 0.00 326 VAL A O 9
ATOM 15405 N N . ASN A 1 22 ? -2.202 -2.719 -11.424 1.00 0.00 327 ASN A N 9
ATOM 15406 C CA . ASN A 1 22 ? -2.112 -4.154 -11.125 1.00 0.00 327 ASN A CA 9
ATOM 15407 C C . ASN A 1 22 ? -2.814 -4.621 -9.839 1.00 0.00 327 ASN A C 9
ATOM 15408 O O . ASN A 1 22 ? -3.023 -5.824 -9.687 1.00 0.00 327 ASN A O 9
ATOM 15419 N N . GLY A 1 23 ? -3.153 -3.728 -8.904 1.00 0.00 328 GLY A N 9
ATOM 15420 C CA . GLY A 1 23 ? -3.720 -4.135 -7.624 1.00 0.00 328 GLY A CA 9
ATOM 15421 C C . GLY A 1 23 ? -2.667 -4.628 -6.628 1.00 0.00 328 GLY A C 9
ATOM 15422 O O . GLY A 1 23 ? -2.999 -5.389 -5.723 1.00 0.00 328 GLY A O 9
ATOM 15426 N N . LYS A 1 24 ? -1.401 -4.213 -6.755 1.00 0.00 329 LYS A N 9
ATOM 15427 C CA . LYS A 1 24 ? -0.371 -4.401 -5.726 1.00 0.00 329 LYS A CA 9
ATOM 15428 C C . LYS A 1 24 ? 0.236 -3.049 -5.434 1.00 0.00 329 LYS A C 9
ATOM 15429 O O . LYS A 1 24 ? 0.394 -2.260 -6.368 1.00 0.00 329 LYS A O 9
ATOM 15448 N N . PHE A 1 25 ? 0.633 -2.775 -4.190 1.00 0.00 330 PHE A N 9
ATOM 15449 C CA . PHE A 1 25 ? 1.418 -1.567 -3.974 1.00 0.00 330 PHE A CA 9
ATOM 15450 C C . PHE A 1 25 ? 2.749 -1.741 -4.672 1.00 0.00 330 PHE A C 9
ATOM 15451 O O . PHE A 1 25 ? 3.264 -2.852 -4.744 1.00 0.00 330 PHE A O 9
ATOM 15468 N N . VAL A 1 26 ? 3.313 -0.650 -5.186 1.00 0.00 331 VAL A N 9
ATOM 15469 C CA . VAL A 1 26 ? 4.540 -0.695 -5.978 1.00 0.00 331 VAL A CA 9
ATOM 15470 C C . VAL A 1 26 ? 5.587 0.266 -5.405 1.00 0.00 331 VAL A C 9
ATOM 15471 O O . VAL A 1 26 ? 6.748 0.245 -5.809 1.00 0.00 331 VAL A O 9
ATOM 15484 N N . TYR A 1 27 ? 5.179 1.064 -4.416 1.00 0.00 332 TYR A N 9
ATOM 15485 C CA . TYR A 1 27 ? 6.048 1.799 -3.517 1.00 0.00 332 TYR A CA 9
ATOM 15486 C C . TYR A 1 27 ? 5.216 2.031 -2.256 1.00 0.00 332 TYR A C 9
ATOM 15487 O O . TYR A 1 27 ? 4.009 2.257 -2.356 1.00 0.00 332 TYR A O 9
ATOM 15505 N N . VAL A 1 28 ? 5.835 1.968 -1.081 1.00 0.00 333 VAL A N 9
ATOM 15506 C CA . VAL A 1 28 ? 5.141 2.042 0.193 1.00 0.00 333 VAL A CA 9
ATOM 15507 C C . VAL A 1 28 ? 6.055 2.826 1.141 1.00 0.00 333 VAL A C 9
ATOM 15508 O O . VAL A 1 28 ? 7.268 2.613 1.137 1.00 0.00 333 VAL A O 9
ATOM 15521 N N . ASP A 1 29 ? 5.484 3.722 1.945 1.00 0.00 334 ASP A N 9
ATOM 15522 C CA . ASP A 1 29 ? 6.225 4.538 2.909 1.00 0.00 334 ASP A CA 9
ATOM 15523 C C . ASP A 1 29 ? 6.476 3.790 4.221 1.00 0.00 334 ASP A C 9
ATOM 15524 O O . ASP A 1 29 ? 5.689 2.922 4.588 1.00 0.00 334 ASP A O 9
ATOM 15533 N N . GLN A 1 30 ? 7.539 4.123 4.958 1.00 0.00 335 GLN A N 9
ATOM 15534 C CA . GLN A 1 30 ? 7.898 3.528 6.249 1.00 0.00 335 GLN A CA 9
ATOM 15535 C C . GLN A 1 30 ? 6.843 3.730 7.358 1.00 0.00 335 GLN A C 9
ATOM 15536 O O . GLN A 1 30 ? 6.809 2.969 8.336 1.00 0.00 335 GLN A O 9
ATOM 15550 N N . ARG A 1 31 ? 5.916 4.684 7.227 1.00 0.00 336 ARG A N 9
ATOM 15551 C CA . ARG A 1 31 ? 4.787 4.693 8.155 1.00 0.00 336 ARG A CA 9
ATOM 15552 C C . ARG A 1 31 ? 4.022 3.377 8.011 1.00 0.00 336 ARG A C 9
ATOM 15553 O O . ARG A 1 31 ? 3.441 2.950 8.997 1.00 0.00 336 ARG A O 9
ATOM 15574 N N . ALA A 1 32 ? 4.107 2.644 6.886 1.00 0.00 337 ALA A N 9
ATOM 15575 C CA . ALA A 1 32 ? 3.639 1.245 6.842 1.00 0.00 337 ALA A CA 9
ATOM 15576 C C . ALA A 1 32 ? 4.300 0.367 7.925 1.00 0.00 337 ALA A C 9
ATOM 15577 O O . ALA A 1 32 ? 3.622 -0.390 8.624 1.00 0.00 337 ALA A O 9
ATOM 15584 N N . THR A 1 33 ? 5.612 0.500 8.114 1.00 0.00 338 THR A N 9
ATOM 15585 C CA . THR A 1 33 ? 6.356 -0.134 9.198 1.00 0.00 338 THR A CA 9
ATOM 15586 C C . THR A 1 33 ? 5.923 0.397 10.572 1.00 0.00 338 THR A C 9
ATOM 15587 O O . THR A 1 33 ? 6.140 -0.292 11.569 1.00 0.00 338 THR A O 9
ATOM 15598 N N . ALA A 1 34 ? 5.298 1.577 10.668 1.00 0.00 339 ALA A N 9
ATOM 15599 C CA . ALA A 1 34 ? 4.759 2.002 11.957 1.00 0.00 339 ALA A CA 9
ATOM 15600 C C . ALA A 1 34 ? 3.351 1.435 12.190 1.00 0.00 339 ALA A C 9
ATOM 15601 O O . ALA A 1 34 ? 3.059 0.888 13.252 1.00 0.00 339 ALA A O 9
ATOM 15608 N N . ILE A 1 35 ? 2.472 1.588 11.199 1.00 0.00 340 ILE A N 9
ATOM 15609 C CA . ILE A 1 35 ? 1.041 1.353 11.301 1.00 0.00 340 ILE A CA 9
ATOM 15610 C C . ILE A 1 35 ? 0.686 -0.110 11.476 1.00 0.00 340 ILE A C 9
ATOM 15611 O O . ILE A 1 35 ? -0.075 -0.466 12.374 1.00 0.00 340 ILE A O 9
ATOM 15627 N N . LEU A 1 36 ? 1.217 -0.938 10.584 1.00 0.00 341 LEU A N 9
ATOM 15628 C CA . LEU A 1 36 ? 0.820 -2.334 10.434 1.00 0.00 341 LEU A CA 9
ATOM 15629 C C . LEU A 1 36 ? 2.054 -3.215 10.606 1.00 0.00 341 LEU A C 9
ATOM 15630 O O . LEU A 1 36 ? 2.040 -4.388 10.250 1.00 0.00 341 LEU A O 9
ATOM 15646 N N . GLY A 1 37 ? 3.132 -2.578 11.068 1.00 0.00 342 GLY A N 9
ATOM 15647 C CA . GLY A 1 37 ? 4.480 -3.102 11.228 1.00 0.00 342 GLY A CA 9
ATOM 15648 C C . GLY A 1 37 ? 4.905 -4.217 10.269 1.00 0.00 342 GLY A C 9
ATOM 15649 O O . GLY A 1 37 ? 5.581 -5.160 10.676 1.00 0.00 342 GLY A O 9
ATOM 15653 N N . TYR A 1 38 ? 4.533 -4.082 8.989 1.00 0.00 343 TYR A N 9
ATOM 15654 C CA . TYR A 1 38 ? 5.004 -4.912 7.897 1.00 0.00 343 TYR A CA 9
ATOM 15655 C C . TYR A 1 38 ? 5.629 -3.919 6.944 1.00 0.00 343 TYR A C 9
ATOM 15656 O O . TYR A 1 38 ? 5.162 -2.791 6.786 1.00 0.00 343 TYR A O 9
ATOM 15674 N N . LEU A 1 39 ? 6.767 -4.333 6.402 1.00 0.00 344 LEU A N 9
ATOM 15675 C CA . LEU A 1 39 ? 7.686 -3.420 5.748 1.00 0.00 344 LEU A CA 9
ATOM 15676 C C . LEU A 1 39 ? 7.053 -2.772 4.522 1.00 0.00 344 LEU A C 9
ATOM 15677 O O . LEU A 1 39 ? 6.270 -3.419 3.820 1.00 0.00 344 LEU A O 9
ATOM 15693 N N . PRO A 1 40 ? 7.777 -1.735 4.087 1.00 0.00 345 PRO A N 9
ATOM 15694 C CA . PRO A 1 40 ? 8.025 -1.667 2.624 1.00 0.00 345 PRO A CA 9
ATOM 15695 C C . PRO A 1 40 ? 8.837 -2.828 1.976 1.00 0.00 345 PRO A C 9
ATOM 15696 O O . PRO A 1 40 ? 9.858 -2.610 1.338 1.00 0.00 345 PRO A O 9
ATOM 15707 N N . GLN A 1 41 ? 8.323 -4.059 2.098 1.00 0.00 346 GLN A N 9
ATOM 15708 C CA . GLN A 1 41 ? 8.611 -5.252 1.270 1.00 0.00 346 GLN A CA 9
ATOM 15709 C C . GLN A 1 41 ? 7.498 -6.282 1.491 1.00 0.00 346 GLN A C 9
ATOM 15710 O O . GLN A 1 41 ? 7.157 -7.012 0.568 1.00 0.00 346 GLN A O 9
ATOM 15724 N N . GLU A 1 42 ? 6.888 -6.310 2.687 1.00 0.00 347 GLU A N 9
ATOM 15725 C CA . GLU A 1 42 ? 5.710 -7.142 2.919 1.00 0.00 347 GLU A CA 9
ATOM 15726 C C . GLU A 1 42 ? 4.468 -6.464 2.336 1.00 0.00 347 GLU A C 9
ATOM 15727 O O . GLU A 1 42 ? 3.560 -7.154 1.876 1.00 0.00 347 GLU A O 9
ATOM 15739 N N . LEU A 1 43 ? 4.432 -5.121 2.330 1.00 0.00 348 LEU A N 9
ATOM 15740 C CA . LEU A 1 43 ? 3.405 -4.401 1.556 1.00 0.00 348 LEU A CA 9
ATOM 15741 C C . LEU A 1 43 ? 3.896 -4.140 0.130 1.00 0.00 348 LEU A C 9
ATOM 15742 O O . LEU A 1 43 ? 3.118 -4.162 -0.822 1.00 0.00 348 LEU A O 9
ATOM 15758 N N . LEU A 1 44 ? 5.189 -3.856 -0.035 1.00 0.00 349 LEU A N 9
ATOM 15759 C CA . LEU A 1 44 ? 5.745 -3.367 -1.297 1.00 0.00 349 LEU A CA 9
ATOM 15760 C C . LEU A 1 44 ? 5.800 -4.519 -2.305 1.00 0.00 349 LEU A C 9
ATOM 15761 O O . LEU A 1 44 ? 6.393 -5.553 -2.011 1.00 0.00 349 LEU A O 9
ATOM 15777 N N . GLY A 1 45 ? 5.190 -4.353 -3.480 1.00 0.00 350 GLY A N 9
ATOM 15778 C CA . GLY A 1 45 ? 5.134 -5.366 -4.527 1.00 0.00 350 GLY A CA 9
ATOM 15779 C C . GLY A 1 45 ? 4.148 -6.493 -4.222 1.00 0.00 350 GLY A C 9
ATOM 15780 O O . GLY A 1 45 ? 4.277 -7.585 -4.777 1.00 0.00 350 GLY A O 9
ATOM 15784 N N . THR A 1 46 ? 3.171 -6.235 -3.354 1.00 0.00 351 THR A N 9
ATOM 15785 C CA . THR A 1 46 ? 2.326 -7.280 -2.776 1.00 0.00 351 THR A CA 9
ATOM 15786 C C . THR A 1 46 ? 0.850 -6.898 -2.940 1.00 0.00 351 THR A C 9
ATOM 15787 O O . THR A 1 46 ? 0.521 -5.723 -3.099 1.00 0.00 351 THR A O 9
ATOM 15798 N N . SER A 1 47 ? -0.023 -7.905 -2.994 1.00 0.00 352 SER A N 9
ATOM 15799 C CA . SER A 1 47 ? -1.416 -7.792 -3.395 1.00 0.00 352 SER A CA 9
ATOM 15800 C C . SER A 1 47 ? -2.277 -6.957 -2.446 1.00 0.00 352 SER A C 9
ATOM 15801 O O . SER A 1 47 ? -2.653 -7.388 -1.349 1.00 0.00 352 SER A O 9
ATOM 15809 N N . CYS A 1 48 ? -2.674 -5.788 -2.959 1.00 0.00 353 CYS A N 9
ATOM 15810 C CA . CYS A 1 48 ? -3.608 -4.856 -2.359 1.00 0.00 353 CYS A CA 9
ATOM 15811 C C . CYS A 1 48 ? -4.893 -5.560 -1.924 1.00 0.00 353 CYS A C 9
ATOM 15812 O O . CYS A 1 48 ? -5.424 -5.295 -0.847 1.00 0.00 353 CYS A O 9
ATOM 15820 N N . TYR A 1 49 ? -5.378 -6.490 -2.748 1.00 0.00 354 TYR A N 9
ATOM 15821 C CA . TYR A 1 49 ? -6.620 -7.212 -2.530 1.00 0.00 354 TYR A CA 9
ATOM 15822 C C . TYR A 1 49 ? -6.422 -8.452 -1.642 1.00 0.00 354 TYR A C 9
ATOM 15823 O O . TYR A 1 49 ? -7.373 -9.211 -1.448 1.00 0.00 354 TYR A O 9
ATOM 15841 N N . GLU A 1 50 ? -5.222 -8.677 -1.095 1.00 0.00 355 GLU A N 9
ATOM 15842 C CA . GLU A 1 50 ? -4.911 -9.865 -0.300 1.00 0.00 355 GLU A CA 9
ATOM 15843 C C . GLU A 1 50 ? -4.531 -9.473 1.127 1.00 0.00 355 GLU A C 9
ATOM 15844 O O . GLU A 1 50 ? -4.970 -10.149 2.061 1.00 0.00 355 GLU A O 9
ATOM 15856 N N . TYR A 1 51 ? -3.786 -8.373 1.326 1.00 0.00 356 TYR A N 9
ATOM 15857 C CA . TYR A 1 51 ? -3.606 -7.831 2.680 1.00 0.00 356 TYR A CA 9
ATOM 15858 C C . TYR A 1 51 ? -4.810 -6.967 3.113 1.00 0.00 356 TYR A C 9
ATOM 15859 O O . TYR A 1 51 ? -4.825 -6.408 4.214 1.00 0.00 356 TYR A O 9
ATOM 15877 N N . PHE A 1 52 ? -5.842 -6.881 2.270 1.00 0.00 357 PHE A N 9
ATOM 15878 C CA . PHE A 1 52 ? -7.149 -6.350 2.598 1.00 0.00 357 PHE A CA 9
ATOM 15879 C C . PHE A 1 52 ? -8.012 -7.583 2.912 1.00 0.00 357 PHE A C 9
ATOM 15880 O O . PHE A 1 52 ? -7.791 -8.660 2.349 1.00 0.00 357 PHE A O 9
ATOM 15897 N N . HIS A 1 53 ? -8.980 -7.443 3.819 1.00 0.00 358 HIS A N 9
ATOM 15898 C CA . HIS A 1 53 ? -9.791 -8.555 4.320 1.00 0.00 358 HIS A CA 9
ATOM 15899 C C . HIS A 1 53 ? -10.605 -9.193 3.181 1.00 0.00 358 HIS A C 9
ATOM 15900 O O . HIS A 1 53 ? -11.261 -8.481 2.423 1.00 0.00 358 HIS A O 9
ATOM 15914 N N . GLN A 1 54 ? -10.630 -10.523 3.061 1.00 0.00 359 GLN A N 9
ATOM 15915 C CA . GLN A 1 54 ? -11.330 -11.206 1.969 1.00 0.00 359 GLN A CA 9
ATOM 15916 C C . GLN A 1 54 ? -12.856 -11.218 2.203 1.00 0.00 359 GLN A C 9
ATOM 15917 O O . GLN A 1 54 ? -13.447 -12.263 2.489 1.00 0.00 359 GLN A O 9
ATOM 15931 N N . ASP A 1 55 ? -13.493 -10.049 2.112 1.00 0.00 360 ASP A N 9
ATOM 15932 C CA . ASP A 1 55 ? -14.951 -9.895 2.126 1.00 0.00 360 ASP A CA 9
ATOM 15933 C C . ASP A 1 55 ? -15.438 -8.672 1.324 1.00 0.00 360 ASP A C 9
ATOM 15934 O O . ASP A 1 55 ? -16.614 -8.586 0.973 1.00 0.00 360 ASP A O 9
ATOM 15943 N N . ASP A 1 56 ? -14.548 -7.733 0.977 1.00 0.00 361 ASP A N 9
ATOM 15944 C CA . ASP A 1 56 ? -14.768 -6.528 0.210 1.00 0.00 361 ASP A CA 9
ATOM 15945 C C . ASP A 1 56 ? -13.429 -6.294 -0.509 1.00 0.00 361 ASP A C 9
ATOM 15946 O O . ASP A 1 56 ? -13.079 -5.176 -0.863 1.00 0.00 361 ASP A O 9
ATOM 15955 N N . HIS A 1 57 ? -12.637 -7.352 -0.730 1.00 0.00 362 HIS A N 9
ATOM 15956 C CA . HIS A 1 57 ? -11.407 -7.315 -1.510 1.00 0.00 362 HIS A CA 9
ATOM 15957 C C . HIS A 1 57 ? -11.741 -6.959 -2.950 1.00 0.00 362 HIS A C 9
ATOM 15958 O O . HIS A 1 57 ? -11.035 -6.149 -3.553 1.00 0.00 362 HIS A O 9
ATOM 15972 N N . ASN A 1 58 ? -12.883 -7.434 -3.473 1.00 0.00 363 ASN A N 9
ATOM 15973 C CA . ASN A 1 58 ? -13.358 -6.933 -4.759 1.00 0.00 363 ASN A CA 9
ATOM 15974 C C . ASN A 1 58 ? -13.728 -5.483 -4.608 1.00 0.00 363 ASN A C 9
ATOM 15975 O O . ASN A 1 58 ? -13.699 -4.764 -5.592 1.00 0.00 363 ASN A O 9
ATOM 15986 N N . ASN A 1 59 ? -14.119 -5.051 -3.408 1.00 0.00 364 ASN A N 9
ATOM 15987 C CA . ASN A 1 59 ? -14.633 -3.718 -3.239 1.00 0.00 364 ASN A CA 9
ATOM 15988 C C . ASN A 1 59 ? -13.466 -2.742 -3.399 1.00 0.00 364 ASN A C 9
ATOM 15989 O O . ASN A 1 59 ? -13.494 -1.832 -4.222 1.00 0.00 364 ASN A O 9
ATOM 16000 N N . LEU A 1 60 ? -12.383 -3.047 -2.676 1.00 0.00 365 LEU A N 9
ATOM 16001 C CA . LEU A 1 60 ? -11.074 -2.418 -2.755 1.00 0.00 365 LEU A CA 9
ATOM 16002 C C . LEU A 1 60 ? -10.583 -2.385 -4.206 1.00 0.00 365 LEU A C 9
ATOM 16003 O O . LEU A 1 60 ? -10.201 -1.329 -4.702 1.00 0.00 365 LEU A O 9
ATOM 16019 N N . THR A 1 61 ? -10.688 -3.504 -4.912 1.00 0.00 366 THR A N 9
ATOM 16020 C CA . THR A 1 61 ? -10.265 -3.636 -6.307 1.00 0.00 366 THR A CA 9
ATOM 16021 C C . THR A 1 61 ? -11.192 -2.839 -7.237 1.00 0.00 366 THR A C 9
ATOM 16022 O O . THR A 1 61 ? -10.783 -2.286 -8.252 1.00 0.00 366 THR A O 9
ATOM 16033 N N . ASP A 1 62 ? -12.470 -2.728 -6.902 1.00 0.00 367 ASP A N 9
ATOM 16034 C CA . ASP A 1 62 ? -13.437 -2.044 -7.747 1.00 0.00 367 ASP A CA 9
ATOM 16035 C C . ASP A 1 62 ? -13.212 -0.546 -7.575 1.00 0.00 367 ASP A C 9
ATOM 16036 O O . ASP A 1 62 ? -13.377 0.236 -8.505 1.00 0.00 367 ASP A O 9
ATOM 16045 N N . LYS A 1 63 ? -12.725 -0.157 -6.397 1.00 0.00 368 LYS A N 9
ATOM 16046 C CA . LYS A 1 63 ? -12.401 1.213 -6.051 1.00 0.00 368 LYS A CA 9
ATOM 16047 C C . LYS A 1 63 ? -11.102 1.605 -6.679 1.00 0.00 368 LYS A C 9
ATOM 16048 O O . LYS A 1 63 ? -11.007 2.711 -7.189 1.00 0.00 368 LYS A O 9
ATOM 16067 N N . HIS A 1 64 ? -10.082 0.764 -6.635 1.00 0.00 369 HIS A N 9
ATOM 16068 C CA . HIS A 1 64 ? -8.811 1.213 -7.127 1.00 0.00 369 HIS A CA 9
ATOM 16069 C C . HIS A 1 64 ? -8.918 1.227 -8.659 1.00 0.00 369 HIS A C 9
ATOM 16070 O O . HIS A 1 64 ? -8.389 2.167 -9.257 1.00 0.00 369 HIS A O 9
ATOM 16084 N N . LYS A 1 65 ? -9.716 0.339 -9.310 1.00 0.00 370 LYS A N 9
ATOM 16085 C CA . LYS A 1 65 ? -10.030 0.577 -10.724 1.00 0.00 370 LYS A CA 9
ATOM 16086 C C . LYS A 1 65 ? -10.784 1.872 -10.816 1.00 0.00 370 LYS A C 9
ATOM 16087 O O . LYS A 1 65 ? -10.535 2.611 -11.742 1.00 0.00 370 LYS A O 9
ATOM 16106 N N . ALA A 1 66 ? -11.706 2.143 -9.898 1.00 0.00 371 ALA A N 9
ATOM 16107 C CA . ALA A 1 66 ? -12.464 3.385 -9.944 1.00 0.00 371 ALA A CA 9
ATOM 16108 C C . ALA A 1 66 ? -11.543 4.608 -9.800 1.00 0.00 371 ALA A C 9
ATOM 16109 O O . ALA A 1 66 ? -11.920 5.685 -10.252 1.00 0.00 371 ALA A O 9
ATOM 16116 N N . VAL A 1 67 ? -10.332 4.466 -9.246 1.00 0.00 372 VAL A N 9
ATOM 16117 C CA . VAL A 1 67 ? -9.358 5.563 -9.216 1.00 0.00 372 VAL A CA 9
ATOM 16118 C C . VAL A 1 67 ? -8.663 5.603 -10.590 1.00 0.00 372 VAL A C 9
ATOM 16119 O O . VAL A 1 67 ? -8.600 6.657 -11.220 1.00 0.00 372 VAL A O 9
ATOM 16132 N N . LEU A 1 68 ? -8.222 4.444 -11.098 1.00 0.00 373 LEU A N 9
ATOM 16133 C CA . LEU A 1 68 ? -7.674 4.220 -12.448 1.00 0.00 373 LEU A CA 9
ATOM 16134 C C . LEU A 1 68 ? -8.644 4.603 -13.575 1.00 0.00 373 LEU A C 9
ATOM 16135 O O . LEU A 1 68 ? -8.245 4.789 -14.723 1.00 0.00 373 LEU A O 9
ATOM 16151 N N . GLN A 1 69 ? -9.930 4.655 -13.250 1.00 0.00 374 GLN A N 9
ATOM 16152 C CA . GLN A 1 69 ? -11.025 4.844 -14.188 1.00 0.00 374 GLN A CA 9
ATOM 16153 C C . GLN A 1 69 ? -10.838 6.205 -14.899 1.00 0.00 374 GLN A C 9
ATOM 16154 O O . GLN A 1 69 ? -11.213 6.366 -16.064 1.00 0.00 374 GLN A O 9
ATOM 16168 N N . SER A 1 70 ? -10.237 7.160 -14.175 1.00 0.00 375 SER A N 9
ATOM 16169 C CA . SER A 1 70 ? -9.802 8.481 -14.617 1.00 0.00 375 SER A CA 9
ATOM 16170 C C . SER A 1 70 ? -8.265 8.526 -14.507 1.00 0.00 375 SER A C 9
ATOM 16171 O O . SER A 1 70 ? -7.651 7.547 -14.078 1.00 0.00 375 SER A O 9
ATOM 16179 N N . LYS A 1 71 ? -7.598 9.633 -14.866 1.00 0.00 376 LYS A N 9
ATOM 16180 C CA . LYS A 1 71 ? -6.143 9.639 -15.008 1.00 0.00 376 LYS A CA 9
ATOM 16181 C C . LYS A 1 71 ? -5.521 10.576 -13.984 1.00 0.00 376 LYS A C 9
ATOM 16182 O O . LYS A 1 71 ? -4.299 10.618 -13.887 1.00 0.00 376 LYS A O 9
ATOM 16201 N N . GLU A 1 72 ? -6.343 11.326 -13.236 1.00 0.00 377 GLU A N 9
ATOM 16202 C CA . GLU A 1 72 ? -5.827 12.393 -12.403 1.00 0.00 377 GLU A CA 9
ATOM 16203 C C . GLU A 1 72 ? -6.790 12.807 -11.278 1.00 0.00 377 GLU A C 9
ATOM 16204 O O . GLU A 1 72 ? -6.873 13.994 -10.947 1.00 0.00 377 GLU A O 9
ATOM 16216 N N . LYS A 1 73 ? -7.573 11.875 -10.703 1.00 0.00 378 LYS A N 9
ATOM 16217 C CA . LYS A 1 73 ? -8.646 12.217 -9.770 1.00 0.00 378 LYS A CA 9
ATOM 16218 C C . LYS A 1 73 ? -8.706 11.240 -8.624 1.00 0.00 378 LYS A C 9
ATOM 16219 O O . LYS A 1 73 ? -8.148 10.149 -8.690 1.00 0.00 378 LYS A O 9
ATOM 16238 N N . ILE A 1 74 ? -9.387 11.686 -7.578 1.00 0.00 379 ILE A N 9
ATOM 16239 C CA . ILE A 1 74 ? -9.359 11.126 -6.245 1.00 0.00 379 ILE A CA 9
ATOM 16240 C C . ILE A 1 74 ? -10.692 10.503 -5.839 1.00 0.00 379 ILE A C 9
ATOM 16241 O O . ILE A 1 74 ? -11.757 11.079 -6.079 1.00 0.00 379 ILE A O 9
ATOM 16257 N N . LEU A 1 75 ? -10.609 9.348 -5.173 1.00 0.00 380 LEU A N 9
ATOM 16258 C CA . LEU A 1 75 ? -11.713 8.701 -4.470 1.00 0.00 380 LEU A CA 9
ATOM 16259 C C . LEU A 1 75 ? -11.270 8.504 -3.021 1.00 0.00 380 LEU A C 9
ATOM 16260 O O . LEU A 1 75 ? -10.106 8.181 -2.777 1.00 0.00 380 LEU A O 9
ATOM 16276 N N . THR A 1 76 ? -12.201 8.669 -2.084 1.00 0.00 381 THR A N 9
ATOM 16277 C CA . THR A 1 76 ? -11.969 8.535 -0.652 1.00 0.00 381 THR A CA 9
ATOM 16278 C C . THR A 1 76 ? -13.042 7.578 -0.117 1.00 0.00 381 THR A C 9
ATOM 16279 O O . THR A 1 76 ? -14.236 7.799 -0.345 1.00 0.00 381 THR A O 9
ATOM 16290 N N . ASP A 1 77 ? -12.624 6.492 0.544 1.00 0.00 382 ASP A N 9
ATOM 16291 C CA . ASP A 1 77 ? -13.507 5.420 1.028 1.00 0.00 382 ASP A CA 9
ATOM 16292 C C . ASP A 1 77 ? -12.872 4.684 2.222 1.00 0.00 382 ASP A C 9
ATOM 16293 O O . ASP A 1 77 ? -11.746 4.999 2.628 1.00 0.00 382 ASP A O 9
ATOM 16302 N N . SER A 1 78 ? -13.584 3.710 2.793 1.00 0.00 383 SER A N 9
ATOM 16303 C CA . SER A 1 78 ? -13.167 2.915 3.941 1.00 0.00 383 SER A CA 9
ATOM 16304 C C . SER A 1 78 ? -12.743 1.508 3.513 1.00 0.00 383 SER A C 9
ATOM 16305 O O . SER A 1 78 ? -13.356 0.884 2.646 1.00 0.00 383 SER A O 9
ATOM 16313 N N . TYR A 1 79 ? -11.705 1.009 4.185 1.00 0.00 384 TYR A N 9
ATOM 16314 C CA . TYR A 1 79 ? -11.035 -0.246 3.963 1.00 0.00 384 TYR A CA 9
ATOM 16315 C C . TYR A 1 79 ? -10.828 -0.959 5.269 1.00 0.00 384 TYR A C 9
ATOM 16316 O O . TYR A 1 79 ? -10.978 -0.431 6.371 1.00 0.00 384 TYR A O 9
ATOM 16334 N N . LYS A 1 80 ? -10.471 -2.214 5.101 1.00 0.00 385 LYS A N 9
ATOM 16335 C CA . LYS A 1 80 ? -10.412 -3.203 6.167 1.00 0.00 385 LYS A CA 9
ATOM 16336 C C . LYS A 1 80 ? -9.181 -3.992 5.797 1.00 0.00 385 LYS A C 9
ATOM 16337 O O . LYS A 1 80 ? -9.136 -4.607 4.732 1.00 0.00 385 LYS A O 9
ATOM 16356 N N . PHE A 1 81 ? -8.149 -3.887 6.621 1.00 0.00 386 PHE A N 9
ATOM 16357 C CA . PHE A 1 81 ? -6.800 -4.188 6.184 1.00 0.00 386 PHE A CA 9
ATOM 16358 C C . PHE A 1 81 ? -6.043 -4.897 7.305 1.00 0.00 386 PHE A C 9
ATOM 16359 O O . PHE A 1 81 ? -6.492 -4.875 8.457 1.00 0.00 386 PHE A O 9
ATOM 16376 N N . ARG A 1 82 ? -4.936 -5.582 7.005 1.00 0.00 387 ARG A N 9
ATOM 16377 C CA . ARG A 1 82 ? -4.327 -6.479 7.998 1.00 0.00 387 ARG A CA 9
ATOM 16378 C C . ARG A 1 82 ? -2.815 -6.679 7.834 1.00 0.00 387 ARG A C 9
ATOM 16379 O O . ARG A 1 82 ? -2.345 -7.343 6.915 1.00 0.00 387 ARG A O 9
ATOM 16400 N N . ALA A 1 83 ? -2.110 -6.096 8.808 1.00 0.00 388 ALA A N 9
ATOM 16401 C CA . ALA A 1 83 ? -0.730 -6.124 9.215 1.00 0.00 388 ALA A CA 9
ATOM 16402 C C . ALA A 1 83 ? -0.044 -7.477 9.296 1.00 0.00 388 ALA A C 9
ATOM 16403 O O . ALA A 1 83 ? -0.660 -8.541 9.300 1.00 0.00 388 ALA A O 9
ATOM 16410 N N . LYS A 1 84 ? 1.268 -7.326 9.478 1.00 0.00 389 LYS A N 9
ATOM 16411 C CA . LYS A 1 84 ? 2.317 -8.275 9.829 1.00 0.00 389 LYS A CA 9
ATOM 16412 C C . LYS A 1 84 ? 1.818 -9.662 10.236 1.00 0.00 389 LYS A C 9
ATOM 16413 O O . LYS A 1 84 ? 1.858 -10.580 9.420 1.00 0.00 389 LYS A O 9
ATOM 16432 N N . ASP A 1 85 ? 1.386 -9.822 11.487 1.00 0.00 390 ASP A N 9
ATOM 16433 C CA . ASP A 1 85 ? 1.088 -11.134 12.087 1.00 0.00 390 ASP A CA 9
ATOM 16434 C C . ASP A 1 85 ? -0.234 -11.088 12.864 1.00 0.00 390 ASP A C 9
ATOM 16435 O O . ASP A 1 85 ? -0.567 -11.995 13.628 1.00 0.00 390 ASP A O 9
ATOM 16444 N N . GLY A 1 86 ? -0.985 -9.995 12.695 1.00 0.00 391 GLY A N 9
ATOM 16445 C CA . GLY A 1 86 ? -2.142 -9.686 13.512 1.00 0.00 391 GLY A CA 9
ATOM 16446 C C . GLY A 1 86 ? -2.671 -8.310 13.147 1.00 0.00 391 GLY A C 9
ATOM 16447 O O . GLY A 1 86 ? -2.587 -7.925 11.988 1.00 0.00 391 GLY A O 9
ATOM 16451 N N . SER A 1 87 ? -3.188 -7.571 14.124 1.00 0.00 392 SER A N 9
ATOM 16452 C CA . SER A 1 87 ? -3.692 -6.205 14.000 1.00 0.00 392 SER A CA 9
ATOM 16453 C C . SER A 1 87 ? -4.561 -5.989 12.756 1.00 0.00 392 SER A C 9
ATOM 16454 O O . SER A 1 87 ? -4.301 -5.121 11.918 1.00 0.00 392 SER A O 9
ATOM 16462 N N . PHE A 1 88 ? -5.580 -6.838 12.618 1.00 0.00 393 PHE A N 9
ATOM 16463 C CA . PHE A 1 88 ? -6.667 -6.616 11.668 1.00 0.00 393 PHE A CA 9
ATOM 16464 C C . PHE A 1 88 ? -7.329 -5.304 12.111 1.00 0.00 393 PHE A C 9
ATOM 16465 O O . PHE A 1 88 ? -7.711 -5.158 13.275 1.00 0.00 393 PHE A O 9
ATOM 16482 N N . VAL A 1 89 ? -7.402 -4.318 11.215 1.00 0.00 394 VAL A N 9
ATOM 16483 C CA . VAL A 1 89 ? -7.744 -2.947 11.601 1.00 0.00 394 VAL A CA 9
ATOM 16484 C C . VAL A 1 89 ? -8.403 -2.198 10.436 1.00 0.00 394 VAL A C 9
ATOM 16485 O O . VAL A 1 89 ? -8.602 -2.790 9.369 1.00 0.00 394 VAL A O 9
ATOM 16498 N N . THR A 1 90 ? -8.793 -0.931 10.626 1.00 0.00 395 THR A N 9
ATOM 16499 C CA . THR A 1 90 ? -9.474 -0.201 9.573 1.00 0.00 395 THR A CA 9
ATOM 16500 C C . THR A 1 90 ? -8.394 0.479 8.770 1.00 0.00 395 THR A C 9
ATOM 16501 O O . THR A 1 90 ? -7.278 0.650 9.242 1.00 0.00 395 THR A O 9
ATOM 16512 N N . LEU A 1 91 ? -8.713 0.886 7.560 1.00 0.00 396 LEU A N 9
ATOM 16513 C CA . LEU A 1 91 ? -7.912 1.849 6.845 1.00 0.00 396 LEU A CA 9
ATOM 16514 C C . LEU A 1 91 ? -8.952 2.744 6.186 1.00 0.00 396 LEU A C 9
ATOM 16515 O O . LEU A 1 91 ? -10.078 2.337 5.934 1.00 0.00 396 LEU A O 9
ATOM 16531 N N . LYS A 1 92 ? -8.646 4.004 5.979 1.00 0.00 397 LYS A N 9
ATOM 16532 C CA . LYS A 1 92 ? -9.577 5.035 5.576 1.00 0.00 397 LYS A CA 9
ATOM 16533 C C . LYS A 1 92 ? -8.650 5.798 4.662 1.00 0.00 397 LYS A C 9
ATOM 16534 O O . LYS A 1 92 ? -7.597 6.246 5.121 1.00 0.00 397 LYS A O 9
ATOM 16553 N N . SER A 1 93 ? -8.944 5.807 3.371 1.00 0.00 398 SER A N 9
ATOM 16554 C CA . SER A 1 93 ? -7.930 6.163 2.401 1.00 0.00 398 SER A CA 9
ATOM 16555 C C . SER A 1 93 ? -8.434 7.120 1.356 1.00 0.00 398 SER A C 9
ATOM 16556 O O . SER A 1 93 ? -9.638 7.272 1.153 1.00 0.00 398 SER A O 9
ATOM 16564 N N . GLN A 1 94 ? -7.459 7.717 0.683 1.00 0.00 399 GLN A N 9
ATOM 16565 C CA . GLN A 1 94 ? -7.594 8.659 -0.400 1.00 0.00 399 GLN A CA 9
ATOM 16566 C C . GLN A 1 94 ? -6.637 8.158 -1.476 1.00 0.00 399 GLN A C 9
ATOM 16567 O O . GLN A 1 94 ? -5.428 8.121 -1.232 1.00 0.00 399 GLN A O 9
ATOM 16581 N N . TRP A 1 95 ? -7.133 7.776 -2.653 1.00 0.00 400 TRP A N 9
ATOM 16582 C CA . TRP A 1 95 ? -6.269 7.329 -3.741 1.00 0.00 400 TRP A CA 9
ATOM 16583 C C . TRP A 1 95 ? -6.578 8.155 -4.973 1.00 0.00 400 TRP A C 9
ATOM 16584 O O . TRP A 1 95 ? -7.745 8.282 -5.357 1.00 0.00 400 TRP A O 9
ATOM 16605 N N . PHE A 1 96 ? -5.544 8.663 -5.625 1.00 0.00 401 PHE A N 9
ATOM 16606 C CA . PHE A 1 96 ? -5.660 9.619 -6.700 1.00 0.00 401 PHE A CA 9
ATOM 16607 C C . PHE A 1 96 ? -4.760 9.182 -7.845 1.00 0.00 401 PHE A C 9
ATOM 16608 O O . PHE A 1 96 ? -3.586 8.849 -7.655 1.00 0.00 401 PHE A O 9
ATOM 16625 N N . SER A 1 97 ? -5.346 9.090 -9.035 1.00 0.00 402 SER A N 9
ATOM 16626 C CA . SER A 1 97 ? -4.640 8.612 -10.206 1.00 0.00 402 SER A CA 9
ATOM 16627 C C . SER A 1 97 ? -3.528 9.591 -10.616 1.00 0.00 402 SER A C 9
ATOM 16628 O O . SER A 1 97 ? -3.571 10.779 -10.277 1.00 0.00 402 SER A O 9
ATOM 16636 N N . PHE A 1 98 ? -2.532 9.079 -11.335 1.00 0.00 403 PHE A N 9
ATOM 16637 C CA . PHE A 1 98 ? -1.340 9.797 -11.744 1.00 0.00 403 PHE A CA 9
ATOM 16638 C C . PHE A 1 98 ? -1.063 9.440 -13.196 1.00 0.00 403 PHE A C 9
ATOM 16639 O O . PHE A 1 98 ? -1.058 8.264 -13.591 1.00 0.00 403 PHE A O 9
ATOM 16656 N N . THR A 1 99 ? -0.773 10.475 -13.974 1.00 0.00 404 THR A N 9
ATOM 16657 C CA . THR A 1 99 ? -0.691 10.412 -15.410 1.00 0.00 404 THR A CA 9
ATOM 16658 C C . THR A 1 99 ? 0.711 10.812 -15.863 1.00 0.00 404 THR A C 9
ATOM 16659 O O . THR A 1 99 ? 1.366 11.649 -15.235 1.00 0.00 404 THR A O 9
ATOM 16670 N N . ASN A 1 100 ? 1.160 10.191 -16.955 1.00 0.00 405 ASN A N 9
ATOM 16671 C CA . ASN A 1 100 ? 2.320 10.632 -17.713 1.00 0.00 405 ASN A CA 9
ATOM 16672 C C . ASN A 1 100 ? 1.744 11.757 -18.566 1.00 0.00 405 ASN A C 9
ATOM 16673 O O . ASN A 1 100 ? 0.737 11.495 -19.223 1.00 0.00 405 ASN A O 9
ATOM 16684 N N . PRO A 1 101 ? 2.465 12.871 -18.765 1.00 0.00 406 PRO A N 9
ATOM 16685 C CA . PRO A 1 101 ? 2.085 13.827 -19.840 1.00 0.00 406 PRO A CA 9
ATOM 16686 C C . PRO A 1 101 ? 3.122 14.053 -20.952 1.00 0.00 406 PRO A C 9
ATOM 16687 O O . PRO A 1 101 ? 3.056 15.071 -21.648 1.00 0.00 406 PRO A O 9
ATOM 16698 N N . ASP A 1 102 ? 3.983 13.075 -21.234 1.00 0.00 407 ASP A N 9
ATOM 16699 C CA . ASP A 1 102 ? 4.386 12.866 -22.632 1.00 0.00 407 ASP A CA 9
ATOM 16700 C C . ASP A 1 102 ? 3.229 12.308 -23.460 1.00 0.00 407 ASP A C 9
ATOM 16701 O O . ASP A 1 102 ? 3.285 12.364 -24.692 1.00 0.00 407 ASP A O 9
ATOM 16710 N N . THR A 1 103 ? 2.162 11.825 -22.807 1.00 0.00 408 THR A N 9
ATOM 16711 C CA . THR A 1 103 ? 1.110 11.081 -23.500 1.00 0.00 408 THR A CA 9
ATOM 16712 C C . THR A 1 103 ? -0.314 11.349 -22.991 1.00 0.00 408 THR A C 9
ATOM 16713 O O . THR A 1 103 ? -1.269 11.170 -23.754 1.00 0.00 408 THR A O 9
ATOM 16724 N N . LYS A 1 104 ? -0.462 11.773 -21.725 1.00 0.00 409 LYS A N 9
ATOM 16725 C CA . LYS A 1 104 ? -1.732 11.847 -20.995 1.00 0.00 409 LYS A CA 9
ATOM 16726 C C . LYS A 1 104 ? -2.369 10.459 -20.928 1.00 0.00 409 LYS A C 9
ATOM 16727 O O . LYS A 1 104 ? -3.510 10.240 -21.332 1.00 0.00 409 LYS A O 9
ATOM 16746 N N . GLU A 1 105 ? -1.600 9.512 -20.390 1.00 0.00 410 GLU A N 9
ATOM 16747 C CA . GLU A 1 105 ? -2.065 8.172 -20.044 1.00 0.00 410 GLU A CA 9
ATOM 16748 C C . GLU A 1 105 ? -2.143 8.067 -18.531 1.00 0.00 410 GLU A C 9
ATOM 16749 O O . GLU A 1 105 ? -1.442 8.800 -17.839 1.00 0.00 410 GLU A O 9
ATOM 16761 N N . LEU A 1 106 ? -2.961 7.150 -18.017 1.00 0.00 411 LEU A N 9
ATOM 16762 C CA . LEU A 1 106 ? -2.923 6.784 -16.617 1.00 0.00 411 LEU A CA 9
ATOM 16763 C C . LEU A 1 106 ? -1.750 5.825 -16.511 1.00 0.00 411 LEU A C 9
ATOM 16764 O O . LEU A 1 106 ? -1.692 4.816 -17.218 1.00 0.00 411 LEU A O 9
ATOM 16780 N N . GLU A 1 107 ? -0.822 6.169 -15.636 1.00 0.00 412 GLU A N 9
ATOM 16781 C CA . GLU A 1 107 ? 0.471 5.518 -15.521 1.00 0.00 412 GLU A CA 9
ATOM 16782 C C . GLU A 1 107 ? 0.611 4.849 -14.139 1.00 0.00 412 GLU A C 9
ATOM 16783 O O . GLU A 1 107 ? 1.174 3.755 -14.077 1.00 0.00 412 GLU A O 9
ATOM 16795 N N . TYR A 1 108 ? 0.022 5.397 -13.065 1.00 0.00 413 TYR A N 9
ATOM 16796 C CA . TYR A 1 108 ? -0.094 4.743 -11.748 1.00 0.00 413 TYR A CA 9
ATOM 16797 C C . TYR A 1 108 ? -1.062 5.551 -10.904 1.00 0.00 413 TYR A C 9
ATOM 16798 O O . TYR A 1 108 ? -1.726 6.461 -11.383 1.00 0.00 413 TYR A O 9
ATOM 16816 N N . ILE A 1 109 ? -1.185 5.174 -9.647 1.00 0.00 414 ILE A N 9
ATOM 16817 C CA . ILE A 1 109 ? -2.021 5.790 -8.643 1.00 0.00 414 ILE A CA 9
ATOM 16818 C C . ILE A 1 109 ? -1.066 6.134 -7.498 1.00 0.00 414 ILE A C 9
ATOM 16819 O O . ILE A 1 109 ? -0.088 5.423 -7.257 1.00 0.00 414 ILE A O 9
ATOM 16835 N N . VAL A 1 110 ? -1.348 7.203 -6.773 1.00 0.00 415 VAL A N 9
ATOM 16836 C CA . VAL A 1 110 ? -0.649 7.584 -5.547 1.00 0.00 415 VAL A CA 9
ATOM 16837 C C . VAL A 1 110 ? -1.747 7.784 -4.502 1.00 0.00 415 VAL A C 9
ATOM 16838 O O . VAL A 1 110 ? -2.907 8.021 -4.857 1.00 0.00 415 VAL A O 9
ATOM 16851 N N . SER A 1 111 ? -1.430 7.624 -3.219 1.00 0.00 416 SER A N 9
ATOM 16852 C CA . SER A 1 111 ? -2.486 7.532 -2.225 1.00 0.00 416 SER A CA 9
ATOM 16853 C C . SER A 1 111 ? -1.988 7.683 -0.799 1.00 0.00 416 SER A C 9
ATOM 16854 O O . SER A 1 111 ? -0.792 7.544 -0.532 1.00 0.00 416 SER A O 9
ATOM 16862 N N . VAL A 1 112 ? -2.919 7.904 0.128 1.00 0.00 417 VAL A N 9
ATOM 16863 C CA . VAL A 1 112 ? -2.618 7.972 1.552 1.00 0.00 417 VAL A CA 9
ATOM 16864 C C . VAL A 1 112 ? -3.764 7.408 2.379 1.00 0.00 417 VAL A C 9
ATOM 16865 O O . VAL A 1 112 ? -4.923 7.501 1.984 1.00 0.00 417 VAL A O 9
ATOM 16878 N N . ASN A 1 113 ? -3.430 6.829 3.535 1.00 0.00 418 ASN A N 9
ATOM 16879 C CA . ASN A 1 113 ? -4.275 5.947 4.290 1.00 0.00 418 ASN A CA 9
ATOM 16880 C C . ASN A 1 113 ? -4.100 6.296 5.748 1.00 0.00 418 ASN A C 9
ATOM 16881 O O . ASN A 1 113 ? -2.982 6.593 6.178 1.00 0.00 418 ASN A O 9
ATOM 16892 N N . THR A 1 114 ? -5.155 6.122 6.529 1.00 0.00 419 THR A N 9
ATOM 16893 C CA . THR A 1 114 ? -5.058 6.153 7.978 1.00 0.00 419 THR A CA 9
ATOM 16894 C C . THR A 1 114 ? -5.992 5.104 8.576 1.00 0.00 419 THR A C 9
ATOM 16895 O O . THR A 1 114 ? -7.000 4.790 7.953 1.00 0.00 419 THR A O 9
ATOM 16906 N N . LEU A 1 115 ? -5.751 4.608 9.791 1.00 0.00 420 LEU A N 9
ATOM 16907 C CA . LEU A 1 115 ? -6.620 3.589 10.423 1.00 0.00 420 LEU A CA 9
ATOM 16908 C C . LEU A 1 115 ? -7.613 4.140 11.447 1.00 0.00 420 LEU A C 9
ATOM 16909 O O . LEU A 1 115 ? -8.063 3.437 12.350 1.00 0.00 420 LEU A O 9
ATOM 16925 N N . VAL A 1 116 ? -7.988 5.396 11.256 1.00 0.00 421 VAL A N 9
ATOM 16926 C CA . VAL A 1 116 ? -8.927 6.206 12.034 1.00 0.00 421 VAL A CA 9
ATOM 16927 C C . VAL A 1 116 ? -8.437 6.464 13.467 1.00 0.00 421 VAL A C 9
ATOM 16928 O O . VAL A 1 116 ? -8.146 7.604 13.828 1.00 0.00 421 VAL A O 9
ATOM 16941 N N . LEU A 1 117 ? -8.311 5.401 14.258 1.00 0.00 422 LEU A N 9
ATOM 16942 C CA . LEU A 1 117 ? -7.793 5.388 15.629 1.00 0.00 422 LEU A CA 9
ATOM 16943 C C . LEU A 1 117 ? -7.307 3.976 15.961 1.00 0.00 422 LEU A C 9
ATOM 16944 O O . LEU A 1 117 ? -6.192 3.808 16.457 1.00 0.00 422 LEU A O 9
ATOM 16960 N N . GLY A 1 118 ? -8.121 2.961 15.656 1.00 0.00 423 GLY A N 9
ATOM 16961 C CA . GLY A 1 118 ? -7.869 1.569 15.994 1.00 0.00 423 GLY A CA 9
ATOM 16962 C C . GLY A 1 118 ? -9.052 0.688 15.591 1.00 0.00 423 GLY A C 9
ATOM 16963 O O . GLY A 1 118 ? -9.989 1.161 14.940 1.00 0.00 423 GLY A O 9
ATOM 16967 N N . HIS A 1 119 ? -9.008 -0.594 15.964 1.00 0.00 424 HIS A N 9
ATOM 16968 C CA . HIS A 1 119 ? -10.148 -1.499 15.799 1.00 0.00 424 HIS A CA 9
ATOM 16969 C C . HIS A 1 119 ? -11.274 -1.110 16.774 1.00 0.00 424 HIS A C 9
ATOM 16970 O O . HIS A 1 119 ? -11.065 -0.319 17.702 1.00 0.00 424 HIS A O 9
ATOM 16984 N N . SER A 1 120 ? -12.473 -1.661 16.566 1.00 0.00 425 SER A N 9
ATOM 16985 C CA . SER A 1 120 ? -13.668 -1.402 17.363 1.00 0.00 425 SER A CA 9
ATOM 16986 C C . SER A 1 120 ? -13.554 -1.867 18.830 1.00 0.00 425 SER A C 9
ATOM 16987 O O . SER A 1 120 ? -14.399 -1.489 19.650 1.00 0.00 425 SER A O 9
ATOM 16995 N N . GLU A 1 121 ? -12.539 -2.664 19.181 1.00 0.00 426 GLU A N 9
ATOM 16996 C CA . GLU A 1 121 ? -12.278 -3.152 20.531 1.00 0.00 426 GLU A CA 9
ATOM 16997 C C . GLU A 1 121 ? -10.765 -3.131 20.759 1.00 0.00 426 GLU A C 9
ATOM 16998 O O . GLU A 1 121 ? -10.009 -3.638 19.896 1.00 0.00 426 GLU A O 9
ATOM 17011 N N . ASN A 1 4 ? 20.788 16.072 19.338 1.00 0.00 309 ASN A N 10
ATOM 17012 C CA . ASN A 1 4 ? 19.463 15.674 19.884 1.00 0.00 309 ASN A CA 10
ATOM 17013 C C . ASN A 1 4 ? 19.205 14.185 19.614 1.00 0.00 309 ASN A C 10
ATOM 17014 O O . ASN A 1 4 ? 19.146 13.766 18.454 1.00 0.00 309 ASN A O 10
ATOM 17025 N N . SER A 1 5 ? 19.038 13.387 20.674 1.00 0.00 310 SER A N 10
ATOM 17026 C CA . SER A 1 5 ? 18.815 11.940 20.607 1.00 0.00 310 SER A CA 10
ATOM 17027 C C . SER A 1 5 ? 17.643 11.504 21.512 1.00 0.00 310 SER A C 10
ATOM 17028 O O . SER A 1 5 ? 17.435 10.306 21.724 1.00 0.00 310 SER A O 10
ATOM 17036 N N . GLY A 1 6 ? 16.861 12.462 22.032 1.00 0.00 311 GLY A N 10
ATOM 17037 C CA . GLY A 1 6 ? 15.733 12.220 22.927 1.00 0.00 311 GLY A CA 10
ATOM 17038 C C . GLY A 1 6 ? 14.390 12.104 22.203 1.00 0.00 311 GLY A C 10
ATOM 17039 O O . GLY A 1 6 ? 13.347 12.007 22.853 1.00 0.00 311 GLY A O 10
ATOM 17043 N N . GLU A 1 7 ? 14.402 12.127 20.868 1.00 0.00 312 GLU A N 10
ATOM 17044 C CA . GLU A 1 7 ? 13.223 12.094 20.011 1.00 0.00 312 GLU A CA 10
ATOM 17045 C C . GLU A 1 7 ? 13.523 11.199 18.804 1.00 0.00 312 GLU A C 10
ATOM 17046 O O . GLU A 1 7 ? 14.688 10.979 18.448 1.00 0.00 312 GLU A O 10
ATOM 17058 N N . ILE A 1 8 ? 12.465 10.702 18.163 1.00 0.00 313 ILE A N 10
ATOM 17059 C CA . ILE A 1 8 ? 12.506 9.899 16.942 1.00 0.00 313 ILE A CA 10
ATOM 17060 C C . ILE A 1 8 ? 11.205 10.177 16.158 1.00 0.00 313 ILE A C 10
ATOM 17061 O O . ILE A 1 8 ? 10.347 10.928 16.636 1.00 0.00 313 ILE A O 10
ATOM 17077 N N . ASN A 1 9 ? 11.042 9.589 14.965 1.00 0.00 314 ASN A N 10
ATOM 17078 C CA . ASN A 1 9 ? 9.959 9.926 14.027 1.00 0.00 314 ASN A CA 10
ATOM 17079 C C . ASN A 1 9 ? 9.192 8.696 13.531 1.00 0.00 314 ASN A C 10
ATOM 17080 O O . ASN A 1 9 ? 8.382 8.812 12.618 1.00 0.00 314 ASN A O 10
ATOM 17091 N N . VAL A 1 10 ? 9.412 7.505 14.098 1.00 0.00 315 VAL A N 10
ATOM 17092 C CA . VAL A 1 10 ? 8.856 6.248 13.572 1.00 0.00 315 VAL A CA 10
ATOM 17093 C C . VAL A 1 10 ? 7.437 5.951 14.073 1.00 0.00 315 VAL A C 10
ATOM 17094 O O . VAL A 1 10 ? 7.078 4.840 14.456 1.00 0.00 315 VAL A O 10
ATOM 17107 N N . LYS A 1 11 ? 6.612 6.979 14.041 1.00 0.00 316 LYS A N 10
ATOM 17108 C CA . LYS A 1 11 ? 5.168 6.913 14.258 1.00 0.00 316 LYS A CA 10
ATOM 17109 C C . LYS A 1 11 ? 4.524 7.868 13.260 1.00 0.00 316 LYS A C 10
ATOM 17110 O O . LYS A 1 11 ? 5.183 8.787 12.784 1.00 0.00 316 LYS A O 10
ATOM 17129 N N . PRO A 1 12 ? 3.328 7.539 12.760 1.00 0.00 317 PRO A N 10
ATOM 17130 C CA . PRO A 1 12 ? 2.057 7.546 13.458 1.00 0.00 317 PRO A CA 10
ATOM 17131 C C . PRO A 1 12 ? 1.307 6.260 13.020 1.00 0.00 317 PRO A C 10
ATOM 17132 O O . PRO A 1 12 ? 1.879 5.175 13.066 1.00 0.00 317 PRO A O 10
ATOM 17143 N N . THR A 1 13 ? 0.072 6.373 12.551 1.00 0.00 318 THR A N 10
ATOM 17144 C CA . THR A 1 13 ? -0.862 5.259 12.420 1.00 0.00 318 THR A CA 10
ATOM 17145 C C . THR A 1 13 ? -1.544 5.477 11.055 1.00 0.00 318 THR A C 10
ATOM 17146 O O . THR A 1 13 ? -2.760 5.493 10.877 1.00 0.00 318 THR A O 10
ATOM 17157 N N . GLU A 1 14 ? -0.666 5.730 10.083 1.00 0.00 319 GLU A N 10
ATOM 17158 C CA . GLU A 1 14 ? -0.903 6.184 8.725 1.00 0.00 319 GLU A CA 10
ATOM 17159 C C . GLU A 1 14 ? 0.266 5.678 7.880 1.00 0.00 319 GLU A C 10
ATOM 17160 O O . GLU A 1 14 ? 1.312 5.334 8.431 1.00 0.00 319 GLU A O 10
ATOM 17172 N N . PHE A 1 15 ? 0.106 5.634 6.564 1.00 0.00 320 PHE A N 10
ATOM 17173 C CA . PHE A 1 15 ? 1.200 5.418 5.632 1.00 0.00 320 PHE A CA 10
ATOM 17174 C C . PHE A 1 15 ? 0.831 6.095 4.320 1.00 0.00 320 PHE A C 10
ATOM 17175 O O . PHE A 1 15 ? -0.308 6.520 4.122 1.00 0.00 320 PHE A O 10
ATOM 17192 N N . ILE A 1 16 ? 1.783 6.186 3.406 1.00 0.00 321 ILE A N 10
ATOM 17193 C CA . ILE A 1 16 ? 1.556 6.685 2.065 1.00 0.00 321 ILE A CA 10
ATOM 17194 C C . ILE A 1 16 ? 2.209 5.678 1.137 1.00 0.00 321 ILE A C 10
ATOM 17195 O O . ILE A 1 16 ? 3.087 4.894 1.538 1.00 0.00 321 ILE A O 10
ATOM 17211 N N . THR A 1 17 ? 1.774 5.680 -0.109 1.00 0.00 322 THR A N 10
ATOM 17212 C CA . THR A 1 17 ? 2.181 4.647 -1.027 1.00 0.00 322 THR A CA 10
ATOM 17213 C C . THR A 1 17 ? 1.843 5.079 -2.458 1.00 0.00 322 THR A C 10
ATOM 17214 O O . THR A 1 17 ? 1.023 5.977 -2.686 1.00 0.00 322 THR A O 10
ATOM 17225 N N . ARG A 1 18 ? 2.476 4.412 -3.426 1.00 0.00 323 ARG A N 10
ATOM 17226 C CA . ARG A 1 18 ? 2.098 4.492 -4.838 1.00 0.00 323 ARG A CA 10
ATOM 17227 C C . ARG A 1 18 ? 1.797 3.061 -5.254 1.00 0.00 323 ARG A C 10
ATOM 17228 O O . ARG A 1 18 ? 2.507 2.146 -4.824 1.00 0.00 323 ARG A O 10
ATOM 17249 N N . PHE A 1 19 ? 0.764 2.830 -6.060 1.00 0.00 324 PHE A N 10
ATOM 17250 C CA . PHE A 1 19 ? 0.339 1.483 -6.377 1.00 0.00 324 PHE A CA 10
ATOM 17251 C C . PHE A 1 19 ? -0.235 1.541 -7.774 1.00 0.00 324 PHE A C 10
ATOM 17252 O O . PHE A 1 19 ? -0.906 2.499 -8.148 1.00 0.00 324 PHE A O 10
ATOM 17269 N N . ALA A 1 20 ? 0.131 0.560 -8.582 1.00 0.00 325 ALA A N 10
ATOM 17270 C CA . ALA A 1 20 ? -0.319 0.503 -9.962 1.00 0.00 325 ALA A CA 10
ATOM 17271 C C . ALA A 1 20 ? -1.683 -0.181 -10.019 1.00 0.00 325 ALA A C 10
ATOM 17272 O O . ALA A 1 20 ? -2.165 -0.757 -9.042 1.00 0.00 325 ALA A O 10
ATOM 17279 N N . VAL A 1 21 ? -2.302 -0.151 -11.201 1.00 0.00 326 VAL A N 10
ATOM 17280 C CA . VAL A 1 21 ? -3.589 -0.831 -11.420 1.00 0.00 326 VAL A CA 10
ATOM 17281 C C . VAL A 1 21 ? -3.451 -2.364 -11.277 1.00 0.00 326 VAL A C 10
ATOM 17282 O O . VAL A 1 21 ? -4.454 -3.070 -11.201 1.00 0.00 326 VAL A O 10
ATOM 17295 N N . ASN A 1 22 ? -2.207 -2.870 -11.202 1.00 0.00 327 ASN A N 10
ATOM 17296 C CA . ASN A 1 22 ? -1.850 -4.246 -10.845 1.00 0.00 327 ASN A CA 10
ATOM 17297 C C . ASN A 1 22 ? -2.406 -4.686 -9.483 1.00 0.00 327 ASN A C 10
ATOM 17298 O O . ASN A 1 22 ? -2.350 -5.880 -9.178 1.00 0.00 327 ASN A O 10
ATOM 17309 N N . GLY A 1 23 ? -2.884 -3.762 -8.643 1.00 0.00 328 GLY A N 10
ATOM 17310 C CA . GLY A 1 23 ? -3.376 -4.105 -7.325 1.00 0.00 328 GLY A CA 10
ATOM 17311 C C . GLY A 1 23 ? -2.261 -4.572 -6.391 1.00 0.00 328 GLY A C 10
ATOM 17312 O O . GLY A 1 23 ? -2.509 -5.422 -5.539 1.00 0.00 328 GLY A O 10
ATOM 17316 N N . LYS A 1 24 ? -1.037 -4.054 -6.543 1.00 0.00 329 LYS A N 10
ATOM 17317 C CA . LYS A 1 24 ? 0.037 -4.224 -5.562 1.00 0.00 329 LYS A CA 10
ATOM 17318 C C . LYS A 1 24 ? 0.644 -2.869 -5.266 1.00 0.00 329 LYS A C 10
ATOM 17319 O O . LYS A 1 24 ? 0.804 -2.053 -6.176 1.00 0.00 329 LYS A O 10
ATOM 17338 N N . PHE A 1 25 ? 1.046 -2.639 -4.018 1.00 0.00 330 PHE A N 10
ATOM 17339 C CA . PHE A 1 25 ? 1.632 -1.365 -3.629 1.00 0.00 330 PHE A CA 10
ATOM 17340 C C . PHE A 1 25 ? 3.069 -1.312 -4.109 1.00 0.00 330 PHE A C 10
ATOM 17341 O O . PHE A 1 25 ? 3.996 -1.707 -3.406 1.00 0.00 330 PHE A O 10
ATOM 17358 N N . VAL A 1 26 ? 3.260 -0.898 -5.356 1.00 0.00 331 VAL A N 10
ATOM 17359 C CA . VAL A 1 26 ? 4.555 -0.905 -6.015 1.00 0.00 331 VAL A CA 10
ATOM 17360 C C . VAL A 1 26 ? 5.582 -0.011 -5.290 1.00 0.00 331 VAL A C 10
ATOM 17361 O O . VAL A 1 26 ? 6.783 -0.185 -5.492 1.00 0.00 331 VAL A O 10
ATOM 17374 N N . TYR A 1 27 ? 5.139 0.907 -4.418 1.00 0.00 332 TYR A N 10
ATOM 17375 C CA . TYR A 1 27 ? 6.014 1.615 -3.488 1.00 0.00 332 TYR A CA 10
ATOM 17376 C C . TYR A 1 27 ? 5.247 1.872 -2.189 1.00 0.00 332 TYR A C 10
ATOM 17377 O O . TYR A 1 27 ? 4.048 2.138 -2.244 1.00 0.00 332 TYR A O 10
ATOM 17395 N N . VAL A 1 28 ? 5.910 1.848 -1.032 1.00 0.00 333 VAL A N 10
ATOM 17396 C CA . VAL A 1 28 ? 5.290 2.046 0.278 1.00 0.00 333 VAL A CA 10
ATOM 17397 C C . VAL A 1 28 ? 6.292 2.804 1.176 1.00 0.00 333 VAL A C 10
ATOM 17398 O O . VAL A 1 28 ? 7.498 2.606 1.055 1.00 0.00 333 VAL A O 10
ATOM 17411 N N . ASP A 1 29 ? 5.779 3.632 2.090 1.00 0.00 334 ASP A N 10
ATOM 17412 C CA . ASP A 1 29 ? 6.507 4.377 3.129 1.00 0.00 334 ASP A CA 10
ATOM 17413 C C . ASP A 1 29 ? 6.753 3.561 4.410 1.00 0.00 334 ASP A C 10
ATOM 17414 O O . ASP A 1 29 ? 5.913 2.754 4.789 1.00 0.00 334 ASP A O 10
ATOM 17423 N N . GLN A 1 30 ? 7.857 3.797 5.136 1.00 0.00 335 GLN A N 10
ATOM 17424 C CA . GLN A 1 30 ? 8.149 3.238 6.470 1.00 0.00 335 GLN A CA 10
ATOM 17425 C C . GLN A 1 30 ? 7.105 3.582 7.555 1.00 0.00 335 GLN A C 10
ATOM 17426 O O . GLN A 1 30 ? 6.946 2.851 8.540 1.00 0.00 335 GLN A O 10
ATOM 17440 N N . ARG A 1 31 ? 6.295 4.633 7.407 1.00 0.00 336 ARG A N 10
ATOM 17441 C CA . ARG A 1 31 ? 5.163 4.764 8.330 1.00 0.00 336 ARG A CA 10
ATOM 17442 C C . ARG A 1 31 ? 4.228 3.558 8.167 1.00 0.00 336 ARG A C 10
ATOM 17443 O O . ARG A 1 31 ? 3.546 3.224 9.128 1.00 0.00 336 ARG A O 10
ATOM 17464 N N . ALA A 1 32 ? 4.289 2.794 7.062 1.00 0.00 337 ALA A N 10
ATOM 17465 C CA . ALA A 1 32 ? 3.640 1.480 7.000 1.00 0.00 337 ALA A CA 10
ATOM 17466 C C . ALA A 1 32 ? 4.250 0.469 7.985 1.00 0.00 337 ALA A C 10
ATOM 17467 O O . ALA A 1 32 ? 3.541 -0.335 8.595 1.00 0.00 337 ALA A O 10
ATOM 17474 N N . THR A 1 33 ? 5.553 0.558 8.229 1.00 0.00 338 THR A N 10
ATOM 17475 C CA . THR A 1 33 ? 6.227 -0.149 9.310 1.00 0.00 338 THR A CA 10
ATOM 17476 C C . THR A 1 33 ? 5.768 0.383 10.676 1.00 0.00 338 THR A C 10
ATOM 17477 O O . THR A 1 33 ? 5.928 -0.327 11.668 1.00 0.00 338 THR A O 10
ATOM 17488 N N . ALA A 1 34 ? 5.179 1.587 10.768 1.00 0.00 339 ALA A N 10
ATOM 17489 C CA . ALA A 1 34 ? 4.774 2.122 12.074 1.00 0.00 339 ALA A CA 10
ATOM 17490 C C . ALA A 1 34 ? 3.277 1.965 12.410 1.00 0.00 339 ALA A C 10
ATOM 17491 O O . ALA A 1 34 ? 2.903 1.922 13.584 1.00 0.00 339 ALA A O 10
ATOM 17498 N N . ILE A 1 35 ? 2.412 1.931 11.396 1.00 0.00 340 ILE A N 10
ATOM 17499 C CA . ILE A 1 35 ? 0.951 1.872 11.518 1.00 0.00 340 ILE A CA 10
ATOM 17500 C C . ILE A 1 35 ? 0.462 0.505 11.958 1.00 0.00 340 ILE A C 10
ATOM 17501 O O . ILE A 1 35 ? -0.202 0.372 12.980 1.00 0.00 340 ILE A O 10
ATOM 17517 N N . LEU A 1 36 ? 0.776 -0.497 11.149 1.00 0.00 341 LEU A N 10
ATOM 17518 C CA . LEU A 1 36 ? 0.339 -1.873 11.315 1.00 0.00 341 LEU A CA 10
ATOM 17519 C C . LEU A 1 36 ? 1.525 -2.836 11.110 1.00 0.00 341 LEU A C 10
ATOM 17520 O O . LEU A 1 36 ? 1.364 -4.053 11.130 1.00 0.00 341 LEU A O 10
ATOM 17536 N N . GLY A 1 37 ? 2.724 -2.259 10.950 1.00 0.00 342 GLY A N 10
ATOM 17537 C CA . GLY A 1 37 ? 4.009 -2.919 11.057 1.00 0.00 342 GLY A CA 10
ATOM 17538 C C . GLY A 1 37 ? 4.410 -3.985 10.045 1.00 0.00 342 GLY A C 10
ATOM 17539 O O . GLY A 1 37 ? 4.881 -5.041 10.450 1.00 0.00 342 GLY A O 10
ATOM 17543 N N . TYR A 1 38 ? 4.290 -3.707 8.742 1.00 0.00 343 TYR A N 10
ATOM 17544 C CA . TYR A 1 38 ? 4.912 -4.533 7.704 1.00 0.00 343 TYR A CA 10
ATOM 17545 C C . TYR A 1 38 ? 5.629 -3.553 6.799 1.00 0.00 343 TYR A C 10
ATOM 17546 O O . TYR A 1 38 ? 5.200 -2.406 6.645 1.00 0.00 343 TYR A O 10
ATOM 17564 N N . LEU A 1 39 ? 6.783 -3.992 6.289 1.00 0.00 344 LEU A N 10
ATOM 17565 C CA . LEU A 1 39 ? 7.753 -3.046 5.790 1.00 0.00 344 LEU A CA 10
ATOM 17566 C C . LEU A 1 39 ? 7.334 -2.449 4.458 1.00 0.00 344 LEU A C 10
ATOM 17567 O O . LEU A 1 39 ? 6.645 -3.092 3.670 1.00 0.00 344 LEU A O 10
ATOM 17583 N N . PRO A 1 40 ? 8.163 -1.476 4.100 1.00 0.00 345 PRO A N 10
ATOM 17584 C CA . PRO A 1 40 ? 8.619 -1.445 2.682 1.00 0.00 345 PRO A CA 10
ATOM 17585 C C . PRO A 1 40 ? 9.344 -2.687 2.066 1.00 0.00 345 PRO A C 10
ATOM 17586 O O . PRO A 1 40 ? 10.319 -2.536 1.333 1.00 0.00 345 PRO A O 10
ATOM 17597 N N . GLN A 1 41 ? 8.822 -3.902 2.288 1.00 0.00 346 GLN A N 10
ATOM 17598 C CA . GLN A 1 41 ? 9.028 -5.103 1.466 1.00 0.00 346 GLN A CA 10
ATOM 17599 C C . GLN A 1 41 ? 7.854 -6.062 1.687 1.00 0.00 346 GLN A C 10
ATOM 17600 O O . GLN A 1 41 ? 7.435 -6.734 0.752 1.00 0.00 346 GLN A O 10
ATOM 17614 N N . GLU A 1 42 ? 7.302 -6.131 2.914 1.00 0.00 347 GLU A N 10
ATOM 17615 C CA . GLU A 1 42 ? 6.192 -7.043 3.208 1.00 0.00 347 GLU A CA 10
ATOM 17616 C C . GLU A 1 42 ? 4.850 -6.404 2.845 1.00 0.00 347 GLU A C 10
ATOM 17617 O O . GLU A 1 42 ? 3.841 -7.102 2.781 1.00 0.00 347 GLU A O 10
ATOM 17629 N N . LEU A 1 43 ? 4.847 -5.095 2.572 1.00 0.00 348 LEU A N 10
ATOM 17630 C CA . LEU A 1 43 ? 3.737 -4.349 1.988 1.00 0.00 348 LEU A CA 10
ATOM 17631 C C . LEU A 1 43 ? 4.040 -3.905 0.563 1.00 0.00 348 LEU A C 10
ATOM 17632 O O . LEU A 1 43 ? 3.147 -3.477 -0.154 1.00 0.00 348 LEU A O 10
ATOM 17648 N N . LEU A 1 44 ? 5.297 -3.986 0.135 1.00 0.00 349 LEU A N 10
ATOM 17649 C CA . LEU A 1 44 ? 5.769 -3.323 -1.065 1.00 0.00 349 LEU A CA 10
ATOM 17650 C C . LEU A 1 44 ? 5.999 -4.367 -2.145 1.00 0.00 349 LEU A C 10
ATOM 17651 O O . LEU A 1 44 ? 6.697 -5.352 -1.914 1.00 0.00 349 LEU A O 10
ATOM 17667 N N . GLY A 1 45 ? 5.405 -4.156 -3.320 1.00 0.00 350 GLY A N 10
ATOM 17668 C CA . GLY A 1 45 ? 5.418 -5.115 -4.412 1.00 0.00 350 GLY A CA 10
ATOM 17669 C C . GLY A 1 45 ? 4.499 -6.311 -4.158 1.00 0.00 350 GLY A C 10
ATOM 17670 O O . GLY A 1 45 ? 4.775 -7.410 -4.638 1.00 0.00 350 GLY A O 10
ATOM 17674 N N . THR A 1 46 ? 3.434 -6.120 -3.374 1.00 0.00 351 THR A N 10
ATOM 17675 C CA . THR A 1 46 ? 2.584 -7.217 -2.914 1.00 0.00 351 THR A CA 10
ATOM 17676 C C . THR A 1 46 ? 1.106 -6.782 -2.866 1.00 0.00 351 THR A C 10
ATOM 17677 O O . THR A 1 46 ? 0.800 -5.590 -2.818 1.00 0.00 351 THR A O 10
ATOM 17688 N N . SER A 1 47 ? 0.211 -7.768 -2.961 1.00 0.00 352 SER A N 10
ATOM 17689 C CA . SER A 1 47 ? -1.212 -7.669 -3.254 1.00 0.00 352 SER A CA 10
ATOM 17690 C C . SER A 1 47 ? -2.074 -6.846 -2.302 1.00 0.00 352 SER A C 10
ATOM 17691 O O . SER A 1 47 ? -2.545 -7.307 -1.259 1.00 0.00 352 SER A O 10
ATOM 17699 N N . CYS A 1 48 ? -2.391 -5.634 -2.754 1.00 0.00 353 CYS A N 10
ATOM 17700 C CA . CYS A 1 48 ? -3.385 -4.785 -2.153 1.00 0.00 353 CYS A CA 10
ATOM 17701 C C . CYS A 1 48 ? -4.682 -5.559 -1.927 1.00 0.00 353 CYS A C 10
ATOM 17702 O O . CYS A 1 48 ? -5.226 -5.555 -0.821 1.00 0.00 353 CYS A O 10
ATOM 17710 N N . TYR A 1 49 ? -5.147 -6.274 -2.958 1.00 0.00 354 TYR A N 10
ATOM 17711 C CA . TYR A 1 49 ? -6.390 -7.021 -2.906 1.00 0.00 354 TYR A CA 10
ATOM 17712 C C . TYR A 1 49 ? -6.130 -8.445 -2.404 1.00 0.00 354 TYR A C 10
ATOM 17713 O O . TYR A 1 49 ? -6.502 -9.456 -3.003 1.00 0.00 354 TYR A O 10
ATOM 17731 N N . GLU A 1 50 ? -5.405 -8.477 -1.293 1.00 0.00 355 GLU A N 10
ATOM 17732 C CA . GLU A 1 50 ? -5.162 -9.609 -0.422 1.00 0.00 355 GLU A CA 10
ATOM 17733 C C . GLU A 1 50 ? -4.976 -9.056 0.998 1.00 0.00 355 GLU A C 10
ATOM 17734 O O . GLU A 1 50 ? -5.468 -9.648 1.961 1.00 0.00 355 GLU A O 10
ATOM 17746 N N . TYR A 1 51 ? -4.350 -7.881 1.145 1.00 0.00 356 TYR A N 10
ATOM 17747 C CA . TYR A 1 51 ? -4.283 -7.190 2.433 1.00 0.00 356 TYR A CA 10
ATOM 17748 C C . TYR A 1 51 ? -5.586 -6.513 2.860 1.00 0.00 356 TYR A C 10
ATOM 17749 O O . TYR A 1 51 ? -5.649 -5.925 3.935 1.00 0.00 356 TYR A O 10
ATOM 17767 N N . PHE A 1 52 ? -6.646 -6.606 2.069 1.00 0.00 357 PHE A N 10
ATOM 17768 C CA . PHE A 1 52 ? -7.974 -6.194 2.451 1.00 0.00 357 PHE A CA 10
ATOM 17769 C C . PHE A 1 52 ? -8.659 -7.293 3.267 1.00 0.00 357 PHE A C 10
ATOM 17770 O O . PHE A 1 52 ? -8.044 -8.308 3.592 1.00 0.00 357 PHE A O 10
ATOM 17787 N N . HIS A 1 53 ? -9.939 -7.137 3.588 1.00 0.00 358 HIS A N 10
ATOM 17788 C CA . HIS A 1 53 ? -10.750 -8.181 4.209 1.00 0.00 358 HIS A CA 10
ATOM 17789 C C . HIS A 1 53 ? -11.655 -8.829 3.150 1.00 0.00 358 HIS A C 10
ATOM 17790 O O . HIS A 1 53 ? -11.978 -8.200 2.141 1.00 0.00 358 HIS A O 10
ATOM 17804 N N . GLN A 1 54 ? -12.095 -10.076 3.386 1.00 0.00 359 GLN A N 10
ATOM 17805 C CA . GLN A 1 54 ? -12.886 -10.847 2.414 1.00 0.00 359 GLN A CA 10
ATOM 17806 C C . GLN A 1 54 ? -14.244 -10.198 2.102 1.00 0.00 359 GLN A C 10
ATOM 17807 O O . GLN A 1 54 ? -14.764 -10.351 0.995 1.00 0.00 359 GLN A O 10
ATOM 17821 N N . ASP A 1 55 ? -14.808 -9.465 3.066 1.00 0.00 360 ASP A N 10
ATOM 17822 C CA . ASP A 1 55 ? -15.973 -8.603 2.898 1.00 0.00 360 ASP A CA 10
ATOM 17823 C C . ASP A 1 55 ? -15.420 -7.208 3.157 1.00 0.00 360 ASP A C 10
ATOM 17824 O O . ASP A 1 55 ? -14.985 -6.948 4.280 1.00 0.00 360 ASP A O 10
ATOM 17833 N N . ASP A 1 56 ? -15.352 -6.377 2.104 1.00 0.00 361 ASP A N 10
ATOM 17834 C CA . ASP A 1 56 ? -14.622 -5.123 1.949 1.00 0.00 361 ASP A CA 10
ATOM 17835 C C . ASP A 1 56 ? -13.830 -5.244 0.650 1.00 0.00 361 ASP A C 10
ATOM 17836 O O . ASP A 1 56 ? -13.593 -4.247 -0.007 1.00 0.00 361 ASP A O 10
ATOM 17845 N N . HIS A 1 57 ? -13.519 -6.466 0.203 1.00 0.00 362 HIS A N 10
ATOM 17846 C CA . HIS A 1 57 ? -12.883 -6.769 -1.075 1.00 0.00 362 HIS A CA 10
ATOM 17847 C C . HIS A 1 57 ? -13.546 -6.048 -2.236 1.00 0.00 362 HIS A C 10
ATOM 17848 O O . HIS A 1 57 ? -12.875 -5.314 -2.973 1.00 0.00 362 HIS A O 10
ATOM 17862 N N . ASN A 1 58 ? -14.872 -6.174 -2.360 1.00 0.00 363 ASN A N 10
ATOM 17863 C CA . ASN A 1 58 ? -15.558 -5.523 -3.474 1.00 0.00 363 ASN A CA 10
ATOM 17864 C C . ASN A 1 58 ? -15.461 -4.037 -3.267 1.00 0.00 363 ASN A C 10
ATOM 17865 O O . ASN A 1 58 ? -15.259 -3.306 -4.229 1.00 0.00 363 ASN A O 10
ATOM 17876 N N . ASN A 1 59 ? -15.619 -3.596 -2.016 1.00 0.00 364 ASN A N 10
ATOM 17877 C CA . ASN A 1 59 ? -15.667 -2.187 -1.731 1.00 0.00 364 ASN A CA 10
ATOM 17878 C C . ASN A 1 59 ? -14.332 -1.559 -2.148 1.00 0.00 364 ASN A C 10
ATOM 17879 O O . ASN A 1 59 ? -14.309 -0.625 -2.942 1.00 0.00 364 ASN A O 10
ATOM 17890 N N . LEU A 1 60 ? -13.220 -2.152 -1.707 1.00 0.00 365 LEU A N 10
ATOM 17891 C CA . LEU A 1 60 ? -11.850 -1.753 -1.982 1.00 0.00 365 LEU A CA 10
ATOM 17892 C C . LEU A 1 60 ? -11.610 -1.688 -3.474 1.00 0.00 365 LEU A C 10
ATOM 17893 O O . LEU A 1 60 ? -11.098 -0.695 -3.963 1.00 0.00 365 LEU A O 10
ATOM 17909 N N . THR A 1 61 ? -12.016 -2.722 -4.193 1.00 0.00 366 THR A N 10
ATOM 17910 C CA . THR A 1 61 ? -11.729 -2.897 -5.608 1.00 0.00 366 THR A CA 10
ATOM 17911 C C . THR A 1 61 ? -12.596 -1.941 -6.440 1.00 0.00 366 THR A C 10
ATOM 17912 O O . THR A 1 61 ? -12.195 -1.435 -7.491 1.00 0.00 366 THR A O 10
ATOM 17923 N N . ASP A 1 62 ? -13.799 -1.642 -5.959 1.00 0.00 367 ASP A N 10
ATOM 17924 C CA . ASP A 1 62 ? -14.734 -0.761 -6.643 1.00 0.00 367 ASP A CA 10
ATOM 17925 C C . ASP A 1 62 ? -14.320 0.678 -6.402 1.00 0.00 367 ASP A C 10
ATOM 17926 O O . ASP A 1 62 ? -14.427 1.529 -7.279 1.00 0.00 367 ASP A O 10
ATOM 17935 N N . LYS A 1 63 ? -13.742 0.941 -5.236 1.00 0.00 368 LYS A N 10
ATOM 17936 C CA . LYS A 1 63 ? -13.232 2.245 -4.879 1.00 0.00 368 LYS A CA 10
ATOM 17937 C C . LYS A 1 63 ? -11.928 2.498 -5.549 1.00 0.00 368 LYS A C 10
ATOM 17938 O O . LYS A 1 63 ? -11.761 3.561 -6.132 1.00 0.00 368 LYS A O 10
ATOM 17957 N N . HIS A 1 64 ? -11.002 1.559 -5.523 1.00 0.00 369 HIS A N 10
ATOM 17958 C CA . HIS A 1 64 ? -9.718 1.878 -6.067 1.00 0.00 369 HIS A CA 10
ATOM 17959 C C . HIS A 1 64 ? -9.876 1.939 -7.601 1.00 0.00 369 HIS A C 10
ATOM 17960 O O . HIS A 1 64 ? -9.243 2.798 -8.205 1.00 0.00 369 HIS A O 10
ATOM 17974 N N . LYS A 1 65 ? -10.778 1.167 -8.262 1.00 0.00 370 LYS A N 10
ATOM 17975 C CA . LYS A 1 65 ? -11.063 1.450 -9.678 1.00 0.00 370 LYS A CA 10
ATOM 17976 C C . LYS A 1 65 ? -11.883 2.715 -9.801 1.00 0.00 370 LYS A C 10
ATOM 17977 O O . LYS A 1 65 ? -11.791 3.340 -10.844 1.00 0.00 370 LYS A O 10
ATOM 17996 N N . ALA A 1 66 ? -12.643 3.140 -8.792 1.00 0.00 371 ALA A N 10
ATOM 17997 C CA . ALA A 1 66 ? -13.232 4.468 -8.866 1.00 0.00 371 ALA A CA 10
ATOM 17998 C C . ALA A 1 66 ? -12.114 5.514 -8.925 1.00 0.00 371 ALA A C 10
ATOM 17999 O O . ALA A 1 66 ? -12.315 6.553 -9.550 1.00 0.00 371 ALA A O 10
ATOM 18006 N N . VAL A 1 67 ? -10.932 5.228 -8.359 1.00 0.00 372 VAL A N 10
ATOM 18007 C CA . VAL A 1 67 ? -9.769 6.099 -8.525 1.00 0.00 372 VAL A CA 10
ATOM 18008 C C . VAL A 1 67 ? -9.228 5.894 -9.947 1.00 0.00 372 VAL A C 10
ATOM 18009 O O . VAL A 1 67 ? -9.034 6.858 -10.687 1.00 0.00 372 VAL A O 10
ATOM 18022 N N . LEU A 1 68 ? -8.987 4.635 -10.338 1.00 0.00 373 LEU A N 10
ATOM 18023 C CA . LEU A 1 68 ? -8.270 4.303 -11.569 1.00 0.00 373 LEU A CA 10
ATOM 18024 C C . LEU A 1 68 ? -9.039 4.666 -12.834 1.00 0.00 373 LEU A C 10
ATOM 18025 O O . LEU A 1 68 ? -8.417 4.947 -13.848 1.00 0.00 373 LEU A O 10
ATOM 18041 N N . GLN A 1 69 ? -10.369 4.613 -12.783 1.00 0.00 374 GLN A N 10
ATOM 18042 C CA . GLN A 1 69 ? -11.232 4.736 -13.953 1.00 0.00 374 GLN A CA 10
ATOM 18043 C C . GLN A 1 69 ? -10.973 6.082 -14.672 1.00 0.00 374 GLN A C 10
ATOM 18044 O O . GLN A 1 69 ? -11.098 6.179 -15.897 1.00 0.00 374 GLN A O 10
ATOM 18058 N N . SER A 1 70 ? -10.648 7.112 -13.879 1.00 0.00 375 SER A N 10
ATOM 18059 C CA . SER A 1 70 ? -10.286 8.469 -14.276 1.00 0.00 375 SER A CA 10
ATOM 18060 C C . SER A 1 70 ? -8.806 8.499 -14.726 1.00 0.00 375 SER A C 10
ATOM 18061 O O . SER A 1 70 ? -8.290 7.487 -15.192 1.00 0.00 375 SER A O 10
ATOM 18069 N N . LYS A 1 71 ? -8.084 9.629 -14.606 1.00 0.00 376 LYS A N 10
ATOM 18070 C CA . LYS A 1 71 ? -6.637 9.670 -14.856 1.00 0.00 376 LYS A CA 10
ATOM 18071 C C . LYS A 1 71 ? -5.924 10.562 -13.846 1.00 0.00 376 LYS A C 10
ATOM 18072 O O . LYS A 1 71 ? -4.697 10.529 -13.817 1.00 0.00 376 LYS A O 10
ATOM 18091 N N . GLU A 1 72 ? -6.644 11.341 -13.021 1.00 0.00 377 GLU A N 10
ATOM 18092 C CA . GLU A 1 72 ? -6.009 12.383 -12.222 1.00 0.00 377 GLU A CA 10
ATOM 18093 C C . GLU A 1 72 ? -6.868 12.863 -11.031 1.00 0.00 377 GLU A C 10
ATOM 18094 O O . GLU A 1 72 ? -6.786 14.034 -10.653 1.00 0.00 377 GLU A O 10
ATOM 18106 N N . LYS A 1 73 ? -7.736 12.012 -10.452 1.00 0.00 378 LYS A N 10
ATOM 18107 C CA . LYS A 1 73 ? -8.740 12.454 -9.469 1.00 0.00 378 LYS A CA 10
ATOM 18108 C C . LYS A 1 73 ? -8.773 11.561 -8.251 1.00 0.00 378 LYS A C 10
ATOM 18109 O O . LYS A 1 73 ? -8.260 10.447 -8.283 1.00 0.00 378 LYS A O 10
ATOM 18128 N N . ILE A 1 74 ? -9.398 12.081 -7.198 1.00 0.00 379 ILE A N 10
ATOM 18129 C CA . ILE A 1 74 ? -9.289 11.612 -5.830 1.00 0.00 379 ILE A CA 10
ATOM 18130 C C . ILE A 1 74 ? -10.600 11.088 -5.244 1.00 0.00 379 ILE A C 10
ATOM 18131 O O . ILE A 1 74 ? -11.666 11.674 -5.451 1.00 0.00 379 ILE A O 10
ATOM 18147 N N . LEU A 1 75 ? -10.490 9.990 -4.485 1.00 0.00 380 LEU A N 10
ATOM 18148 C CA . LEU A 1 75 ? -11.569 9.291 -3.781 1.00 0.00 380 LEU A CA 10
ATOM 18149 C C . LEU A 1 75 ? -11.143 9.172 -2.324 1.00 0.00 380 LEU A C 10
ATOM 18150 O O . LEU A 1 75 ? -9.977 8.867 -2.078 1.00 0.00 380 LEU A O 10
ATOM 18166 N N . THR A 1 76 ? -12.080 9.326 -1.388 1.00 0.00 381 THR A N 10
ATOM 18167 C CA . THR A 1 76 ? -11.860 9.108 0.039 1.00 0.00 381 THR A CA 10
ATOM 18168 C C . THR A 1 76 ? -13.015 8.238 0.551 1.00 0.00 381 THR A C 10
ATOM 18169 O O . THR A 1 76 ? -14.182 8.548 0.299 1.00 0.00 381 THR A O 10
ATOM 18180 N N . ASP A 1 77 ? -12.691 7.140 1.242 1.00 0.00 382 ASP A N 10
ATOM 18181 C CA . ASP A 1 77 ? -13.656 6.184 1.814 1.00 0.00 382 ASP A CA 10
ATOM 18182 C C . ASP A 1 77 ? -12.965 5.347 2.906 1.00 0.00 382 ASP A C 10
ATOM 18183 O O . ASP A 1 77 ? -11.797 5.597 3.228 1.00 0.00 382 ASP A O 10
ATOM 18192 N N . SER A 1 78 ? -13.666 4.354 3.459 1.00 0.00 383 SER A N 10
ATOM 18193 C CA . SER A 1 78 ? -13.164 3.382 4.423 1.00 0.00 383 SER A CA 10
ATOM 18194 C C . SER A 1 78 ? -12.925 2.033 3.731 1.00 0.00 383 SER A C 10
ATOM 18195 O O . SER A 1 78 ? -13.579 1.694 2.739 1.00 0.00 383 SER A O 10
ATOM 18203 N N . TYR A 1 79 ? -12.013 1.252 4.314 1.00 0.00 384 TYR A N 10
ATOM 18204 C CA . TYR A 1 79 ? -11.606 -0.084 3.902 1.00 0.00 384 TYR A CA 10
ATOM 18205 C C . TYR A 1 79 ? -11.229 -0.827 5.162 1.00 0.00 384 TYR A C 10
ATOM 18206 O O . TYR A 1 79 ? -11.121 -0.263 6.254 1.00 0.00 384 TYR A O 10
ATOM 18224 N N . LYS A 1 80 ? -11.048 -2.120 5.028 1.00 0.00 385 LYS A N 10
ATOM 18225 C CA . LYS A 1 80 ? -10.869 -3.021 6.142 1.00 0.00 385 LYS A CA 10
ATOM 18226 C C . LYS A 1 80 ? -9.688 -3.844 5.703 1.00 0.00 385 LYS A C 10
ATOM 18227 O O . LYS A 1 80 ? -9.713 -4.456 4.637 1.00 0.00 385 LYS A O 10
ATOM 18246 N N . PHE A 1 81 ? -8.619 -3.785 6.490 1.00 0.00 386 PHE A N 10
ATOM 18247 C CA . PHE A 1 81 ? -7.314 -4.173 6.021 1.00 0.00 386 PHE A CA 10
ATOM 18248 C C . PHE A 1 81 ? -6.585 -4.993 7.075 1.00 0.00 386 PHE A C 10
ATOM 18249 O O . PHE A 1 81 ? -6.998 -5.049 8.233 1.00 0.00 386 PHE A O 10
ATOM 18266 N N . ARG A 1 82 ? -5.502 -5.660 6.710 1.00 0.00 387 ARG A N 10
ATOM 18267 C CA . ARG A 1 82 ? -4.614 -6.300 7.702 1.00 0.00 387 ARG A CA 10
ATOM 18268 C C . ARG A 1 82 ? -3.178 -6.402 7.208 1.00 0.00 387 ARG A C 10
ATOM 18269 O O . ARG A 1 82 ? -2.940 -6.492 6.010 1.00 0.00 387 ARG A O 10
ATOM 18290 N N . ALA A 1 83 ? -2.255 -6.477 8.159 1.00 0.00 388 ALA A N 10
ATOM 18291 C CA . ALA A 1 83 ? -0.833 -6.448 7.958 1.00 0.00 388 ALA A CA 10
ATOM 18292 C C . ALA A 1 83 ? -0.140 -7.538 8.748 1.00 0.00 388 ALA A C 10
ATOM 18293 O O . ALA A 1 83 ? -0.743 -8.156 9.620 1.00 0.00 388 ALA A O 10
ATOM 18300 N N . LYS A 1 84 ? 1.161 -7.647 8.493 1.00 0.00 389 LYS A N 10
ATOM 18301 C CA . LYS A 1 84 ? 2.189 -8.391 9.220 1.00 0.00 389 LYS A CA 10
ATOM 18302 C C . LYS A 1 84 ? 1.809 -9.818 9.620 1.00 0.00 389 LYS A C 10
ATOM 18303 O O . LYS A 1 84 ? 2.269 -10.763 8.982 1.00 0.00 389 LYS A O 10
ATOM 18322 N N . ASP A 1 85 ? 1.011 -9.972 10.672 1.00 0.00 390 ASP A N 10
ATOM 18323 C CA . ASP A 1 85 ? 0.689 -11.259 11.306 1.00 0.00 390 ASP A CA 10
ATOM 18324 C C . ASP A 1 85 ? -0.814 -11.547 11.175 1.00 0.00 390 ASP A C 10
ATOM 18325 O O . ASP A 1 85 ? -1.392 -12.337 11.924 1.00 0.00 390 ASP A O 10
ATOM 18334 N N . GLY A 1 86 ? -1.474 -10.864 10.230 1.00 0.00 391 GLY A N 10
ATOM 18335 C CA . GLY A 1 86 ? -2.924 -10.870 10.107 1.00 0.00 391 GLY A CA 10
ATOM 18336 C C . GLY A 1 86 ? -3.587 -9.927 11.116 1.00 0.00 391 GLY A C 10
ATOM 18337 O O . GLY A 1 86 ? -4.689 -10.207 11.591 1.00 0.00 391 GLY A O 10
ATOM 18341 N N . SER A 1 87 ? -2.903 -8.833 11.469 1.00 0.00 392 SER A N 10
ATOM 18342 C CA . SER A 1 87 ? -3.341 -7.802 12.400 1.00 0.00 392 SER A CA 10
ATOM 18343 C C . SER A 1 87 ? -4.534 -7.058 11.789 1.00 0.00 392 SER A C 10
ATOM 18344 O O . SER A 1 87 ? -4.357 -6.126 11.002 1.00 0.00 392 SER A O 10
ATOM 18352 N N . PHE A 1 88 ? -5.746 -7.544 12.060 1.00 0.00 393 PHE A N 10
ATOM 18353 C CA . PHE A 1 88 ? -6.969 -7.087 11.422 1.00 0.00 393 PHE A CA 10
ATOM 18354 C C . PHE A 1 88 ? -7.318 -5.689 11.922 1.00 0.00 393 PHE A C 10
ATOM 18355 O O . PHE A 1 88 ? -7.430 -5.453 13.127 1.00 0.00 393 PHE A O 10
ATOM 18372 N N . VAL A 1 89 ? -7.451 -4.749 10.985 1.00 0.00 394 VAL A N 10
ATOM 18373 C CA . VAL A 1 89 ? -7.565 -3.328 11.309 1.00 0.00 394 VAL A CA 10
ATOM 18374 C C . VAL A 1 89 ? -8.403 -2.601 10.241 1.00 0.00 394 VAL A C 10
ATOM 18375 O O . VAL A 1 89 ? -8.870 -3.223 9.284 1.00 0.00 394 VAL A O 10
ATOM 18388 N N . THR A 1 90 ? -8.664 -1.302 10.396 1.00 0.00 395 THR A N 10
ATOM 18389 C CA . THR A 1 90 ? -9.372 -0.539 9.367 1.00 0.00 395 THR A CA 10
ATOM 18390 C C . THR A 1 90 ? -8.311 0.088 8.469 1.00 0.00 395 THR A C 10
ATOM 18391 O O . THR A 1 90 ? -7.114 -0.022 8.725 1.00 0.00 395 THR A O 10
ATOM 18402 N N . LEU A 1 91 ? -8.747 0.714 7.391 1.00 0.00 396 LEU A N 10
ATOM 18403 C CA . LEU A 1 91 ? -7.958 1.667 6.640 1.00 0.00 396 LEU A CA 10
ATOM 18404 C C . LEU A 1 91 ? -8.983 2.703 6.200 1.00 0.00 396 LEU A C 10
ATOM 18405 O O . LEU A 1 91 ? -10.179 2.430 6.114 1.00 0.00 396 LEU A O 10
ATOM 18421 N N . LYS 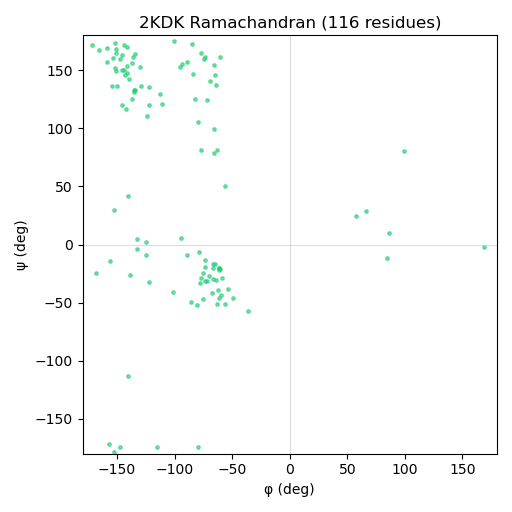A 1 92 ? -8.555 3.922 5.970 1.00 0.00 397 LYS A N 10
ATOM 18422 C CA . LYS A 1 92 ? -9.402 5.081 5.820 1.00 0.00 397 LYS A CA 10
ATOM 18423 C C . LYS A 1 92 ? -8.426 5.922 5.033 1.00 0.00 397 LYS A C 10
ATOM 18424 O O . LYS A 1 92 ? -7.368 6.253 5.563 1.00 0.00 397 LYS A O 10
ATOM 18443 N N . SER A 1 93 ? -8.666 6.126 3.751 1.00 0.00 398 SER A N 10
ATOM 18444 C CA . SER A 1 93 ? -7.598 6.579 2.870 1.00 0.00 398 SER A CA 10
ATOM 18445 C C . SER A 1 93 ? -8.137 7.440 1.753 1.00 0.00 398 SER A C 10
ATOM 18446 O O . SER A 1 93 ? -9.339 7.427 1.483 1.00 0.00 398 SER A O 10
ATOM 18454 N N . GLN A 1 94 ? -7.221 8.140 1.092 1.00 0.00 399 GLN A N 10
ATOM 18455 C CA . GLN A 1 94 ? -7.489 9.046 -0.000 1.00 0.00 399 GLN A CA 10
ATOM 18456 C C . GLN A 1 94 ? -6.534 8.640 -1.122 1.00 0.00 399 GLN A C 10
ATOM 18457 O O . GLN A 1 94 ? -5.314 8.656 -0.921 1.00 0.00 399 GLN A O 10
ATOM 18471 N N . TRP A 1 95 ? -7.058 8.275 -2.290 1.00 0.00 400 TRP A N 10
ATOM 18472 C CA . TRP A 1 95 ? -6.234 7.810 -3.398 1.00 0.00 400 TRP A CA 10
ATOM 18473 C C . TRP A 1 95 ? -6.543 8.632 -4.635 1.00 0.00 400 TRP A C 10
ATOM 18474 O O . TRP A 1 95 ? -7.720 8.864 -4.925 1.00 0.00 400 TRP A O 10
ATOM 18495 N N . PHE A 1 96 ? -5.508 9.023 -5.377 1.00 0.00 401 PHE A N 10
ATOM 18496 C CA . PHE A 1 96 ? -5.608 9.869 -6.549 1.00 0.00 401 PHE A CA 10
ATOM 18497 C C . PHE A 1 96 ? -4.893 9.205 -7.718 1.00 0.00 401 PHE A C 10
ATOM 18498 O O . PHE A 1 96 ? -3.783 8.695 -7.578 1.00 0.00 401 PHE A O 10
ATOM 18515 N N . SER A 1 97 ? -5.561 9.139 -8.867 1.00 0.00 402 SER A N 10
ATOM 18516 C CA . SER A 1 97 ? -5.015 8.485 -10.042 1.00 0.00 402 SER A CA 10
ATOM 18517 C C . SER A 1 97 ? -3.802 9.260 -10.573 1.00 0.00 402 SER A C 10
ATOM 18518 O O . SER A 1 97 ? -3.658 10.460 -10.319 1.00 0.00 402 SER A O 10
ATOM 18526 N N . PHE A 1 98 ? -2.943 8.570 -11.328 1.00 0.00 403 PHE A N 10
ATOM 18527 C CA . PHE A 1 98 ? -1.724 9.140 -11.879 1.00 0.00 403 PHE A CA 10
ATOM 18528 C C . PHE A 1 98 ? -1.569 8.653 -13.310 1.00 0.00 403 PHE A C 10
ATOM 18529 O O . PHE A 1 98 ? -1.789 7.477 -13.627 1.00 0.00 403 PHE A O 10
ATOM 18546 N N . THR A 1 99 ? -1.144 9.569 -14.169 1.00 0.00 404 THR A N 10
ATOM 18547 C CA . THR A 1 99 ? -1.134 9.399 -15.602 1.00 0.00 404 THR A CA 10
ATOM 18548 C C . THR A 1 99 ? 0.266 9.700 -16.121 1.00 0.00 404 THR A C 10
ATOM 18549 O O . THR A 1 99 ? 0.921 10.636 -15.659 1.00 0.00 404 THR A O 10
ATOM 18560 N N . ASN A 1 100 ? 0.705 8.898 -17.095 1.00 0.00 405 ASN A N 10
ATOM 18561 C CA . ASN A 1 100 ? 1.832 9.198 -17.954 1.00 0.00 405 ASN A CA 10
ATOM 18562 C C . ASN A 1 100 ? 1.436 10.498 -18.636 1.00 0.00 405 ASN A C 10
ATOM 18563 O O . ASN A 1 100 ? 0.255 10.643 -18.954 1.00 0.00 405 ASN A O 10
ATOM 18574 N N . PRO A 1 101 ? 2.404 11.332 -19.028 1.00 0.00 406 PRO A N 10
ATOM 18575 C CA . PRO A 1 101 ? 2.026 12.288 -20.071 1.00 0.00 406 PRO A CA 10
ATOM 18576 C C . PRO A 1 101 ? 3.141 12.534 -21.103 1.00 0.00 406 PRO A C 10
ATOM 18577 O O . PRO A 1 101 ? 3.309 13.655 -21.590 1.00 0.00 406 PRO A O 10
ATOM 18588 N N . ASP A 1 102 ? 3.814 11.469 -21.540 1.00 0.00 407 ASP A N 10
ATOM 18589 C CA . ASP A 1 102 ? 4.085 11.345 -22.975 1.00 0.00 407 ASP A CA 10
ATOM 18590 C C . ASP A 1 102 ? 2.807 11.029 -23.750 1.00 0.00 407 ASP A C 10
ATOM 18591 O O . ASP A 1 102 ? 2.701 11.428 -24.914 1.00 0.00 407 ASP A O 10
ATOM 18600 N N . THR A 1 103 ? 1.809 10.406 -23.106 1.00 0.00 408 THR A N 10
ATOM 18601 C CA . THR A 1 103 ? 0.616 9.935 -23.803 1.00 0.00 408 THR A CA 10
ATOM 18602 C C . THR A 1 103 ? -0.724 10.370 -23.182 1.00 0.00 408 THR A C 10
ATOM 18603 O O . THR A 1 103 ? -1.726 10.428 -23.902 1.00 0.00 408 THR A O 10
ATOM 18614 N N . LYS A 1 104 ? -0.748 10.679 -21.876 1.00 0.00 409 LYS A N 10
ATOM 18615 C CA . LYS A 1 104 ? -1.956 10.903 -21.076 1.00 0.00 409 LYS A CA 10
ATOM 18616 C C . LYS A 1 104 ? -2.775 9.617 -20.978 1.00 0.00 409 LYS A C 10
ATOM 18617 O O . LYS A 1 104 ? -3.832 9.476 -21.597 1.00 0.00 409 LYS A O 10
ATOM 18636 N N . GLU A 1 105 ? -2.280 8.669 -20.183 1.00 0.00 410 GLU A N 10
ATOM 18637 C CA . GLU A 1 105 ? -2.983 7.438 -19.843 1.00 0.00 410 GLU A CA 10
ATOM 18638 C C . GLU A 1 105 ? -2.729 7.118 -18.375 1.00 0.00 410 GLU A C 10
ATOM 18639 O O . GLU A 1 105 ? -1.641 7.401 -17.872 1.00 0.00 410 GLU A O 10
ATOM 18651 N N . LEU A 1 106 ? -3.718 6.519 -17.700 1.00 0.00 411 LEU A N 10
ATOM 18652 C CA . LEU A 1 106 ? -3.609 6.063 -16.325 1.00 0.00 411 LEU A CA 10
ATOM 18653 C C . LEU A 1 106 ? -2.467 5.056 -16.306 1.00 0.00 411 LEU A C 10
ATOM 18654 O O . LEU A 1 106 ? -2.531 4.009 -16.959 1.00 0.00 411 LEU A O 10
ATOM 18670 N N . GLU A 1 107 ? -1.439 5.405 -15.552 1.00 0.00 412 GLU A N 10
ATOM 18671 C CA . GLU A 1 107 ? -0.204 4.653 -15.448 1.00 0.00 412 GLU A CA 10
ATOM 18672 C C . GLU A 1 107 ? 0.030 4.108 -14.017 1.00 0.00 412 GLU A C 10
ATOM 18673 O O . GLU A 1 107 ? 0.630 3.040 -13.890 1.00 0.00 412 GLU A O 10
ATOM 18685 N N . TYR A 1 108 ? -0.501 4.744 -12.955 1.00 0.00 413 TYR A N 10
ATOM 18686 C CA . TYR A 1 108 ? -0.547 4.228 -11.571 1.00 0.00 413 TYR A CA 10
ATOM 18687 C C . TYR A 1 108 ? -1.498 5.101 -10.762 1.00 0.00 413 TYR A C 10
ATOM 18688 O O . TYR A 1 108 ? -2.250 5.903 -11.307 1.00 0.00 413 TYR A O 10
ATOM 18706 N N . ILE A 1 109 ? -1.527 4.885 -9.461 1.00 0.00 414 ILE A N 10
ATOM 18707 C CA . ILE A 1 109 ? -2.296 5.618 -8.474 1.00 0.00 414 ILE A CA 10
ATOM 18708 C C . ILE A 1 109 ? -1.265 6.047 -7.425 1.00 0.00 414 ILE A C 10
ATOM 18709 O O . ILE A 1 109 ? -0.272 5.352 -7.183 1.00 0.00 414 ILE A O 10
ATOM 18725 N N . VAL A 1 110 ? -1.503 7.185 -6.796 1.00 0.00 415 VAL A N 10
ATOM 18726 C CA . VAL A 1 110 ? -0.688 7.726 -5.711 1.00 0.00 415 VAL A CA 10
ATOM 18727 C C . VAL A 1 110 ? -1.648 8.023 -4.555 1.00 0.00 415 VAL A C 10
ATOM 18728 O O . VAL A 1 110 ? -2.805 8.372 -4.815 1.00 0.00 415 VAL A O 10
ATOM 18741 N N . SER A 1 111 ? -1.238 7.874 -3.286 1.00 0.00 416 SER A N 10
ATOM 18742 C CA . SER A 1 111 ? -2.267 7.829 -2.245 1.00 0.00 416 SER A CA 10
ATOM 18743 C C . SER A 1 111 ? -1.759 7.831 -0.804 1.00 0.00 416 SER A C 10
ATOM 18744 O O . SER A 1 111 ? -0.643 7.377 -0.549 1.00 0.00 416 SER A O 10
ATOM 18752 N N . VAL A 1 112 ? -2.618 8.256 0.131 1.00 0.00 417 VAL A N 10
ATOM 18753 C CA . VAL A 1 112 ? -2.332 8.322 1.563 1.00 0.00 417 VAL A CA 10
ATOM 18754 C C . VAL A 1 112 ? -3.400 7.566 2.328 1.00 0.00 417 VAL A C 10
ATOM 18755 O O . VAL A 1 112 ? -4.576 7.613 1.959 1.00 0.00 417 VAL A O 10
ATOM 18768 N N . ASN A 1 113 ? -3.009 6.901 3.421 1.00 0.00 418 ASN A N 10
ATOM 18769 C CA . ASN A 1 113 ? -3.824 5.883 4.024 1.00 0.00 418 ASN A CA 10
ATOM 18770 C C . ASN A 1 113 ? -3.667 6.029 5.500 1.00 0.00 418 ASN A C 10
ATOM 18771 O O . ASN A 1 113 ? -2.604 6.416 5.993 1.00 0.00 418 ASN A O 10
ATOM 18782 N N . THR A 1 114 ? -4.719 5.683 6.212 1.00 0.00 419 THR A N 10
ATOM 18783 C CA . THR A 1 114 ? -4.766 5.938 7.630 1.00 0.00 419 THR A CA 10
ATOM 18784 C C . THR A 1 114 ? -5.562 4.793 8.252 1.00 0.00 419 THR A C 10
ATOM 18785 O O . THR A 1 114 ? -6.228 4.090 7.495 1.00 0.00 419 THR A O 10
ATOM 18796 N N . LEU A 1 115 ? -5.563 4.580 9.573 1.00 0.00 420 LEU A N 10
ATOM 18797 C CA . LEU A 1 115 ? -6.508 3.624 10.166 1.00 0.00 420 LEU A CA 10
ATOM 18798 C C . LEU A 1 115 ? -7.081 4.050 11.513 1.00 0.00 420 LEU A C 10
ATOM 18799 O O . LEU A 1 115 ? -6.634 5.008 12.142 1.00 0.00 420 LEU A O 10
ATOM 18815 N N . VAL A 1 116 ? -8.061 3.251 11.930 1.00 0.00 421 VAL A N 10
ATOM 18816 C CA . VAL A 1 116 ? -8.704 3.200 13.231 1.00 0.00 421 VAL A CA 10
ATOM 18817 C C . VAL A 1 116 ? -8.769 1.706 13.597 1.00 0.00 421 VAL A C 10
ATOM 18818 O O . VAL A 1 116 ? -8.569 0.856 12.720 1.00 0.00 421 VAL A O 10
ATOM 18831 N N . LEU A 1 117 ? -9.066 1.398 14.864 1.00 0.00 422 LEU A N 10
ATOM 18832 C CA . LEU A 1 117 ? -8.956 0.076 15.505 1.00 0.00 422 LEU A CA 10
ATOM 18833 C C . LEU A 1 117 ? -7.471 -0.240 15.751 1.00 0.00 422 LEU A C 10
ATOM 18834 O O . LEU A 1 117 ? -6.590 0.397 15.174 1.00 0.00 422 LEU A O 10
ATOM 18850 N N . GLY A 1 118 ? -7.159 -1.183 16.642 1.00 0.00 423 GLY A N 10
ATOM 18851 C CA . GLY A 1 118 ? -5.791 -1.604 16.941 1.00 0.00 423 GLY A CA 10
ATOM 18852 C C . GLY A 1 118 ? -5.060 -0.660 17.904 1.00 0.00 423 GLY A C 10
ATOM 18853 O O . GLY A 1 118 ? -4.462 -1.126 18.875 1.00 0.00 423 GLY A O 10
ATOM 18857 N N . HIS A 1 119 ? -5.170 0.657 17.684 1.00 0.00 424 HIS A N 10
ATOM 18858 C CA . HIS A 1 119 ? -4.547 1.690 18.521 1.00 0.00 424 HIS A CA 10
ATOM 18859 C C . HIS A 1 119 ? -5.579 2.658 19.113 1.00 0.00 424 HIS A C 10
ATOM 18860 O O . HIS A 1 119 ? -5.263 3.365 20.073 1.00 0.00 424 HIS A O 10
ATOM 18874 N N . SER A 1 120 ? -6.796 2.703 18.558 1.00 0.00 425 SER A N 10
ATOM 18875 C CA . SER A 1 120 ? -7.893 3.518 19.071 1.00 0.00 425 SER A CA 10
ATOM 18876 C C . SER A 1 120 ? -8.306 3.062 20.482 1.00 0.00 425 SER A C 10
ATOM 18877 O O . SER A 1 120 ? -8.139 1.888 20.838 1.00 0.00 425 SER A O 10
ATOM 18885 N N . GLU A 1 121 ? -8.861 3.987 21.275 1.00 0.00 426 GLU A N 10
ATOM 18886 C CA . GLU A 1 121 ? -9.485 3.670 22.558 1.00 0.00 426 GLU A CA 10
ATOM 18887 C C . GLU A 1 121 ? -10.682 2.739 22.328 1.00 0.00 426 GLU A C 10
ATOM 18888 O O . GLU A 1 121 ? -10.855 1.788 23.122 1.00 0.00 426 GLU A O 10
#

Radius of gyration: 14.5 Å; Cα contacts (8 Å, |Δi|>4): 259; chains: 1; bounding box: 44×24×42 Å

Nearest PDB structures (foldseek):
  2kdk-assembly1_A  TM=9.194E-01  e=1.276E-19  Homo sapiens
  7v7w-assembly1_A  TM=8.832E-01  e=8.523E-11  Mus musculus
  8g4a-assembly1_A  TM=9.132E-01  e=1.742E-10  Homo sapiens
  8ck8-assembly1_B  TM=9.017E-01  e=2.807E-10  Homo sapiens
  7v7l-assembly1_A  TM=8.706E-01  e=2.347E-10  Mus musculus

Organism: Homo sapiens (NCBI:txid9606)

InterPro domains:
  IPR000014 PAS domain [PS50112] (178-243)
  IPR000014 PAS domain [PS50112] (378-427)
  IPR000014 PAS domain [SM00091] (181-248)
  IPR000014 PAS domain [SM00091] (359-425)
  IPR000014 PAS domain [TIGR00229] (374-448)
  IPR000014 PAS domain [cd00130] (192-287)
  IPR000014 PAS domain [cd00130] (370-468)
  IPR001067 Nuclear translocator [PR00785] (122-137)
  IPR001067 Nuclear translocator [PR00785] (142-162)
  IPR001067 Nuclear translocator [PR00785] (172-195)
  IPR001067 Nuclear translocator [PR00785] (197-216)
  IPR001067 Nuclear translocator [PR00785] (229-247)
  IPR001067 Nuclear translocator [PR00785] (276-289)
  IPR001067 Nuclear translocator [PR00785] (311-330)
  IPR001067 Nuclear translocator [PR00785] (344-360)
  IPR001067 Nuclear translocator [PR00785] (370-387)
  IPR011598 Myc-type, basic helix-loop-helix (bHLH) domain [PF00010] (109-161)
  IPR011598 Myc-type, basic helix-loop-helix (bHLH) domain [PS50888] (107-160)
  IPR011598 Myc-type, basic helix-loop-helix (bHLH) domain [SM00353] (113-166)
  IPR013767 PAS fold [PF00989] (183-244)

GO terms:
  GO:0005634 nucleus (C, IDA)
  GO:0003700 DNA-binding transcription factor activity (F, IDA)
  GO:0006357 regulation of transcription by RNA polymerase II (P, IDA)
  GO:0007623 circadian rhythm (P, IDA)
  GO:0070888 E-box binding (F, IDA)
  GO:0045893 positive regulation of DNA-templated transcription (P, IDA)
  GO:0005515 protein binding (F, IPI)
  GO:0000978 RNA polymerase II cis-regulatory region sequence-specific DNA binding (F, IDA)
  GO:0000981 DNA-binding transcription factor activity, RNA polymerase II-specific (F, IDA)
  GO:0045944 positive regulation of transcription by RNA polymerase II (P, IDA)
  GO:0005654 nucleoplasm (C, IDA)
  GO:0005730 nucleolus (C, IDA)
  GO:0042753 positive regulation of circadian rhythm (P, IDA)
  GO:0032922 circadian regulation of gene expression (P, IDA)

Secondary structure (DSSP, 8-state):
-TT-----SSEEEEEE-TTSBEEEE-THHHHHT---TTTSBTSBTTTTB-SSSHHHHHHHHHHHHTSSS-EEEEEEEEE-SSS-EEEEEEEEEEEE--SSS-EEEEEEEEE--SS---

Foldseek 3Di:
DPPDDDQDDQKWWFWFFLVQARQFIDSNVCHNQRDGRVQRHPDHNLVQFDPVQSCVVNVQVVVQQVAAFDKDWDKTWGHDDPRRTWIKTWMKHFHADPVPGHGGIITIMIGTDDPPHD

Solvent-accessible surface area: 7190 Å² total; per-residue (Å²): 167,128,59,143,136,126,40,113,44,46,71,7,86,2,119,8,20,78,82,7,73,7,56,98,3,17,97,116,0,59,29,16,22,10,0,74,52,106,62,0,52,52,29,33,2,66,152,54,16,49,181,97,34,74,87,29,12,47,64,50,13,114,29,0,52,142,41,95,121,103,77,40,85,47,60,3,102,3,101,1,120,121,32,42,162,13,10,2,73,0,75,10,83,7,79,20,61,86,125,86,110,78,22,58,70,1,33,2,43,1,54,12,55,163,38,136,112,206